Protein AF-0000000066991067 (afdb_homodimer)

Secondary structure (DSSP, 8-state):
-EEEETTT--EEE--TT---EEEEE---TTPPPGGGEETTTEE-GGGGGSTHHHHHHHHHHHHHHTT-SEEE-TTTSS-TT-HHHHHHHHHHHHHHHHHSSEEEEE-TT--TT--TTT-HHHHT-GGGGBSHHHHHHHSSS-EEEEEEEE----TTS-GGGGEEEEEEEEEETTTSHHHHHHHH---HHHHHT-S-GGGS-HHHHHHHHTT-B-SSTTHHHHTTTGGGT------TT-TTHHHHHHHHHHHTT---GGGG----TTS-TT--B-SS-SSGGGGTT-TT--PPPS-S-----EEETTEEEEEEEEEEEETTTEEEEEPSSPPTT-SSSEEEEEEEE----SS-TT---TT-EEEEE-TT--EEE---SSS-TT-EEEEEEE-S-TTTT------S-EEEEEEE-S-TTTEEEEEEEE-B-S---------SPTT---EEEPPSSTT-EEEEEEEEESSSTT-EEEEEEEE-SSTT-EEEEEEES--TT--HHHHHHH--PBPS-SPEE-SSEEEEEEEEEEEETTEEEEEEEEEEEE---HHHHHHHHHHHHSTT--SSSHHHHHHHHHHH----------------HHHHHH-/-EEEETTT--EEE--TT---EEEEE---TTPPPGGGEETTTEE-TTGGGSTHHHHHHHHHHHHHHTT-SEEE-TTTSS-TT-HHHHHHHHHHHHHHHHHSSEEEEE-TT--TT--TTT-HHHHT-GGGGBSHHHHHHHSSS-EEEEEEEE----TTS-GGGGEEEEEEEEEETTTSHHHHHHHH---HHHHHT-S-GGGS-HHHHHHHHTT-B-SSTTHHHHTTHHHHT------TT-TTHHHHHHHHHHHHH---GGGG----TTS-TT--B-SS-SSGGGGTT-TT--PPPSSS-----EEETTEEEEEEEEEEEETTTEEEEEPSSPPTT-SSSEEEEEEEE----SS-TT---TT-EEEEE-TT--EEE---SSS-TT-EEEEEEE-SSTTTT------S-EEEEEEE-S-TTTEEEEEEEE-B-S---------SPTT---EEEPPSSTT-EEEEEEEEESSSTT-EEEEEEEE-SSTT-EEEEEEES--TT--HHHHHHH--PBPS-SPEE-SSEEEEEEEEEEEETTEEEEEEEEEEEE---HHHHHHHHHHHHSTT--SSSHHHHHHHHHTT----------------SSHHHH-

Nearest PDB structures (foldseek):
  9bht-assembly1_B  TM=3.336E-01  e=1.709E+00  Ciona intestinalis
  9bhw-assembly1_C  TM=2.902E-01  e=2.272E+00  Ciona intestinalis
  4aw4-assembly3_C  TM=2.598E-01  e=1.709E+00  Listeria monocytogenes EGD-e
  2g3o-assembly3_F  TM=2.904E-01  e=5.647E+00  Pontellina plumata
  9bht-assembly1_B  TM=3.229E-01  e=1.712E+00  Ciona intestinalis

Radius of gyration: 43.31 Å; Cα contacts (8 Å, |Δi|>4): 2482; chains: 2; bounding box: 103×144×126 Å

pLDDT: mean 84.15, std 19.35, range [20.5, 98.88]

Sequence (1206 aa):
MRLLNVQTLRLEDKGEGATYAILSHRWEDEEILFEDVSVRDGIYEEAKHKLGYIKLEGACSQAQRDGFEYLWCDTCCIDKSSSAELSEAINSMYRYYQQAAICYAYLAGLPEDTDAQTDVEFANHEWFTRGWTLQELIAPKEVLFFTERRRIGGPELPKKSSRTGDWTLLGRKSDLCTRLSSITGIDTNVLRGSQEIRSISIAKRMSWAAKRVTTRIEDCAYCLLGLFGINMPMLYGENEKAFIRLQEEIMKDSSDESLFAWRDENANTDALTGLLASSPSMFKDSGRFFAYYDWEPRVPYFKTNHGLQITLRLTPVESNDLYVAALNCPRPFETDGFAGVFLRRLSHTGSDQMSTNYYDQYARVRSGTIAAIDDKGSGDARGNITTLYVRQDPDRSAPPRIYPDHILQLRNGPDSQLYKLYGTMGNRSDNPLSLSGTWIPKGIKSAFSVAKQRNRLAAVAVFQRLNKSDAKFTVLLGSASDTGDVGFHVLDGWDEARTFGEWARVFEPQPLEPAVDLGYDSVQVRIESSVVHNRKYFMVDIDATLNRSFVDTLMEAVAKEIPGVTTGRHQRRINGLVKTKRLVAPQEEIRAKGFSVRDLLKSMRLLNVQTLRLEDKGEGATYAILSHRWEDEEILFEDVSVRDGIYEEAKHKLGYIKLEGACSQAQRDGFEYLWCDTCCIDKSSSAELSEAINSMYRYYQQAAICYAYLAGLPEDTDAQTDVEFANHEWFTRGWTLQELIAPKEVLFFTERRRIGGPELPKKSSRTGDWTLLGRKSDLCTRLSSITGIDTNVLRGSQEIRSISIAKRMSWAAKRVTTRIEDCAYCLLGLFGINMPMLYGENEKAFIRLQEEIMKDSSDESLFAWRDENANTDALTGLLASSPSMFKDSGRFFAYYDWEPRVPYFKTNHGLQITLRLTPVESNDLYVAALNCPRPFETDGFAGVFLRRLSHTGSDQMSTNYYDQYARVRSGTIAAIDDKGSGDARGNITTLYVRQDPDRSAPPRIYPDHILQLRNGPDSQLYKLYGTMGNRSDNPLSLSGTWIPKGIKSAFSVAKQRNRLAAVAVFQRLNKSDAKFTVLLGSASDTGDVGFHVLDGWDEARTFGEWARVFEPQPLEPAVDLGYDSVQVRIESSVVHNRKYFMVDIDATLNRSFVDTLMEAVAKEIPGVTTGRHQRRINGLVKTKRLVAPQEEIRAKGFSVRDLLKS

Organism: NCBI:txid100816

Solvent-accessible surface area (backbone atoms only — not comparable to full-atom values): 65609 Å² total; per-residue (Å²): 89,49,27,30,28,47,84,69,42,22,59,43,81,39,67,92,83,63,72,26,32,31,55,43,67,74,88,64,74,52,56,52,36,30,89,38,42,35,72,84,74,5,57,40,76,77,44,63,71,28,68,30,30,39,60,51,48,20,50,31,51,51,34,48,74,73,68,35,60,26,34,36,38,76,54,45,44,37,52,71,89,20,58,38,53,38,44,23,45,54,46,27,43,36,57,55,37,37,63,24,72,35,32,42,35,5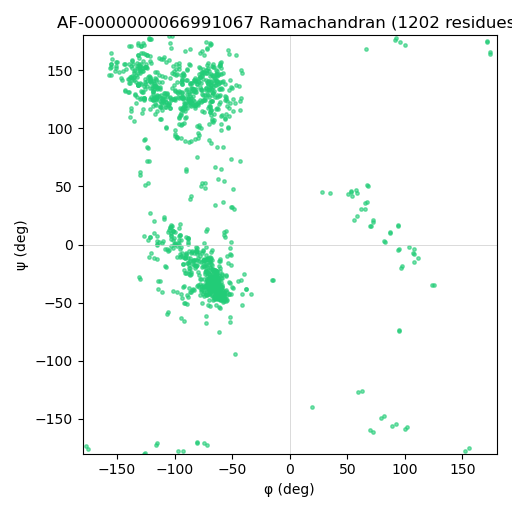0,45,79,85,43,62,77,83,51,44,59,80,73,38,61,67,60,63,66,37,65,68,79,32,32,34,58,43,52,41,60,59,46,40,19,76,39,40,38,36,26,24,39,39,69,60,87,62,72,95,80,62,55,81,79,73,35,64,42,45,46,68,39,82,48,48,39,44,85,79,36,29,67,49,50,19,70,66,53,69,47,56,47,47,42,54,64,61,78,37,64,65,66,47,49,34,58,15,25,58,36,20,56,46,15,77,33,46,53,91,52,68,37,40,64,28,53,43,42,25,55,75,69,73,44,72,76,86,82,60,87,88,50,36,57,52,36,34,41,49,47,52,55,58,49,38,47,69,36,79,56,45,19,60,55,51,49,32,36,79,82,53,54,61,80,43,62,29,23,66,67,58,68,48,50,52,31,16,58,87,11,56,70,38,38,40,51,38,78,55,59,88,63,68,70,43,50,81,51,98,64,18,38,37,38,62,37,23,41,28,77,72,54,98,72,52,29,28,35,33,40,39,57,19,29,15,82,95,41,67,39,48,20,18,23,43,35,32,32,58,65,59,72,74,35,82,59,91,76,62,82,55,78,80,36,36,33,28,31,25,38,43,49,46,72,43,71,41,66,62,87,54,92,65,69,66,42,46,46,83,41,56,36,21,29,27,66,59,51,71,81,61,61,58,71,84,69,52,94,42,36,32,38,32,66,62,45,67,41,56,70,85,48,33,41,66,71,44,59,48,63,47,69,40,96,74,61,79,92,67,91,64,79,69,66,53,90,91,55,74,51,25,19,38,40,56,75,53,62,56,31,66,13,36,37,39,31,37,28,34,65,91,39,86,85,44,35,35,28,39,36,31,23,15,14,82,53,70,71,40,73,21,38,31,79,43,79,37,80,62,88,84,58,46,73,72,55,51,39,73,66,54,55,57,40,76,68,82,75,65,47,74,65,75,56,39,34,38,34,58,45,77,46,78,47,64,54,73,73,24,36,32,38,36,30,31,39,40,57,44,73,47,69,47,69,62,54,54,47,46,52,55,45,53,71,69,49,85,80,78,71,71,70,70,66,53,54,56,57,55,57,61,65,62,68,75,64,84,75,72,81,78,79,77,75,79,74,71,82,75,53,75,65,57,65,70,69,98,92,48,28,30,28,48,84,70,43,23,59,42,82,38,67,93,82,63,71,26,33,31,56,45,66,76,89,61,73,51,56,54,36,30,90,39,44,33,72,83,75,5,56,40,76,75,47,62,71,27,67,31,31,38,61,52,47,20,50,30,51,52,34,48,73,74,69,36,62,27,35,36,40,76,52,43,47,38,53,69,62,35,38,68,53,39,43,51,46,55,63,34,44,38,55,56,38,38,63,25,72,34,33,41,33,49,45,78,86,43,63,77,83,50,45,59,80,73,38,62,68,55,64,66,36,65,67,80,32,33,34,58,44,52,41,60,58,46,40,19,78,39,40,40,35,27,24,36,38,69,59,86,63,72,94,78,62,56,81,83,72,36,65,42,46,45,67,38,82,47,49,41,46,84,80,34,29,66,48,49,19,71,66,51,70,46,54,47,47,44,55,66,64,77,38,65,66,86,77,50,36,56,16,25,60,36,21,57,46,16,76,34,47,53,92,52,65,38,40,62,28,53,41,42,26,54,75,68,74,46,77,74,85,77,60,57,52,48,37,57,52,37,34,40,49,46,53,55,59,48,44,76,80,42,86,56,45,20,60,55,51,47,34,37,81,82,53,54,60,80,43,60,30,23,68,66,58,68,47,48,52,30,16,59,84,12,56,71,39,37,47,65,76,84,83,61,96,71,69,84,53,50,80,38,16,58,18,40,36,39,62,36,24,39,27,78,72,52,96,71,51,29,29,36,32,42,39,58,19,30,15,81,96,42,89,48,53,20,18,22,43,37,34,31,58,66,58,70,65,42,78,54,88,76,58,80,54,79,61,35,38,33,28,30,27,37,44,49,47,70,40,72,40,66,63,84,56,95,65,68,68,43,45,47,82,40,58,38,21,28,27,66,57,52,69,70,56,57,42,55,79,33,42,71,42,35,32,38,31,65,61,46,65,39,55,69,85,50,31,41,68,70,44,57,48,64,48,70,40,96,74,58,79,94,67,92,63,78,70,65,53,87,91,55,73,51,27,20,37,40,55,56,53,59,57,30,65,15,36,37,39,31,36,29,32,65,91,38,84,86,43,35,34,29,39,37,32,22,13,15,82,51,66,67,40,72,21,37,32,79,43,81,36,80,62,88,82,57,46,72,70,56,52,41,72,69,54,54,58,38,77,69,81,76,65,47,76,65,74,56,39,34,38,36,56,46,77,46,80,45,60,53,77,52,24,37,33,37,37,32,32,38,39,57,44,74,49,68,48,71,63,53,55,48,45,51,54,45,50,70,69,43,82,81,75,70,71,71,70,66,55,55,59,56,59,58,59,67,64,67,78,67,74,88,77,75,82,77,81,80,78,78,79,81,77,69,74,68,56,69,73,70,100

Structure (mmCIF, N/CA/C/O backbone):
data_AF-0000000066991067-model_v1
#
loop_
_entity.id
_entity.type
_entity.pdbx_description
1 polymer 'Vegetative incompatibility protein HET-E-1'
#
loop_
_atom_site.group_PDB
_atom_site.id
_atom_site.type_symbol
_atom_site.label_atom_id
_atom_site.label_alt_id
_atom_site.label_comp_id
_atom_site.label_asym_id
_atom_site.label_entity_id
_atom_site.label_seq_id
_atom_site.pdbx_PDB_ins_code
_atom_site.Cartn_x
_atom_site.Cartn_y
_atom_site.Cartn_z
_atom_site.occupancy
_atom_site.B_iso_or_equiv
_atom_site.auth_seq_id
_atom_site.auth_comp_id
_atom_site.auth_asym_id
_atom_site.auth_atom_id
_atom_site.pdbx_PDB_model_num
ATOM 1 N N . MET A 1 1 ? 9.359 21.906 -1.427 1 87.19 1 MET A N 1
ATOM 2 C CA . MET A 1 1 ? 10.578 21.281 -1.927 1 87.19 1 MET A CA 1
ATOM 3 C C . MET A 1 1 ? 11.727 22.281 -1.99 1 87.19 1 MET A C 1
ATOM 5 O O . MET A 1 1 ? 11.516 23.438 -2.355 1 87.19 1 MET A O 1
ATOM 9 N N . ARG A 1 2 ? 12.844 21.781 -1.555 1 93 2 ARG A N 1
ATOM 10 C CA . ARG A 1 2 ? 14.023 22.656 -1.568 1 93 2 ARG A CA 1
ATOM 11 C C . ARG A 1 2 ? 14.828 22.453 -2.85 1 93 2 ARG A C 1
ATOM 13 O O . ARG A 1 2 ? 15.148 21.328 -3.221 1 93 2 ARG A O 1
ATOM 20 N N . LEU A 1 3 ? 15.078 23.578 -3.539 1 96.44 3 LEU A N 1
ATOM 21 C CA . LEU A 1 3 ? 15.789 23.531 -4.809 1 96.44 3 LEU A CA 1
ATOM 22 C C . LEU A 1 3 ? 17.016 24.422 -4.773 1 96.44 3 LEU A C 1
ATOM 24 O O . LEU A 1 3 ? 17.078 25.391 -4 1 96.44 3 LEU A O 1
ATOM 28 N N . LEU A 1 4 ? 17.984 24.094 -5.52 1 96.81 4 LEU A N 1
ATOM 29 C CA . LEU A 1 4 ? 19.188 24.891 -5.684 1 96.81 4 LEU A CA 1
ATOM 30 C C . LEU A 1 4 ? 19.031 25.875 -6.832 1 96.81 4 LEU A C 1
ATOM 32 O O . LEU A 1 4 ? 18.734 25.484 -7.965 1 96.81 4 LEU A O 1
ATOM 36 N N . ASN A 1 5 ? 19.141 27.156 -6.52 1 96.75 5 ASN A N 1
ATOM 37 C CA . ASN A 1 5 ? 19.219 28.141 -7.59 1 96.75 5 ASN A CA 1
ATOM 38 C C . ASN A 1 5 ? 20.531 28.016 -8.367 1 96.75 5 ASN A C 1
ATOM 40 O O . ASN A 1 5 ? 21.609 28.172 -7.789 1 96.75 5 ASN A O 1
ATOM 44 N N . VAL A 1 6 ? 20.484 27.828 -9.617 1 96.69 6 VAL A N 1
ATOM 45 C CA . VAL A 1 6 ? 21.672 27.422 -10.383 1 96.69 6 VAL A CA 1
ATOM 46 C C . VAL A 1 6 ? 22.594 28.625 -10.57 1 96.69 6 VAL A C 1
ATOM 48 O O . VAL A 1 6 ? 23.766 28.469 -10.898 1 96.69 6 VAL A O 1
ATOM 51 N N . GLN A 1 7 ? 22.141 29.812 -10.422 1 94.38 7 GLN A N 1
ATOM 52 C CA . GLN A 1 7 ? 22.953 31.016 -10.578 1 94.38 7 GLN A CA 1
ATOM 53 C C . GLN A 1 7 ? 23.578 31.438 -9.25 1 94.38 7 GLN A C 1
ATOM 55 O O . GLN A 1 7 ? 24.797 31.641 -9.164 1 94.38 7 GLN A O 1
ATOM 60 N N . THR A 1 8 ? 22.734 31.516 -8.227 1 94.25 8 THR A N 1
ATOM 61 C CA . THR A 1 8 ? 23.203 32 -6.941 1 94.25 8 THR A CA 1
ATOM 62 C C . THR A 1 8 ? 23.781 30.875 -6.098 1 94.25 8 THR A C 1
ATOM 64 O O . THR A 1 8 ? 24.5 31.125 -5.125 1 94.25 8 THR A O 1
ATOM 67 N N . LEU A 1 9 ? 23.422 29.641 -6.414 1 95.38 9 LEU A N 1
ATOM 68 C CA . LEU A 1 9 ? 23.812 28.422 -5.703 1 95.38 9 LEU A CA 1
ATOM 69 C C . LEU A 1 9 ? 23.297 28.438 -4.27 1 95.38 9 LEU A C 1
ATOM 71 O O . LEU A 1 9 ? 23.938 27.906 -3.363 1 95.38 9 LEU A O 1
ATOM 75 N N . ARG A 1 10 ? 22.156 29.109 -4.105 1 95.12 10 ARG A N 1
ATOM 76 C CA . ARG A 1 10 ? 21.453 29.109 -2.828 1 95.12 10 ARG A CA 1
ATOM 77 C C . ARG A 1 10 ? 20.281 28.141 -2.844 1 95.12 10 ARG A C 1
ATOM 79 O O . ARG A 1 10 ? 19.656 27.938 -3.889 1 95.12 10 ARG A O 1
ATOM 86 N N . LEU A 1 11 ? 20.047 27.625 -1.661 1 94.69 11 LEU A N 1
ATOM 87 C CA . LEU A 1 11 ? 18.875 26.766 -1.515 1 94.69 11 LEU A CA 1
ATOM 88 C C . LEU A 1 11 ? 17.625 27.609 -1.263 1 94.69 11 LEU A C 1
ATOM 90 O O . LEU A 1 11 ? 17.641 28.547 -0.454 1 94.69 11 LEU A O 1
ATOM 94 N N . GLU A 1 12 ? 16.547 27.312 -2.016 1 92.81 12 GLU A N 1
ATOM 95 C CA . GLU A 1 12 ? 15.281 28.016 -1.892 1 92.81 12 GLU A CA 1
ATOM 96 C C . GLU A 1 12 ? 14.109 27.031 -1.792 1 92.81 12 GLU A C 1
ATOM 98 O O . GLU A 1 12 ? 14.094 26.016 -2.475 1 92.81 12 GLU A O 1
ATOM 103 N N . ASP A 1 13 ? 13.203 27.359 -0.915 1 89.44 13 ASP A N 1
ATOM 104 C CA . ASP A 1 13 ? 12 26.547 -0.807 1 89.44 13 ASP A CA 1
ATOM 105 C C . ASP A 1 13 ? 10.961 26.969 -1.851 1 89.44 13 ASP A C 1
ATOM 107 O O . ASP A 1 13 ? 10.594 28.141 -1.938 1 89.44 13 ASP A O 1
ATOM 111 N N . LYS A 1 14 ? 10.594 25.953 -2.607 1 88.75 14 LYS A N 1
ATOM 112 C CA . LYS A 1 14 ? 9.625 26.219 -3.664 1 88.75 14 LYS A CA 1
ATOM 113 C C . LYS A 1 14 ? 8.383 25.359 -3.502 1 88.75 14 LYS A C 1
ATOM 115 O O . LYS A 1 14 ? 8.461 24.25 -2.959 1 88.75 14 LYS A O 1
ATOM 120 N N . GLY A 1 15 ? 7.266 25.906 -3.756 1 77 15 GLY A N 1
ATOM 121 C CA . GLY A 1 15 ? 6.012 25.188 -3.645 1 77 15 GLY A CA 1
ATOM 122 C C . GLY A 1 15 ? 5.805 24.156 -4.75 1 77 15 GLY A C 1
ATOM 123 O O . GLY A 1 15 ? 6.711 23.922 -5.547 1 77 15 GLY A O 1
ATOM 124 N N . GLU A 1 16 ? 4.566 23.594 -4.734 1 72.94 16 GLU A N 1
ATOM 125 C CA . GLU A 1 16 ? 4.164 22.625 -5.754 1 72.94 16 GLU A CA 1
ATOM 126 C C . GLU A 1 16 ? 4.074 23.281 -7.129 1 72.94 16 GLU A C 1
ATOM 128 O O . GLU A 1 16 ? 3.65 24.438 -7.25 1 72.94 16 GLU A O 1
ATOM 133 N N . GLY A 1 17 ? 4.645 22.75 -8.172 1 81.81 17 GLY A N 1
ATOM 134 C CA . GLY A 1 17 ? 4.52 23.25 -9.531 1 81.81 17 GLY A CA 1
ATOM 135 C C . GLY A 1 17 ? 5.785 23.922 -10.031 1 81.81 17 GLY A C 1
ATOM 136 O O . GLY A 1 17 ? 5.852 24.328 -11.195 1 81.81 17 GLY A O 1
ATOM 137 N N . ALA A 1 18 ? 6.727 24.094 -9.164 1 91.25 18 ALA A N 1
ATOM 138 C CA . ALA A 1 18 ? 7.984 24.703 -9.602 1 91.25 18 ALA A CA 1
ATOM 139 C C . ALA A 1 18 ? 8.617 23.891 -10.727 1 91.25 18 ALA A C 1
ATOM 141 O O . ALA A 1 18 ? 8.555 22.656 -10.719 1 91.25 18 ALA A O 1
ATOM 142 N N . THR A 1 19 ? 9.18 24.641 -11.695 1 96.62 19 THR A N 1
ATOM 143 C CA . THR A 1 19 ? 9.914 23.984 -12.781 1 96.62 19 THR A CA 1
ATOM 144 C C . THR A 1 19 ? 11.391 23.828 -12.422 1 96.62 19 THR A C 1
ATOM 146 O O . THR A 1 19 ? 12.031 24.797 -12 1 96.62 19 THR A O 1
ATOM 149 N N . TYR A 1 20 ? 11.906 22.672 -12.5 1 98.19 20 TYR A N 1
ATOM 150 C CA . TYR A 1 20 ? 13.289 22.422 -12.141 1 98.19 20 TYR A CA 1
ATOM 151 C C . TYR A 1 20 ? 13.859 21.266 -12.938 1 98.19 20 TYR A C 1
ATOM 153 O O . TYR A 1 20 ? 13.109 20.422 -13.453 1 98.19 20 TYR A O 1
ATOM 161 N N . ALA A 1 21 ? 15.227 21.297 -13.109 1 98.56 21 ALA A N 1
ATOM 162 C CA . ALA A 1 21 ? 15.969 20.109 -13.539 1 98.56 21 ALA A CA 1
ATOM 163 C C . ALA A 1 21 ? 16.375 19.266 -12.336 1 98.56 21 ALA A C 1
ATOM 165 O O . ALA A 1 21 ? 16.375 19.734 -11.203 1 98.56 21 ALA A O 1
ATOM 166 N N . ILE A 1 22 ? 16.578 18.016 -12.555 1 98.69 22 ILE A N 1
ATOM 167 C CA . ILE A 1 22 ? 16.938 17.141 -11.445 1 98.69 22 ILE A CA 1
ATOM 168 C C . ILE A 1 22 ? 18.172 16.312 -11.82 1 98.69 22 ILE A C 1
ATOM 170 O O . ILE A 1 22 ? 18.312 15.891 -12.961 1 98.69 22 ILE A O 1
ATOM 174 N N . LEU A 1 23 ? 19.109 16.141 -10.867 1 98.5 23 LEU A N 1
ATOM 175 C CA . LEU A 1 23 ? 20.344 15.422 -11.102 1 98.5 23 LEU A CA 1
ATOM 176 C C . LEU A 1 23 ? 20.281 14 -10.562 1 98.5 23 LEU A C 1
ATOM 178 O O . LEU A 1 23 ? 19.859 13.789 -9.422 1 98.5 23 LEU A O 1
ATOM 182 N N . SER A 1 24 ? 20.547 13.055 -11.391 1 98.5 24 SER A N 1
ATOM 183 C CA . SER A 1 24 ? 20.766 11.664 -10.992 1 98.5 24 SER A CA 1
ATOM 184 C C . SER A 1 24 ? 22.25 11.281 -11.117 1 98.5 24 SER A C 1
ATOM 186 O O . SER A 1 24 ? 22.844 11.461 -12.18 1 98.5 24 SER A O 1
ATOM 188 N N . HIS A 1 25 ? 22.812 10.852 -10.031 1 96.56 25 HIS A N 1
ATOM 189 C CA . HIS A 1 25 ? 24.234 10.555 -10.008 1 96.56 25 HIS A CA 1
ATOM 190 C C . HIS A 1 25 ? 24.578 9.539 -8.922 1 96.56 25 HIS A C 1
ATOM 192 O O . HIS A 1 25 ? 23.781 9.328 -7.996 1 96.56 25 HIS A O 1
ATOM 198 N N . ARG A 1 26 ? 25.641 8.859 -9.102 1 94.81 26 ARG A N 1
ATOM 199 C CA . ARG A 1 26 ? 26.156 8.016 -8.031 1 94.81 26 ARG A CA 1
ATOM 200 C C . ARG A 1 26 ? 26.938 8.844 -7.02 1 94.81 26 ARG A C 1
ATOM 202 O O . ARG A 1 26 ? 27.734 9.719 -7.395 1 94.81 26 ARG A O 1
ATOM 209 N N . TRP A 1 27 ? 26.688 8.5 -5.766 1 92.06 27 TRP A N 1
ATOM 210 C CA . TRP A 1 27 ? 27.438 9.188 -4.711 1 92.06 27 TRP A CA 1
ATOM 211 C C . TRP A 1 27 ? 28.891 8.758 -4.691 1 92.06 27 TRP A C 1
ATOM 213 O O . TRP A 1 27 ? 29.188 7.562 -4.797 1 92.06 27 TRP A O 1
ATOM 223 N N . GLU A 1 28 ? 29.75 9.68 -4.703 1 87.12 28 GLU A N 1
ATOM 224 C CA . GLU A 1 28 ? 31.188 9.453 -4.566 1 87.12 28 GLU A CA 1
ATOM 225 C C . GLU A 1 28 ? 31.719 10.086 -3.287 1 87.12 28 GLU A C 1
ATOM 227 O O . GLU A 1 28 ? 30.953 10.477 -2.408 1 87.12 28 GLU A O 1
ATOM 232 N N . ASP A 1 29 ? 33.031 10.07 -3.221 1 85.31 29 ASP A N 1
ATOM 233 C CA . ASP A 1 29 ? 33.625 10.672 -2.037 1 85.31 29 ASP A CA 1
ATOM 234 C C . ASP A 1 29 ? 33.5 12.188 -2.059 1 85.31 29 ASP A C 1
ATOM 236 O O . ASP A 1 29 ? 33.594 12.812 -3.121 1 85.31 29 ASP A O 1
ATOM 240 N N . GLU A 1 30 ? 33.219 12.828 -1.015 1 88.12 30 GLU A N 1
ATOM 241 C CA . GLU A 1 30 ? 33.219 14.273 -0.807 1 88.12 30 GLU A CA 1
ATOM 242 C C . GLU A 1 30 ? 32.125 14.953 -1.593 1 88.12 30 GLU A C 1
ATOM 244 O O . GLU A 1 30 ? 32.375 15.922 -2.322 1 88.12 30 GLU A O 1
ATOM 249 N N . GLU A 1 31 ? 30.906 14.453 -1.473 1 92.44 31 GLU A N 1
ATOM 250 C CA . GLU A 1 31 ? 29.75 15.062 -2.117 1 92.44 31 GLU A CA 1
ATOM 251 C C . GLU A 1 31 ? 29.391 16.391 -1.459 1 92.44 31 GLU A C 1
ATOM 253 O O . GLU A 1 31 ? 29.703 16.625 -0.287 1 92.44 31 GLU A O 1
ATOM 258 N N . ILE A 1 32 ? 28.859 17.297 -2.217 1 94.88 32 ILE A N 1
ATOM 259 C CA . ILE A 1 32 ? 28.281 18.5 -1.633 1 94.88 32 ILE A CA 1
ATOM 260 C C . ILE A 1 32 ? 27 18.141 -0.868 1 94.88 32 ILE A C 1
ATOM 262 O O . ILE A 1 32 ? 26.047 17.625 -1.448 1 94.88 32 ILE A O 1
ATOM 266 N N . LEU A 1 33 ? 27.031 18.406 0.42 1 95 33 LEU A N 1
ATOM 267 C CA . LEU A 1 33 ? 25.906 18.047 1.285 1 95 33 LEU A CA 1
ATOM 268 C C . LEU A 1 33 ? 25.078 19.281 1.627 1 95 33 LEU A C 1
ATOM 270 O O . LEU A 1 33 ? 25.5 20.422 1.358 1 95 33 LEU A O 1
ATOM 274 N N . PHE A 1 34 ? 23.984 19.031 2.273 1 94.44 34 PHE A N 1
ATOM 275 C CA . PHE A 1 34 ? 23.078 20.109 2.693 1 94.44 34 PHE A CA 1
ATOM 276 C C . PHE A 1 34 ? 23.812 21.125 3.564 1 94.44 34 PHE A C 1
ATOM 278 O O . PHE A 1 34 ? 23.641 22.328 3.393 1 94.44 34 PHE A O 1
ATOM 285 N N . GLU A 1 35 ? 24.609 20.703 4.43 1 91.75 35 GLU A N 1
ATOM 286 C CA . GLU A 1 35 ? 25.312 21.547 5.395 1 91.75 35 GLU A CA 1
ATOM 287 C C . GLU A 1 35 ? 26.375 22.406 4.707 1 91.75 35 GLU A C 1
ATOM 289 O O . GLU A 1 35 ? 26.891 23.359 5.293 1 91.75 35 GLU A O 1
ATOM 294 N N . ASP A 1 36 ? 26.672 21.984 3.441 1 94.38 36 ASP A N 1
ATOM 295 C CA . ASP A 1 36 ? 27.703 22.703 2.697 1 94.38 36 ASP A CA 1
ATOM 296 C C . ASP A 1 36 ? 27.125 23.953 2.029 1 94.38 36 ASP A C 1
ATOM 298 O O . ASP A 1 36 ? 27.859 24.75 1.438 1 94.38 36 ASP A O 1
ATOM 302 N N . VAL A 1 37 ? 25.828 24.125 2.082 1 92.94 37 VAL A N 1
ATOM 303 C CA . VAL A 1 37 ? 25.172 25.203 1.36 1 92.94 37 VAL A CA 1
ATOM 304 C C . VAL A 1 37 ? 24.484 26.141 2.35 1 92.94 37 VAL A C 1
ATOM 306 O O . VAL A 1 37 ? 23.719 25.688 3.213 1 92.94 37 VAL A O 1
ATOM 309 N N . SER A 1 38 ? 24.781 27.359 2.281 1 82.69 38 SER A N 1
ATOM 310 C CA . SER A 1 38 ? 24.156 28.375 3.139 1 82.69 38 SER A CA 1
ATOM 311 C C . SER A 1 38 ? 22.938 28.984 2.473 1 82.69 38 SER A C 1
ATOM 313 O O . SER A 1 38 ? 22.891 29.125 1.249 1 82.69 38 SER A O 1
ATOM 315 N N . VAL A 1 39 ? 21.969 29.312 3.236 1 76.88 39 VAL A N 1
ATOM 316 C CA . VAL A 1 39 ? 20.766 29.938 2.723 1 76.88 39 VAL A CA 1
ATOM 317 C C . VAL A 1 39 ? 21.078 31.344 2.227 1 76.88 39 VAL A C 1
ATOM 319 O O . VAL A 1 39 ? 20.484 31.828 1.261 1 76.88 39 VAL A O 1
ATOM 322 N N . ARG A 1 40 ? 22.094 31.906 2.73 1 78 40 ARG A N 1
ATOM 323 C CA . ARG A 1 40 ? 22.375 33.312 2.439 1 78 40 ARG A CA 1
ATOM 324 C C . ARG A 1 40 ? 23.469 33.438 1.38 1 78 40 ARG A C 1
ATOM 326 O O . ARG A 1 40 ? 23.344 34.219 0.445 1 78 40 ARG A O 1
ATOM 333 N N . ASP A 1 41 ? 24.484 32.562 1.492 1 84.44 41 ASP A N 1
ATOM 334 C CA . ASP A 1 41 ? 25.688 32.812 0.705 1 84.44 41 ASP A CA 1
ATOM 335 C C . ASP A 1 41 ? 25.906 31.719 -0.338 1 84.44 41 ASP A C 1
ATOM 337 O O . ASP A 1 41 ? 26.875 31.75 -1.085 1 84.44 41 ASP A O 1
ATOM 341 N N . GLY A 1 42 ? 25.062 30.812 -0.35 1 90.88 42 GLY A N 1
ATOM 342 C CA . GLY A 1 42 ? 25.234 29.719 -1.293 1 90.88 42 GLY A CA 1
ATOM 343 C C . GLY A 1 42 ? 26.203 28.672 -0.805 1 90.88 42 GLY A C 1
ATOM 344 O O . GLY A 1 42 ? 26.25 28.344 0.386 1 90.88 42 GLY A O 1
ATOM 345 N N . ILE A 1 43 ? 26.922 28.062 -1.735 1 93.06 43 ILE A N 1
ATOM 346 C CA . ILE A 1 43 ? 27.844 26.984 -1.373 1 93.06 43 ILE A CA 1
ATOM 347 C C . ILE A 1 43 ? 29.094 27.594 -0.737 1 93.06 43 ILE A C 1
ATOM 349 O O . ILE A 1 43 ? 29.703 28.516 -1.289 1 93.06 43 ILE A O 1
ATOM 353 N N . TYR A 1 44 ? 29.469 27.078 0.434 1 92.81 44 TYR A N 1
ATOM 354 C CA . TYR A 1 44 ? 30.641 27.562 1.147 1 92.81 44 TYR A CA 1
ATOM 355 C C . TYR A 1 44 ? 31.906 27.391 0.309 1 92.81 44 TYR A C 1
ATOM 357 O O . TYR A 1 44 ? 32.031 26.406 -0.421 1 92.81 44 TYR A O 1
ATOM 365 N N . GLU A 1 45 ? 32.812 28.297 0.479 1 91 45 GLU A N 1
ATOM 366 C CA . GLU A 1 45 ? 34.062 28.266 -0.29 1 91 45 GLU A CA 1
ATOM 367 C C . GLU A 1 45 ? 34.844 26.984 -0.041 1 91 45 GLU A C 1
ATOM 369 O O . GLU A 1 45 ? 35.406 26.406 -0.969 1 91 45 GLU A O 1
ATOM 374 N N . GLU A 1 46 ? 34.812 26.531 1.147 1 91.31 46 GLU A N 1
ATOM 375 C CA . GLU A 1 46 ? 35.531 25.297 1.497 1 91.31 46 GLU A CA 1
ATOM 376 C C . GLU A 1 46 ? 34.938 24.094 0.805 1 91.31 46 GLU A C 1
ATOM 378 O O . GLU A 1 46 ? 35.625 23.156 0.437 1 91.31 46 GLU A O 1
ATOM 383 N N . ALA A 1 47 ? 33.625 24.125 0.605 1 93.06 47 ALA A N 1
ATOM 384 C CA . ALA A 1 47 ? 32.906 23.016 0.004 1 93.06 47 ALA A CA 1
ATOM 385 C C . ALA A 1 47 ? 33.188 22.938 -1.497 1 93.06 47 ALA A C 1
ATOM 387 O O . ALA A 1 47 ? 33.062 21.859 -2.098 1 93.06 47 ALA A O 1
ATOM 388 N N . LYS A 1 48 ? 33.562 23.984 -2.102 1 90.56 48 LYS A N 1
ATOM 389 C CA . LYS A 1 48 ? 33.844 24.016 -3.537 1 90.56 48 LYS A CA 1
ATOM 390 C C . LYS A 1 48 ? 35.062 23.219 -3.896 1 90.56 48 LYS A C 1
ATOM 392 O O . LYS A 1 48 ? 35.312 22.906 -5.066 1 90.56 48 LYS A O 1
ATOM 397 N N . HIS A 1 49 ? 35.844 22.844 -2.902 1 88.44 49 HIS A N 1
ATOM 398 C CA . HIS A 1 49 ? 37.031 22.062 -3.131 1 88.44 49 HIS A CA 1
ATOM 399 C C . HIS A 1 49 ? 36.719 20.562 -3.072 1 88.44 49 HIS A C 1
ATOM 401 O O . HIS A 1 49 ? 37.562 19.75 -3.432 1 88.44 49 HIS A O 1
ATOM 407 N N . LYS A 1 50 ? 35.531 20.297 -2.676 1 90.25 50 LYS A N 1
ATOM 408 C CA . LYS A 1 50 ? 35.156 18.891 -2.656 1 90.25 50 LYS A CA 1
ATOM 409 C C . LYS A 1 50 ? 35.062 18.312 -4.07 1 90.25 50 LYS A C 1
ATOM 411 O O . LYS A 1 50 ? 34.688 19.016 -5.004 1 90.25 50 LYS A O 1
ATOM 416 N N . LEU A 1 51 ? 35.406 17.094 -4.211 1 82.31 51 LEU A N 1
ATOM 417 C CA . LEU A 1 51 ? 35.406 16.422 -5.508 1 82.31 51 LEU A CA 1
ATOM 418 C C . LEU A 1 51 ? 34.031 16.422 -6.129 1 82.31 51 LEU A C 1
ATOM 420 O O . LEU A 1 51 ? 33.875 16.484 -7.352 1 82.31 51 LEU A O 1
ATOM 424 N N . GLY A 1 52 ? 33.062 16.359 -5.242 1 88.12 52 GLY A N 1
ATOM 425 C CA . GLY A 1 52 ? 31.672 16.297 -5.707 1 88.12 52 GLY A CA 1
ATOM 426 C C . GLY A 1 52 ? 31.172 17.609 -6.266 1 88.12 52 GLY A C 1
ATOM 427 O O . GLY A 1 52 ? 30.156 17.656 -6.945 1 88.12 52 GLY A O 1
ATOM 428 N N . TYR A 1 53 ? 31.906 18.641 -6.035 1 91 53 TYR A N 1
ATOM 429 C CA . TYR A 1 53 ? 31.469 19.953 -6.508 1 91 53 TYR A CA 1
ATOM 430 C C . TYR A 1 53 ? 31.5 20.016 -8.031 1 91 53 TYR A C 1
ATOM 432 O O . TYR A 1 53 ? 30.656 20.688 -8.641 1 91 53 TYR A O 1
ATOM 440 N N . ILE A 1 54 ? 32.406 19.359 -8.633 1 87.69 54 ILE A N 1
ATOM 441 C CA . ILE A 1 54 ? 32.594 19.406 -10.078 1 87.69 54 ILE A CA 1
ATOM 442 C C . ILE A 1 54 ? 31.328 18.891 -10.773 1 87.69 54 ILE A C 1
ATOM 444 O O . ILE A 1 54 ? 30.875 19.484 -11.766 1 87.69 54 ILE A O 1
ATOM 448 N N . LYS A 1 55 ? 30.797 17.812 -10.312 1 91.12 55 LYS A N 1
ATOM 449 C CA . LYS A 1 55 ? 29.594 17.281 -10.938 1 91.12 55 LYS A CA 1
ATOM 450 C C . LYS A 1 55 ? 28.406 18.219 -10.727 1 91.12 55 LYS A C 1
ATOM 452 O O . LYS A 1 55 ? 27.578 18.406 -11.633 1 91.12 55 LYS A O 1
ATOM 457 N N . LEU A 1 56 ? 28.328 18.797 -9.531 1 93.94 56 LEU A N 1
ATOM 458 C CA . LEU A 1 56 ? 27.25 19.75 -9.266 1 93.94 56 LEU A CA 1
ATOM 459 C C . LEU A 1 56 ? 27.375 20.969 -10.156 1 93.94 56 LEU A C 1
ATOM 461 O O . LEU A 1 56 ? 26.375 21.453 -10.688 1 93.94 56 LEU A O 1
ATOM 465 N N . GLU A 1 57 ? 28.562 21.453 -10.305 1 93.06 57 GLU A N 1
ATOM 466 C CA . GLU A 1 57 ? 28.828 22.594 -11.172 1 93.06 57 GLU A CA 1
ATOM 467 C C . GLU A 1 57 ? 28.422 22.297 -12.617 1 93.06 57 GLU A C 1
ATOM 469 O O . GLU A 1 57 ? 27.828 23.125 -13.289 1 93.06 57 GLU A O 1
ATOM 474 N N . GLY A 1 58 ? 28.812 21.156 -13.047 1 94.31 58 GLY A N 1
ATOM 475 C CA . GLY A 1 58 ? 28.422 20.75 -14.383 1 94.31 58 GLY A CA 1
ATOM 476 C C . GLY A 1 58 ? 26.922 20.688 -14.57 1 94.31 58 GLY A C 1
ATOM 477 O O . GLY A 1 58 ? 26.391 21.141 -15.594 1 94.31 58 GLY A O 1
ATOM 478 N N . ALA A 1 59 ? 26.234 20.172 -13.594 1 96.81 59 ALA A N 1
ATOM 479 C CA . ALA A 1 59 ? 24.781 20.062 -13.648 1 96.81 59 ALA A CA 1
ATOM 480 C C . ALA A 1 59 ? 24.141 21.453 -13.664 1 96.81 59 ALA A C 1
ATOM 482 O O . ALA A 1 59 ? 23.203 21.703 -14.43 1 96.81 59 ALA A O 1
ATOM 483 N N . CYS A 1 60 ? 24.625 22.312 -12.844 1 96.75 60 CYS A N 1
ATOM 484 C CA . CYS A 1 60 ? 24.109 23.672 -12.781 1 96.75 60 CYS A CA 1
ATOM 485 C C . CYS A 1 60 ? 24.328 24.406 -14.102 1 96.75 60 CYS A C 1
ATOM 487 O O . CYS A 1 60 ? 23.438 25.094 -14.594 1 96.75 60 CYS A O 1
ATOM 489 N N . SER A 1 61 ? 25.516 24.234 -14.625 1 96.06 61 SER A N 1
ATOM 490 C CA . SER A 1 61 ? 25.828 24.859 -15.906 1 96.06 61 SER A CA 1
ATOM 491 C C . SER A 1 61 ? 24.891 24.359 -17.016 1 96.06 61 SER A C 1
ATOM 493 O O . SER A 1 61 ? 24.406 25.141 -17.828 1 96.06 61 SER A O 1
ATOM 495 N N . GLN A 1 62 ? 24.719 23.094 -17.016 1 96.62 62 GLN A N 1
ATOM 496 C CA . GLN A 1 62 ? 23.828 22.516 -18.016 1 96.62 62 GLN A CA 1
ATOM 497 C C . GLN A 1 62 ? 22.391 23.016 -17.828 1 96.62 62 GLN A C 1
ATOM 499 O O . GLN A 1 62 ? 21.719 23.359 -18.797 1 96.62 62 GLN A O 1
ATOM 504 N N . ALA A 1 63 ? 21.906 23.062 -16.625 1 97.81 63 ALA A N 1
ATOM 505 C CA . ALA A 1 63 ? 20.562 23.562 -16.328 1 97.81 63 ALA A CA 1
ATOM 506 C C . ALA A 1 63 ? 20.406 25 -16.797 1 97.81 63 ALA A C 1
ATOM 508 O O . ALA A 1 63 ? 19.375 25.359 -17.391 1 97.81 63 ALA A O 1
ATOM 509 N N . GLN A 1 64 ? 21.406 25.797 -16.562 1 96.88 64 GLN A N 1
ATOM 510 C CA . GLN A 1 64 ? 21.391 27.188 -17.016 1 96.88 64 GLN A CA 1
ATOM 511 C C . GLN A 1 64 ? 21.281 27.266 -18.547 1 96.88 64 GLN A C 1
ATOM 513 O O . GLN A 1 64 ? 20.5 28.062 -19.078 1 96.88 64 GLN A O 1
ATOM 518 N N . ARG A 1 65 ? 22.062 26.5 -19.141 1 96.44 65 ARG A N 1
ATOM 519 C CA . ARG A 1 65 ? 22.047 26.469 -20.594 1 96.44 65 ARG A CA 1
ATOM 520 C C . ARG A 1 65 ? 20.672 26.078 -21.125 1 96.44 65 ARG A C 1
ATOM 522 O O . ARG A 1 65 ? 20.234 26.562 -22.172 1 96.44 65 ARG A O 1
ATOM 529 N N . ASP A 1 66 ? 20.016 25.203 -20.406 1 97.12 66 ASP A N 1
ATOM 530 C CA . ASP A 1 66 ? 18.703 24.719 -20.828 1 97.12 66 ASP A CA 1
ATOM 531 C C . ASP A 1 66 ? 17.594 25.656 -20.375 1 97.12 66 ASP A C 1
ATOM 533 O O . ASP A 1 66 ? 16.422 25.422 -20.656 1 97.12 66 ASP A O 1
ATOM 537 N N . GLY A 1 67 ? 17.953 26.672 -19.578 1 97.12 67 GLY A N 1
ATOM 538 C CA . GLY A 1 67 ? 17 27.703 -19.203 1 97.12 67 GLY A CA 1
ATOM 539 C C . GLY A 1 67 ? 16.297 27.438 -17.891 1 97.12 67 GLY A C 1
ATOM 540 O O . GLY A 1 67 ? 15.25 28.031 -17.609 1 97.12 67 GLY A O 1
ATOM 541 N N . PHE A 1 68 ? 16.828 26.578 -17.125 1 97.88 68 PHE A N 1
ATOM 542 C CA . PHE A 1 68 ? 16.219 26.297 -15.836 1 97.88 68 PHE A CA 1
ATOM 543 C C . PHE A 1 68 ? 16.844 27.156 -14.742 1 97.88 68 PHE A C 1
ATOM 545 O O . PHE A 1 68 ? 18.062 27.297 -14.688 1 97.88 68 PHE A O 1
ATOM 552 N N . GLU A 1 69 ? 16.031 27.656 -13.891 1 97.38 69 GLU A N 1
ATOM 553 C CA . GLU A 1 69 ? 16.484 28.469 -12.773 1 97.38 69 GLU A CA 1
ATOM 554 C C . GLU A 1 69 ? 16.875 27.594 -11.578 1 97.38 69 GLU A C 1
ATOM 556 O O . GLU A 1 69 ? 17.672 28.016 -10.734 1 97.38 69 GLU A O 1
ATOM 561 N N . TYR A 1 70 ? 16.328 26.375 -11.508 1 97.94 70 TYR A N 1
ATOM 562 C CA . TYR A 1 70 ? 16.484 25.562 -10.312 1 97.94 70 TYR A CA 1
ATOM 563 C C . TYR A 1 70 ? 16.922 24.141 -10.664 1 97.94 70 TYR A C 1
ATOM 565 O O . TYR A 1 70 ? 16.562 23.625 -11.727 1 97.94 70 TYR A O 1
ATOM 573 N N . LEU A 1 71 ? 17.719 23.562 -9.742 1 98.06 71 LEU A N 1
ATOM 574 C CA . LEU A 1 71 ? 18.172 22.172 -9.812 1 98.06 71 LEU A CA 1
ATOM 575 C C . LEU A 1 71 ? 17.906 21.453 -8.492 1 98.06 71 LEU A C 1
ATOM 577 O O . LEU A 1 71 ? 18.109 22.031 -7.418 1 98.06 71 LEU A O 1
ATOM 581 N N . TRP A 1 72 ? 17.328 20.297 -8.617 1 98.06 72 TRP A N 1
ATOM 582 C CA . TRP A 1 72 ? 17.234 19.438 -7.438 1 98.06 72 TRP A CA 1
ATOM 583 C C . TRP A 1 72 ? 18.359 18.391 -7.434 1 98.06 72 TRP A C 1
ATOM 585 O O . TRP A 1 72 ? 18.625 17.766 -8.461 1 98.06 72 TRP A O 1
ATOM 595 N N . CYS A 1 73 ? 19.016 18.266 -6.367 1 97.06 73 CYS A N 1
ATOM 596 C CA . CYS A 1 73 ? 20.062 17.281 -6.129 1 97.06 73 CYS A CA 1
ATOM 597 C C . CYS A 1 73 ? 19.891 16.625 -4.762 1 97.06 73 CYS A C 1
ATOM 599 O O . CYS A 1 73 ? 19.812 17.312 -3.746 1 97.06 73 CYS A O 1
ATOM 601 N N . ASP A 1 74 ? 19.891 15.289 -4.691 1 95.88 74 ASP A N 1
ATOM 602 C CA . ASP A 1 74 ? 19.547 14.57 -3.465 1 95.88 74 ASP A CA 1
ATOM 603 C C . ASP A 1 74 ? 20.578 14.844 -2.371 1 95.88 74 ASP A C 1
ATOM 605 O O . ASP A 1 74 ? 20.266 14.773 -1.182 1 95.88 74 ASP A O 1
ATOM 609 N N . THR A 1 75 ? 21.812 15.148 -2.68 1 94.75 75 THR A N 1
ATOM 610 C CA . THR A 1 75 ? 22.875 15.281 -1.688 1 94.75 75 THR A CA 1
ATOM 611 C C . THR A 1 75 ? 22.781 16.609 -0.959 1 94.75 75 THR A C 1
ATOM 613 O O . THR A 1 75 ? 23.078 16.703 0.234 1 94.75 75 THR A O 1
ATOM 616 N N . CYS A 1 76 ? 22.328 17.672 -1.668 1 95.06 76 CYS A N 1
ATOM 617 C CA . CYS A 1 76 ? 22.406 18.969 -1 1 95.06 76 CYS A CA 1
ATOM 618 C C . CYS A 1 76 ? 21.016 19.562 -0.819 1 95.06 76 CYS A C 1
ATOM 620 O O . CYS A 1 76 ? 20.844 20.531 -0.079 1 95.06 76 CYS A O 1
ATOM 622 N N . CYS A 1 77 ? 19.984 18.984 -1.463 1 95.81 77 CYS A N 1
ATOM 623 C CA . CYS A 1 77 ? 18.641 19.547 -1.346 1 95.81 77 CYS A CA 1
ATOM 624 C C . CYS A 1 77 ? 17.844 18.844 -0.249 1 95.81 77 CYS A C 1
ATOM 626 O O . CYS A 1 77 ? 16.703 19.188 0.019 1 95.81 77 CYS A O 1
ATOM 628 N N . ILE A 1 78 ? 18.375 17.875 0.342 1 94.06 78 ILE A N 1
ATOM 629 C CA . ILE A 1 78 ? 17.75 17.156 1.452 1 94.06 78 ILE A CA 1
ATOM 630 C C . ILE A 1 78 ? 18.609 17.297 2.703 1 94.06 78 ILE A C 1
ATOM 632 O O . ILE A 1 78 ? 19.797 16.984 2.682 1 94.06 78 ILE A O 1
ATOM 636 N N . ASP A 1 79 ? 18.047 17.734 3.775 1 92.69 79 ASP A N 1
ATOM 637 C CA . ASP A 1 79 ? 18.719 17.641 5.062 1 92.69 79 ASP A CA 1
ATOM 638 C C . ASP A 1 79 ? 18.625 16.234 5.645 1 92.69 79 ASP A C 1
ATOM 640 O O . ASP A 1 79 ? 17.688 15.93 6.379 1 92.69 79 ASP A O 1
ATOM 644 N N . LYS A 1 80 ? 19.562 15.461 5.43 1 88.81 80 LYS A N 1
ATOM 645 C CA . LYS A 1 80 ? 19.531 14.047 5.797 1 88.81 80 LYS A CA 1
ATOM 646 C C . LYS A 1 80 ? 19.703 13.867 7.301 1 88.81 80 LYS A C 1
ATOM 648 O O . LYS A 1 80 ? 19.453 12.773 7.832 1 88.81 80 LYS A O 1
ATOM 653 N N . SER A 1 81 ? 20.125 14.922 8.016 1 87.38 81 SER A N 1
ATOM 654 C CA . SER A 1 81 ? 20.203 14.852 9.469 1 87.38 81 SER A CA 1
ATOM 655 C C . SER A 1 81 ? 18.812 14.938 10.102 1 87.38 81 SER A C 1
ATOM 657 O O . SER A 1 81 ? 18.641 14.609 11.281 1 87.38 81 SER A O 1
ATOM 659 N N . SER A 1 82 ? 17.938 15.43 9.281 1 87.31 82 SER A N 1
ATOM 660 C CA . SER A 1 82 ? 16.531 15.461 9.703 1 87.31 82 SER A CA 1
ATOM 661 C C . SER A 1 82 ? 15.805 14.195 9.273 1 87.31 82 SER A C 1
ATOM 663 O O . SER A 1 82 ? 15.57 13.977 8.086 1 87.31 82 SER A O 1
ATOM 665 N N . SER A 1 83 ? 15.367 13.414 10.273 1 84.12 83 SER A N 1
ATOM 666 C CA . SER A 1 83 ? 14.656 12.18 9.953 1 84.12 83 SER A CA 1
ATOM 667 C C . SER A 1 83 ? 13.336 12.469 9.242 1 84.12 83 SER A C 1
ATOM 669 O O . SER A 1 83 ? 12.922 11.719 8.359 1 84.12 83 SER A O 1
ATOM 671 N N . ALA A 1 84 ? 12.727 13.555 9.594 1 85.44 84 ALA A N 1
ATOM 672 C CA . ALA A 1 84 ? 11.469 13.945 8.969 1 85.44 84 ALA A CA 1
ATOM 673 C C . ALA A 1 84 ? 11.664 14.273 7.492 1 85.44 84 ALA A C 1
ATOM 675 O O . ALA A 1 84 ? 10.906 13.805 6.641 1 85.44 84 ALA A O 1
ATOM 676 N N . GLU A 1 85 ? 12.664 15.031 7.234 1 89.19 85 GLU A N 1
ATOM 677 C CA . GLU A 1 85 ? 12.922 15.422 5.852 1 89.19 85 GLU A CA 1
ATOM 678 C C . GLU A 1 85 ? 13.359 14.227 5.016 1 89.19 85 GLU A C 1
ATOM 680 O O . GLU A 1 85 ? 12.977 14.102 3.852 1 89.19 85 GLU A O 1
ATOM 685 N N . LEU A 1 86 ? 14.164 13.414 5.633 1 91.19 86 LEU A N 1
ATOM 686 C CA . LEU A 1 86 ? 14.617 12.219 4.934 1 91.19 86 LEU A CA 1
ATOM 687 C C . LEU A 1 86 ? 13.445 11.312 4.586 1 91.19 86 LEU A C 1
ATOM 689 O O . LEU A 1 86 ? 13.336 10.836 3.455 1 91.19 86 LEU A O 1
ATOM 693 N N . SER A 1 87 ? 12.594 11.086 5.527 1 90.38 87 SER A N 1
ATOM 694 C CA . SER A 1 87 ? 11.414 10.258 5.316 1 90.38 87 SER A CA 1
ATOM 695 C C . SER A 1 87 ? 10.523 10.82 4.215 1 90.38 87 SER A C 1
ATOM 697 O O . SER A 1 87 ? 10.07 10.086 3.334 1 90.38 87 SER A O 1
ATOM 699 N N . GLU A 1 88 ? 10.312 12.078 4.23 1 91.31 88 GLU A N 1
ATOM 700 C CA . GLU A 1 88 ? 9.5 12.719 3.201 1 91.31 88 GLU A CA 1
ATOM 701 C C . GLU A 1 88 ? 10.141 12.578 1.823 1 91.31 88 GLU A C 1
ATOM 703 O O . GLU A 1 88 ? 9.453 12.297 0.839 1 91.31 88 GLU A O 1
ATOM 708 N N . ALA A 1 89 ? 11.406 12.828 1.801 1 93.81 89 ALA A N 1
ATOM 709 C CA . ALA A 1 89 ? 12.117 12.75 0.524 1 93.81 89 ALA A CA 1
ATOM 710 C C . ALA A 1 89 ? 12.023 11.352 -0.069 1 93.81 89 ALA A C 1
ATOM 712 O O . ALA A 1 89 ? 11.727 11.188 -1.255 1 93.81 89 ALA A O 1
ATOM 713 N N . ILE A 1 90 ? 12.242 10.352 0.733 1 94.62 90 ILE A N 1
ATOM 714 C CA . ILE A 1 90 ? 12.234 8.969 0.271 1 94.62 90 ILE A CA 1
ATOM 715 C C . ILE A 1 90 ? 10.836 8.602 -0.239 1 94.62 90 ILE A C 1
ATOM 717 O O . ILE A 1 90 ? 10.695 8.008 -1.31 1 94.62 90 ILE A O 1
ATOM 721 N N . ASN A 1 91 ? 9.836 8.992 0.471 1 95.12 91 ASN A N 1
ATOM 722 C CA . ASN A 1 91 ? 8.461 8.688 0.092 1 95.12 91 ASN A CA 1
ATOM 723 C C . ASN A 1 91 ? 8.008 9.523 -1.102 1 95.12 91 ASN A C 1
ATOM 725 O O . ASN A 1 91 ? 6.961 9.266 -1.689 1 95.12 91 ASN A O 1
ATOM 729 N N . SER A 1 92 ? 8.828 10.531 -1.515 1 95.81 92 SER A N 1
ATOM 730 C CA . SER A 1 92 ? 8.469 11.438 -2.602 1 95.81 92 SER A CA 1
ATOM 731 C C . SER A 1 92 ? 9.414 11.289 -3.787 1 95.81 92 SER A C 1
ATOM 733 O O . SER A 1 92 ? 9.273 11.984 -4.793 1 95.81 92 SER A O 1
ATOM 735 N N . MET A 1 93 ? 10.344 10.398 -3.627 1 96.88 93 MET A N 1
ATOM 736 C CA . MET A 1 93 ? 11.469 10.359 -4.559 1 96.88 93 MET A CA 1
ATOM 737 C C . MET A 1 93 ? 10.984 10.156 -5.988 1 96.88 93 MET A C 1
ATOM 739 O O . MET A 1 93 ? 11.367 10.898 -6.895 1 96.88 93 MET A O 1
ATOM 743 N N . TYR A 1 94 ? 10.125 9.18 -6.195 1 97.12 94 TYR A N 1
ATOM 744 C CA . TYR A 1 94 ? 9.594 8.922 -7.527 1 97.12 94 TYR A CA 1
ATOM 745 C C . TYR A 1 94 ? 8.914 10.156 -8.102 1 97.12 94 TYR A C 1
ATOM 747 O O . TYR A 1 94 ? 9.133 10.516 -9.258 1 97.12 94 TYR A O 1
ATOM 755 N N . ARG A 1 95 ? 8.141 10.805 -7.324 1 95.81 95 ARG A N 1
ATOM 756 C CA . ARG A 1 95 ? 7.402 11.992 -7.746 1 95.81 95 ARG A CA 1
ATOM 757 C C . ARG A 1 95 ? 8.352 13.133 -8.078 1 95.81 95 ARG A C 1
ATOM 759 O O . ARG A 1 95 ? 8.094 13.906 -9.008 1 95.81 95 ARG A O 1
ATOM 766 N N . TYR A 1 96 ? 9.438 13.312 -7.258 1 96.94 96 TYR A N 1
ATOM 767 C CA . TYR A 1 96 ? 10.422 14.352 -7.543 1 96.94 96 TYR A CA 1
ATOM 768 C C . TYR A 1 96 ? 10.977 14.203 -8.953 1 96.94 96 TYR A C 1
ATOM 770 O O . TYR A 1 96 ? 11.047 15.18 -9.703 1 96.94 96 TYR A O 1
ATOM 778 N N . TYR A 1 97 ? 11.297 12.969 -9.328 1 98 97 TYR A N 1
ATOM 779 C CA . TYR A 1 97 ? 11.859 12.727 -10.656 1 98 97 TYR A CA 1
ATOM 780 C C . TYR A 1 97 ? 10.781 12.812 -11.727 1 98 97 TYR A C 1
ATOM 782 O O . TYR A 1 97 ? 11.031 13.297 -12.828 1 98 97 TYR A O 1
ATOM 790 N N . GLN A 1 98 ? 9.609 12.398 -11.422 1 96.94 98 GLN A N 1
ATOM 791 C CA . GLN A 1 98 ? 8.492 12.406 -12.367 1 96.94 98 GLN A CA 1
ATOM 792 C C . GLN A 1 98 ? 8.086 13.836 -12.719 1 96.94 98 GLN A C 1
ATOM 794 O O . GLN A 1 98 ? 7.75 14.125 -13.867 1 96.94 98 GLN A O 1
ATOM 799 N N . GLN A 1 99 ? 8.148 14.719 -11.766 1 96.38 99 GLN A N 1
ATOM 800 C CA . GLN A 1 99 ? 7.645 16.078 -11.945 1 96.38 99 GLN A CA 1
ATOM 801 C C . GLN A 1 99 ? 8.734 17.016 -12.461 1 96.38 99 GLN A C 1
ATOM 803 O O . GLN A 1 99 ? 8.461 18.141 -12.875 1 96.38 99 GLN A O 1
ATOM 808 N N . ALA A 1 100 ? 9.969 16.531 -12.438 1 97.94 100 ALA A N 1
ATOM 809 C CA . ALA A 1 100 ? 11.055 17.344 -12.977 1 97.94 100 ALA A CA 1
ATOM 810 C C . ALA A 1 100 ? 10.859 17.609 -14.469 1 97.94 100 ALA A C 1
ATOM 812 O O . ALA A 1 100 ? 10.344 16.75 -15.188 1 97.94 100 ALA A O 1
ATOM 813 N N . ALA A 1 101 ? 11.289 18.797 -14.883 1 97.88 101 ALA A N 1
ATOM 814 C CA . ALA A 1 101 ? 11.203 19.109 -16.312 1 97.88 101 ALA A CA 1
ATOM 815 C C . ALA A 1 101 ? 12.141 18.234 -17.125 1 97.88 101 ALA A C 1
ATOM 817 O O . ALA A 1 101 ? 11.805 17.828 -18.234 1 97.88 101 ALA A O 1
ATOM 818 N N . ILE A 1 102 ? 13.289 17.984 -16.5 1 98.25 102 ILE A N 1
ATOM 819 C CA . ILE A 1 102 ? 14.305 17.172 -17.172 1 98.25 102 ILE A CA 1
ATOM 820 C C . ILE A 1 102 ? 15.219 16.547 -16.125 1 98.25 102 ILE A C 1
ATOM 822 O O . ILE A 1 102 ? 15.445 17.125 -15.055 1 98.25 102 ILE A O 1
ATOM 826 N N . CYS A 1 103 ? 15.711 15.305 -16.406 1 98.81 103 CYS A N 1
ATOM 827 C CA . CYS A 1 103 ? 16.672 14.625 -15.531 1 98.81 103 CYS A CA 1
ATOM 828 C C . CYS A 1 103 ? 18.031 14.523 -16.203 1 98.81 103 CYS A C 1
ATOM 830 O O . CYS A 1 103 ? 18.141 14.102 -17.344 1 98.81 103 CYS A O 1
ATOM 832 N N . TYR A 1 104 ? 19.062 15.023 -15.523 1 98.69 104 TYR A N 1
ATOM 833 C CA . TYR A 1 104 ? 20.438 14.836 -15.945 1 98.69 104 TYR A CA 1
ATOM 834 C C . TYR A 1 104 ? 21.078 13.648 -15.234 1 98.69 104 TYR A C 1
ATOM 836 O O . TYR A 1 104 ? 21.281 13.68 -14.023 1 98.69 104 TYR A O 1
ATOM 844 N N . ALA A 1 105 ? 21.359 12.594 -15.977 1 98.56 105 ALA A N 1
ATOM 845 C CA . ALA A 1 105 ? 22.109 11.477 -15.414 1 98.56 105 ALA A CA 1
ATOM 846 C C . ALA A 1 105 ? 23.609 11.633 -15.68 1 98.56 105 ALA A C 1
ATOM 848 O O . ALA A 1 105 ? 24.047 11.68 -16.828 1 98.56 105 ALA A O 1
ATOM 849 N N . TYR A 1 106 ? 24.328 11.727 -14.617 1 96.94 106 TYR A N 1
ATOM 850 C CA . TYR A 1 106 ? 25.781 11.906 -14.719 1 96.94 106 TYR A CA 1
ATOM 851 C C . TYR A 1 106 ? 26.5 10.57 -14.594 1 96.94 106 TYR A C 1
ATOM 853 O O . TYR A 1 106 ? 26.547 9.984 -13.508 1 96.94 106 TYR A O 1
ATOM 861 N N . LEU A 1 107 ? 27.062 10.117 -15.672 1 96.38 107 LEU A N 1
ATOM 862 C CA . LEU A 1 107 ? 27.828 8.875 -15.703 1 96.38 107 LEU A CA 1
ATOM 863 C C . LEU A 1 107 ? 29.328 9.156 -15.648 1 96.38 107 LEU A C 1
ATOM 865 O O . LEU A 1 107 ? 30 9.172 -16.688 1 96.38 107 LEU A O 1
ATOM 869 N N . ALA A 1 108 ? 29.797 9.141 -14.492 1 92.06 108 ALA A N 1
ATOM 870 C CA . ALA A 1 108 ? 31.156 9.555 -14.219 1 92.06 108 ALA A CA 1
ATOM 871 C C . ALA A 1 108 ? 32.156 8.57 -14.82 1 92.06 108 ALA A C 1
ATOM 873 O O . ALA A 1 108 ? 31.984 7.355 -14.727 1 92.06 108 ALA A O 1
ATOM 874 N N . GLY A 1 109 ? 33.188 9.094 -15.484 1 89 109 GLY A N 1
ATOM 875 C CA . GLY A 1 109 ? 34.375 8.289 -15.836 1 89 109 GLY A CA 1
ATOM 876 C C . GLY A 1 109 ? 34.281 7.723 -17.25 1 89 109 GLY A C 1
ATOM 877 O O . GLY A 1 109 ? 35.25 7.129 -17.734 1 89 109 GLY A O 1
ATOM 878 N N . LEU A 1 110 ? 33.188 7.934 -17.906 1 93.38 110 LEU A N 1
ATOM 879 C CA . LEU A 1 110 ? 33.094 7.453 -19.281 1 93.38 110 LEU A CA 1
ATOM 880 C C . LEU A 1 110 ? 33.875 8.359 -20.219 1 93.38 110 LEU A C 1
ATOM 882 O O . LEU A 1 110 ? 33.875 9.586 -20.047 1 93.38 110 LEU A O 1
ATOM 886 N N . PRO A 1 111 ? 34.469 7.762 -21.234 1 90.69 111 PRO A N 1
ATOM 887 C CA . PRO A 1 111 ? 35.094 8.602 -22.25 1 90.69 111 PRO A CA 1
ATOM 888 C C . PRO A 1 111 ? 34.125 9.492 -23 1 90.69 111 PRO A C 1
ATOM 890 O O . PRO A 1 111 ? 32.969 9.086 -23.234 1 90.69 111 PRO A O 1
ATOM 893 N N . GLU A 1 112 ? 34.562 10.656 -23.438 1 90.25 112 GLU A N 1
ATOM 894 C CA . GLU A 1 112 ? 33.719 11.633 -24.109 1 90.25 112 GLU A CA 1
ATOM 895 C C . GLU A 1 112 ? 33.219 11.102 -25.438 1 90.25 112 GLU A C 1
ATOM 897 O O . GLU A 1 112 ? 32.156 11.508 -25.906 1 90.25 112 GLU A O 1
ATOM 902 N N . ASP A 1 113 ? 33.938 10.203 -26 1 91.25 113 ASP A N 1
ATOM 903 C CA . ASP A 1 113 ? 33.594 9.703 -27.328 1 91.25 113 ASP A CA 1
ATOM 904 C C . ASP A 1 113 ? 32.781 8.406 -27.219 1 91.25 113 ASP A C 1
ATOM 906 O O . ASP A 1 113 ? 32.625 7.684 -28.203 1 91.25 113 ASP A O 1
ATOM 910 N N . THR A 1 114 ? 32.312 8.18 -26.016 1 94.44 114 THR A N 1
ATOM 911 C CA . THR A 1 114 ? 31.484 6.988 -25.797 1 94.44 114 THR A CA 1
ATOM 912 C C . THR A 1 114 ? 30.203 7.062 -26.609 1 94.44 114 THR A C 1
ATOM 914 O O . THR A 1 114 ? 29.5 8.07 -26.578 1 94.44 114 THR A O 1
ATOM 917 N N . ASP A 1 115 ? 29.953 6.02 -27.375 1 95.94 115 ASP A N 1
ATOM 918 C CA . ASP A 1 115 ? 28.672 5.887 -28.062 1 95.94 115 ASP A CA 1
ATOM 919 C C . ASP A 1 115 ? 27.656 5.121 -27.219 1 95.94 115 ASP A C 1
ATOM 921 O O . ASP A 1 115 ? 27.75 3.896 -27.094 1 95.94 115 ASP A O 1
ATOM 925 N N . ALA A 1 116 ? 26.703 5.766 -26.734 1 96.56 116 ALA A N 1
ATOM 926 C CA . ALA A 1 116 ? 25.719 5.195 -25.828 1 96.56 116 ALA A CA 1
ATOM 927 C C . ALA A 1 116 ? 24.906 4.094 -26.5 1 96.56 116 ALA A C 1
ATOM 929 O O . ALA A 1 116 ? 24.359 3.217 -25.828 1 96.56 116 ALA A O 1
ATOM 930 N N . GLN A 1 117 ? 24.812 4.074 -27.781 1 95.94 117 GLN A N 1
ATOM 931 C CA . GLN A 1 117 ? 24.016 3.104 -28.516 1 95.94 117 GLN A CA 1
ATOM 932 C C . GLN A 1 117 ? 24.719 1.754 -28.594 1 95.94 117 GLN A C 1
ATOM 934 O O . GLN A 1 117 ? 24.078 0.706 -28.609 1 95.94 117 GLN A O 1
ATOM 939 N N . THR A 1 118 ? 26.078 1.804 -28.578 1 95.5 118 THR A N 1
ATOM 940 C CA . THR A 1 118 ? 26.734 0.557 -28.953 1 95.5 118 THR A CA 1
ATOM 941 C C . THR A 1 118 ? 27.797 0.175 -27.938 1 95.5 118 THR A C 1
ATOM 943 O O . THR A 1 118 ? 28.094 -1.007 -27.75 1 95.5 118 THR A O 1
ATOM 946 N N . ASP A 1 119 ? 28.406 1.143 -27.281 1 96.12 119 ASP A N 1
ATOM 947 C CA . ASP A 1 119 ? 29.594 0.872 -26.484 1 96.12 119 ASP A CA 1
ATOM 948 C C . ASP A 1 119 ? 29.234 0.074 -25.219 1 96.12 119 ASP A C 1
ATOM 950 O O . ASP A 1 119 ? 28.25 0.378 -24.547 1 96.12 119 ASP A O 1
ATOM 954 N N . VAL A 1 120 ? 30.062 -0.858 -24.953 1 96.12 120 VAL A N 1
ATOM 955 C CA . VAL A 1 120 ? 29.859 -1.733 -23.797 1 96.12 120 VAL A CA 1
ATOM 956 C C . VAL A 1 120 ? 30.141 -0.963 -22.5 1 96.12 120 VAL A C 1
ATOM 958 O O . VAL A 1 120 ? 29.516 -1.233 -21.469 1 96.12 120 VAL A O 1
ATOM 961 N N . GLU A 1 121 ? 31.047 0.022 -22.578 1 95.31 121 GLU A N 1
ATOM 962 C CA . GLU A 1 121 ? 31.359 0.823 -21.406 1 95.31 121 GLU A CA 1
ATOM 963 C C . GLU A 1 121 ? 30.125 1.554 -20.891 1 95.31 121 GLU A C 1
ATOM 965 O O . GLU A 1 121 ? 29.953 1.707 -19.672 1 95.31 121 GLU A O 1
ATOM 970 N N . PHE A 1 122 ? 29.328 1.999 -21.828 1 97.12 122 PHE A N 1
ATOM 971 C CA . PHE A 1 122 ? 28.078 2.645 -21.438 1 97.12 122 PHE A CA 1
ATOM 972 C C . PHE A 1 122 ? 27.172 1.66 -20.719 1 97.12 122 PHE A C 1
ATOM 974 O O . PHE A 1 122 ? 26.656 1.953 -19.641 1 97.12 122 PHE A O 1
ATOM 981 N N . ALA A 1 123 ? 27.016 0.481 -21.234 1 97.56 123 ALA A N 1
ATOM 982 C CA . ALA A 1 123 ? 26.109 -0.533 -20.719 1 97.56 123 ALA A CA 1
ATOM 983 C C . ALA A 1 123 ? 26.578 -1.045 -19.359 1 97.56 123 ALA A C 1
ATOM 985 O O . ALA A 1 123 ? 25.766 -1.414 -18.5 1 97.56 123 ALA A O 1
ATOM 986 N N . ASN A 1 124 ? 27.859 -1.031 -19.172 1 96.88 124 ASN A N 1
ATOM 987 C CA . ASN A 1 124 ? 28.438 -1.62 -17.953 1 96.88 124 ASN A CA 1
ATOM 988 C C . ASN A 1 124 ? 28.656 -0.569 -16.875 1 96.88 124 ASN A C 1
ATOM 990 O O . ASN A 1 124 ? 29.219 -0.869 -15.82 1 96.88 124 ASN A O 1
ATOM 994 N N . HIS A 1 125 ? 28.266 0.619 -17.109 1 97.44 125 HIS A N 1
ATOM 995 C CA . HIS A 1 125 ? 28.484 1.662 -16.109 1 97.44 125 HIS A CA 1
ATOM 996 C C . HIS A 1 125 ? 27.719 1.351 -14.82 1 97.44 125 HIS A C 1
ATOM 998 O O . HIS A 1 125 ? 26.594 0.846 -14.867 1 97.44 125 HIS A O 1
ATOM 1004 N N . GLU A 1 126 ? 28.25 1.709 -13.727 1 96.69 126 GLU A N 1
ATOM 1005 C CA . GLU A 1 126 ? 27.719 1.362 -12.414 1 96.69 126 GLU A CA 1
ATOM 1006 C C . GLU A 1 126 ? 26.359 2.018 -12.18 1 96.69 126 GLU A C 1
ATOM 1008 O O . GLU A 1 126 ? 25.531 1.51 -11.414 1 96.69 126 GLU A O 1
ATOM 1013 N N . TRP A 1 127 ? 26.109 3.141 -12.805 1 97.81 127 TRP A N 1
ATOM 1014 C CA . TRP A 1 127 ? 24.828 3.842 -12.68 1 97.81 127 TRP A CA 1
ATOM 1015 C C . TRP A 1 127 ? 23.656 2.902 -12.953 1 97.81 127 TRP A C 1
ATOM 1017 O O . TRP A 1 127 ? 22.625 2.98 -12.289 1 97.81 127 TRP A O 1
ATOM 1027 N N . PHE A 1 128 ? 23.812 1.914 -13.844 1 98.12 128 PHE A N 1
ATOM 1028 C CA . PHE A 1 128 ? 22.719 1.025 -14.25 1 98.12 128 PHE A CA 1
ATOM 1029 C C . PHE A 1 128 ? 22.516 -0.084 -13.227 1 98.12 128 PHE A C 1
ATOM 1031 O O . PHE A 1 128 ? 21.562 -0.858 -13.328 1 98.12 128 PHE A O 1
ATOM 1038 N N . THR A 1 129 ? 23.359 -0.125 -12.164 1 96.94 129 THR A N 1
ATOM 1039 C CA . THR A 1 129 ? 23.266 -1.235 -11.227 1 96.94 129 THR A CA 1
ATOM 1040 C C . THR A 1 129 ? 22.984 -0.727 -9.812 1 96.94 129 THR A C 1
ATOM 1042 O O . THR A 1 129 ? 23 -1.499 -8.852 1 96.94 129 THR A O 1
ATOM 1045 N N . ARG A 1 130 ? 22.734 0.566 -9.641 1 97.88 130 ARG A N 1
ATOM 1046 C CA . ARG A 1 130 ? 22.375 1.122 -8.344 1 97.88 130 ARG A CA 1
ATOM 1047 C C . ARG A 1 130 ? 20.859 1.097 -8.133 1 97.88 130 ARG A C 1
ATOM 1049 O O . ARG A 1 130 ? 20.109 1.357 -9.062 1 97.88 130 ARG A O 1
ATOM 1056 N N . GLY A 1 131 ? 20.453 0.791 -6.898 1 98.19 131 GLY A N 1
ATOM 1057 C CA . GLY A 1 131 ? 19.031 0.637 -6.59 1 98.19 131 GLY A CA 1
ATOM 1058 C C . GLY A 1 131 ? 18.234 1.888 -6.863 1 98.19 131 GLY A C 1
ATOM 1059 O O . GLY A 1 131 ? 17.203 1.834 -7.559 1 98.19 131 GLY A O 1
ATOM 1060 N N . TRP A 1 132 ? 18.719 3.062 -6.48 1 98.06 132 TRP A N 1
ATOM 1061 C CA . TRP A 1 132 ? 17.969 4.312 -6.559 1 98.06 132 TRP A CA 1
ATOM 1062 C C . TRP A 1 132 ? 17.828 4.77 -8.008 1 98.06 132 TRP A C 1
ATOM 1064 O O . TRP A 1 132 ? 16.828 5.406 -8.367 1 98.06 132 TRP A O 1
ATOM 1074 N N . THR A 1 133 ? 18.719 4.434 -8.883 1 98.56 133 THR A N 1
ATOM 1075 C CA . THR A 1 133 ? 18.703 4.945 -10.25 1 98.56 133 THR A CA 1
ATOM 1076 C C . THR A 1 133 ? 17.609 4.277 -11.07 1 98.56 133 THR A C 1
ATOM 1078 O O . THR A 1 133 ? 17.266 4.746 -12.156 1 98.56 133 THR A O 1
ATOM 1081 N N . LEU A 1 134 ? 17.031 3.15 -10.539 1 98.62 134 LEU A N 1
ATOM 1082 C CA . LEU A 1 134 ? 15.938 2.504 -11.258 1 98.62 134 LEU A CA 1
ATOM 1083 C C . LEU A 1 134 ? 14.75 3.451 -11.414 1 98.62 134 LEU A C 1
ATOM 1085 O O . LEU A 1 134 ? 14.297 3.701 -12.531 1 98.62 134 LEU A O 1
ATOM 1089 N N . GLN A 1 135 ? 14.289 3.973 -10.305 1 98.19 135 GLN A N 1
ATOM 1090 C CA . GLN A 1 135 ? 13.164 4.895 -10.391 1 98.19 135 GLN A CA 1
ATOM 1091 C C . GLN A 1 135 ? 13.57 6.203 -11.055 1 98.19 135 GLN A C 1
ATOM 1093 O O . GLN A 1 135 ? 12.75 6.863 -11.695 1 98.19 135 GLN A O 1
ATOM 1098 N N . GLU A 1 136 ? 14.875 6.551 -10.969 1 98.5 136 GLU A N 1
ATOM 1099 C CA . GLU A 1 136 ? 15.375 7.773 -11.586 1 98.5 136 GLU A CA 1
ATOM 1100 C C . GLU A 1 136 ? 15.438 7.641 -13.109 1 98.5 136 GLU A C 1
ATOM 1102 O O . GLU A 1 136 ? 15.492 8.641 -13.82 1 98.5 136 GLU A O 1
ATOM 1107 N N . LEU A 1 137 ? 15.469 6.473 -13.555 1 98.62 137 LEU A N 1
ATOM 1108 C CA . LEU A 1 137 ? 15.422 6.207 -14.992 1 98.62 137 LEU A CA 1
ATOM 1109 C C . LEU A 1 137 ? 13.977 6.184 -15.492 1 98.62 137 LEU A C 1
ATOM 1111 O O . LEU A 1 137 ? 13.68 6.723 -16.562 1 98.62 137 LEU A O 1
ATOM 1115 N N . ILE A 1 138 ? 13.086 5.641 -14.727 1 98.25 138 ILE A N 1
ATOM 1116 C CA . ILE A 1 138 ? 11.727 5.348 -15.172 1 98.25 138 ILE A CA 1
ATOM 1117 C C . ILE A 1 138 ? 10.844 6.578 -14.977 1 98.25 138 ILE A C 1
ATOM 1119 O O . ILE A 1 138 ? 10.047 6.922 -15.852 1 98.25 138 ILE A O 1
ATOM 1123 N N . ALA A 1 139 ? 10.953 7.289 -13.938 1 98 139 ALA A N 1
ATOM 1124 C CA . ALA A 1 139 ? 9.992 8.289 -13.484 1 98 139 ALA A CA 1
ATOM 1125 C C . ALA A 1 139 ? 10.016 9.523 -14.375 1 98 139 ALA A C 1
ATOM 1127 O O . ALA A 1 139 ? 8.969 10.031 -14.773 1 98 139 ALA A O 1
ATOM 1128 N N . PRO A 1 140 ? 11.25 10 -14.758 1 98.19 140 PRO A N 1
ATOM 1129 C CA . PRO A 1 140 ? 11.242 11.234 -15.547 1 98.19 140 PRO A CA 1
ATOM 1130 C C . PRO A 1 140 ? 10.711 11.031 -16.969 1 98.19 140 PRO A C 1
ATOM 1132 O O . PRO A 1 140 ? 10.867 9.953 -17.531 1 98.19 140 PRO A O 1
ATOM 1135 N N . LYS A 1 141 ? 10.18 12.047 -17.469 1 96.62 141 LYS A N 1
ATOM 1136 C CA . LYS A 1 141 ? 9.734 12.016 -18.859 1 96.62 141 LYS A CA 1
ATOM 1137 C C . LYS A 1 141 ? 10.922 11.883 -19.812 1 96.62 141 LYS A C 1
ATOM 1139 O O . LYS A 1 141 ? 10.828 11.18 -20.828 1 96.62 141 LYS A O 1
ATOM 1144 N N . GLU A 1 142 ? 11.953 12.578 -19.438 1 97.94 142 GLU A N 1
ATOM 1145 C CA . GLU A 1 142 ? 13.172 12.531 -20.234 1 97.94 142 GLU A CA 1
ATOM 1146 C C . GLU A 1 142 ? 14.414 12.508 -19.344 1 97.94 142 GLU A C 1
ATOM 1148 O O . GLU A 1 142 ? 14.438 13.133 -18.281 1 97.94 142 GLU A O 1
ATOM 1153 N N . VAL A 1 143 ? 15.422 11.711 -19.812 1 98.75 143 VAL A N 1
ATOM 1154 C CA . VAL A 1 143 ? 16.719 11.641 -19.156 1 98.75 143 VAL A CA 1
ATOM 1155 C C . VAL A 1 143 ? 17.828 11.93 -20.172 1 98.75 143 VAL A C 1
ATOM 1157 O O . VAL A 1 143 ? 17.844 11.352 -21.266 1 98.75 143 VAL A O 1
ATOM 1160 N N . LEU A 1 144 ? 18.672 12.891 -19.859 1 98.62 144 LEU A N 1
ATOM 1161 C CA . LEU A 1 144 ? 19.891 13.148 -20.625 1 98.62 144 LEU A CA 1
ATOM 1162 C C . LEU A 1 144 ? 21.109 12.555 -19.922 1 98.62 144 LEU A C 1
ATOM 1164 O O . LEU A 1 144 ? 21.375 12.875 -18.75 1 98.62 144 LEU A O 1
ATOM 1168 N N . PHE A 1 145 ? 21.812 11.742 -20.656 1 98.5 145 PHE A N 1
ATOM 1169 C CA . PHE A 1 145 ? 23 11.109 -20.094 1 98.5 145 PHE A CA 1
ATOM 1170 C C . PHE A 1 145 ? 24.25 11.914 -20.406 1 98.5 145 PHE A C 1
ATOM 1172 O O . PHE A 1 145 ? 24.5 12.242 -21.578 1 98.5 145 PHE A O 1
ATOM 1179 N N . PHE A 1 146 ? 25 12.219 -19.359 1 97.31 146 PHE A N 1
ATOM 1180 C CA . PHE A 1 146 ? 26.203 13.047 -19.516 1 97.31 146 PHE A CA 1
ATOM 1181 C C . PHE A 1 146 ? 27.422 12.344 -18.938 1 97.31 146 PHE A C 1
ATOM 1183 O O . PHE A 1 146 ? 27.297 11.5 -18.047 1 97.31 146 PHE A O 1
ATOM 1190 N N . THR A 1 147 ? 28.531 12.688 -19.5 1 94.5 147 THR A N 1
ATOM 1191 C CA . THR A 1 147 ? 29.828 12.453 -18.859 1 94.5 147 THR A CA 1
ATOM 1192 C C . THR A 1 147 ? 30.672 13.727 -18.844 1 94.5 147 THR A C 1
ATOM 1194 O O . THR A 1 147 ? 30.219 14.781 -19.297 1 94.5 147 THR A O 1
ATOM 1197 N N . GLU A 1 148 ? 31.766 13.633 -18.109 1 88.12 148 GLU A N 1
ATOM 1198 C CA . GLU A 1 148 ? 32.625 14.812 -18.016 1 88.12 148 GLU A CA 1
ATOM 1199 C C . GLU A 1 148 ? 33.719 14.781 -19.078 1 88.12 148 GLU A C 1
ATOM 1201 O O . GLU A 1 148 ? 34.188 13.711 -19.484 1 88.12 148 GLU A O 1
ATOM 1206 N N . ARG A 1 149 ? 34.031 15.984 -19.547 1 82.69 149 ARG A N 1
ATOM 1207 C CA . ARG A 1 149 ? 35.188 16.141 -20.422 1 82.69 149 ARG A CA 1
ATOM 1208 C C . ARG A 1 149 ? 36.5 16.078 -19.641 1 82.69 149 ARG A C 1
ATOM 1210 O O . ARG A 1 149 ? 36.594 16.625 -18.531 1 82.69 149 ARG A O 1
ATOM 1217 N N . ARG A 1 150 ? 37.375 15.25 -20.094 1 73.81 150 ARG A N 1
ATOM 1218 C CA . ARG A 1 150 ? 38.656 15.148 -19.422 1 73.81 150 ARG A CA 1
ATOM 1219 C C . ARG A 1 150 ? 39.656 16.172 -19.953 1 73.81 150 ARG A C 1
ATOM 1221 O O . ARG A 1 150 ? 39.625 16.469 -21.156 1 73.81 150 ARG A O 1
ATOM 1228 N N . ARG A 1 151 ? 40.25 16.938 -19.078 1 63.56 151 ARG A N 1
ATOM 1229 C CA . ARG A 1 151 ? 41.312 17.828 -19.5 1 63.56 151 ARG A CA 1
ATOM 1230 C C . ARG A 1 151 ? 42.531 17.047 -19.922 1 63.56 151 ARG A C 1
ATOM 1232 O O . ARG A 1 151 ? 42.906 16.062 -19.281 1 63.56 151 ARG A O 1
ATOM 1239 N N . ILE A 1 152 ? 42.938 17 -21.219 1 54.84 152 ILE A N 1
ATOM 1240 C CA . ILE A 1 152 ? 44.156 16.359 -21.734 1 54.84 152 ILE A CA 1
ATOM 1241 C C . ILE A 1 152 ? 45.344 16.844 -20.938 1 54.84 152 ILE A C 1
ATOM 1243 O O . ILE A 1 152 ? 45.844 17.953 -21.141 1 54.84 152 ILE A O 1
ATOM 1247 N N . GLY A 1 153 ? 45.219 17.125 -19.75 1 47.31 153 GLY A N 1
ATOM 1248 C CA . GLY A 1 153 ? 46.469 17.641 -19.25 1 47.31 153 GLY A CA 1
ATOM 1249 C C . GLY A 1 153 ? 47.562 16.578 -19.156 1 47.31 153 GLY A C 1
ATOM 1250 O O . GLY A 1 153 ? 47.281 15.391 -19.297 1 47.31 153 GLY A O 1
ATOM 1251 N N . GLY A 1 154 ? 48.906 17.016 -18.812 1 47.19 154 GLY A N 1
ATOM 1252 C CA . GLY A 1 154 ? 50.156 16.266 -18.672 1 47.19 154 GLY A CA 1
ATOM 1253 C C . GLY A 1 154 ? 50.031 15.086 -17.719 1 47.19 154 GLY A C 1
ATOM 1254 O O . GLY A 1 154 ? 49.031 14.953 -17.016 1 47.19 154 GLY A O 1
ATOM 1255 N N . PRO A 1 155 ? 51.031 14.164 -17.703 1 47.84 155 PRO A N 1
ATOM 1256 C CA . PRO A 1 155 ? 51.156 12.883 -17.016 1 47.84 155 PRO A CA 1
ATOM 1257 C C . PRO A 1 155 ? 50.719 12.945 -15.555 1 47.84 155 PRO A C 1
ATOM 1259 O O . PRO A 1 155 ? 50.438 11.914 -14.945 1 47.84 155 PRO A O 1
ATOM 1262 N N . GLU A 1 156 ? 50.844 14 -14.828 1 44.03 156 GLU A N 1
ATOM 1263 C CA . GLU A 1 156 ? 50.938 13.984 -13.367 1 44.03 156 GLU A CA 1
ATOM 1264 C C . GLU A 1 156 ? 49.562 14.164 -12.742 1 44.03 156 GLU A C 1
ATOM 1266 O O . GLU A 1 156 ? 49.438 14.258 -11.523 1 44.03 156 GLU A O 1
ATOM 1271 N N . LEU A 1 157 ? 48.531 14.438 -13.406 1 46.31 157 LEU A N 1
ATOM 1272 C CA . LEU A 1 157 ? 47.344 14.781 -12.617 1 46.31 157 LEU A CA 1
ATOM 1273 C C . LEU A 1 157 ? 46.562 13.531 -12.227 1 46.31 157 LEU A C 1
ATOM 1275 O O . LEU A 1 157 ? 46.281 12.688 -13.078 1 46.31 157 LEU A O 1
ATOM 1279 N N . PRO A 1 158 ? 46.375 13.234 -10.984 1 49.47 158 PRO A N 1
ATOM 1280 C CA . PRO A 1 158 ? 45.562 12.086 -10.57 1 49.47 158 PRO A CA 1
ATOM 1281 C C . PRO A 1 158 ? 44.156 12.07 -11.219 1 49.47 158 PRO A C 1
ATOM 1283 O O . PRO A 1 158 ? 43.625 13.133 -11.547 1 49.47 158 PRO A O 1
ATOM 1286 N N . LYS A 1 159 ? 43.719 10.938 -11.555 1 47.5 159 LYS A N 1
ATOM 1287 C CA . LYS A 1 159 ? 42.5 10.641 -12.289 1 47.5 159 LYS A CA 1
ATOM 1288 C C . LYS A 1 159 ? 41.344 11.523 -11.812 1 47.5 159 LYS A C 1
ATOM 1290 O O . LYS A 1 159 ? 40.531 12.008 -12.625 1 47.5 159 LYS A O 1
ATOM 1295 N N . LYS A 1 160 ? 41.188 11.727 -10.547 1 52.12 160 LYS A N 1
ATOM 1296 C CA . LYS A 1 160 ? 40.062 12.461 -9.961 1 52.12 160 LYS A CA 1
ATOM 1297 C C . LYS A 1 160 ? 40.219 13.961 -10.195 1 52.12 160 LYS A C 1
ATOM 1299 O O . LYS A 1 160 ? 39.219 14.672 -10.359 1 52.12 160 LYS A O 1
ATOM 1304 N N . SER A 1 161 ? 41.406 14.5 -10.297 1 52.16 161 SER A N 1
ATOM 1305 C CA . SER A 1 161 ? 41.688 15.922 -10.406 1 52.16 161 SER A CA 1
ATOM 1306 C C . SER A 1 161 ? 41.5 16.422 -11.836 1 52.16 161 SER A C 1
ATOM 1308 O O . SER A 1 161 ? 41.5 17.625 -12.086 1 52.16 161 SER A O 1
ATOM 1310 N N . SER A 1 162 ? 41.281 15.477 -12.758 1 59 162 SER A N 1
ATOM 1311 C CA . SER A 1 162 ? 41.219 15.93 -14.141 1 59 162 SER A CA 1
ATOM 1312 C C . SER A 1 162 ? 39.781 16.156 -14.609 1 59 162 SER A C 1
ATOM 1314 O O . SER A 1 162 ? 39.562 16.516 -15.766 1 59 162 SER A O 1
ATOM 1316 N N . ARG A 1 163 ? 38.875 16.062 -13.703 1 66.81 163 ARG A N 1
ATOM 1317 C CA . ARG A 1 163 ? 37.469 16.234 -14.078 1 66.81 163 ARG A CA 1
ATOM 1318 C C . ARG A 1 163 ? 37.094 17.719 -14.117 1 66.81 163 ARG A C 1
ATOM 1320 O O . ARG A 1 163 ? 37.625 18.516 -13.336 1 66.81 163 ARG A O 1
ATOM 1327 N N . THR A 1 164 ? 36.375 18.109 -15.258 1 71.75 164 THR A N 1
ATOM 1328 C CA . THR A 1 164 ? 35.906 19.484 -15.375 1 71.75 164 THR A CA 1
ATOM 1329 C C . THR A 1 164 ? 34.375 19.547 -15.281 1 71.75 164 THR A C 1
ATOM 1331 O O . THR A 1 164 ? 33.719 18.516 -15.414 1 71.75 164 THR A O 1
ATOM 1334 N N . GLY A 1 165 ? 33.906 20.625 -14.977 1 74.56 165 GLY A N 1
ATOM 1335 C CA . GLY A 1 165 ? 32.469 20.859 -14.969 1 74.56 165 GLY A CA 1
ATOM 1336 C C . GLY A 1 165 ? 31.859 20.938 -16.359 1 74.56 165 GLY A C 1
ATOM 1337 O O . GLY A 1 165 ? 30.672 21.219 -16.5 1 74.56 165 GLY A O 1
ATOM 1338 N N . ASP A 1 166 ? 32.688 20.5 -17.344 1 84.62 166 ASP A N 1
ATOM 1339 C CA . ASP A 1 166 ? 32.219 20.5 -18.719 1 84.62 166 ASP A CA 1
ATOM 1340 C C . ASP A 1 166 ? 31.641 19.125 -19.094 1 84.62 166 ASP A C 1
ATOM 1342 O O . ASP A 1 166 ? 32.375 18.141 -19.109 1 84.62 166 ASP A O 1
ATOM 1346 N N . TRP A 1 167 ? 30.344 19.125 -19.328 1 92.19 167 TRP A N 1
ATOM 1347 C CA . TRP A 1 167 ? 29.625 17.875 -19.562 1 92.19 167 TRP A CA 1
ATOM 1348 C C . TRP A 1 167 ? 29.438 17.625 -21.062 1 92.19 167 TRP A C 1
ATOM 1350 O O . TRP A 1 167 ? 29.297 18.578 -21.844 1 92.19 167 TRP A O 1
ATOM 1360 N N . THR A 1 168 ? 29.594 16.453 -21.422 1 93.75 168 THR A N 1
ATOM 1361 C CA . THR A 1 168 ? 29.312 15.992 -22.781 1 93.75 168 THR A CA 1
ATOM 1362 C C . THR A 1 168 ? 28.062 15.109 -22.797 1 93.75 168 THR A C 1
ATOM 1364 O O . THR A 1 168 ? 27.953 14.18 -22 1 93.75 168 THR A O 1
ATOM 1367 N N . LEU A 1 169 ? 27.156 15.453 -23.734 1 96.44 169 LEU A N 1
ATOM 1368 C CA . LEU A 1 169 ? 25.938 14.68 -23.875 1 96.44 169 LEU A CA 1
ATOM 1369 C C . LEU A 1 169 ? 26.203 13.359 -24.594 1 96.44 169 LEU A C 1
ATOM 1371 O O . LEU A 1 169 ? 26.766 13.352 -25.688 1 96.44 169 LEU A O 1
ATOM 1375 N N . LEU A 1 170 ? 25.859 12.328 -23.953 1 97 170 LEU A N 1
ATOM 1376 C CA . LEU A 1 170 ? 26.047 11 -24.547 1 97 170 LEU A CA 1
ATOM 1377 C C . LEU A 1 170 ? 24.812 10.555 -25.297 1 97 170 LEU A C 1
ATOM 1379 O O . LEU A 1 170 ? 24.906 9.828 -26.297 1 97 170 LEU A O 1
ATOM 1383 N N . GLY A 1 171 ? 23.641 10.922 -24.781 1 96.94 171 GLY A N 1
ATOM 1384 C CA . GLY A 1 171 ? 22.375 10.531 -25.406 1 96.94 171 GLY A CA 1
ATOM 1385 C C . GLY A 1 171 ? 21.172 10.867 -24.547 1 96.94 171 GLY A C 1
ATOM 1386 O O . GLY A 1 171 ? 21.312 11.359 -23.438 1 96.94 171 GLY A O 1
ATOM 1387 N N . ARG A 1 172 ? 20 10.594 -25.203 1 97.75 172 ARG A N 1
ATOM 1388 C CA . ARG A 1 172 ? 18.703 10.828 -24.562 1 97.75 172 ARG A CA 1
ATOM 1389 C C . ARG A 1 172 ? 17.922 9.523 -24.391 1 97.75 172 ARG A C 1
ATOM 1391 O O . ARG A 1 172 ? 17.984 8.648 -25.266 1 97.75 172 ARG A O 1
ATOM 1398 N N . LYS A 1 173 ? 17.234 9.492 -23.266 1 98.19 173 LYS A N 1
ATOM 1399 C CA . LYS A 1 173 ? 16.422 8.312 -22.984 1 98.19 173 LYS A CA 1
ATOM 1400 C C . LYS A 1 173 ? 15.484 7.996 -24.141 1 98.19 173 LYS A C 1
ATOM 1402 O O . LYS A 1 173 ? 15.375 6.84 -24.562 1 98.19 173 LYS A O 1
ATOM 1407 N N . SER A 1 174 ? 14.828 8.953 -24.766 1 96.44 174 SER A N 1
ATOM 1408 C CA . SER A 1 174 ? 13.867 8.773 -25.844 1 96.44 174 SER A CA 1
ATOM 1409 C C . SER A 1 174 ? 14.508 8.133 -27.062 1 96.44 174 SER A C 1
ATOM 1411 O O . SER A 1 174 ? 13.883 7.324 -27.75 1 96.44 174 SER A O 1
ATOM 1413 N N . ASP A 1 175 ? 15.789 8.43 -27.25 1 95.94 175 ASP A N 1
ATOM 1414 C CA . ASP A 1 175 ? 16.516 7.902 -28.406 1 95.94 175 ASP A CA 1
ATOM 1415 C C . ASP A 1 175 ? 17.125 6.531 -28.094 1 95.94 175 ASP A C 1
ATOM 1417 O O . ASP A 1 175 ? 17.359 5.734 -29 1 95.94 175 ASP A O 1
ATOM 1421 N N . LEU A 1 176 ? 17.344 6.34 -26.859 1 97.56 176 LEU A N 1
ATOM 1422 C CA . LEU A 1 176 ? 18.094 5.156 -26.438 1 97.56 176 LEU A CA 1
ATOM 1423 C C . LEU A 1 176 ? 17.156 4.094 -25.875 1 97.56 176 LEU A C 1
ATOM 1425 O O . LEU A 1 176 ? 17.609 3.168 -25.188 1 97.56 176 LEU A O 1
ATOM 1429 N N . CYS A 1 177 ? 15.938 4.129 -26.078 1 95.75 177 CYS A N 1
ATOM 1430 C CA . CYS A 1 177 ? 14.953 3.279 -25.422 1 95.75 177 CYS A CA 1
ATOM 1431 C C . CYS A 1 177 ? 15.273 1.805 -25.641 1 95.75 177 CYS A C 1
ATOM 1433 O O . CYS A 1 177 ? 15.273 1.02 -24.688 1 95.75 177 CYS A O 1
ATOM 1435 N N . THR A 1 178 ? 15.578 1.425 -26.812 1 95.19 178 THR A N 1
ATOM 1436 C CA . THR A 1 178 ? 15.867 0.028 -27.109 1 95.19 178 THR A CA 1
ATOM 1437 C C . THR A 1 178 ? 17.156 -0.415 -26.438 1 95.19 178 THR A C 1
ATOM 1439 O O . THR A 1 178 ? 17.219 -1.498 -25.844 1 95.19 178 THR A O 1
ATOM 1442 N N . ARG A 1 179 ? 18.141 0.446 -26.547 1 96.75 179 ARG A N 1
ATOM 1443 C CA . ARG A 1 179 ? 19.438 0.176 -25.906 1 96.75 179 ARG A CA 1
ATOM 1444 C C . ARG A 1 179 ? 19.281 0.042 -24.391 1 96.75 179 ARG A C 1
ATOM 1446 O O . ARG A 1 179 ? 19.797 -0.905 -23.797 1 96.75 179 ARG A O 1
ATOM 1453 N N . LEU A 1 180 ? 18.578 0.954 -23.812 1 98.25 180 LEU A N 1
ATOM 1454 C CA . LEU A 1 180 ? 18.359 0.945 -22.375 1 98.25 180 LEU A CA 1
ATOM 1455 C C . LEU A 1 180 ? 17.562 -0.282 -21.953 1 98.25 180 LEU A C 1
ATOM 1457 O O . LEU A 1 180 ? 17.797 -0.856 -20.891 1 98.25 180 LEU A O 1
ATOM 1461 N N . SER A 1 181 ? 16.578 -0.633 -22.75 1 97.25 181 SER A N 1
ATOM 1462 C CA . SER A 1 181 ? 15.805 -1.846 -22.5 1 97.25 181 SER A CA 1
ATOM 1463 C C . SER A 1 181 ? 16.703 -3.076 -22.453 1 97.25 181 SER A C 1
ATOM 1465 O O . SER A 1 181 ? 16.562 -3.934 -21.594 1 97.25 181 SER A O 1
ATOM 1467 N N . SER A 1 182 ? 17.594 -3.145 -23.344 1 95.94 182 SER A N 1
ATOM 1468 C CA . SER A 1 182 ? 18.531 -4.273 -23.406 1 95.94 182 SER A CA 1
ATOM 1469 C C . SER A 1 182 ? 19.438 -4.301 -22.188 1 95.94 182 SER A C 1
ATOM 1471 O O . SER A 1 182 ? 19.797 -5.371 -21.688 1 95.94 182 SER A O 1
ATOM 1473 N N . ILE A 1 183 ? 19.828 -3.174 -21.688 1 97.25 183 ILE A N 1
ATOM 1474 C CA . ILE A 1 183 ? 20.734 -3.059 -20.562 1 97.25 183 ILE A CA 1
ATOM 1475 C C . ILE A 1 183 ? 20 -3.404 -19.266 1 97.25 183 ILE A C 1
ATOM 1477 O O . ILE A 1 183 ? 20.547 -4.105 -18.406 1 97.25 183 ILE A O 1
ATOM 1481 N N . THR A 1 184 ? 18.75 -2.939 -19.125 1 97.5 184 THR A N 1
ATOM 1482 C CA . THR A 1 184 ? 18.094 -2.926 -17.828 1 97.5 184 THR A CA 1
ATOM 1483 C C . THR A 1 184 ? 17.016 -3.992 -17.75 1 97.5 184 THR A C 1
ATOM 1485 O O . THR A 1 184 ? 16.531 -4.332 -16.672 1 97.5 184 THR A O 1
ATOM 1488 N N . GLY A 1 185 ? 16.531 -4.488 -18.891 1 94.94 185 GLY A N 1
ATOM 1489 C CA . GLY A 1 185 ? 15.422 -5.422 -18.938 1 94.94 185 GLY A CA 1
ATOM 1490 C C . GLY A 1 185 ? 14.07 -4.738 -18.859 1 94.94 185 GLY A C 1
ATOM 1491 O O . GLY A 1 185 ? 13.031 -5.398 -18.906 1 94.94 185 GLY A O 1
ATOM 1492 N N . ILE A 1 186 ? 14.031 -3.402 -18.797 1 96.81 186 ILE A N 1
ATOM 1493 C CA . ILE A 1 186 ? 12.781 -2.654 -18.703 1 96.81 186 ILE A CA 1
ATOM 1494 C C . ILE A 1 186 ? 12.156 -2.518 -20.094 1 96.81 186 ILE A C 1
ATOM 1496 O O . ILE A 1 186 ? 12.844 -2.209 -21.062 1 96.81 186 ILE A O 1
ATOM 1500 N N . ASP A 1 187 ? 10.891 -2.619 -20.172 1 91.38 187 ASP A N 1
ATOM 1501 C CA . ASP A 1 187 ? 10.172 -2.545 -21.453 1 91.38 187 ASP A CA 1
ATOM 1502 C C . ASP A 1 187 ? 10.305 -1.156 -22.062 1 91.38 187 ASP A C 1
ATOM 1504 O O . ASP A 1 187 ? 10.25 -0.146 -21.359 1 91.38 187 ASP A O 1
ATOM 1508 N N . THR A 1 188 ? 10.406 -1.121 -23.359 1 93.19 188 THR A N 1
ATOM 1509 C CA . THR A 1 188 ? 10.57 0.134 -24.078 1 93.19 188 THR A CA 1
ATOM 1510 C C . THR A 1 188 ? 9.383 1.055 -23.844 1 93.19 188 THR A C 1
ATOM 1512 O O . THR A 1 188 ? 9.539 2.27 -23.703 1 93.19 188 THR A O 1
ATOM 1515 N N . ASN A 1 189 ? 8.242 0.444 -23.734 1 89.06 189 ASN A N 1
ATOM 1516 C CA . ASN A 1 189 ? 7.043 1.26 -23.562 1 89.06 189 ASN A CA 1
ATOM 1517 C C . ASN A 1 189 ? 7.016 1.92 -22.188 1 89.06 189 ASN A C 1
ATOM 1519 O O . ASN A 1 189 ? 6.484 3.021 -22.031 1 89.06 189 ASN A O 1
ATOM 1523 N N . VAL A 1 190 ? 7.566 1.237 -21.25 1 93.5 190 VAL A N 1
ATOM 1524 C CA . VAL A 1 190 ? 7.668 1.814 -19.922 1 93.5 190 VAL A CA 1
ATOM 1525 C C . VAL A 1 190 ? 8.68 2.959 -19.922 1 93.5 190 VAL A C 1
ATOM 1527 O O . VAL A 1 190 ? 8.414 4.031 -19.375 1 93.5 190 VAL A O 1
ATOM 1530 N N . LEU A 1 191 ? 9.781 2.771 -20.578 1 96.38 191 LEU A N 1
ATOM 1531 C CA . LEU A 1 191 ? 10.82 3.787 -20.656 1 96.38 191 LEU A CA 1
ATOM 1532 C C . LEU A 1 191 ? 10.328 5.016 -21.422 1 96.38 191 LEU A C 1
ATOM 1534 O O . LEU A 1 191 ? 10.695 6.145 -21.094 1 96.38 191 LEU A O 1
ATOM 1538 N N . ARG A 1 192 ? 9.406 4.777 -22.344 1 93.44 192 ARG A N 1
ATOM 1539 C CA . ARG A 1 192 ? 8.859 5.867 -23.141 1 93.44 192 ARG A CA 1
ATOM 1540 C C . ARG A 1 192 ? 7.73 6.574 -22.406 1 93.44 192 ARG A C 1
ATOM 1542 O O . ARG A 1 192 ? 7.359 7.695 -22.75 1 93.44 192 ARG A O 1
ATOM 1549 N N . GLY A 1 193 ? 7.254 5.961 -21.469 1 90.69 193 GLY A N 1
ATOM 1550 C CA . GLY A 1 193 ? 6.141 6.531 -20.719 1 90.69 193 GLY A CA 1
ATOM 1551 C C . GLY A 1 193 ? 4.789 6.199 -21.328 1 90.69 193 GLY A C 1
ATOM 1552 O O . GLY A 1 193 ? 3.764 6.73 -20.906 1 90.69 193 GLY A O 1
ATOM 1553 N N . SER A 1 194 ? 4.73 5.355 -22.25 1 87.25 194 SER A N 1
ATOM 1554 C CA . SER A 1 194 ? 3.486 5.031 -22.938 1 87.25 194 SER A CA 1
ATOM 1555 C C . SER A 1 194 ? 2.725 3.924 -22.219 1 87.25 194 SER A C 1
ATOM 1557 O O . SER A 1 194 ? 1.543 3.697 -22.484 1 87.25 194 SER A O 1
ATOM 1559 N N . GLN A 1 195 ? 3.377 3.268 -21.422 1 86.88 195 GLN A N 1
ATOM 1560 C CA . GLN A 1 195 ? 2.727 2.248 -20.594 1 86.88 195 GLN A CA 1
ATOM 1561 C C . GLN A 1 195 ? 2.84 2.58 -19.109 1 86.88 195 GLN A C 1
ATOM 1563 O O . GLN A 1 195 ? 3.926 2.9 -18.625 1 86.88 195 GLN A O 1
ATOM 1568 N N . GLU A 1 196 ? 1.715 2.434 -18.469 1 87.06 196 GLU A N 1
ATOM 1569 C CA . GLU A 1 196 ? 1.69 2.717 -17.031 1 87.06 196 GLU A CA 1
ATOM 1570 C C . GLU A 1 196 ? 2.402 1.625 -16.234 1 87.06 196 GLU A C 1
ATOM 1572 O O . GLU A 1 196 ? 2.176 0.435 -16.469 1 87.06 196 GLU A O 1
ATOM 1577 N N . ILE A 1 197 ? 3.189 2.027 -15.352 1 90.31 197 ILE A N 1
ATOM 1578 C CA . ILE A 1 197 ? 4.008 1.106 -14.57 1 90.31 197 ILE A CA 1
ATOM 1579 C C . ILE A 1 197 ? 3.105 0.181 -13.758 1 90.31 197 ILE A C 1
ATOM 1581 O O . ILE A 1 197 ? 3.443 -0.983 -13.531 1 90.31 197 ILE A O 1
ATOM 1585 N N . ARG A 1 198 ? 1.98 0.619 -13.328 1 86.69 198 ARG A N 1
ATOM 1586 C CA . ARG A 1 198 ? 1.069 -0.149 -12.484 1 86.69 198 ARG A CA 1
ATOM 1587 C C . ARG A 1 198 ? 0.449 -1.306 -13.258 1 86.69 198 ARG A C 1
ATOM 1589 O O . ARG A 1 198 ? -0.106 -2.232 -12.664 1 86.69 198 ARG A O 1
ATOM 1596 N N . SER A 1 199 ? 0.488 -1.219 -14.539 1 85.19 199 SER A N 1
ATOM 1597 C CA . SER A 1 199 ? -0.053 -2.285 -15.375 1 85.19 199 SER A CA 1
ATOM 1598 C C . SER A 1 199 ? 0.928 -3.445 -15.492 1 85.19 199 SER A C 1
ATOM 1600 O O . SER A 1 199 ? 0.575 -4.516 -16 1 85.19 199 SER A O 1
ATOM 1602 N N . ILE A 1 200 ? 2.084 -3.207 -15.07 1 90.94 200 ILE A N 1
ATOM 1603 C CA . ILE A 1 200 ? 3.127 -4.223 -15.125 1 90.94 200 ILE A CA 1
ATOM 1604 C C . ILE A 1 200 ? 3.053 -5.109 -13.883 1 90.94 200 ILE A C 1
ATOM 1606 O O . ILE A 1 200 ? 2.818 -4.621 -12.781 1 90.94 200 ILE A O 1
ATOM 1610 N N . SER A 1 201 ? 3.236 -6.422 -14.055 1 93.31 201 SER A N 1
ATOM 1611 C CA . SER A 1 201 ? 3.146 -7.355 -12.938 1 93.31 201 SER A CA 1
ATOM 1612 C C . SER A 1 201 ? 4.168 -7.027 -11.852 1 93.31 201 SER A C 1
ATOM 1614 O O . SER A 1 201 ? 5.184 -6.379 -12.125 1 93.31 201 SER A O 1
ATOM 1616 N N . ILE A 1 202 ? 3.902 -7.457 -10.664 1 96.12 202 ILE A N 1
ATOM 1617 C CA . ILE A 1 202 ? 4.789 -7.215 -9.531 1 96.12 202 ILE A CA 1
ATOM 1618 C C . ILE A 1 202 ? 6.129 -7.906 -9.766 1 96.12 202 ILE A C 1
ATOM 1620 O O . ILE A 1 202 ? 7.188 -7.312 -9.547 1 96.12 202 ILE A O 1
ATOM 1624 N N . ALA A 1 203 ? 6.125 -9.148 -10.227 1 97.25 203 ALA A N 1
ATOM 1625 C CA . ALA A 1 203 ? 7.348 -9.914 -10.453 1 97.25 203 ALA A CA 1
ATOM 1626 C C . ALA A 1 203 ? 8.242 -9.227 -11.477 1 97.25 203 ALA A C 1
ATOM 1628 O O . ALA A 1 203 ? 9.461 -9.172 -11.305 1 97.25 203 ALA A O 1
ATOM 1629 N N . LYS A 1 204 ? 7.66 -8.773 -12.516 1 95.81 204 LYS A N 1
ATOM 1630 C CA . LYS A 1 204 ? 8.445 -8.109 -13.555 1 95.81 204 LYS A CA 1
ATOM 1631 C C . LYS A 1 204 ? 9.094 -6.836 -13.016 1 95.81 204 LYS A C 1
ATOM 1633 O O . LYS A 1 204 ? 10.281 -6.598 -13.242 1 95.81 204 LYS A O 1
ATOM 1638 N N . ARG A 1 205 ? 8.391 -6.035 -12.328 1 97.69 205 ARG A N 1
ATOM 1639 C CA . ARG A 1 205 ? 8.969 -4.832 -11.734 1 97.69 205 ARG A CA 1
ATOM 1640 C C . ARG A 1 205 ? 10.094 -5.18 -10.766 1 97.69 205 ARG A C 1
ATOM 1642 O O . ARG A 1 205 ? 11.141 -4.527 -10.766 1 97.69 205 ARG A O 1
ATOM 1649 N N . MET A 1 206 ? 9.859 -6.242 -9.977 1 98.56 206 MET A N 1
ATOM 1650 C CA . MET A 1 206 ? 10.898 -6.695 -9.055 1 98.56 206 MET A CA 1
ATOM 1651 C C . MET A 1 206 ? 12.141 -7.148 -9.82 1 98.56 206 MET A C 1
ATOM 1653 O O . MET A 1 206 ? 13.266 -6.934 -9.367 1 98.56 206 MET A O 1
ATOM 1657 N N . SER A 1 207 ? 11.914 -7.734 -10.953 1 98.19 207 SER A N 1
ATOM 1658 C CA . SER A 1 207 ? 13.031 -8.234 -11.75 1 98.19 207 SER A CA 1
ATOM 1659 C C . SER A 1 207 ? 13.93 -7.098 -12.219 1 98.19 207 SER A C 1
ATOM 1661 O O . SER A 1 207 ? 15.133 -7.277 -12.383 1 98.19 207 SER A O 1
ATOM 1663 N N . TRP A 1 208 ? 13.367 -5.91 -12.445 1 98.38 208 TRP A N 1
ATOM 1664 C CA . TRP A 1 208 ? 14.156 -4.75 -12.844 1 98.38 208 TRP A CA 1
ATOM 1665 C C . TRP A 1 208 ? 15.133 -4.352 -11.742 1 98.38 208 TRP A C 1
ATOM 1667 O O . TRP A 1 208 ? 16.172 -3.75 -12.016 1 98.38 208 TRP A O 1
ATOM 1677 N N . ALA A 1 209 ? 14.828 -4.691 -10.492 1 98.56 209 ALA A N 1
ATOM 1678 C CA . ALA A 1 209 ? 15.633 -4.316 -9.336 1 98.56 209 ALA A CA 1
ATOM 1679 C C . ALA A 1 209 ? 16.609 -5.426 -8.969 1 98.56 209 ALA A C 1
ATOM 1681 O O . ALA A 1 209 ? 17.531 -5.211 -8.172 1 98.56 209 ALA A O 1
ATOM 1682 N N . ALA A 1 210 ? 16.484 -6.574 -9.516 1 98.19 210 ALA A N 1
ATOM 1683 C CA . ALA A 1 210 ? 17.109 -7.805 -9.031 1 98.19 210 ALA A CA 1
ATOM 1684 C C . ALA A 1 210 ? 18.625 -7.711 -9.07 1 98.19 210 ALA A C 1
ATOM 1686 O O . ALA A 1 210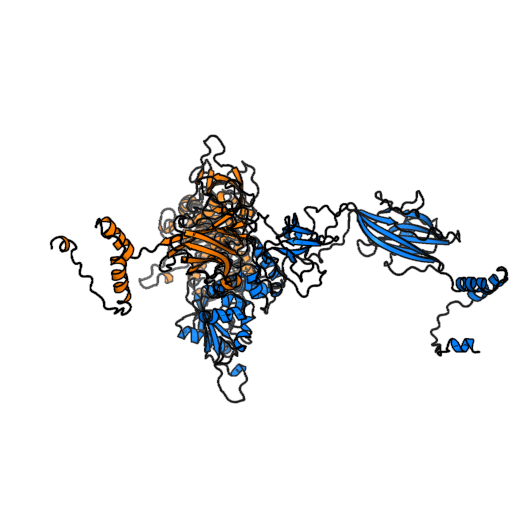 ? 19.312 -8.242 -8.195 1 98.19 210 ALA A O 1
ATOM 1687 N N . LYS A 1 211 ? 19.188 -7.004 -10.008 1 97.06 211 LYS A N 1
ATOM 1688 C CA . LYS A 1 211 ? 20.641 -6.953 -10.164 1 97.06 211 LYS A CA 1
ATOM 1689 C C . LYS A 1 211 ? 21.203 -5.641 -9.625 1 97.06 211 LYS A C 1
ATOM 1691 O O . LYS A 1 211 ? 22.375 -5.32 -9.859 1 97.06 211 LYS A O 1
ATOM 1696 N N . ARG A 1 212 ? 20.422 -4.926 -9.023 1 98 212 ARG A N 1
ATOM 1697 C CA . ARG A 1 212 ? 20.859 -3.633 -8.492 1 98 212 ARG A CA 1
ATOM 1698 C C . ARG A 1 212 ? 21.25 -3.74 -7.027 1 98 212 ARG A C 1
ATOM 1700 O O . ARG A 1 212 ? 20.797 -4.645 -6.32 1 98 212 ARG A O 1
ATOM 1707 N N . VAL A 1 213 ? 22.094 -2.789 -6.648 1 97.12 213 VAL A N 1
ATOM 1708 C CA . VAL A 1 213 ? 22.625 -2.854 -5.293 1 97.12 213 VAL A CA 1
ATOM 1709 C C . VAL A 1 213 ? 22.469 -1.494 -4.613 1 97.12 213 VAL A C 1
ATOM 1711 O O . VAL A 1 213 ? 22.359 -0.467 -5.285 1 97.12 213 VAL A O 1
ATOM 1714 N N . THR A 1 214 ? 22.344 -1.485 -3.344 1 97.12 214 THR A N 1
ATOM 1715 C CA . THR A 1 214 ? 22.281 -0.286 -2.516 1 97.12 214 THR A CA 1
ATOM 1716 C C . THR A 1 214 ? 23.344 -0.326 -1.418 1 97.12 214 THR A C 1
ATOM 1718 O O . THR A 1 214 ? 23.812 -1.4 -1.052 1 97.12 214 THR A O 1
ATOM 1721 N N . THR A 1 215 ? 23.734 0.767 -0.958 1 94.44 215 THR A N 1
ATOM 1722 C CA . THR A 1 215 ? 24.703 0.844 0.126 1 94.44 215 THR A CA 1
ATOM 1723 C C . THR A 1 215 ? 24.078 0.393 1.443 1 94.44 215 THR A C 1
ATOM 1725 O O . THR A 1 215 ? 24.625 -0.473 2.131 1 94.44 215 THR A O 1
ATOM 1728 N N . ARG A 1 216 ? 22.938 0.999 1.767 1 94.44 216 ARG A N 1
ATOM 1729 C CA . ARG A 1 216 ? 22.188 0.525 2.922 1 94.44 216 ARG A CA 1
ATOM 1730 C C . ARG A 1 216 ? 21.25 -0.609 2.533 1 94.44 216 ARG A C 1
ATOM 1732 O O . ARG A 1 216 ? 20.562 -0.53 1.512 1 94.44 216 ARG A O 1
ATOM 1739 N N . ILE A 1 217 ? 21.188 -1.61 3.355 1 95.25 217 ILE A N 1
ATOM 1740 C CA . ILE A 1 217 ? 20.422 -2.811 3.037 1 95.25 217 ILE A CA 1
ATOM 1741 C C . ILE A 1 217 ? 18.938 -2.461 2.93 1 95.25 217 ILE A C 1
ATOM 1743 O O . ILE A 1 217 ? 18.25 -2.938 2.027 1 95.25 217 ILE A O 1
ATOM 1747 N N . GLU A 1 218 ? 18.438 -1.543 3.799 1 96.56 218 GLU A N 1
ATOM 1748 C CA . GLU A 1 218 ? 17.016 -1.198 3.812 1 96.56 218 GLU A CA 1
ATOM 1749 C C . GLU A 1 218 ? 16.609 -0.488 2.525 1 96.56 218 GLU A C 1
ATOM 1751 O O . GLU A 1 218 ? 15.445 -0.564 2.105 1 96.56 218 GLU A O 1
ATOM 1756 N N . ASP A 1 219 ? 17.625 0.089 1.85 1 97.06 219 ASP A N 1
ATOM 1757 C CA . ASP A 1 219 ? 17.344 0.902 0.67 1 97.06 219 ASP A CA 1
ATOM 1758 C C . ASP A 1 219 ? 16.953 0.028 -0.52 1 97.06 219 ASP A C 1
ATOM 1760 O O . ASP A 1 219 ? 16.406 0.525 -1.513 1 97.06 219 ASP A O 1
ATOM 1764 N N . CYS A 1 220 ? 17.203 -1.245 -0.39 1 97.88 220 CYS A N 1
ATOM 1765 C CA . CYS A 1 220 ? 16.75 -2.107 -1.472 1 97.88 220 CYS A CA 1
ATOM 1766 C C . CYS A 1 220 ? 15.227 -2.121 -1.549 1 97.88 220 CYS A C 1
ATOM 1768 O O . CYS A 1 220 ? 14.656 -2.387 -2.609 1 97.88 220 CYS A O 1
ATOM 1770 N N . ALA A 1 221 ? 14.609 -1.867 -0.38 1 98.31 221 ALA A N 1
ATOM 1771 C CA . ALA A 1 221 ? 13.156 -1.751 -0.318 1 98.31 221 ALA A CA 1
ATOM 1772 C C . ALA A 1 221 ? 12.703 -0.311 -0.556 1 98.31 221 ALA A C 1
ATOM 1774 O O . ALA A 1 221 ? 11.789 -0.06 -1.343 1 98.31 221 ALA A O 1
ATOM 1775 N N . TYR A 1 222 ? 13.391 0.624 0.056 1 97.81 222 TYR A N 1
ATOM 1776 C CA . TYR A 1 222 ? 12.93 2.008 0.083 1 97.81 222 TYR A CA 1
ATOM 1777 C C . TYR A 1 222 ? 13.047 2.646 -1.296 1 97.81 222 TYR A C 1
ATOM 1779 O O . TYR A 1 222 ? 12.227 3.494 -1.663 1 97.81 222 TYR A O 1
ATOM 1787 N N . CYS A 1 223 ? 13.992 2.217 -2.072 1 98.12 223 CYS A N 1
ATOM 1788 C CA . CYS A 1 223 ? 14.164 2.803 -3.396 1 98.12 223 CYS A CA 1
ATOM 1789 C C . CYS A 1 223 ? 13.094 2.309 -4.355 1 98.12 223 CYS A C 1
ATOM 1791 O O . CYS A 1 223 ? 12.992 2.791 -5.484 1 98.12 223 CYS A O 1
ATOM 1793 N N . LEU A 1 224 ? 12.234 1.354 -3.914 1 98.38 224 LEU A N 1
ATOM 1794 C CA . LEU A 1 224 ? 11.219 0.768 -4.781 1 98.38 224 LEU A CA 1
ATOM 1795 C C . LEU A 1 224 ? 9.836 1.31 -4.441 1 98.38 224 LEU A C 1
ATOM 1797 O O . LEU A 1 224 ? 8.859 1.001 -5.125 1 98.38 224 LEU A O 1
ATOM 1801 N N . LEU A 1 225 ? 9.703 2.135 -3.398 1 97.56 225 LEU A N 1
ATOM 1802 C CA . LEU A 1 225 ? 8.398 2.58 -2.926 1 97.56 225 LEU A CA 1
ATOM 1803 C C . LEU A 1 225 ? 7.609 3.24 -4.055 1 97.56 225 LEU A C 1
ATOM 1805 O O . LEU A 1 225 ? 6.453 2.887 -4.297 1 97.56 225 LEU A O 1
ATOM 1809 N N . GLY A 1 226 ? 8.234 4.109 -4.766 1 96.44 226 GLY A N 1
ATOM 1810 C CA . GLY A 1 226 ? 7.559 4.832 -5.832 1 96.44 226 GLY A CA 1
ATOM 1811 C C . GL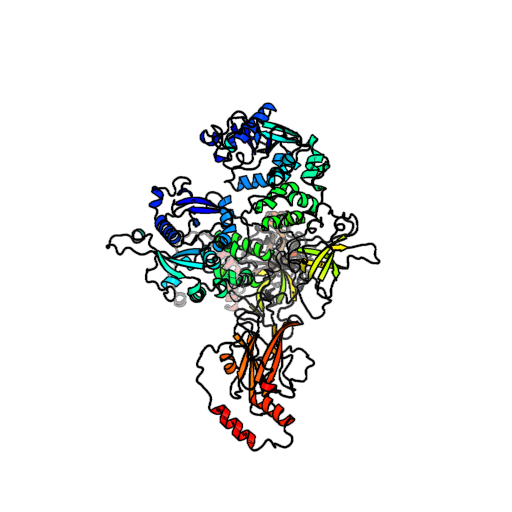Y A 1 226 ? 7.176 3.947 -7.004 1 96.44 226 GLY A C 1
ATOM 1812 O O . GLY A 1 226 ? 6.152 4.176 -7.648 1 96.44 226 GLY A O 1
ATOM 1813 N N . LEU A 1 227 ? 7.969 2.951 -7.281 1 96.56 227 LEU A N 1
ATOM 1814 C CA . LEU A 1 227 ? 7.703 2.027 -8.375 1 96.56 227 LEU A CA 1
ATOM 1815 C C . LEU A 1 227 ? 6.43 1.232 -8.125 1 96.56 227 LEU A C 1
ATOM 1817 O O . LEU A 1 227 ? 5.738 0.838 -9.07 1 96.56 227 LEU A O 1
ATOM 1821 N N . PHE A 1 228 ? 6.117 1.021 -6.867 1 96.31 228 PHE A N 1
ATOM 1822 C CA . PHE A 1 228 ? 4.949 0.216 -6.523 1 96.31 228 PHE A CA 1
ATOM 1823 C C . PHE A 1 228 ? 3.846 1.086 -5.934 1 96.31 228 PHE A C 1
ATOM 1825 O O . PHE A 1 228 ? 2.82 0.575 -5.48 1 96.31 228 PHE A O 1
ATOM 1832 N N . GLY A 1 229 ? 4.094 2.414 -5.887 1 93.38 229 GLY A N 1
ATOM 1833 C CA . GLY A 1 229 ? 3.082 3.324 -5.371 1 93.38 229 GLY A CA 1
ATOM 1834 C C . GLY A 1 229 ? 2.785 3.113 -3.898 1 93.38 229 GLY A C 1
ATOM 1835 O O . GLY A 1 229 ? 1.631 3.195 -3.475 1 93.38 229 GLY A O 1
ATOM 1836 N N . ILE A 1 230 ? 3.809 2.779 -3.168 1 93.88 230 ILE A N 1
ATOM 1837 C CA . ILE A 1 230 ? 3.691 2.463 -1.748 1 93.88 230 ILE A CA 1
ATOM 1838 C C . ILE A 1 230 ? 4.367 3.553 -0.919 1 93.88 230 ILE A C 1
ATOM 1840 O O . ILE A 1 230 ? 5.359 4.141 -1.349 1 93.88 230 ILE A O 1
ATOM 1844 N N . ASN A 1 231 ? 3.807 3.947 0.187 1 94 231 ASN A N 1
ATOM 1845 C CA . ASN A 1 231 ? 4.453 4.762 1.211 1 94 231 ASN A CA 1
ATOM 1846 C C . ASN A 1 231 ? 4.598 4 2.525 1 94 231 ASN A C 1
ATOM 1848 O O . ASN A 1 231 ? 3.684 3.277 2.932 1 94 231 ASN A O 1
ATOM 1852 N N . MET A 1 232 ? 5.715 4.066 3.115 1 92.44 232 MET A N 1
ATOM 1853 C CA . MET A 1 232 ? 5.871 3.41 4.41 1 92.44 232 MET A CA 1
ATOM 1854 C C . MET A 1 232 ? 6.906 4.133 5.266 1 92.44 232 MET A C 1
ATOM 1856 O O . MET A 1 232 ? 7.742 4.871 4.738 1 92.44 232 MET A O 1
ATOM 1860 N N . PRO A 1 233 ? 6.887 4.016 6.566 1 90.31 233 PRO A N 1
ATOM 1861 C CA . PRO A 1 233 ? 7.891 4.625 7.445 1 90.31 233 PRO A CA 1
ATOM 1862 C C . PRO A 1 233 ? 9.289 4.059 7.227 1 90.31 233 PRO A C 1
ATOM 1864 O O . PRO A 1 233 ? 9.445 2.869 6.938 1 90.31 233 PRO A O 1
ATOM 1867 N N . MET A 1 234 ? 10.266 4.906 7.406 1 90.19 234 MET A N 1
ATOM 1868 C CA . MET A 1 234 ? 11.656 4.469 7.309 1 90.19 234 MET A CA 1
ATOM 1869 C C . MET A 1 234 ? 12.148 3.912 8.641 1 90.19 234 MET A C 1
ATOM 1871 O O . MET A 1 234 ? 12.086 4.594 9.664 1 90.19 234 MET A O 1
ATOM 1875 N N . LEU A 1 235 ? 12.547 2.678 8.68 1 91.69 235 LEU A N 1
ATOM 1876 C CA . LEU A 1 235 ? 13.094 2.014 9.859 1 91.69 235 LEU A CA 1
ATOM 1877 C C . LEU A 1 235 ? 14.492 1.477 9.578 1 91.69 235 LEU A C 1
ATOM 1879 O O . LEU A 1 235 ? 14.688 0.263 9.477 1 91.69 235 LEU A O 1
ATOM 1883 N N . TYR A 1 236 ? 15.43 2.334 9.477 1 88.88 236 TYR A N 1
ATOM 1884 C CA . TYR A 1 236 ? 16.797 1.868 9.297 1 88.88 236 TYR A CA 1
ATOM 1885 C C . TYR A 1 236 ? 17.25 1.029 10.492 1 88.88 236 TYR A C 1
ATOM 1887 O O . TYR A 1 236 ? 16.969 1.379 11.641 1 88.88 236 TYR A O 1
ATOM 1895 N N . GLY A 1 237 ? 17.859 -0.112 10.289 1 92.38 237 GLY A N 1
ATOM 1896 C CA . GLY A 1 237 ? 18.234 -1.086 11.305 1 92.38 237 GLY A CA 1
ATOM 1897 C C . GLY A 1 237 ? 17.438 -2.373 11.211 1 92.38 237 GLY A C 1
ATOM 1898 O O . GLY A 1 237 ? 17.797 -3.385 11.812 1 92.38 237 GLY A O 1
ATOM 1899 N N . GLU A 1 238 ? 16.359 -2.277 10.359 1 93.75 238 GLU A N 1
ATOM 1900 C CA . GLU A 1 238 ? 15.531 -3.477 10.234 1 93.75 238 GLU A CA 1
ATOM 1901 C C . GLU A 1 238 ? 16.125 -4.453 9.227 1 93.75 238 GLU A C 1
ATOM 1903 O O . GLU A 1 238 ? 15.68 -5.602 9.125 1 93.75 238 GLU A O 1
ATOM 1908 N N . ASN A 1 239 ? 17.031 -3.992 8.492 1 94.75 239 ASN A N 1
ATOM 1909 C CA . ASN A 1 239 ? 17.766 -4.824 7.543 1 94.75 239 ASN A CA 1
ATOM 1910 C C . ASN A 1 239 ? 16.828 -5.477 6.527 1 94.75 239 ASN A C 1
ATOM 1912 O O . ASN A 1 239 ? 16.047 -4.789 5.867 1 94.75 239 ASN A O 1
ATOM 1916 N N . GLU A 1 240 ? 16.891 -6.809 6.379 1 92.62 240 GLU A N 1
ATOM 1917 C CA . GLU A 1 240 ? 16.156 -7.508 5.336 1 92.62 240 GLU A CA 1
ATOM 1918 C C . GLU A 1 240 ? 14.648 -7.453 5.594 1 92.62 240 GLU A C 1
ATOM 1920 O O . GLU A 1 240 ? 13.844 -7.719 4.691 1 92.62 240 GLU A O 1
ATOM 1925 N N . LYS A 1 241 ? 14.281 -7.152 6.727 1 95.5 241 LYS A N 1
ATOM 1926 C CA . LYS A 1 241 ? 12.867 -7.059 7.051 1 95.5 241 LYS A CA 1
ATOM 1927 C C . LYS A 1 241 ? 12.195 -5.926 6.277 1 95.5 241 LYS A C 1
ATOM 1929 O O . LYS A 1 241 ? 10.977 -5.914 6.117 1 95.5 241 LYS A O 1
ATOM 1934 N N . ALA A 1 242 ? 13.047 -4.93 5.824 1 97.25 242 ALA A N 1
ATOM 1935 C CA . ALA A 1 242 ? 12.508 -3.812 5.059 1 97.25 242 ALA A CA 1
ATOM 1936 C C . ALA A 1 242 ? 11.859 -4.301 3.764 1 97.25 242 ALA A C 1
ATOM 1938 O O . ALA A 1 242 ? 10.766 -3.854 3.404 1 97.25 242 ALA A O 1
ATOM 1939 N N . PHE A 1 243 ? 12.508 -5.316 3.178 1 98.06 243 PHE A N 1
ATOM 1940 C CA . PHE A 1 243 ? 11.984 -5.809 1.909 1 98.06 243 PHE A CA 1
ATOM 1941 C C . PHE A 1 243 ? 10.758 -6.68 2.133 1 98.06 243 PHE A C 1
ATOM 1943 O O . PHE A 1 243 ? 9.828 -6.672 1.324 1 98.06 243 PHE A O 1
ATOM 1950 N N . ILE A 1 244 ? 10.727 -7.438 3.191 1 97.56 244 ILE A N 1
ATOM 1951 C CA . ILE A 1 244 ? 9.539 -8.211 3.555 1 97.56 244 ILE A CA 1
ATOM 1952 C C . ILE A 1 244 ? 8.367 -7.262 3.797 1 97.56 244 ILE A C 1
ATOM 1954 O O . ILE A 1 244 ? 7.262 -7.492 3.299 1 97.56 244 ILE A O 1
ATOM 1958 N N . ARG A 1 245 ? 8.633 -6.168 4.512 1 97.19 245 ARG A N 1
ATOM 1959 C CA . ARG A 1 245 ? 7.59 -5.188 4.805 1 97.19 245 ARG A CA 1
ATOM 1960 C C . ARG A 1 245 ? 7.066 -4.547 3.525 1 97.19 245 ARG A C 1
ATOM 1962 O O . ARG A 1 245 ? 5.863 -4.309 3.393 1 97.19 245 ARG A O 1
ATOM 1969 N N . LEU A 1 246 ? 7.953 -4.262 2.586 1 98.12 246 LEU A N 1
ATOM 1970 C CA . LEU A 1 246 ? 7.52 -3.729 1.299 1 98.12 246 LEU A CA 1
ATOM 1971 C C . LEU A 1 246 ? 6.531 -4.672 0.623 1 98.12 246 LEU A C 1
ATOM 1973 O O . LEU A 1 246 ? 5.477 -4.242 0.151 1 98.12 246 LEU A O 1
ATOM 1977 N N . GLN A 1 247 ? 6.84 -5.918 0.589 1 98.12 247 GLN A N 1
ATOM 1978 C CA . GLN A 1 247 ? 5.973 -6.906 -0.046 1 98.12 247 GLN A CA 1
ATOM 1979 C C . GLN A 1 247 ? 4.637 -7.016 0.681 1 98.12 247 GLN A C 1
ATOM 1981 O O . GLN A 1 247 ? 3.588 -7.156 0.046 1 98.12 247 GLN A O 1
ATOM 1986 N N . GLU A 1 248 ? 4.691 -6.977 1.996 1 96.62 248 GLU A N 1
ATOM 1987 C CA . GLU A 1 248 ? 3.457 -6.984 2.775 1 96.62 248 GLU A CA 1
ATOM 1988 C C . GLU A 1 248 ? 2.586 -5.773 2.443 1 96.62 248 GLU A C 1
ATOM 1990 O O . GLU A 1 248 ? 1.364 -5.895 2.334 1 96.62 248 GLU A O 1
ATOM 1995 N N . GLU A 1 249 ? 3.219 -4.602 2.281 1 96.06 249 GLU A N 1
ATOM 1996 C CA . GLU A 1 249 ? 2.473 -3.402 1.914 1 96.06 249 GLU A CA 1
ATOM 1997 C C . GLU A 1 249 ? 1.871 -3.531 0.517 1 96.06 249 GLU A C 1
ATOM 1999 O O . GLU A 1 249 ? 0.738 -3.107 0.281 1 96.06 249 GLU A O 1
ATOM 2004 N N . ILE A 1 250 ? 2.58 -4.137 -0.408 1 95.56 250 ILE A N 1
ATOM 2005 C CA . ILE A 1 250 ? 2.109 -4.34 -1.774 1 95.56 250 ILE A CA 1
ATOM 2006 C C . ILE A 1 250 ? 0.893 -5.262 -1.769 1 95.56 250 ILE A C 1
ATOM 2008 O O . ILE A 1 250 ? -0.101 -4.996 -2.449 1 95.56 250 ILE A O 1
ATOM 2012 N N . MET A 1 251 ? 0.912 -6.258 -0.974 1 93.75 251 MET A N 1
ATOM 2013 C CA . MET A 1 251 ? -0.126 -7.285 -0.989 1 93.75 251 MET A CA 1
ATOM 2014 C C . MET A 1 251 ? -1.426 -6.754 -0.394 1 93.75 251 MET A C 1
ATOM 2016 O O . MET A 1 251 ? -2.494 -7.328 -0.612 1 93.75 251 MET A O 1
ATOM 2020 N N . LYS A 1 252 ? -1.344 -5.695 0.348 1 91.44 252 LYS A N 1
ATOM 2021 C CA . LYS A 1 252 ? -2.551 -5.113 0.926 1 91.44 252 LYS A CA 1
ATOM 2022 C C . LYS A 1 252 ? -3.461 -4.543 -0.158 1 91.44 252 LYS A C 1
ATOM 2024 O O . LYS A 1 252 ? -4.676 -4.453 0.029 1 91.44 252 LYS A O 1
ATOM 2029 N N . ASP A 1 253 ? -2.811 -4.25 -1.305 1 88.56 253 ASP A N 1
ATOM 2030 C CA . ASP A 1 253 ? -3.613 -3.561 -2.311 1 88.56 253 ASP A CA 1
ATOM 2031 C C . ASP A 1 253 ? -3.57 -4.301 -3.646 1 88.56 253 ASP A C 1
ATOM 2033 O O . ASP A 1 253 ? -4.055 -3.791 -4.66 1 88.56 253 ASP A O 1
ATOM 2037 N N . SER A 1 254 ? -2.957 -5.477 -3.629 1 90.19 254 SER A N 1
ATOM 2038 C CA . SER A 1 254 ? -2.807 -6.18 -4.898 1 90.19 254 SER A CA 1
ATOM 2039 C C . SER A 1 254 ? -3.055 -7.676 -4.738 1 90.19 254 SER A C 1
ATOM 2041 O O . SER A 1 254 ? -2.625 -8.273 -3.75 1 90.19 254 SER A O 1
ATOM 2043 N N . SER A 1 255 ? -3.742 -8.211 -5.719 1 88.88 255 SER A N 1
ATOM 2044 C CA . SER A 1 255 ? -3.957 -9.656 -5.75 1 88.88 255 SER A CA 1
ATOM 2045 C C . SER A 1 255 ? -3.018 -10.328 -6.742 1 88.88 255 SER A C 1
ATOM 2047 O O . SER A 1 255 ? -3.236 -11.484 -7.129 1 88.88 255 SER A O 1
ATOM 2049 N N . ASP A 1 256 ? -2.037 -9.609 -7.227 1 91.94 256 ASP A N 1
ATOM 2050 C CA . ASP A 1 256 ? -1.06 -10.117 -8.18 1 91.94 256 ASP A CA 1
ATOM 2051 C C . ASP A 1 256 ? -0.18 -11.195 -7.547 1 91.94 256 ASP A C 1
ATOM 2053 O O . ASP A 1 256 ? 0.765 -10.883 -6.82 1 91.94 256 ASP A O 1
ATOM 2057 N N . GLU A 1 257 ? -0.41 -12.438 -7.898 1 94.94 257 GLU A N 1
ATOM 2058 C CA . GLU A 1 257 ? 0.279 -13.555 -7.262 1 94.94 257 GLU A CA 1
ATOM 2059 C C . GLU A 1 257 ? 1.677 -13.742 -7.844 1 94.94 257 GLU A C 1
ATOM 2061 O O . GLU A 1 257 ? 2.457 -14.555 -7.344 1 94.94 257 GLU A O 1
ATOM 2066 N N . SER A 1 258 ? 1.989 -12.969 -8.891 1 96.19 258 SER A N 1
ATOM 2067 C CA . SER A 1 258 ? 3.367 -13.023 -9.367 1 96.19 258 SER A CA 1
ATOM 2068 C C . SER A 1 258 ? 4.348 -12.586 -8.281 1 96.19 258 SER A C 1
ATOM 2070 O O . SER A 1 258 ? 5.547 -12.844 -8.383 1 96.19 258 SER A O 1
ATOM 2072 N N . LEU A 1 259 ? 3.83 -11.977 -7.258 1 97.56 259 LEU A N 1
ATOM 2073 C CA . LEU A 1 259 ? 4.617 -11.602 -6.086 1 97.56 259 LEU A CA 1
ATOM 2074 C C . LEU A 1 259 ? 5.328 -12.82 -5.508 1 97.56 259 LEU A C 1
ATOM 2076 O O . LEU A 1 259 ? 6.418 -12.695 -4.941 1 97.56 259 LEU A O 1
ATOM 2080 N N . PHE A 1 260 ? 4.777 -14.016 -5.699 1 97.94 260 PHE A N 1
ATOM 2081 C CA . PHE A 1 260 ? 5.305 -15.234 -5.086 1 97.94 260 PHE A CA 1
ATOM 2082 C C . PHE A 1 260 ? 6.18 -16 -6.066 1 97.94 260 PHE A C 1
ATOM 2084 O O . PHE A 1 260 ? 6.746 -17.047 -5.723 1 97.94 260 PHE A O 1
ATOM 2091 N N . ALA A 1 261 ? 6.305 -15.469 -7.285 1 97.88 261 ALA A N 1
ATOM 2092 C CA . ALA A 1 261 ? 7.035 -16.156 -8.344 1 97.88 261 ALA A CA 1
ATOM 2093 C C . ALA A 1 261 ? 8.508 -15.773 -8.336 1 97.88 261 ALA A C 1
ATOM 2095 O O . ALA A 1 261 ? 9.008 -15.203 -9.312 1 97.88 261 ALA A O 1
ATOM 2096 N N . TRP A 1 262 ? 9.18 -16.125 -7.305 1 98.06 262 TRP A N 1
ATOM 2097 C CA . TRP A 1 262 ? 10.609 -15.867 -7.152 1 98.06 262 TRP A CA 1
ATOM 2098 C C . TRP A 1 262 ? 11.367 -17.156 -6.848 1 98.06 262 TRP A C 1
ATOM 2100 O O . TRP A 1 262 ? 10.758 -18.188 -6.535 1 98.06 262 TRP A O 1
ATOM 2110 N N . ARG A 1 263 ? 12.672 -17.141 -7.012 1 96.94 263 ARG A N 1
ATOM 2111 C CA . ARG A 1 263 ? 13.508 -18.297 -6.707 1 96.94 263 ARG A CA 1
ATOM 2112 C C . ARG A 1 263 ? 14.797 -17.875 -6.012 1 96.94 263 ARG A C 1
ATOM 2114 O O . ARG A 1 263 ? 15.32 -16.781 -6.273 1 96.94 263 ARG A O 1
ATOM 2121 N N . ASP A 1 264 ? 15.211 -18.672 -5.145 1 95.94 264 ASP A N 1
ATOM 2122 C CA . ASP A 1 264 ? 16.516 -18.547 -4.496 1 95.94 264 ASP A CA 1
ATOM 2123 C C . ASP A 1 264 ? 17.484 -19.625 -4.984 1 95.94 264 ASP A C 1
ATOM 2125 O O . ASP A 1 264 ? 17.516 -20.719 -4.426 1 95.94 264 ASP A O 1
ATOM 2129 N N . GLU A 1 265 ? 18.328 -19.266 -5.852 1 90.75 265 GLU A N 1
ATOM 2130 C CA . GLU A 1 265 ? 19.203 -20.234 -6.504 1 90.75 265 GLU A CA 1
ATOM 2131 C C . GLU A 1 265 ? 20.203 -20.828 -5.516 1 90.75 265 GLU A C 1
ATOM 2133 O O . GLU A 1 265 ? 20.703 -21.938 -5.711 1 90.75 265 GLU A O 1
ATOM 2138 N N . ASN A 1 266 ? 20.422 -20.172 -4.473 1 90.62 266 ASN A N 1
ATOM 2139 C CA . ASN A 1 266 ? 21.453 -20.594 -3.529 1 90.62 266 ASN A CA 1
ATOM 2140 C C . ASN A 1 266 ? 20.844 -21.328 -2.342 1 90.62 266 ASN A C 1
ATOM 2142 O O . ASN A 1 266 ? 21.562 -21.797 -1.458 1 90.62 266 ASN A O 1
ATOM 2146 N N . ALA A 1 267 ? 19.609 -21.484 -2.33 1 91.25 267 ALA A N 1
ATOM 2147 C CA . ALA A 1 267 ? 18.953 -22.109 -1.183 1 91.25 267 ALA A CA 1
ATOM 2148 C C . ALA A 1 267 ? 19.109 -23.625 -1.209 1 91.25 267 ALA A C 1
ATOM 2150 O O . ALA A 1 267 ? 19.109 -24.234 -2.279 1 91.25 267 ALA A O 1
ATOM 2151 N N . ASN A 1 268 ? 19.25 -24.156 -0.003 1 91.5 268 ASN A N 1
ATOM 2152 C CA . ASN A 1 268 ? 19.172 -25.594 0.137 1 91.5 268 ASN A CA 1
ATOM 2153 C C . ASN A 1 268 ? 17.797 -26.125 -0.231 1 91.5 268 ASN A C 1
ATOM 2155 O O . ASN A 1 268 ? 16.781 -25.5 0.092 1 91.5 268 ASN A O 1
ATOM 2159 N N . THR A 1 269 ? 17.781 -27.25 -0.883 1 89.69 269 THR A N 1
ATOM 2160 C CA . THR A 1 269 ? 16.531 -27.828 -1.385 1 89.69 269 THR A CA 1
ATOM 2161 C C . THR A 1 269 ? 15.555 -28.078 -0.242 1 89.69 269 THR A C 1
ATOM 2163 O O . THR A 1 269 ? 14.344 -28 -0.432 1 89.69 269 THR A O 1
ATOM 2166 N N . ASP A 1 270 ? 16.078 -28.328 0.93 1 88.31 270 ASP A N 1
ATOM 2167 C CA . ASP A 1 270 ? 15.195 -28.688 2.039 1 88.31 270 ASP A CA 1
ATOM 2168 C C . ASP A 1 270 ? 14.969 -27.484 2.967 1 88.31 270 ASP A C 1
ATOM 2170 O O . ASP A 1 270 ? 14.273 -27.609 3.975 1 88.31 270 ASP A O 1
ATOM 2174 N N . ALA A 1 271 ? 15.523 -26.391 2.555 1 91.31 271 ALA A N 1
ATOM 2175 C CA . ALA A 1 271 ? 15.344 -25.219 3.398 1 91.31 271 ALA A CA 1
ATOM 2176 C C . ALA A 1 271 ? 13.883 -24.766 3.414 1 91.31 271 ALA A C 1
ATOM 2178 O O . ALA A 1 271 ? 13.219 -24.766 2.377 1 91.31 271 ALA A O 1
ATOM 2179 N N . LEU A 1 272 ? 13.398 -24.484 4.605 1 92.81 272 LEU A N 1
ATOM 2180 C CA . LEU A 1 272 ? 12.031 -23.984 4.77 1 92.81 272 LEU A CA 1
ATOM 2181 C C . LEU A 1 272 ? 12.008 -22.469 4.789 1 92.81 272 LEU A C 1
ATOM 2183 O O . LEU A 1 272 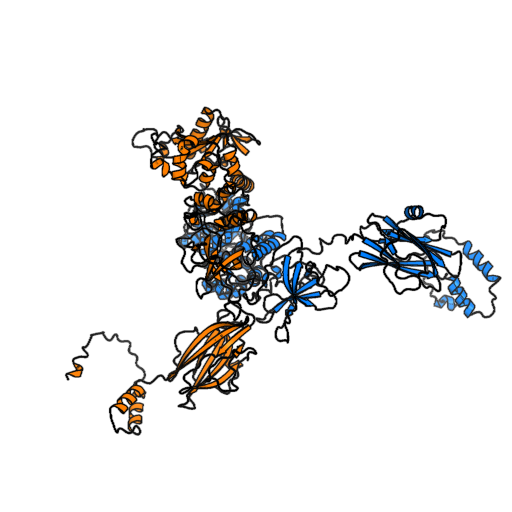? 12.805 -21.828 5.484 1 92.81 272 LEU A O 1
ATOM 2187 N N . THR A 1 273 ? 11.133 -21.922 3.998 1 94.62 273 THR A N 1
ATOM 2188 C CA . THR A 1 273 ? 11.016 -20.469 3.941 1 94.62 273 THR A CA 1
ATOM 2189 C C . THR A 1 273 ? 9.547 -20.047 3.869 1 94.62 273 THR A C 1
ATOM 2191 O O . THR A 1 273 ? 8.664 -20.891 3.729 1 94.62 273 THR A O 1
ATOM 2194 N N . GLY A 1 274 ? 9.312 -18.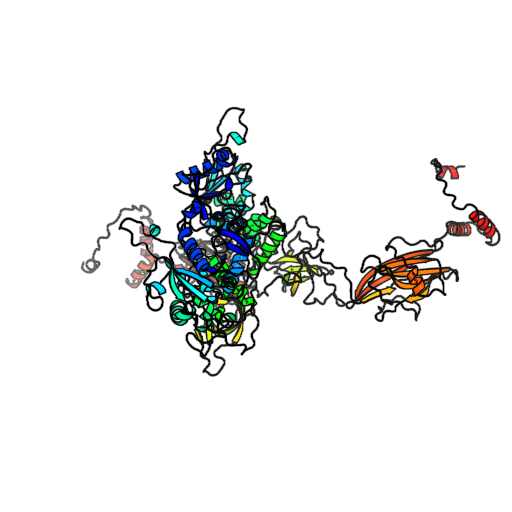797 3.998 1 95.69 274 GLY A N 1
ATOM 2195 C CA . GLY A 1 274 ? 8 -18.234 3.738 1 95.69 274 GLY A CA 1
ATOM 2196 C C . GLY A 1 274 ? 7.723 -18.016 2.264 1 95.69 274 GLY A C 1
ATOM 2197 O O . GLY A 1 274 ? 8.484 -18.469 1.409 1 95.69 274 GLY A O 1
ATOM 2198 N N . LEU A 1 275 ? 6.621 -17.328 1.984 1 97.56 275 LEU A N 1
ATOM 2199 C CA . LEU A 1 275 ? 6.219 -17.125 0.597 1 97.56 275 LEU A CA 1
ATOM 2200 C C . LEU A 1 275 ? 6.781 -15.82 0.056 1 97.56 275 LEU A C 1
ATOM 2202 O O . LEU A 1 275 ? 6.766 -15.586 -1.154 1 97.56 275 LEU A O 1
ATOM 2206 N N . LEU A 1 276 ? 7.23 -14.914 0.911 1 98.06 276 LEU A N 1
ATOM 2207 C CA . LEU A 1 276 ? 7.789 -13.641 0.47 1 98.06 276 LEU A CA 1
ATOM 2208 C C . LEU A 1 276 ? 9.305 -13.727 0.338 1 98.06 276 LEU A C 1
ATOM 2210 O O . LEU A 1 276 ? 9.969 -14.375 1.155 1 98.06 276 LEU A O 1
ATOM 2214 N N . ALA A 1 277 ? 9.852 -13.109 -0.678 1 97.88 277 ALA A N 1
ATOM 2215 C CA . ALA A 1 277 ? 11.289 -13.117 -0.932 1 97.88 277 ALA A CA 1
ATOM 2216 C C . ALA A 1 277 ? 12.031 -12.234 0.067 1 97.88 277 ALA A C 1
ATOM 2218 O O . ALA A 1 277 ? 11.508 -11.211 0.502 1 97.88 277 ALA A O 1
ATOM 2219 N N . SER A 1 278 ? 13.242 -12.562 0.36 1 95.56 278 SER A N 1
ATOM 2220 C CA . SER A 1 278 ? 14.031 -11.789 1.316 1 95.56 278 SER A CA 1
ATOM 2221 C C . SER A 1 278 ? 14.836 -10.695 0.618 1 95.56 278 SER A C 1
ATOM 2223 O O . SER A 1 278 ? 15.375 -9.805 1.272 1 95.56 278 SER A O 1
ATOM 2225 N N . SER A 1 279 ? 14.867 -10.789 -0.711 1 96.75 279 SER A N 1
ATOM 2226 C CA . SER A 1 279 ? 15.617 -9.812 -1.491 1 96.75 279 SER A CA 1
ATOM 2227 C C . SER A 1 279 ? 15.078 -9.703 -2.912 1 96.75 279 SER A C 1
ATOM 2229 O O . SER A 1 279 ? 14.57 -10.68 -3.469 1 96.75 279 SER A O 1
ATOM 2231 N N . PRO A 1 280 ? 15.273 -8.477 -3.525 1 97.62 280 PRO A N 1
ATOM 2232 C CA . PRO A 1 280 ? 14.875 -8.359 -4.93 1 97.62 280 PRO A CA 1
ATOM 2233 C C . PRO A 1 280 ? 15.695 -9.266 -5.852 1 97.62 280 PRO A C 1
ATOM 2235 O O . PRO A 1 280 ? 15.227 -9.648 -6.926 1 97.62 280 PRO A O 1
ATOM 2238 N N . SER A 1 281 ? 16.859 -9.641 -5.441 1 97.5 281 SER A N 1
ATOM 2239 C CA . SER A 1 281 ? 17.734 -10.469 -6.266 1 97.5 281 SER A CA 1
ATOM 2240 C C . SER A 1 281 ? 17.078 -11.805 -6.598 1 97.5 281 SER A C 1
ATOM 2242 O O . SER A 1 281 ? 17.422 -12.445 -7.59 1 97.5 281 SER A O 1
ATOM 2244 N N . MET A 1 282 ? 16.125 -12.25 -5.824 1 97.88 282 MET A N 1
ATOM 2245 C CA . MET A 1 282 ? 15.461 -13.531 -6.016 1 97.88 282 MET A CA 1
ATOM 2246 C C . MET A 1 282 ? 14.469 -13.469 -7.172 1 97.88 282 MET A C 1
ATOM 2248 O O . MET A 1 282 ? 13.969 -14.492 -7.629 1 97.88 282 MET A O 1
ATOM 2252 N N . PHE A 1 283 ? 14.219 -12.289 -7.75 1 98.25 283 PHE A N 1
ATOM 2253 C CA . PHE A 1 283 ? 13.305 -12.102 -8.875 1 98.25 283 PHE A CA 1
ATOM 2254 C C . PHE A 1 283 ? 14.07 -12.008 -10.188 1 98.25 283 PHE A C 1
ATOM 2256 O O . PHE A 1 283 ? 13.523 -11.594 -11.203 1 98.25 283 PHE A O 1
ATOM 2263 N N . LYS A 1 284 ? 15.297 -12.297 -10.211 1 96.56 284 LYS A N 1
ATOM 2264 C CA . LYS A 1 284 ? 16.156 -12.133 -11.375 1 96.56 284 LYS A CA 1
ATOM 2265 C C . LYS A 1 284 ? 15.539 -12.758 -12.617 1 96.56 284 LYS A C 1
ATOM 2267 O O . LYS A 1 284 ? 15.602 -12.18 -13.711 1 96.56 284 LYS A O 1
ATOM 2272 N N . ASP A 1 285 ? 14.852 -13.906 -12.461 1 94.69 285 ASP A N 1
ATOM 2273 C CA . ASP A 1 285 ? 14.289 -14.625 -13.602 1 94.69 285 ASP A CA 1
ATOM 2274 C C . ASP A 1 285 ? 12.766 -14.516 -13.625 1 94.69 285 ASP A C 1
ATOM 2276 O O . ASP A 1 285 ? 12.086 -15.367 -14.195 1 94.69 285 ASP A O 1
ATOM 2280 N N . SER A 1 286 ? 12.234 -13.5 -12.969 1 96.56 286 SER A N 1
ATOM 2281 C CA . SER A 1 286 ? 10.781 -13.422 -12.805 1 96.56 286 SER A CA 1
ATOM 2282 C C . SER A 1 286 ? 10.172 -12.406 -13.766 1 96.56 286 SER A C 1
ATOM 2284 O O . SER A 1 286 ? 8.992 -12.078 -13.664 1 96.56 286 SER A O 1
ATOM 2286 N N . GLY A 1 287 ? 10.906 -11.906 -14.688 1 94.06 287 GLY A N 1
ATOM 2287 C CA . GLY A 1 287 ? 10.477 -10.82 -15.555 1 94.06 287 GLY A CA 1
ATOM 2288 C C . GLY A 1 287 ? 9.383 -11.219 -16.516 1 94.06 287 GLY A C 1
ATOM 2289 O O . GLY A 1 287 ? 8.742 -10.367 -17.125 1 94.06 287 GLY A O 1
ATOM 2290 N N . ARG A 1 288 ? 9.086 -12.469 -16.656 1 90.31 288 ARG A N 1
ATOM 2291 C CA . ARG A 1 288 ? 8.117 -12.922 -17.641 1 90.31 288 ARG A CA 1
ATOM 2292 C C . ARG A 1 288 ? 6.812 -13.352 -16.969 1 90.31 288 ARG A C 1
ATOM 2294 O O . ARG A 1 288 ? 5.844 -13.703 -17.656 1 90.31 288 ARG A O 1
ATOM 2301 N N . PHE A 1 289 ? 6.789 -13.336 -15.672 1 92.94 289 PHE A N 1
ATOM 2302 C CA . PHE A 1 289 ? 5.574 -13.711 -14.969 1 92.94 289 PHE A CA 1
ATOM 2303 C C . PHE A 1 289 ? 4.578 -12.555 -14.945 1 92.94 289 PHE A C 1
ATOM 2305 O O . PHE A 1 289 ? 4.973 -11.398 -14.797 1 92.94 289 PHE A O 1
ATOM 2312 N N . PHE A 1 290 ? 3.336 -12.844 -15.109 1 89.94 290 PHE A N 1
ATOM 2313 C CA . PHE A 1 290 ? 2.242 -11.898 -14.914 1 89.94 290 PHE A CA 1
ATOM 2314 C C . PHE A 1 290 ? 1.024 -12.594 -14.32 1 89.94 290 PHE A C 1
ATOM 2316 O O . PHE A 1 290 ? 0.891 -13.82 -14.422 1 89.94 290 PHE A O 1
ATOM 2323 N N . ALA A 1 291 ? 0.223 -11.836 -13.672 1 89.25 291 ALA A N 1
ATOM 2324 C CA . ALA A 1 291 ? -0.974 -12.398 -13.047 1 89.25 291 ALA A CA 1
ATOM 2325 C C . ALA A 1 291 ? -2.131 -12.461 -14.047 1 89.25 291 ALA A C 1
ATOM 2327 O O . ALA A 1 291 ? -2.35 -11.516 -14.805 1 89.25 291 ALA A O 1
ATOM 2328 N N . TYR A 1 292 ? -2.848 -13.656 -14.062 1 85.69 292 TYR A N 1
ATOM 2329 C CA . TYR A 1 292 ? -4.098 -13.734 -14.812 1 85.69 292 TYR A CA 1
ATOM 2330 C C . TYR A 1 292 ? -5.16 -12.836 -14.195 1 85.69 292 TYR A C 1
ATOM 2332 O O . TYR A 1 292 ? -5.242 -12.711 -12.969 1 85.69 292 TYR A O 1
ATOM 2340 N N . TYR A 1 293 ? -5.914 -12.32 -15.008 1 77.81 293 TYR A N 1
ATOM 2341 C CA . TYR A 1 293 ? -6.879 -11.336 -14.531 1 77.81 293 TYR A CA 1
ATOM 2342 C C . TYR A 1 293 ? -8.195 -12 -14.148 1 77.81 293 TYR A C 1
ATOM 2344 O O . TYR A 1 293 ? -8.883 -12.57 -15.008 1 77.81 293 TYR A O 1
ATOM 2352 N N . ASP A 1 294 ? -8.594 -11.938 -12.977 1 73.5 294 ASP A N 1
ATOM 2353 C CA . ASP A 1 294 ? -9.883 -12.18 -12.352 1 73.5 294 ASP A CA 1
ATOM 2354 C C . ASP A 1 294 ? -10.633 -13.312 -13.055 1 73.5 294 ASP A C 1
ATOM 2356 O O . ASP A 1 294 ? -11.828 -13.195 -13.328 1 73.5 294 ASP A O 1
ATOM 2360 N N . TRP A 1 295 ? -10.023 -14.391 -13.391 1 74.75 295 TRP A N 1
ATOM 2361 C CA . TRP A 1 295 ? -10.68 -15.469 -14.133 1 74.75 295 TRP A CA 1
ATOM 2362 C C . TRP A 1 295 ? -11.281 -16.5 -13.18 1 74.75 295 TRP A C 1
ATOM 2364 O O . TRP A 1 295 ? -12.18 -17.25 -13.562 1 74.75 295 TRP A O 1
ATOM 2374 N N . GLU A 1 296 ? -10.742 -16.484 -12.047 1 77.44 296 GLU A N 1
ATOM 2375 C CA . GLU A 1 296 ? -11.273 -17.328 -10.984 1 77.44 296 GLU A CA 1
ATOM 2376 C C . GLU A 1 296 ? -11.438 -16.562 -9.688 1 77.44 296 GLU A C 1
ATOM 2378 O O . GLU A 1 296 ? -10.531 -15.844 -9.258 1 77.44 296 GLU A O 1
ATOM 2383 N N . PRO A 1 297 ? -12.719 -16.672 -9.148 1 72.56 297 PRO A N 1
ATOM 2384 C CA . PRO A 1 297 ? -12.898 -16 -7.852 1 72.56 297 PRO A CA 1
ATOM 2385 C C . PRO A 1 297 ? -11.891 -16.469 -6.805 1 72.56 297 PRO A C 1
ATOM 2387 O O . PRO A 1 297 ? -11.664 -17.672 -6.648 1 72.56 297 PRO A O 1
ATOM 2390 N N . ARG A 1 298 ? -11.227 -15.523 -6.223 1 78 298 ARG A N 1
ATOM 2391 C CA . ARG A 1 298 ? -10.25 -15.867 -5.199 1 78 298 ARG A CA 1
ATOM 2392 C C . ARG A 1 298 ? -10.578 -15.18 -3.875 1 78 298 ARG A C 1
ATOM 2394 O O . ARG A 1 298 ? -11.078 -14.055 -3.861 1 78 298 ARG A O 1
ATOM 2401 N N . VAL A 1 299 ? -10.266 -15.969 -2.816 1 86 299 VAL A N 1
ATOM 2402 C CA . VAL A 1 299 ? -10.336 -15.414 -1.468 1 86 299 VAL A CA 1
ATOM 2403 C C . VAL A 1 299 ? -9.172 -14.453 -1.241 1 86 299 VAL A C 1
ATOM 2405 O O . VAL A 1 299 ? -8.047 -14.719 -1.677 1 86 299 VAL A O 1
ATOM 2408 N N . PRO A 1 300 ? -9.5 -13.32 -0.663 1 88.44 300 PRO A N 1
ATOM 2409 C CA . PRO A 1 300 ? -8.375 -12.438 -0.333 1 88.44 300 PRO A CA 1
ATOM 2410 C C . PRO A 1 300 ? -7.359 -13.102 0.593 1 88.44 300 PRO A C 1
ATOM 2412 O O . PRO A 1 300 ? -7.719 -13.961 1.399 1 88.44 300 PRO A O 1
ATOM 2415 N N . TYR A 1 301 ? -6.141 -12.766 0.464 1 91.38 301 TYR A N 1
ATOM 2416 C CA . TYR A 1 301 ? -5.109 -13.258 1.373 1 91.38 301 TYR A CA 1
ATOM 2417 C C . TYR A 1 301 ? -4.539 -12.117 2.215 1 91.38 301 TYR A C 1
ATOM 2419 O O . TYR A 1 301 ? -4.535 -10.961 1.785 1 91.38 301 TYR A O 1
ATOM 2427 N N . PHE A 1 302 ? -4.164 -12.43 3.496 1 89.75 302 PHE A N 1
ATOM 2428 C CA . PHE A 1 302 ? -3.678 -11.43 4.438 1 89.75 302 PHE A CA 1
ATOM 2429 C C . PHE A 1 302 ? -2.793 -12.07 5.5 1 89.75 302 PHE A C 1
ATOM 2431 O O . PHE A 1 302 ? -2.807 -13.289 5.672 1 89.75 302 PHE A O 1
ATOM 2438 N N . LYS A 1 303 ? -2.084 -11.188 6.156 1 91.12 303 LYS A N 1
ATOM 2439 C CA . LYS A 1 303 ? -1.19 -11.641 7.215 1 91.12 303 LYS A CA 1
ATOM 2440 C C . LYS A 1 303 ? -1.956 -11.883 8.516 1 91.12 303 LYS A C 1
ATOM 2442 O O . LYS A 1 303 ? -2.82 -11.086 8.891 1 91.12 303 LYS A O 1
ATOM 2447 N N . THR A 1 304 ? -1.67 -13.023 9.141 1 90.56 304 THR A N 1
ATOM 2448 C CA . THR A 1 304 ? -2.193 -13.359 10.461 1 90.56 304 THR A CA 1
ATOM 2449 C C . THR A 1 304 ? -1.061 -13.734 11.414 1 90.56 304 THR A C 1
ATOM 2451 O O . THR A 1 304 ? 0.111 -13.711 11.031 1 90.56 304 THR A O 1
ATOM 2454 N N . ASN A 1 305 ? -1.402 -14.062 12.648 1 86.19 305 ASN A N 1
ATOM 2455 C CA . ASN A 1 305 ? -0.4 -14.539 13.594 1 86.19 305 ASN A CA 1
ATOM 2456 C C . ASN A 1 305 ? 0.098 -15.938 13.234 1 86.19 305 ASN A C 1
ATOM 2458 O O . ASN A 1 305 ? 1.123 -16.391 13.75 1 86.19 305 ASN A O 1
ATOM 2462 N N . HIS A 1 306 ? -0.6 -16.641 12.281 1 88.38 306 HIS A N 1
ATOM 2463 C CA . HIS A 1 306 ? -0.147 -17.938 11.773 1 88.38 306 HIS A CA 1
ATOM 2464 C C . HIS A 1 306 ? 0.645 -17.766 10.477 1 88.38 306 HIS A C 1
ATOM 2466 O O . HIS A 1 306 ? 0.98 -18.75 9.82 1 88.38 306 HIS A O 1
ATOM 2472 N N . GLY A 1 307 ? 0.89 -16.578 10.195 1 92.38 307 GLY A N 1
ATOM 2473 C CA . GLY A 1 307 ? 1.545 -16.281 8.93 1 92.38 307 GLY A CA 1
ATOM 2474 C C . GLY A 1 307 ? 0.587 -15.781 7.867 1 92.38 307 GLY A C 1
ATOM 2475 O O . GLY A 1 307 ? -0.448 -15.188 8.188 1 92.38 307 GLY A O 1
ATOM 2476 N N . LEU A 1 308 ? 0.992 -15.953 6.676 1 95.12 308 LEU A N 1
ATOM 2477 C CA . LEU A 1 308 ? 0.145 -15.547 5.559 1 95.12 308 LEU A CA 1
ATOM 2478 C C . LEU A 1 308 ? -0.981 -16.547 5.34 1 95.12 308 LEU A C 1
ATOM 2480 O O . LEU A 1 308 ? -0.726 -17.734 5.098 1 95.12 308 LEU A O 1
ATOM 2484 N N . GLN A 1 309 ? -2.217 -16.109 5.547 1 94.5 309 GLN A N 1
ATOM 2485 C CA . GLN A 1 309 ? -3.373 -16.906 5.145 1 94.5 309 GLN A CA 1
ATOM 2486 C C . GLN A 1 309 ? -3.68 -16.719 3.66 1 94.5 309 GLN A C 1
ATOM 2488 O O . GLN A 1 309 ? -3.955 -15.602 3.213 1 94.5 309 GLN A O 1
ATOM 2493 N N . ILE A 1 310 ? -3.627 -17.781 2.9 1 94.12 310 ILE A N 1
ATOM 2494 C CA . ILE A 1 310 ? -3.852 -17.688 1.461 1 94.12 310 ILE A CA 1
ATOM 2495 C C . ILE A 1 310 ? -4.539 -18.969 0.969 1 94.12 310 ILE A C 1
ATOM 2497 O O . ILE A 1 310 ? -4.309 -20.047 1.51 1 94.12 310 ILE A O 1
ATOM 2501 N N . THR A 1 311 ? -5.414 -18.797 0.038 1 93.06 311 THR A N 1
ATOM 2502 C CA . THR A 1 311 ? -6.086 -19.922 -0.587 1 93.06 311 THR A CA 1
ATOM 2503 C C . THR A 1 311 ? -5.516 -20.203 -1.976 1 93.06 311 THR A C 1
ATOM 2505 O O . THR A 1 311 ? -5.559 -19.328 -2.852 1 93.06 311 THR A O 1
ATOM 2508 N N . LEU A 1 312 ? -4.938 -21.391 -2.154 1 93.56 312 LEU A N 1
ATOM 2509 C CA . LEU A 1 312 ? -4.344 -21.828 -3.412 1 93.56 312 LEU A CA 1
ATOM 2510 C C . LEU A 1 312 ? -4.824 -23.234 -3.777 1 93.56 312 LEU A C 1
ATOM 2512 O O . LEU A 1 312 ? -5.449 -23.922 -2.959 1 93.56 312 LEU A O 1
ATOM 2516 N N . ARG A 1 313 ? -4.625 -23.562 -5.008 1 92.88 313 ARG A N 1
ATOM 2517 C CA . ARG A 1 313 ? -4.859 -24.938 -5.434 1 92.88 313 ARG A CA 1
ATOM 2518 C C . ARG A 1 313 ? -3.613 -25.797 -5.23 1 92.88 313 ARG A C 1
ATOM 2520 O O . ARG A 1 313 ? -2.551 -25.484 -5.777 1 92.88 313 ARG A O 1
ATOM 2527 N N . LEU A 1 314 ? -3.814 -26.891 -4.441 1 92.75 314 LEU A N 1
ATOM 2528 C CA . LEU A 1 314 ? -2.682 -27.734 -4.082 1 92.75 314 LEU A CA 1
ATOM 2529 C C . LEU A 1 314 ? -2.805 -29.109 -4.723 1 92.75 314 LEU A C 1
ATOM 2531 O O . LEU A 1 314 ? -3.895 -29.688 -4.766 1 92.75 314 LEU A O 1
ATOM 2535 N N . THR A 1 315 ? -1.703 -29.562 -5.266 1 92 315 THR A N 1
ATOM 2536 C CA . THR A 1 315 ? -1.581 -30.922 -5.77 1 92 315 THR A CA 1
ATOM 2537 C C . THR A 1 315 ? -0.481 -31.688 -5.027 1 92 315 THR A C 1
ATOM 2539 O O . THR A 1 315 ? 0.659 -31.219 -4.961 1 92 315 THR A O 1
ATOM 2542 N N . PRO A 1 316 ? -0.819 -32.812 -4.461 1 90.06 316 PRO A N 1
ATOM 2543 C CA . PRO A 1 316 ? 0.225 -33.594 -3.801 1 90.06 316 PRO A CA 1
ATOM 2544 C C . PRO A 1 316 ? 1.26 -34.156 -4.785 1 90.06 316 PRO A C 1
ATOM 2546 O O . PRO A 1 316 ? 0.909 -34.562 -5.895 1 90.06 316 PRO A O 1
ATOM 2549 N N . VAL A 1 317 ? 2.412 -34 -4.57 1 85 317 VAL A N 1
ATOM 2550 C CA . VAL A 1 317 ? 3.49 -34.5 -5.414 1 85 317 VAL A CA 1
ATOM 2551 C C . VAL A 1 317 ? 3.924 -35.875 -4.934 1 85 317 VAL A C 1
ATOM 2553 O O . VAL A 1 317 ? 4.039 -36.812 -5.73 1 85 317 VAL A O 1
ATOM 2556 N N . GLU A 1 318 ? 4.484 -36.031 -3.77 1 74.25 318 GLU A N 1
ATOM 2557 C CA . GLU A 1 318 ? 4.992 -37.25 -3.189 1 74.25 318 GLU A CA 1
ATOM 2558 C C . GLU A 1 318 ? 4.297 -37.562 -1.87 1 74.25 318 GLU A C 1
ATOM 2560 O O . GLU A 1 318 ? 3.516 -36.781 -1.363 1 74.25 318 GLU A O 1
ATOM 2565 N N . SER A 1 319 ? 4.367 -38.781 -1.386 1 66.38 319 SER A N 1
ATOM 2566 C CA . SER A 1 319 ? 3.811 -39.312 -0.156 1 66.38 319 SER A CA 1
ATOM 2567 C C . SER A 1 319 ? 4.273 -38.531 1.065 1 66.38 319 SER A C 1
ATOM 2569 O O . SER A 1 319 ? 3.684 -38.656 2.143 1 66.38 319 SER A O 1
ATOM 2571 N N . ASN A 1 320 ? 4.965 -37.469 0.882 1 68.81 320 ASN A N 1
ATOM 2572 C CA . ASN A 1 320 ? 5.586 -36.875 2.066 1 68.81 320 ASN A CA 1
ATOM 2573 C C . ASN A 1 320 ? 5.156 -35.438 2.264 1 68.81 320 ASN A C 1
ATOM 2575 O O . ASN A 1 320 ? 5.988 -34.562 2.52 1 68.81 320 ASN A O 1
ATOM 2579 N N . ASP A 1 321 ? 3.846 -35.156 2.287 1 84.69 321 ASP A N 1
ATOM 2580 C CA . ASP A 1 321 ? 3.287 -33.875 2.646 1 84.69 321 ASP A CA 1
ATOM 2581 C C . ASP A 1 321 ? 3.869 -32.75 1.771 1 84.69 321 ASP A C 1
ATOM 2583 O O . ASP A 1 321 ? 4.055 -31.625 2.232 1 84.69 321 ASP A O 1
ATOM 2587 N N . LEU A 1 322 ? 4.371 -33.156 0.667 1 91.56 322 LEU A N 1
ATOM 2588 C CA . LEU A 1 322 ? 4.867 -32.188 -0.315 1 91.56 322 LEU A CA 1
ATOM 2589 C C . LEU A 1 322 ? 3.795 -31.891 -1.356 1 91.56 322 LEU A C 1
ATOM 2591 O O . LEU A 1 322 ? 3.148 -32.812 -1.878 1 91.56 322 LEU A O 1
ATOM 2595 N N . TYR A 1 323 ? 3.643 -30.656 -1.533 1 93.81 323 TYR A N 1
ATOM 2596 C CA . TYR A 1 323 ? 2.611 -30.203 -2.459 1 93.81 323 TYR A CA 1
ATOM 2597 C C . TYR A 1 323 ? 3.172 -29.188 -3.451 1 93.81 323 TYR A C 1
ATOM 2599 O O . TYR A 1 323 ? 4.211 -28.562 -3.197 1 93.81 323 TYR A O 1
ATOM 2607 N N . VAL A 1 324 ? 2.541 -29.125 -4.59 1 95.81 324 VAL A N 1
ATOM 2608 C CA . VAL A 1 324 ? 2.715 -28 -5.492 1 95.81 324 VAL A CA 1
ATOM 2609 C C . VAL A 1 324 ? 1.486 -27.094 -5.43 1 95.81 324 VAL A C 1
ATOM 2611 O O . VAL A 1 324 ? 0.357 -27.562 -5.594 1 95.81 324 VAL A O 1
ATOM 2614 N N . ALA A 1 325 ? 1.737 -25.891 -5.066 1 96.62 325 ALA A N 1
ATOM 2615 C CA . ALA A 1 325 ? 0.669 -24.906 -5.043 1 96.62 325 ALA A CA 1
ATOM 2616 C C . ALA A 1 325 ? 0.659 -24.078 -6.324 1 96.62 325 ALA A C 1
ATOM 2618 O O . ALA A 1 325 ? 1.658 -23.438 -6.664 1 96.62 325 ALA A O 1
ATOM 2619 N N . ALA A 1 326 ? -0.449 -24.016 -6.984 1 95.94 326 ALA A N 1
ATOM 2620 C CA . ALA A 1 326 ? -0.563 -23.281 -8.25 1 95.94 326 ALA A CA 1
ATOM 2621 C C . ALA A 1 326 ? -0.774 -21.797 -8.016 1 95.94 326 ALA A C 1
ATOM 2623 O O . ALA A 1 326 ? -1.618 -21.406 -7.203 1 95.94 326 ALA A O 1
ATOM 2624 N N . LEU A 1 327 ? 0.004 -21 -8.711 1 95.75 327 LEU A N 1
ATOM 2625 C CA . LEU A 1 327 ? -0.176 -19.562 -8.711 1 95.75 327 LEU A CA 1
ATOM 2626 C C . LEU A 1 327 ? -0.997 -19.109 -9.914 1 95.75 327 LEU A C 1
ATOM 2628 O O . LEU A 1 327 ? -1 -19.781 -10.953 1 95.75 327 LEU A O 1
ATOM 2632 N N . ASN A 1 328 ? -1.69 -18.031 -9.719 1 92 328 ASN A N 1
ATOM 2633 C CA . ASN A 1 328 ? -2.449 -17.438 -10.812 1 92 328 ASN A CA 1
ATOM 2634 C C . ASN A 1 328 ? -1.541 -16.688 -11.789 1 92 328 ASN A C 1
ATOM 2636 O O . ASN A 1 328 ? -1.773 -15.523 -12.086 1 92 328 ASN A O 1
ATOM 2640 N N . CYS A 1 329 ? -0.519 -17.359 -12.273 1 92.62 329 CYS A N 1
ATOM 2641 C CA . CYS A 1 329 ? 0.5 -16.938 -13.227 1 92.62 329 CYS A CA 1
ATOM 2642 C C . CYS A 1 329 ? 0.827 -18.062 -14.203 1 92.62 329 CYS A C 1
ATOM 2644 O O . CYS A 1 329 ? 0.655 -19.234 -13.891 1 92.62 329 CYS A O 1
ATOM 2646 N N . PRO A 1 330 ? 1.332 -17.656 -15.398 1 90.56 330 PRO A N 1
ATOM 2647 C CA . PRO A 1 330 ? 1.707 -18.703 -16.359 1 90.56 330 PRO A CA 1
ATOM 2648 C C . PRO A 1 330 ? 2.967 -19.453 -15.938 1 90.56 330 PRO A C 1
ATOM 2650 O O . PRO A 1 330 ? 3.678 -19.031 -15.031 1 90.56 330 PRO A O 1
ATOM 2653 N N . ARG A 1 331 ? 3.18 -20.5 -16.625 1 90.12 331 ARG A N 1
ATOM 2654 C CA . ARG A 1 331 ? 4.383 -21.312 -16.422 1 90.12 331 ARG A CA 1
ATOM 2655 C C . ARG A 1 331 ? 5.637 -20.484 -16.688 1 90.12 331 ARG A C 1
ATOM 2657 O O . ARG A 1 331 ? 5.598 -19.5 -17.422 1 90.12 331 ARG A O 1
ATOM 2664 N N . PRO A 1 332 ? 6.703 -20.969 -16.016 1 86.25 332 PRO A N 1
ATOM 2665 C CA . PRO A 1 332 ? 7.957 -20.266 -16.266 1 86.25 332 PRO A CA 1
ATOM 2666 C C . PRO A 1 332 ? 8.32 -20.219 -17.75 1 86.25 332 PRO A C 1
ATOM 2668 O O . PRO A 1 332 ? 8.328 -21.25 -18.422 1 86.25 332 PRO A O 1
ATOM 2671 N N . PHE A 1 333 ? 8.516 -19.094 -18.25 1 79.12 333 PHE A N 1
ATOM 2672 C CA . PHE A 1 333 ? 8.992 -18.812 -19.594 1 79.12 333 PHE A CA 1
ATOM 2673 C C . PHE A 1 333 ? 7.922 -19.141 -20.625 1 79.12 333 PHE A C 1
ATOM 2675 O O . PHE A 1 333 ? 8.219 -19.312 -21.812 1 79.12 333 PHE A O 1
ATOM 2682 N N . GLU A 1 334 ? 6.695 -19.281 -20.094 1 81.06 334 GLU A N 1
ATOM 2683 C CA . GLU A 1 334 ? 5.566 -19.562 -20.984 1 81.06 334 GLU A CA 1
ATOM 2684 C C . GLU A 1 334 ? 4.434 -18.562 -20.75 1 81.06 334 GLU A C 1
ATOM 2686 O O . GLU A 1 334 ? 4.539 -17.688 -19.891 1 81.06 334 GLU A O 1
ATOM 2691 N N . THR A 1 335 ? 3.42 -18.656 -21.609 1 78.81 335 THR A N 1
ATOM 2692 C CA . THR A 1 335 ? 2.285 -17.75 -21.469 1 78.81 335 THR A CA 1
ATOM 2693 C C . THR A 1 335 ? 1.002 -18.516 -21.188 1 78.81 335 THR A C 1
ATOM 2695 O O . THR A 1 335 ? -0.099 -17.984 -21.312 1 78.81 335 THR A O 1
ATOM 2698 N N . ASP A 1 336 ? 1.218 -19.766 -20.938 1 81.25 336 ASP A N 1
ATOM 2699 C CA . ASP A 1 336 ? 0.081 -20.625 -20.625 1 81.25 336 ASP A CA 1
ATOM 2700 C C . ASP A 1 336 ? 0.359 -21.469 -19.375 1 81.25 336 ASP A C 1
ATOM 2702 O O . ASP A 1 336 ? 1.431 -21.359 -18.781 1 81.25 336 ASP A O 1
ATOM 2706 N N . GLY A 1 337 ? -0.698 -22.141 -19 1 88.81 337 GLY A N 1
ATOM 2707 C CA . GLY A 1 337 ? -0.537 -22.953 -17.812 1 88.81 337 GLY A CA 1
ATOM 2708 C C . GLY A 1 337 ? -0.397 -22.141 -16.547 1 88.81 337 GLY A C 1
ATOM 2709 O O . GLY A 1 337 ? -0.842 -20.984 -16.484 1 88.81 337 GLY A O 1
ATOM 2710 N N . PHE A 1 338 ? 0.2 -22.891 -15.562 1 93.56 338 PHE A N 1
ATOM 2711 C CA . PHE A 1 338 ? 0.309 -22.203 -14.281 1 93.56 338 PHE A CA 1
ATOM 2712 C C . PHE A 1 338 ? 1.683 -22.438 -13.656 1 93.56 338 PHE A C 1
ATOM 2714 O O . PHE A 1 338 ? 2.273 -23.5 -13.82 1 93.56 338 PHE A O 1
ATOM 2721 N N . ALA A 1 339 ? 2.168 -21.406 -13.07 1 95.75 339 ALA A N 1
ATOM 2722 C CA . ALA A 1 339 ? 3.346 -21.562 -12.219 1 95.75 339 ALA A CA 1
ATOM 2723 C C . ALA A 1 339 ? 2.971 -22.141 -10.859 1 95.75 339 ALA A C 1
ATOM 2725 O O . ALA A 1 339 ? 1.815 -22.047 -10.438 1 95.75 339 ALA A O 1
ATOM 2726 N N . GLY A 1 340 ? 3.928 -22.844 -10.273 1 96.88 340 GLY A N 1
ATOM 2727 C CA . GLY A 1 340 ? 3.676 -23.406 -8.961 1 96.88 340 GLY A CA 1
ATOM 2728 C C . GLY A 1 340 ? 4.848 -23.266 -8.008 1 96.88 340 GLY A C 1
ATOM 2729 O O . GLY A 1 340 ? 5.992 -23.125 -8.445 1 96.88 340 GLY A O 1
ATOM 2730 N N . VAL A 1 341 ? 4.582 -23.234 -6.719 1 97.5 341 VAL A N 1
ATOM 2731 C CA . VAL A 1 341 ? 5.609 -23.266 -5.688 1 97.5 341 VAL A CA 1
ATOM 2732 C C . VAL A 1 341 ? 5.449 -24.531 -4.848 1 97.5 341 VAL A C 1
ATOM 2734 O O . VAL A 1 341 ? 4.336 -25.047 -4.68 1 97.5 341 VAL A O 1
ATOM 2737 N N . PHE A 1 342 ? 6.535 -25.031 -4.355 1 96.44 342 PHE A N 1
ATOM 2738 C CA . PHE A 1 342 ? 6.504 -26.234 -3.549 1 96.44 342 PHE A CA 1
ATOM 2739 C C . PHE A 1 342 ? 6.273 -25.906 -2.08 1 96.44 342 PHE A C 1
ATOM 2741 O O . PHE A 1 342 ? 6.938 -25.031 -1.523 1 96.44 342 PHE A O 1
ATOM 2748 N N . LEU A 1 343 ? 5.34 -26.594 -1.49 1 95.25 343 LEU A N 1
ATOM 2749 C CA . LEU A 1 343 ? 5 -26.406 -0.083 1 95.25 343 LEU A CA 1
ATOM 2750 C C . LEU A 1 343 ? 5.078 -27.734 0.67 1 95.25 343 LEU A C 1
ATOM 2752 O O . LEU A 1 343 ? 4.695 -28.781 0.138 1 95.25 343 LEU A O 1
ATOM 2756 N N . ARG A 1 344 ? 5.535 -27.641 1.836 1 92 344 ARG A N 1
ATOM 2757 C CA . ARG A 1 344 ? 5.52 -28.781 2.754 1 92 344 ARG A CA 1
ATOM 2758 C C . ARG A 1 344 ? 4.582 -28.516 3.93 1 92 344 ARG A C 1
ATOM 2760 O O . ARG A 1 344 ? 4.621 -27.438 4.535 1 92 344 ARG A O 1
ATOM 2767 N N . ARG A 1 345 ? 3.727 -29.375 4.184 1 89.62 345 ARG A N 1
ATOM 2768 C CA . ARG A 1 345 ? 2.875 -29.297 5.363 1 89.62 345 ARG A CA 1
ATOM 2769 C C . ARG A 1 345 ? 3.664 -29.625 6.629 1 89.62 345 ARG A C 1
ATOM 2771 O O . ARG A 1 345 ? 4.34 -30.656 6.703 1 89.62 345 ARG A O 1
ATOM 2778 N N . LEU A 1 346 ? 3.629 -28.75 7.59 1 82.38 346 LEU A N 1
ATOM 2779 C CA . LEU A 1 346 ? 4.406 -28.891 8.812 1 82.38 346 LEU A CA 1
ATOM 2780 C C . LEU A 1 346 ? 3.576 -29.562 9.906 1 82.38 346 LEU A C 1
ATOM 2782 O O . LEU A 1 346 ? 4.125 -30.203 10.805 1 82.38 346 LEU A O 1
ATOM 2786 N N . SER A 1 347 ? 2.248 -29.125 10.039 1 68.75 347 SER A N 1
ATOM 2787 C CA . SER A 1 347 ? 1.412 -29.594 11.141 1 68.75 347 SER A CA 1
ATOM 2788 C C . SER A 1 347 ? 1.047 -31.062 10.961 1 68.75 347 SER A C 1
ATOM 2790 O O . SER A 1 347 ? 0.727 -31.5 9.852 1 68.75 347 SER A O 1
ATOM 2792 N N . HIS A 1 348 ? 1.725 -31.875 11.742 1 58.66 348 HIS A N 1
ATOM 2793 C CA . HIS A 1 348 ? 1.403 -33.312 11.711 1 58.66 348 HIS A CA 1
ATOM 2794 C C . HIS A 1 348 ? 0.252 -33.625 12.656 1 58.66 348 HIS A C 1
ATOM 2796 O O . HIS A 1 348 ? 0.477 -33.969 13.82 1 58.66 348 HIS A O 1
ATOM 2802 N N . THR A 1 349 ? -0.791 -32.656 12.609 1 47.16 349 THR A N 1
ATOM 2803 C CA . THR A 1 349 ? -1.827 -33.125 13.531 1 47.16 349 THR A CA 1
ATOM 2804 C C . THR A 1 349 ? -2.396 -34.469 13.07 1 47.16 349 THR A C 1
ATOM 2806 O O . THR A 1 349 ? -2.551 -34.719 11.875 1 47.16 349 THR A O 1
ATOM 2809 N N . GLY A 1 350 ? -2.621 -35.438 14.086 1 43.84 350 GLY A N 1
ATOM 2810 C CA . GLY A 1 350 ? -3.078 -36.781 14.406 1 43.84 350 GLY A CA 1
ATOM 2811 C C . GLY A 1 350 ? -3.076 -37.688 13.211 1 43.84 350 GLY A C 1
ATOM 2812 O O . GLY A 1 350 ? -2.531 -37.375 12.156 1 43.84 350 GLY A O 1
ATOM 2813 N N . SER A 1 351 ? -4.191 -38.5 13.188 1 42.94 351 SER A N 1
ATOM 2814 C CA . SER A 1 351 ? -4.379 -39.844 12.68 1 42.94 351 SER A CA 1
ATOM 2815 C C . SER A 1 351 ? -4.121 -39.906 11.18 1 42.94 351 SER A C 1
ATOM 2817 O O . SER A 1 351 ? -3.432 -40.812 10.695 1 42.94 351 SER A O 1
ATOM 2819 N N . ASP A 1 352 ? -5.168 -39.344 10.289 1 42.66 352 ASP A N 1
ATOM 2820 C CA . ASP A 1 352 ? -5.312 -39.719 8.875 1 42.66 352 ASP A CA 1
ATOM 2821 C C . ASP A 1 352 ? -4.551 -38.719 7.984 1 42.66 352 ASP A C 1
ATOM 2823 O O . ASP A 1 352 ? -4.785 -37.531 8.039 1 42.66 352 ASP A O 1
ATOM 2827 N N . GLN A 1 353 ? -3.254 -39.062 7.691 1 46.53 353 GLN A N 1
ATOM 2828 C CA . GLN A 1 353 ? -2.396 -38.438 6.688 1 46.53 353 GLN A CA 1
ATOM 2829 C C . GLN A 1 353 ? -3.215 -37.594 5.707 1 46.53 353 GLN A C 1
ATOM 2831 O O . GLN A 1 353 ? -2.684 -36.688 5.07 1 46.53 353 GLN A O 1
ATOM 2836 N N . MET A 1 354 ? -4.371 -37.969 5.484 1 48.03 354 MET A N 1
ATOM 2837 C CA . MET A 1 354 ? -5.117 -37.469 4.336 1 48.03 354 MET A CA 1
ATOM 2838 C C . MET A 1 354 ? -5.984 -36.281 4.734 1 48.03 354 MET A C 1
ATOM 2840 O O . MET A 1 354 ? -6.539 -35.594 3.873 1 48.03 354 MET A O 1
ATOM 2844 N N . SER A 1 355 ? -6.078 -36.031 6.055 1 50.47 355 SER A N 1
ATOM 2845 C CA . SER A 1 355 ? -7.094 -35.031 6.301 1 50.47 355 SER A CA 1
ATOM 2846 C C . SER A 1 355 ? -6.469 -33.656 6.453 1 50.47 355 SER A C 1
ATOM 2848 O O . SER A 1 355 ? -5.633 -33.438 7.336 1 50.47 355 SER A O 1
ATOM 2850 N N . THR A 1 356 ? -6.344 -32.906 5.488 1 57.66 356 THR A N 1
ATOM 2851 C CA . THR A 1 356 ? -5.961 -31.484 5.516 1 57.66 356 THR A CA 1
ATOM 2852 C C . THR A 1 356 ? -6.91 -30.688 6.402 1 57.66 356 THR A C 1
ATOM 2854 O O . THR A 1 356 ? -8.133 -30.828 6.297 1 57.66 356 THR A O 1
ATOM 2857 N N . ASN A 1 357 ? -6.293 -30.297 7.621 1 65.5 357 ASN A N 1
ATOM 2858 C CA . ASN A 1 357 ? -7.066 -29.391 8.453 1 65.5 357 ASN A CA 1
ATOM 2859 C C . ASN A 1 357 ? -6.98 -27.953 7.949 1 65.5 357 ASN A C 1
ATOM 2861 O O . ASN A 1 357 ? -5.996 -27.562 7.316 1 65.5 357 ASN A O 1
ATOM 2865 N N . TYR A 1 358 ? -7.98 -27.219 8.234 1 72.12 358 TYR A N 1
ATOM 2866 C CA . TYR A 1 358 ? -8.133 -25.844 7.789 1 72.12 358 TYR A CA 1
ATOM 2867 C C . TYR A 1 358 ? -7.004 -24.969 8.32 1 72.12 358 TYR A C 1
ATOM 2869 O O . TYR A 1 358 ? -6.609 -23.984 7.68 1 72.12 358 TYR A O 1
ATOM 2877 N N . TYR A 1 359 ? -6.273 -25.438 9.406 1 77.19 359 TYR A N 1
ATOM 2878 C CA . TYR A 1 359 ? -5.309 -24.531 10.023 1 77.19 359 TYR A CA 1
ATOM 2879 C C . TYR A 1 359 ? -3.893 -25.078 9.914 1 77.19 359 TYR A C 1
ATOM 2881 O O . TYR A 1 359 ? -3.004 -24.672 10.664 1 77.19 359 TYR A O 1
ATOM 2889 N N . ASP A 1 360 ? -3.719 -25.969 8.984 1 83.06 360 ASP A N 1
ATOM 2890 C CA . ASP A 1 360 ? -2.4 -26.562 8.805 1 83.06 360 ASP A CA 1
ATOM 2891 C C . ASP A 1 360 ? -1.368 -25.516 8.398 1 83.06 360 ASP A C 1
ATOM 2893 O O . ASP A 1 360 ? -1.664 -24.625 7.605 1 83.06 360 ASP A O 1
ATOM 2897 N N . GLN A 1 361 ? -0.169 -25.703 9 1 88.5 361 GLN A N 1
ATOM 2898 C CA . GLN A 1 361 ? 0.956 -24.844 8.672 1 88.5 361 GLN A CA 1
ATOM 2899 C C . GLN A 1 361 ? 1.76 -25.391 7.5 1 88.5 361 GLN A C 1
ATOM 2901 O O . GLN A 1 361 ? 1.979 -26.609 7.41 1 88.5 361 GLN A O 1
ATOM 2906 N N . TYR A 1 362 ? 2.053 -24.562 6.629 1 92.5 362 TYR A N 1
ATOM 2907 C CA . TYR A 1 362 ? 2.889 -24.922 5.488 1 92.5 362 TYR A CA 1
ATOM 2908 C C . TYR A 1 362 ? 4.137 -24.062 5.426 1 92.5 362 TYR A C 1
ATOM 2910 O O . TYR A 1 362 ? 4.191 -23 6.047 1 92.5 362 TYR A O 1
ATOM 2918 N N . ALA A 1 363 ? 5.188 -24.547 4.754 1 94.19 363 ALA A N 1
ATOM 2919 C CA . ALA A 1 363 ? 6.387 -23.781 4.422 1 94.19 363 ALA A CA 1
ATOM 2920 C C . ALA A 1 363 ? 6.801 -24.016 2.973 1 94.19 363 ALA A C 1
ATOM 2922 O O . ALA A 1 363 ? 6.566 -25.094 2.42 1 94.19 363 ALA A O 1
ATOM 2923 N N . ARG A 1 364 ? 7.289 -22.984 2.393 1 96.69 364 ARG A N 1
ATOM 2924 C CA . ARG A 1 364 ? 7.844 -23.156 1.054 1 96.69 364 ARG A CA 1
ATOM 2925 C C . ARG A 1 364 ? 9.141 -23.953 1.096 1 96.69 364 ARG A C 1
ATOM 2927 O O . ARG A 1 364 ? 9.977 -23.75 1.981 1 96.69 364 ARG A O 1
ATOM 2934 N N . VAL A 1 365 ? 9.266 -24.891 0.244 1 94.56 365 VAL A N 1
ATOM 2935 C CA . VAL A 1 365 ? 10.461 -25.719 0.09 1 94.56 365 VAL A CA 1
ATOM 2936 C C . VAL A 1 365 ? 10.891 -25.734 -1.376 1 94.56 365 VAL A C 1
ATOM 2938 O O . VAL A 1 365 ? 10.18 -25.234 -2.244 1 94.56 365 VAL A O 1
ATOM 2941 N N . ARG A 1 366 ? 12.117 -26.172 -1.653 1 95.31 366 ARG A N 1
ATOM 2942 C CA . ARG A 1 366 ? 12.648 -26.172 -3.014 1 95.31 366 ARG A CA 1
ATOM 2943 C C . ARG A 1 366 ? 12.523 -24.797 -3.656 1 95.31 366 ARG A C 1
ATOM 2945 O O . ARG A 1 366 ? 12.031 -24.672 -4.781 1 95.31 366 ARG A O 1
ATOM 2952 N N . SER A 1 367 ? 12.898 -23.766 -2.846 1 95.94 367 SER A N 1
ATOM 2953 C CA . SER A 1 367 ? 12.703 -22.375 -3.258 1 95.94 367 SER A CA 1
ATOM 2954 C C . SER A 1 367 ? 13.594 -22.016 -4.441 1 95.94 367 SER A C 1
ATOM 2956 O O . SER A 1 367 ? 13.453 -20.953 -5.031 1 95.94 367 SER A O 1
ATOM 2958 N N . GLY A 1 368 ? 14.453 -22.891 -4.867 1 96.19 368 GLY A N 1
ATOM 2959 C CA . GLY A 1 368 ? 15.312 -22.656 -6.023 1 96.19 368 GLY A CA 1
ATOM 2960 C C . GLY A 1 368 ? 14.609 -22.922 -7.344 1 96.19 368 GLY A C 1
ATOM 2961 O O . GLY A 1 368 ? 15.164 -22.672 -8.414 1 96.19 368 GLY A O 1
ATOM 2962 N N . THR A 1 369 ? 13.383 -23.438 -7.258 1 94.62 369 THR A N 1
ATOM 2963 C CA . THR A 1 369 ? 12.688 -23.812 -8.484 1 94.62 369 THR A CA 1
ATOM 2964 C C . THR A 1 369 ? 11.242 -23.328 -8.453 1 94.62 369 THR A C 1
ATOM 2966 O O . THR A 1 369 ? 10.656 -23.188 -7.379 1 94.62 369 THR A O 1
ATOM 2969 N N . ILE A 1 370 ? 10.727 -23.031 -9.625 1 96.25 370 ILE A N 1
ATOM 2970 C CA . ILE A 1 370 ? 9.305 -22.797 -9.844 1 96.25 370 ILE A CA 1
ATOM 2971 C C . ILE A 1 370 ? 8.711 -23.922 -10.688 1 96.25 370 ILE A C 1
ATOM 2973 O O . ILE A 1 370 ? 9.25 -24.25 -11.75 1 96.25 370 ILE A O 1
ATOM 2977 N N . ALA A 1 371 ? 7.691 -24.5 -10.188 1 95.31 371 ALA A N 1
ATOM 2978 C CA . ALA A 1 371 ? 7.07 -25.625 -10.875 1 95.31 371 ALA A CA 1
ATOM 2979 C C . ALA A 1 371 ? 6.234 -25.156 -12.062 1 95.31 371 ALA A C 1
ATOM 2981 O O . ALA A 1 371 ? 5.746 -24.031 -12.078 1 95.31 371 ALA A O 1
ATOM 2982 N N . ALA A 1 372 ? 6.176 -26 -13.078 1 94.25 372 ALA A N 1
ATOM 2983 C CA . ALA A 1 372 ? 5.305 -25.797 -14.234 1 94.25 372 ALA A CA 1
ATOM 2984 C C . ALA A 1 372 ? 4.113 -26.734 -14.203 1 94.25 372 ALA A C 1
ATOM 2986 O O . ALA A 1 372 ? 4.281 -27.953 -14.094 1 94.25 372 ALA A O 1
ATOM 2987 N N . ILE A 1 373 ? 2.938 -26.188 -14.18 1 92.31 373 ILE A N 1
ATOM 2988 C CA . ILE A 1 373 ? 1.707 -26.969 -14.18 1 92.31 373 ILE A CA 1
ATOM 2989 C C . ILE A 1 373 ? 1.017 -26.844 -15.531 1 92.31 373 ILE A C 1
ATOM 2991 O O . ILE A 1 373 ? 0.594 -25.75 -15.93 1 92.31 373 ILE A O 1
ATOM 2995 N N . ASP A 1 374 ? 0.87 -27.953 -16.203 1 84.75 374 ASP A N 1
ATOM 2996 C CA . ASP A 1 374 ? 0.217 -27.969 -17.516 1 84.75 374 ASP A CA 1
ATOM 2997 C C . ASP A 1 374 ? -1.294 -28.141 -17.359 1 84.75 374 ASP A C 1
ATOM 2999 O O . ASP A 1 374 ? -1.759 -28.969 -16.578 1 84.75 374 ASP A O 1
ATOM 3003 N N . ASP A 1 375 ? -2.047 -27.281 -17.891 1 72.88 375 ASP A N 1
ATOM 3004 C CA . ASP A 1 375 ? -3.502 -27.344 -17.766 1 72.88 375 ASP A CA 1
ATOM 3005 C C . ASP A 1 375 ? -4.109 -28.156 -18.906 1 72.88 375 ASP A C 1
ATOM 3007 O O . ASP A 1 375 ? -5.32 -28.094 -19.141 1 72.88 375 ASP A O 1
ATOM 3011 N N . LYS A 1 376 ? -3.496 -28.875 -19.875 1 63.91 376 LYS A N 1
ATOM 3012 C CA . LYS A 1 376 ? -4.008 -29.578 -21.047 1 63.91 376 LYS A CA 1
ATOM 3013 C C . LYS A 1 376 ? -4.633 -30.922 -20.656 1 63.91 376 LYS A C 1
ATOM 3015 O O . LYS A 1 376 ? -5.391 -31.5 -21.422 1 63.91 376 LYS A O 1
ATOM 3020 N N . GLY A 1 377 ? -4.461 -31.375 -19.406 1 54.03 377 GLY A N 1
ATOM 3021 C CA . GLY A 1 377 ? -4.988 -32.688 -19.078 1 54.03 377 GLY A CA 1
ATOM 3022 C C . GLY A 1 377 ? -6.41 -32.656 -18.547 1 54.03 377 GLY A C 1
ATOM 3023 O O . GLY A 1 377 ? -7.012 -31.578 -18.453 1 54.03 377 GLY A O 1
ATOM 3024 N N . SER A 1 378 ? -6.996 -33.906 -18.516 1 55.5 378 SER A N 1
ATOM 3025 C CA . SER A 1 378 ? -8.32 -34.094 -17.938 1 55.5 378 SER A CA 1
ATOM 3026 C C . SER A 1 378 ? -8.352 -33.688 -16.453 1 55.5 378 SER A C 1
ATOM 3028 O O . SER A 1 378 ? -7.469 -34.062 -15.688 1 55.5 378 SER A O 1
ATOM 3030 N N . GLY A 1 379 ? -9.195 -32.781 -16.078 1 61.06 379 GLY A N 1
ATOM 3031 C CA . GLY A 1 379 ? -9.367 -32.312 -14.711 1 61.06 379 GLY A CA 1
ATOM 3032 C C . GLY A 1 379 ? -8.57 -31.047 -14.422 1 61.06 379 GLY A C 1
ATOM 3033 O O . GLY A 1 379 ? -7.828 -30.562 -15.273 1 61.06 379 GLY A O 1
ATOM 3034 N N . ASP A 1 380 ? -8.758 -30.547 -13.312 1 78 380 ASP A N 1
ATOM 3035 C CA . ASP A 1 380 ? -8.023 -29.359 -12.906 1 78 380 ASP A CA 1
ATOM 3036 C C . ASP A 1 380 ? -6.633 -29.719 -12.375 1 78 380 ASP A C 1
ATOM 3038 O O . ASP A 1 380 ? -6.496 -30.172 -11.234 1 78 380 ASP A O 1
ATOM 3042 N N . ALA A 1 381 ? -5.574 -29.766 -13.258 1 82.31 381 ALA A N 1
ATOM 3043 C CA . ALA A 1 381 ? -4.191 -30.125 -12.961 1 82.31 381 ALA A CA 1
ATOM 3044 C C . ALA A 1 381 ? -3.662 -29.312 -11.773 1 82.31 381 ALA A C 1
ATOM 3046 O O . ALA A 1 381 ? -2.623 -29.656 -11.203 1 82.31 381 ALA A O 1
ATOM 3047 N N . ARG A 1 382 ? -4.387 -28.375 -11.336 1 89.44 382 ARG A N 1
ATOM 3048 C CA . ARG A 1 382 ? -3.936 -27.516 -10.258 1 89.44 382 ARG A CA 1
ATOM 3049 C C . ARG A 1 382 ? -4.285 -28.109 -8.898 1 89.44 382 ARG A C 1
ATOM 3051 O O . ARG A 1 382 ? -3.756 -27.672 -7.871 1 89.44 382 ARG A O 1
ATOM 3058 N N . GLY A 1 383 ? -5.113 -29.016 -8.883 1 88.81 383 GLY A N 1
ATOM 3059 C CA . GLY A 1 383 ? -5.438 -29.656 -7.613 1 88.81 383 GLY A CA 1
ATOM 3060 C C . GLY A 1 383 ? -6.621 -29.016 -6.914 1 88.81 383 GLY A C 1
ATOM 3061 O O . GLY A 1 383 ? -7.527 -28.484 -7.562 1 88.81 383 GLY A O 1
ATOM 3062 N N . ASN A 1 384 ? -6.645 -29.156 -5.598 1 87.69 384 ASN A N 1
ATOM 3063 C CA . ASN A 1 384 ? -7.809 -28.734 -4.82 1 87.69 384 ASN A CA 1
ATOM 3064 C C . ASN A 1 384 ? -7.59 -27.375 -4.164 1 87.69 384 ASN A C 1
ATOM 3066 O O . ASN A 1 384 ? -6.484 -27.078 -3.711 1 87.69 384 ASN A O 1
ATOM 3070 N N . ILE A 1 385 ? -8.688 -26.719 -4.102 1 86.62 385 ILE A N 1
ATOM 3071 C CA . ILE A 1 385 ? -8.672 -25.422 -3.42 1 86.62 385 ILE A CA 1
ATOM 3072 C C . ILE A 1 385 ? -8.43 -25.641 -1.928 1 86.62 385 ILE A C 1
ATOM 3074 O O . ILE A 1 385 ? -9.164 -26.375 -1.27 1 86.62 385 ILE A O 1
ATOM 3078 N N . THR A 1 386 ? -7.398 -25.016 -1.393 1 88.94 386 THR A N 1
ATOM 3079 C CA . THR A 1 386 ? -6.992 -25.188 -0.002 1 88.94 386 THR A CA 1
ATOM 3080 C C . THR A 1 386 ? -6.57 -23.859 0.611 1 88.94 386 THR A C 1
ATOM 3082 O O . THR A 1 386 ? -5.809 -23.109 0.003 1 88.94 386 THR A O 1
ATOM 3085 N N . THR A 1 387 ? -7.102 -23.562 1.79 1 90.69 387 THR A N 1
ATOM 3086 C CA . THR A 1 387 ? -6.605 -22.438 2.568 1 90.69 387 THR A CA 1
ATOM 3087 C C . THR A 1 387 ? -5.41 -22.844 3.42 1 90.69 387 THR A C 1
ATOM 3089 O O . THR A 1 387 ? -5.461 -23.859 4.121 1 90.69 387 THR A O 1
ATOM 3092 N N . LEU A 1 388 ? -4.395 -22.172 3.283 1 91.88 388 LEU A N 1
ATOM 3093 C CA . LEU A 1 388 ? -3.184 -22.562 3.996 1 91.88 388 LEU A CA 1
ATOM 3094 C C . LEU A 1 388 ? -2.574 -21.375 4.727 1 91.88 388 LEU A C 1
ATOM 3096 O O . LEU A 1 388 ? -2.92 -20.219 4.445 1 91.88 388 LEU A O 1
ATOM 3100 N N . TYR A 1 389 ? -1.709 -21.656 5.746 1 92.62 389 TYR A N 1
ATOM 3101 C CA . TYR A 1 389 ? -0.993 -20.672 6.551 1 92.62 389 TYR A CA 1
ATOM 3102 C C . TYR A 1 389 ? 0.515 -20.875 6.438 1 92.62 389 TYR A C 1
ATOM 3104 O O . TYR A 1 389 ? 1.021 -21.969 6.652 1 92.62 389 TYR A O 1
ATOM 3112 N N . VAL A 1 390 ? 1.192 -19.844 6.062 1 94.56 390 VAL A N 1
ATOM 3113 C CA . VAL A 1 390 ? 2.631 -19.938 5.836 1 94.56 390 VAL A CA 1
ATOM 3114 C C . VAL A 1 390 ? 3.352 -18.859 6.637 1 94.56 390 VAL A C 1
ATOM 3116 O O . VAL A 1 390 ? 3.219 -17.656 6.344 1 94.56 390 VAL A O 1
ATOM 3119 N N . ARG A 1 391 ? 4.191 -19.25 7.59 1 91.44 391 ARG A N 1
ATOM 3120 C CA . ARG A 1 391 ? 5.008 -18.297 8.328 1 91.44 391 ARG A CA 1
ATOM 3121 C C . ARG A 1 391 ? 6.215 -17.859 7.508 1 91.44 391 ARG A C 1
ATOM 3123 O O . ARG A 1 391 ? 6.793 -18.656 6.766 1 91.44 391 ARG A O 1
ATOM 3130 N N . GLN A 1 392 ? 6.613 -16.641 7.691 1 92.06 392 GLN A N 1
ATOM 3131 C CA . GLN A 1 392 ? 7.746 -16.125 6.934 1 92.06 392 GLN A CA 1
ATOM 3132 C C . GLN A 1 392 ? 9.055 -16.75 7.398 1 92.06 392 GLN A C 1
ATOM 3134 O O . GLN A 1 392 ? 9.977 -16.938 6.602 1 92.06 392 GLN A O 1
ATOM 3139 N N . ASP A 1 393 ? 9.102 -17.078 8.703 1 87.5 393 ASP A N 1
ATOM 3140 C CA . ASP A 1 393 ? 10.25 -17.781 9.266 1 87.5 393 ASP A CA 1
ATOM 3141 C C . ASP A 1 393 ? 9.82 -19.078 9.961 1 87.5 393 ASP A C 1
ATOM 3143 O O . ASP A 1 393 ? 9.711 -19.125 11.188 1 87.5 393 ASP A O 1
ATOM 3147 N N . PRO A 1 394 ? 9.68 -20.078 9.18 1 80 394 PRO A N 1
ATO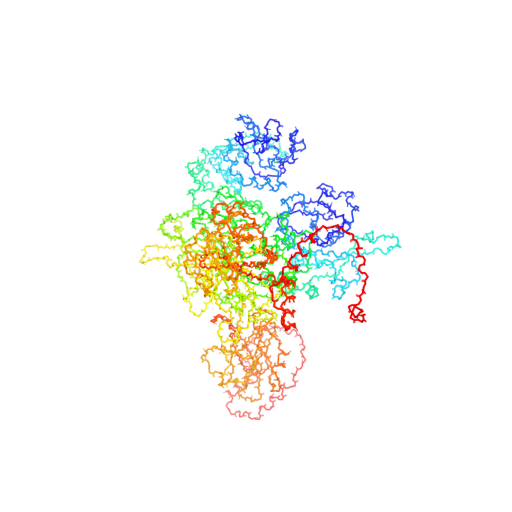M 3148 C CA . PRO A 1 394 ? 9.148 -21.297 9.766 1 80 394 PRO A CA 1
ATOM 3149 C C . PRO A 1 394 ? 10.148 -22 10.68 1 80 394 PRO A C 1
ATOM 3151 O O . PRO A 1 394 ? 9.75 -22.766 11.57 1 80 394 PRO A O 1
ATOM 3154 N N . ASP A 1 395 ? 11.445 -21.984 10.461 1 67.12 395 ASP A N 1
ATOM 3155 C CA . ASP A 1 395 ? 12.445 -22.672 11.273 1 67.12 395 ASP A CA 1
ATOM 3156 C C . ASP A 1 395 ? 12.516 -22.062 12.68 1 67.12 395 ASP A C 1
ATOM 3158 O O . ASP A 1 395 ? 12.672 -22.797 13.664 1 67.12 395 ASP A O 1
ATOM 3162 N N . ARG A 1 396 ? 12.586 -20.766 12.805 1 56.78 396 ARG A N 1
ATOM 3163 C CA . ARG A 1 396 ? 12.797 -20.094 14.086 1 56.78 396 ARG A CA 1
ATOM 3164 C C . ARG A 1 396 ? 11.656 -20.391 15.055 1 56.78 396 ARG A C 1
ATOM 3166 O O . ARG A 1 396 ? 11.844 -20.344 16.266 1 56.78 396 ARG A O 1
ATOM 3173 N N . SER A 1 397 ? 10.547 -20.609 14.523 1 53.06 397 SER A N 1
ATOM 3174 C CA . SER A 1 397 ? 9.383 -20.656 15.398 1 53.06 397 SER A CA 1
ATOM 3175 C C . SER A 1 397 ? 9.156 -22.062 15.945 1 53.06 397 SER A C 1
ATOM 3177 O O . SER A 1 397 ? 8.156 -22.312 16.625 1 53.06 397 SER A O 1
ATOM 3179 N N . ALA A 1 398 ? 10.109 -23 15.648 1 55.66 398 ALA A N 1
ATOM 3180 C CA . ALA A 1 398 ? 9.609 -24.312 16.047 1 55.66 398 ALA A CA 1
ATOM 3181 C C . ALA A 1 398 ? 9.789 -24.547 17.547 1 55.66 398 ALA A C 1
ATOM 3183 O O . ALA A 1 398 ? 10.914 -24.703 18.016 1 55.66 398 ALA A O 1
ATOM 3184 N N . PRO A 1 399 ? 8.984 -23.938 18.281 1 57.34 399 PRO A N 1
ATOM 3185 C CA . PRO A 1 399 ? 9.031 -24.281 19.703 1 57.34 399 PRO A CA 1
ATOM 3186 C C . PRO A 1 399 ? 9.188 -25.781 19.953 1 57.34 399 PRO A C 1
ATOM 3188 O O . PRO A 1 399 ? 8.883 -26.594 19.062 1 57.34 399 PRO A O 1
ATOM 3191 N N . PRO A 1 400 ? 9.898 -26.031 21.062 1 61.12 400 PRO A N 1
ATOM 3192 C CA . PRO A 1 400 ? 9.867 -27.453 21.422 1 61.12 400 PRO A CA 1
ATOM 3193 C C . PRO A 1 400 ? 8.477 -28.062 21.281 1 61.12 400 PRO A C 1
ATOM 3195 O O . PRO A 1 400 ? 7.477 -27.422 21.594 1 61.12 400 PRO A O 1
ATOM 3198 N N . ARG A 1 401 ? 8.344 -28.938 20.453 1 70.75 401 ARG A N 1
ATOM 3199 C CA . ARG A 1 401 ? 7.086 -29.641 20.234 1 70.75 401 ARG A CA 1
ATOM 3200 C C . ARG A 1 401 ? 6.617 -30.359 21.5 1 70.75 401 ARG A C 1
ATOM 3202 O O . ARG A 1 401 ? 6.734 -31.578 21.609 1 70.75 401 ARG A O 1
ATOM 3209 N N . ILE A 1 402 ? 6.312 -29.562 22.516 1 79.06 402 ILE A N 1
ATOM 3210 C CA . ILE A 1 402 ? 5.773 -30.094 23.766 1 79.06 402 ILE A CA 1
ATOM 3211 C C . ILE A 1 402 ? 4.258 -30.219 23.656 1 79.06 402 ILE A C 1
ATOM 3213 O O . ILE A 1 402 ? 3.564 -29.25 23.344 1 79.06 402 ILE A O 1
ATOM 3217 N N . TYR A 1 403 ? 3.834 -31.438 23.891 1 82 403 TYR A N 1
ATOM 3218 C CA . TYR A 1 403 ? 2.406 -31.734 23.844 1 82 403 TYR A CA 1
ATOM 3219 C C . TYR A 1 403 ? 1.846 -31.891 25.25 1 82 403 TYR A C 1
ATOM 3221 O O . TYR A 1 403 ? 2.6 -32.062 26.219 1 82 403 TYR A O 1
ATOM 3229 N N . PRO A 1 404 ? 0.493 -31.719 25.312 1 83.56 404 PRO A N 1
ATOM 3230 C CA . PRO A 1 404 ? -0.098 -31.891 26.656 1 83.56 404 PRO A CA 1
ATOM 3231 C C . PRO A 1 404 ? 0.23 -33.25 27.266 1 83.56 404 PRO A C 1
ATOM 3233 O O . PRO A 1 404 ? 0.521 -33.344 28.469 1 83.56 404 PRO A O 1
ATOM 3236 N N . ASP A 1 405 ? 0.174 -34.281 26.359 1 88 405 ASP A N 1
ATOM 3237 C CA . ASP A 1 405 ? 0.459 -35.625 26.844 1 88 405 ASP A CA 1
ATOM 3238 C C . ASP A 1 405 ? 1.726 -36.188 26.203 1 88 405 ASP A C 1
ATOM 3240 O O . ASP A 1 405 ? 1.81 -36.312 24.969 1 88 405 ASP A O 1
ATOM 3244 N N . HIS A 1 406 ? 2.66 -36.375 27.047 1 91.25 406 HIS A N 1
ATOM 3245 C CA . HIS A 1 406 ? 3.857 -37.125 26.656 1 91.25 406 HIS A CA 1
ATOM 3246 C C . HIS A 1 406 ? 3.867 -38.531 27.219 1 91.25 406 HIS A C 1
ATOM 3248 O O . HIS A 1 406 ? 3.711 -38.719 28.438 1 91.25 406 HIS A O 1
ATOM 3254 N N . ILE A 1 407 ? 4.043 -39.5 26.266 1 94.5 407 ILE A N 1
ATOM 3255 C CA . ILE A 1 407 ? 3.932 -40.875 26.703 1 94.5 407 ILE A CA 1
ATOM 3256 C C . ILE A 1 407 ? 5.152 -41.688 26.234 1 94.5 407 ILE A C 1
ATOM 3258 O O . ILE A 1 407 ? 5.531 -41.625 25.062 1 94.5 407 ILE A O 1
ATOM 3262 N N . LEU A 1 408 ? 5.773 -42.312 27.141 1 95 408 LEU A N 1
ATOM 3263 C CA . LEU A 1 408 ? 6.816 -43.281 26.812 1 95 408 LEU A CA 1
ATOM 3264 C C . LEU A 1 408 ? 6.215 -44.656 26.5 1 95 408 LEU A C 1
ATOM 3266 O O . LEU A 1 408 ? 5.484 -45.219 27.328 1 95 408 LEU A O 1
ATOM 3270 N N . GLN A 1 409 ? 6.477 -45.094 25.312 1 95.06 409 GLN A N 1
ATOM 3271 C CA . GLN A 1 409 ? 5.922 -46.375 24.891 1 95.06 409 GLN A CA 1
ATOM 3272 C C . GLN A 1 409 ? 7.031 -47.375 24.562 1 95.06 409 GLN A C 1
ATOM 3274 O O . GLN A 1 409 ? 7.844 -47.156 23.672 1 95.06 409 GLN A O 1
ATOM 3279 N N . LEU A 1 410 ? 7.074 -48.562 25.328 1 94.69 410 LEU A N 1
ATOM 3280 C CA . LEU A 1 410 ? 7.977 -49.656 24.969 1 94.69 410 LEU A CA 1
ATOM 3281 C C . LEU A 1 410 ? 7.512 -50.344 23.688 1 94.69 410 LEU A C 1
ATOM 3283 O O . LEU A 1 410 ? 6.383 -50.844 23.609 1 94.69 410 LEU A O 1
ATOM 3287 N N . ARG A 1 411 ? 8.336 -50.312 22.688 1 94.5 411 ARG A N 1
ATOM 3288 C CA . ARG A 1 411 ? 7.93 -50.844 21.391 1 94.5 411 ARG A CA 1
ATOM 3289 C C . ARG A 1 411 ? 8.609 -52.188 21.094 1 94.5 411 ARG A C 1
ATOM 3291 O O . ARG A 1 411 ? 7.938 -53.188 20.875 1 94.5 411 ARG A O 1
ATOM 3298 N N . ASN A 1 412 ? 10.008 -52.125 21.078 1 94.12 412 ASN A N 1
ATOM 3299 C CA . ASN A 1 412 ? 10.758 -53.344 20.828 1 94.12 412 ASN A CA 1
ATOM 3300 C C . ASN A 1 412 ? 11.703 -53.688 21.969 1 94.12 412 ASN A C 1
ATOM 3302 O O . ASN A 1 412 ? 12.242 -52.781 22.625 1 94.12 412 ASN A O 1
ATOM 3306 N N . GLY A 1 413 ? 11.844 -55.062 22.219 1 93.5 413 GLY A N 1
ATOM 3307 C CA . GLY A 1 413 ? 12.75 -55.531 23.25 1 93.5 413 GLY A CA 1
ATOM 3308 C C . GLY A 1 413 ? 13.82 -56.469 22.703 1 93.5 413 GLY A C 1
ATOM 3309 O O . GLY A 1 413 ? 13.859 -56.75 21.516 1 93.5 413 GLY A O 1
ATOM 3310 N N . PRO A 1 414 ? 14.68 -56.844 23.609 1 93.38 414 PRO A N 1
ATOM 3311 C CA . PRO A 1 414 ? 15.758 -57.75 23.172 1 93.38 414 PRO A CA 1
ATOM 3312 C C . PRO A 1 414 ? 15.258 -59.156 22.812 1 93.38 414 PRO A C 1
ATOM 3314 O O . PRO A 1 414 ? 14.07 -59.438 22.953 1 93.38 414 PRO A O 1
ATOM 3317 N N . ASP A 1 415 ? 16.234 -59.969 22.219 1 90.88 415 ASP A N 1
ATOM 3318 C CA . ASP A 1 415 ? 15.914 -61.344 21.828 1 90.88 415 ASP A CA 1
ATOM 3319 C C . ASP A 1 415 ? 15.289 -62.094 22.984 1 90.88 415 ASP A C 1
ATOM 3321 O O . ASP A 1 415 ? 15.938 -62.312 24.016 1 90.88 415 ASP A O 1
ATOM 3325 N N . SER A 1 416 ? 14.117 -62.594 22.812 1 90 416 SER A N 1
ATOM 3326 C CA . SER A 1 416 ? 13.344 -63.25 23.859 1 90 416 SER A CA 1
ATOM 3327 C C . SER A 1 416 ? 13.961 -64.562 24.25 1 90 416 SER A C 1
ATOM 3329 O O . SER A 1 416 ? 13.609 -65.188 25.281 1 90 416 SER A O 1
ATOM 3331 N N . GLN A 1 417 ? 14.867 -65.062 23.453 1 88.69 417 GLN A N 1
ATOM 3332 C CA . GLN A 1 417 ? 15.547 -66.312 23.781 1 88.69 417 GLN A CA 1
ATOM 3333 C C . GLN A 1 417 ? 16.672 -66.062 24.781 1 88.69 417 GLN A C 1
ATOM 3335 O O . GLN A 1 417 ? 17.109 -67 25.453 1 88.69 417 GLN A O 1
ATOM 3340 N N . LEU A 1 418 ? 17.031 -64.812 24.859 1 91.5 418 LEU A N 1
ATOM 3341 C CA . LEU A 1 418 ? 18.172 -64.562 25.719 1 91.5 418 LEU A CA 1
ATOM 3342 C C . LEU A 1 418 ? 17.75 -63.719 26.922 1 91.5 418 LEU A C 1
ATOM 3344 O O . LEU A 1 418 ? 18.312 -63.875 28.016 1 91.5 418 LEU A O 1
ATOM 3348 N N . TYR A 1 419 ? 16.766 -62.906 26.625 1 94.31 419 TYR A N 1
ATOM 3349 C CA . TYR A 1 419 ? 16.375 -62 27.703 1 94.31 419 TYR A CA 1
ATOM 3350 C C . TYR A 1 419 ? 14.859 -62 27.875 1 94.31 419 TYR A C 1
ATOM 3352 O O . TYR A 1 419 ? 14.117 -62.188 26.906 1 94.31 419 TYR A O 1
ATOM 3360 N N . LYS A 1 420 ? 14.438 -61.719 29.094 1 93.38 420 LYS A N 1
ATOM 3361 C CA . LYS A 1 420 ? 13.023 -61.562 29.406 1 93.38 420 LYS A CA 1
ATOM 3362 C C . LYS A 1 420 ? 12.797 -60.281 30.219 1 93.38 420 LYS A C 1
ATOM 3364 O O . LYS A 1 420 ? 13.586 -59.969 31.109 1 93.38 420 LYS A O 1
ATOM 3369 N N . LEU A 1 421 ? 11.781 -59.594 29.859 1 94.75 421 LEU A N 1
ATOM 3370 C CA . LEU A 1 421 ? 11.375 -58.469 30.703 1 94.75 421 LEU A CA 1
ATOM 3371 C C . LEU A 1 421 ? 10.82 -58.938 32.031 1 94.75 421 LEU A C 1
ATOM 3373 O O . LEU A 1 421 ? 9.758 -59.594 32.062 1 94.75 421 LEU A O 1
ATOM 3377 N N . TYR A 1 422 ? 11.508 -58.594 33.031 1 93.25 422 TYR A N 1
ATOM 3378 C CA . TYR A 1 422 ? 11.164 -59.031 34.375 1 93.25 422 TYR A CA 1
ATOM 3379 C C . TYR A 1 422 ? 10.047 -58.188 34.969 1 93.25 422 TYR A C 1
ATOM 3381 O O . TYR A 1 422 ? 9.18 -58.719 35.656 1 93.25 422 TYR A O 1
ATOM 3389 N N . GLY A 1 423 ? 10.062 -56.969 34.656 1 93.44 423 GLY A N 1
ATOM 3390 C CA . GLY A 1 423 ? 9.039 -56.062 35.156 1 93.44 423 GLY A CA 1
ATOM 3391 C C . GLY A 1 423 ? 9.297 -54.625 34.812 1 93.44 423 GLY A C 1
ATOM 3392 O O . GLY A 1 423 ? 10.383 -54.25 34.344 1 93.44 423 GLY A O 1
ATOM 3393 N N . THR A 1 424 ? 8.234 -53.906 34.969 1 95.44 424 THR A N 1
ATOM 3394 C CA . THR A 1 424 ? 8.367 -52.469 34.812 1 95.44 424 THR A CA 1
ATOM 3395 C C . THR A 1 424 ? 7.77 -51.719 36 1 95.44 424 THR A C 1
ATOM 3397 O O . THR A 1 424 ? 6.953 -52.25 36.719 1 95.44 424 THR A O 1
ATOM 3400 N N . MET A 1 425 ? 8.297 -50.438 36.219 1 94.44 425 MET A N 1
ATOM 3401 C CA . MET A 1 425 ? 7.781 -49.5 37.219 1 94.44 425 MET A CA 1
ATOM 3402 C C . MET A 1 425 ? 7.656 -48.094 36.656 1 94.44 425 MET A C 1
ATOM 3404 O O . MET A 1 425 ? 8.422 -47.719 35.75 1 94.44 425 MET A O 1
ATOM 3408 N N . GLY A 1 426 ? 6.574 -47.406 37.062 1 93.94 426 GLY A N 1
ATOM 3409 C CA . GLY A 1 426 ? 6.465 -46 36.688 1 93.94 426 GLY A CA 1
ATOM 3410 C C . GLY A 1 426 ? 5.035 -45.5 36.656 1 93.94 426 GLY A C 1
ATOM 3411 O O . GLY A 1 426 ? 4.117 -46.188 37.062 1 93.94 426 GLY A O 1
ATOM 3412 N N . ASN A 1 427 ? 4.902 -44.25 36.219 1 88.94 427 ASN A N 1
ATOM 3413 C CA . ASN A 1 427 ? 3.578 -43.656 36.094 1 88.94 427 ASN A CA 1
ATOM 3414 C C . ASN A 1 427 ? 2.867 -44.125 34.844 1 88.94 427 ASN A C 1
ATOM 3416 O O . ASN A 1 427 ? 3.105 -43.594 33.75 1 88.94 427 ASN A O 1
ATOM 3420 N N . ARG A 1 428 ? 2.002 -45.031 35.062 1 90.62 428 ARG A N 1
ATOM 3421 C CA . ARG A 1 428 ? 1.327 -45.656 33.906 1 90.62 428 ARG A CA 1
ATOM 3422 C C . ARG A 1 428 ? 0.47 -44.656 33.156 1 90.62 428 ARG A C 1
ATOM 3424 O O . ARG A 1 428 ? -0.175 -43.812 33.781 1 90.62 428 ARG A O 1
ATOM 3431 N N . SER A 1 429 ? 0.59 -44.781 31.875 1 93.44 429 SER A N 1
ATOM 3432 C CA . SER A 1 429 ? -0.285 -43.969 31.031 1 93.44 429 SER A CA 1
ATOM 3433 C C . SER A 1 429 ? -1.596 -44.719 30.75 1 93.44 429 SER A C 1
ATOM 3435 O O . SER A 1 429 ? -1.621 -45.938 30.641 1 93.44 429 SER A O 1
ATOM 3437 N N . ASP A 1 430 ? -2.672 -43.875 30.562 1 90.19 430 ASP A N 1
ATOM 3438 C CA . ASP A 1 430 ? -3.984 -44.438 30.266 1 90.19 430 ASP A CA 1
ATOM 3439 C C . ASP A 1 430 ? -4.16 -44.625 28.75 1 90.19 430 ASP A C 1
ATOM 3441 O O . ASP A 1 430 ? -5.191 -45.125 28.297 1 90.19 430 ASP A O 1
ATOM 3445 N N . ASN A 1 431 ? -3.08 -44.281 28.031 1 92.12 431 ASN A N 1
ATOM 3446 C CA . ASN A 1 431 ? -3.227 -44.312 26.578 1 92.12 431 ASN A CA 1
ATOM 3447 C C . ASN A 1 431 ? -2.1 -45.094 25.906 1 92.12 431 ASN A C 1
ATOM 3449 O O . ASN A 1 431 ? -1.382 -44.562 25.062 1 92.12 431 ASN A O 1
ATOM 3453 N N . PRO A 1 432 ? -1.974 -46.375 26.25 1 92.06 432 PRO A N 1
ATOM 3454 C CA . PRO A 1 432 ? -0.955 -47.156 25.547 1 92.06 432 PRO A CA 1
ATOM 3455 C C . PRO A 1 432 ? -1.323 -47.469 24.094 1 92.06 432 PRO A C 1
ATOM 3457 O O . PRO A 1 432 ? -2.508 -47.562 23.766 1 92.06 432 PRO A O 1
ATOM 3460 N N . LEU A 1 433 ? -0.279 -47.531 23.266 1 91.69 433 LEU A N 1
ATOM 3461 C CA . LEU A 1 433 ? -0.49 -47.938 21.891 1 91.69 433 LEU A CA 1
ATOM 3462 C C . LEU A 1 433 ? -0.557 -49.469 21.766 1 91.69 433 LEU A C 1
ATOM 3464 O O . LEU A 1 433 ? 0.129 -50.156 22.5 1 91.69 433 LEU A O 1
ATOM 3468 N N . SER A 1 434 ? -1.442 -49.906 20.844 1 85.12 434 SER A N 1
ATOM 3469 C CA . SER A 1 434 ? -1.496 -51.344 20.562 1 85.12 434 SER A CA 1
ATOM 3470 C C . SER A 1 434 ? -0.391 -51.75 19.609 1 85.12 434 SER A C 1
ATOM 3472 O O . SER A 1 434 ? -0.45 -51.469 18.406 1 85.12 434 SER A O 1
ATOM 3474 N N . LEU A 1 435 ? 0.659 -52.344 20.141 1 85.31 435 LEU A N 1
ATOM 3475 C CA . LEU A 1 435 ? 1.775 -52.75 19.297 1 85.31 435 LEU A CA 1
ATOM 3476 C C . LEU A 1 435 ? 1.813 -54.281 19.156 1 85.31 435 LEU A C 1
ATOM 3478 O O . LEU A 1 435 ? 1.301 -55 20.016 1 85.31 435 LEU A O 1
ATOM 3482 N N . SER A 1 436 ? 2.191 -54.875 18 1 73.06 436 SER A N 1
ATOM 3483 C CA . SER A 1 436 ? 2.15 -56.281 17.656 1 73.06 436 SER A CA 1
ATOM 3484 C C . SER A 1 436 ? 3.23 -57.062 18.391 1 73.06 436 SER A C 1
ATOM 3486 O O . SER A 1 436 ? 3.186 -58.281 18.453 1 73.06 436 SER A O 1
ATOM 3488 N N . GLY A 1 437 ? 4.082 -56.625 19.156 1 74.38 437 GLY A N 1
ATOM 3489 C CA . GLY A 1 437 ? 5.18 -57.375 19.719 1 74.38 437 GLY A CA 1
ATOM 3490 C C . GLY A 1 437 ? 4.777 -58.188 20.938 1 74.38 437 GLY A C 1
ATOM 3491 O O . GLY A 1 437 ? 3.846 -57.844 21.656 1 74.38 437 GLY A O 1
ATOM 3492 N N . THR A 1 438 ? 5.344 -59.531 21.094 1 79.5 438 THR A N 1
ATOM 3493 C CA . THR A 1 438 ? 4.969 -60.438 22.172 1 79.5 438 THR A CA 1
ATOM 3494 C C . THR A 1 438 ? 6.055 -60.5 23.234 1 79.5 438 THR A C 1
ATOM 3496 O O . THR A 1 438 ? 6.027 -61.344 24.109 1 79.5 438 THR A O 1
ATOM 3499 N N . TRP A 1 439 ? 6.969 -59.594 23.203 1 90.69 439 TRP A N 1
ATOM 3500 C CA . TRP A 1 439 ? 8.086 -59.719 24.125 1 90.69 439 TRP A CA 1
ATOM 3501 C C . TRP A 1 439 ? 7.715 -59.188 25.5 1 90.69 439 TRP A C 1
ATOM 3503 O O . TRP A 1 439 ? 8.406 -59.469 26.484 1 90.69 439 TRP A O 1
ATOM 3513 N N . ILE A 1 440 ? 6.602 -58.469 25.562 1 92.81 440 ILE A N 1
ATOM 3514 C CA . ILE A 1 440 ? 6.148 -57.938 26.844 1 92.81 440 ILE A CA 1
ATOM 3515 C C . ILE A 1 440 ? 5.141 -58.906 27.453 1 92.81 440 ILE A C 1
ATOM 3517 O O . ILE A 1 440 ? 4.055 -59.125 26.906 1 92.81 440 ILE A O 1
ATOM 3521 N N . PRO A 1 441 ? 5.48 -59.469 28.578 1 90.19 441 PRO A N 1
ATOM 3522 C CA . PRO A 1 441 ? 4.555 -60.406 29.234 1 90.19 441 PRO A CA 1
ATOM 3523 C C . PRO A 1 441 ? 3.225 -59.781 29.594 1 90.19 441 PRO A C 1
ATOM 3525 O O . PRO A 1 441 ? 3.172 -58.562 29.859 1 90.19 441 PRO A O 1
ATOM 3528 N N . LYS A 1 442 ? 2.209 -60.656 29.625 1 88.69 442 LYS A N 1
ATOM 3529 C CA . LYS A 1 442 ? 0.877 -60.188 29.984 1 88.69 442 LYS A CA 1
ATOM 3530 C C . LYS A 1 442 ? 0.873 -59.562 31.391 1 88.69 442 LYS A C 1
ATOM 3532 O O . LYS A 1 442 ? 1.486 -60.125 32.312 1 88.69 442 LYS A O 1
ATOM 3537 N N . GLY A 1 443 ? 0.249 -58.406 31.531 1 87.88 443 GLY A N 1
ATOM 3538 C CA . GLY A 1 443 ? 0.109 -57.781 32.844 1 87.88 443 GLY A CA 1
ATOM 3539 C C . GLY A 1 443 ? 1.153 -56.719 33.094 1 87.88 443 GLY A C 1
ATOM 3540 O O . GLY A 1 443 ? 1 -55.875 34 1 87.88 443 GLY A O 1
ATOM 3541 N N . ILE A 1 444 ? 2.262 -56.75 32.312 1 92.38 444 ILE A N 1
ATOM 3542 C CA . ILE A 1 444 ? 3.301 -55.719 32.5 1 92.38 444 ILE A CA 1
ATOM 3543 C C . ILE A 1 444 ? 2.951 -54.5 31.688 1 92.38 444 ILE A C 1
ATOM 3545 O O . ILE A 1 444 ? 2.578 -54.594 30.516 1 92.38 444 ILE A O 1
ATOM 3549 N N . LYS A 1 445 ? 3.029 -53.344 32.312 1 92.69 445 LYS A N 1
ATOM 3550 C CA . LYS A 1 445 ? 2.709 -52.062 31.672 1 92.69 445 LYS A CA 1
ATOM 3551 C C . LYS A 1 445 ? 3.791 -51.656 30.672 1 92.69 445 LYS A C 1
ATOM 3553 O O . LYS A 1 445 ? 4.98 -51.844 30.922 1 92.69 445 LYS A O 1
ATOM 3558 N N . SER A 1 446 ? 3.311 -51.094 29.578 1 94.5 446 SER A N 1
ATOM 3559 C CA . SER A 1 446 ? 4.266 -50.781 28.531 1 94.5 446 SER A CA 1
ATOM 3560 C C . SER A 1 446 ? 4.277 -49.312 28.203 1 94.5 446 SER A C 1
ATOM 3562 O O . SER A 1 446 ? 5.102 -48.844 27.422 1 94.5 446 SER A O 1
ATOM 3564 N N . ALA A 1 447 ? 3.334 -48.531 28.781 1 96.44 447 ALA A N 1
ATOM 3565 C CA . ALA A 1 447 ? 3.244 -47.125 28.5 1 96.44 447 ALA A CA 1
ATOM 3566 C C . ALA A 1 447 ? 3.256 -46.281 29.781 1 96.44 447 ALA A C 1
ATOM 3568 O O . ALA A 1 447 ? 2.613 -46.656 30.766 1 96.44 447 ALA A O 1
ATOM 3569 N N . PHE A 1 448 ? 4.023 -45.219 29.734 1 96.56 448 PHE A N 1
ATOM 3570 C CA . PHE A 1 448 ? 4.215 -44.406 30.938 1 96.56 448 PHE A CA 1
ATOM 3571 C C . PHE A 1 448 ? 4.148 -42.938 30.625 1 96.56 448 PHE A C 1
ATOM 3573 O O . PHE A 1 448 ? 4.621 -42.5 29.562 1 96.56 448 PHE A O 1
ATOM 3580 N N . SER A 1 449 ? 3.617 -42.125 31.516 1 94.81 449 SER A N 1
ATOM 3581 C CA . SER A 1 449 ? 3.564 -40.688 31.359 1 94.81 449 SER A CA 1
ATOM 3582 C C . SER A 1 449 ? 4.922 -40.062 31.641 1 94.81 449 SER A C 1
ATOM 3584 O O . SER A 1 449 ? 5.605 -40.438 32.594 1 94.81 449 SER A O 1
ATOM 3586 N N . VAL A 1 450 ? 5.258 -39.188 30.703 1 92.56 450 VAL A N 1
ATOM 3587 C CA . VAL A 1 450 ? 6.539 -38.5 30.859 1 92.56 450 VAL A CA 1
ATOM 3588 C C . VAL A 1 450 ? 6.305 -37.094 31.375 1 92.56 450 VAL A C 1
ATOM 3590 O O . VAL A 1 450 ? 5.527 -36.312 30.781 1 92.56 450 VAL A O 1
ATOM 3593 N N . ALA A 1 451 ? 6.965 -36.781 32.5 1 87.5 451 ALA A N 1
ATOM 3594 C CA . ALA A 1 451 ? 6.914 -35.406 33 1 87.5 451 ALA A CA 1
ATOM 3595 C C . ALA A 1 451 ? 7.617 -34.438 32.062 1 87.5 451 ALA A C 1
ATOM 3597 O O . ALA A 1 451 ? 8.516 -34.812 31.312 1 87.5 451 ALA A O 1
ATOM 3598 N N . LYS A 1 452 ? 7.258 -33.188 32.094 1 83.75 452 LYS A N 1
ATOM 3599 C CA . LYS A 1 452 ? 7.84 -32.188 31.203 1 83.75 452 LYS A CA 1
ATOM 3600 C C . LYS A 1 452 ? 9.078 -31.562 31.828 1 83.75 452 LYS A C 1
ATOM 3602 O O . LYS A 1 452 ? 9.883 -30.938 31.125 1 83.75 452 LYS A O 1
ATOM 3607 N N . GLN A 1 453 ? 9.266 -31.734 33.125 1 83 453 GLN A N 1
ATOM 3608 C CA . GLN A 1 453 ? 10.43 -31.219 33.812 1 83 453 GLN A CA 1
ATOM 3609 C C . GLN A 1 453 ? 11.688 -32 33.438 1 83 453 GLN A C 1
ATOM 3611 O O . GLN A 1 453 ? 11.609 -33.156 33.031 1 83 453 GLN A O 1
ATOM 3616 N N . ARG A 1 454 ? 12.789 -31.344 33.594 1 84.62 454 ARG A N 1
ATOM 3617 C CA . ARG A 1 454 ? 14.07 -31.938 33.219 1 84.62 454 ARG A CA 1
ATOM 3618 C C . ARG A 1 454 ? 14.445 -33.062 34.188 1 84.62 454 ARG A C 1
ATOM 3620 O O . ARG A 1 454 ? 14.211 -32.938 35.406 1 84.62 454 ARG A O 1
ATOM 3627 N N . ASN A 1 455 ? 15 -34.125 33.625 1 88.69 455 ASN A N 1
ATOM 3628 C CA . ASN A 1 455 ? 15.633 -35.219 34.344 1 88.69 455 ASN A CA 1
ATOM 3629 C C . ASN A 1 455 ? 14.656 -35.875 35.344 1 88.69 455 ASN A C 1
ATOM 3631 O O . ASN A 1 455 ? 15 -36.094 36.5 1 88.69 455 ASN A O 1
ATOM 3635 N N . ARG A 1 456 ? 13.484 -36.125 34.844 1 92 456 ARG A N 1
ATOM 3636 C CA . ARG A 1 456 ? 12.492 -36.812 35.656 1 92 456 ARG A CA 1
ATOM 3637 C C . ARG A 1 456 ? 12.266 -38.25 35.156 1 92 456 ARG A C 1
ATOM 3639 O O . ARG A 1 456 ? 12.062 -38.469 33.969 1 92 456 ARG A O 1
ATOM 3646 N N . LEU A 1 457 ? 12.32 -39.156 36.062 1 94.5 457 LEU A N 1
ATOM 3647 C CA . LEU A 1 457 ? 12.117 -40.562 35.75 1 94.5 457 LEU A CA 1
ATOM 3648 C C . LEU A 1 457 ? 10.656 -40.844 35.406 1 94.5 457 LEU A C 1
ATOM 3650 O O . LEU A 1 457 ? 9.75 -40.344 36.062 1 94.5 457 LEU A O 1
ATOM 3654 N N . ALA A 1 458 ? 10.492 -41.562 34.344 1 95.75 458 ALA A N 1
ATOM 3655 C CA . ALA A 1 458 ? 9.141 -41.906 33.938 1 95.75 458 ALA A CA 1
ATOM 3656 C C . ALA A 1 458 ? 8.883 -43.406 34.125 1 95.75 458 ALA A C 1
ATOM 3658 O O . ALA A 1 458 ? 7.785 -43.812 34.5 1 95.75 458 ALA A O 1
ATOM 3659 N N . ALA A 1 459 ? 9.891 -44.188 33.781 1 96.56 459 ALA A N 1
ATOM 3660 C CA . ALA A 1 459 ? 9.695 -45.625 33.812 1 96.56 459 ALA A CA 1
ATOM 3661 C C . ALA A 1 459 ? 11 -46.375 34.156 1 96.56 459 ALA A C 1
ATOM 3663 O O . ALA A 1 459 ? 12.086 -45.844 33.875 1 96.56 459 ALA A O 1
ATOM 3664 N N . VAL A 1 460 ? 10.852 -47.5 34.812 1 96.81 460 VAL A N 1
ATOM 3665 C CA . VAL A 1 460 ? 11.922 -48.469 35.062 1 96.81 460 VAL A CA 1
ATOM 3666 C C . VAL A 1 460 ? 11.602 -49.781 34.375 1 96.81 460 VAL A C 1
ATOM 3668 O O . VAL A 1 460 ? 10.516 -50.344 34.562 1 96.81 460 VAL A O 1
ATOM 3671 N N . ALA A 1 461 ? 12.477 -50.219 33.594 1 96.5 461 ALA A N 1
ATOM 3672 C CA . ALA A 1 461 ? 12.344 -51.531 32.969 1 96.5 461 ALA A CA 1
ATOM 3673 C C . ALA A 1 461 ? 13.484 -52.438 33.375 1 96.5 461 ALA A C 1
ATOM 3675 O O . ALA A 1 461 ? 14.656 -52.094 33.25 1 96.5 461 ALA A O 1
ATOM 3676 N N . VAL A 1 462 ? 13.109 -53.594 33.812 1 96.25 462 VAL A N 1
ATOM 3677 C CA . VAL A 1 462 ? 14.109 -54.562 34.312 1 96.25 462 VAL A CA 1
ATOM 3678 C C . VAL A 1 462 ? 14.125 -55.781 33.406 1 96.25 462 VAL A C 1
ATOM 3680 O O . VAL A 1 462 ? 13.078 -56.375 33.094 1 96.25 462 VAL A O 1
ATOM 3683 N N . PHE A 1 463 ? 15.336 -56.188 33.062 1 95.62 463 PHE A N 1
ATOM 3684 C CA . PHE A 1 463 ? 15.516 -57.344 32.188 1 95.62 463 PHE A CA 1
ATOM 3685 C C . PHE A 1 463 ? 16.344 -58.406 32.875 1 95.62 463 PHE A C 1
ATOM 3687 O O . PHE A 1 463 ? 17.281 -58.094 33.625 1 95.62 463 PHE A O 1
ATOM 3694 N N . GLN A 1 464 ? 15.922 -59.625 32.562 1 94.12 464 GLN A N 1
ATOM 3695 C CA . GLN A 1 464 ? 16.609 -60.781 33.125 1 94.12 464 GLN A CA 1
ATOM 3696 C C . GLN A 1 464 ? 17.188 -61.656 32.031 1 94.12 464 GLN A C 1
ATOM 3698 O O . GLN A 1 464 ? 16.516 -61.938 31.031 1 94.12 464 GLN A O 1
ATOM 3703 N N . ARG A 1 465 ? 18.422 -62.062 32.25 1 90.94 465 ARG A N 1
ATOM 3704 C CA . ARG A 1 465 ? 19.016 -63.031 31.328 1 90.94 465 ARG A CA 1
ATOM 3705 C C . ARG A 1 465 ? 18.484 -64.438 31.594 1 90.94 465 ARG A C 1
ATOM 3707 O O . ARG A 1 465 ? 18.391 -64.875 32.75 1 90.94 465 ARG A O 1
ATOM 3714 N N . LEU A 1 466 ? 18.125 -65.125 30.625 1 88 466 LEU A N 1
ATOM 3715 C CA . LEU A 1 466 ? 17.469 -66.375 30.812 1 88 466 LEU A CA 1
ATOM 3716 C C . LEU A 1 466 ? 18.5 -67.5 31.141 1 88 466 LEU A C 1
ATOM 3718 O O . LEU A 1 466 ? 18.172 -68.5 31.766 1 88 466 LEU A O 1
ATOM 3722 N N . ASN A 1 467 ? 19.766 -67.375 30.766 1 80.31 467 ASN A N 1
ATOM 3723 C CA . ASN A 1 467 ? 20.766 -68.375 31.031 1 80.31 467 ASN A CA 1
ATOM 3724 C C . ASN A 1 467 ? 21.328 -68.25 32.438 1 80.31 467 ASN A C 1
ATOM 3726 O O . ASN A 1 467 ? 22 -69.188 32.938 1 80.31 467 ASN A O 1
ATOM 3730 N N . LYS A 1 468 ? 21.188 -67.125 33.031 1 79.38 468 LYS A N 1
ATOM 3731 C CA . LYS A 1 468 ? 21.609 -66.938 34.406 1 79.38 468 LYS A CA 1
ATOM 3732 C C . LYS A 1 468 ? 20.547 -66.188 35.219 1 79.38 468 LYS A C 1
ATOM 3734 O O . LYS A 1 468 ? 20.375 -65 35.062 1 79.38 468 LYS A O 1
ATOM 3739 N N . SER A 1 469 ? 19.859 -66.875 36.062 1 73.25 469 SER A N 1
ATOM 3740 C CA . SER A 1 469 ? 18.672 -66.312 36.75 1 73.25 469 SER A CA 1
ATOM 3741 C C . SER A 1 469 ? 19 -65.062 37.562 1 73.25 469 SER A C 1
ATOM 3743 O O . SER A 1 469 ? 18.156 -64.188 37.719 1 73.25 469 SER A O 1
ATOM 3745 N N . ASP A 1 470 ? 20.234 -64.938 37.969 1 78.88 470 ASP A N 1
ATOM 3746 C CA . ASP A 1 470 ? 20.531 -63.781 38.844 1 78.88 470 ASP A CA 1
ATOM 3747 C C . ASP A 1 470 ? 21.094 -62.625 38.062 1 78.88 470 ASP A C 1
ATOM 3749 O O . ASP A 1 470 ? 21.406 -61.562 38.625 1 78.88 470 ASP A O 1
ATOM 3753 N N . ALA A 1 471 ? 21.203 -62.781 36.781 1 89.19 471 ALA A N 1
ATOM 3754 C CA . ALA A 1 471 ? 21.766 -61.719 35.938 1 89.19 471 ALA A CA 1
ATOM 3755 C C . ALA A 1 471 ? 20.656 -60.812 35.406 1 89.19 471 ALA A C 1
ATOM 3757 O O . ALA A 1 471 ? 19.859 -61.219 34.562 1 89.19 471 ALA A O 1
ATOM 3758 N N . LYS A 1 472 ? 20.547 -59.656 35.969 1 93.88 472 LYS A N 1
ATOM 3759 C CA . LYS A 1 472 ? 19.547 -58.688 35.562 1 93.88 472 LYS A CA 1
ATOM 3760 C C . LYS A 1 472 ? 20.203 -57.312 35.281 1 93.88 472 LYS A C 1
ATOM 3762 O O . LYS A 1 472 ? 21.297 -57.031 35.75 1 93.88 472 LYS A O 1
ATOM 3767 N N . PHE A 1 473 ? 19.609 -56.594 34.375 1 94.5 473 PHE A N 1
ATOM 3768 C CA . PHE A 1 473 ? 19.969 -55.188 34.219 1 94.5 473 PHE A CA 1
ATOM 3769 C C . PHE A 1 473 ? 18.734 -54.312 34.188 1 94.5 473 PHE A C 1
ATOM 3771 O O . PHE A 1 473 ? 17.625 -54.781 33.906 1 94.5 473 PHE A O 1
ATOM 3778 N N . THR A 1 474 ? 18.953 -53.031 34.562 1 95.62 474 THR A N 1
ATOM 3779 C CA . THR A 1 474 ? 17.859 -52.094 34.688 1 95.62 474 THR A CA 1
ATOM 3780 C C . THR A 1 474 ? 18.031 -50.906 33.719 1 95.62 474 THR A C 1
ATOM 3782 O O . THR A 1 474 ? 19.141 -50.375 33.562 1 95.62 474 THR A O 1
ATOM 3785 N N . VAL A 1 475 ? 16.938 -50.625 33.031 1 95.62 475 VAL A N 1
ATOM 3786 C CA . VAL A 1 475 ? 16.922 -49.469 32.156 1 95.62 475 VAL A CA 1
ATOM 3787 C C . VAL A 1 475 ? 15.969 -48.406 32.688 1 95.62 475 VAL A C 1
ATOM 3789 O O . VAL A 1 475 ? 14.766 -48.656 32.844 1 95.62 475 VAL A O 1
ATOM 3792 N N . LEU A 1 476 ? 16.531 -47.25 33 1 95.62 476 LEU A N 1
ATOM 3793 C CA . LEU A 1 476 ? 15.742 -46.125 33.438 1 95.62 476 LEU A CA 1
ATOM 3794 C C . LEU A 1 476 ? 15.43 -45.188 32.281 1 95.62 476 LEU A C 1
ATOM 3796 O O . LEU A 1 476 ? 16.312 -44.906 31.453 1 95.62 476 LEU A O 1
ATOM 3800 N N . LEU A 1 477 ? 14.164 -44.812 32.188 1 94.38 477 LEU A N 1
ATOM 3801 C CA . LEU A 1 477 ? 13.703 -43.938 31.094 1 94.38 477 LEU A CA 1
ATOM 3802 C C . LEU A 1 477 ? 12.984 -42.719 31.672 1 94.38 477 LEU A C 1
ATOM 3804 O O . LEU A 1 477 ? 12.203 -42.844 32.625 1 94.38 477 LEU A O 1
ATOM 3808 N N . GLY A 1 478 ? 13.227 -41.625 31.094 1 92.81 478 GLY A N 1
ATOM 3809 C CA . GLY A 1 478 ? 12.586 -40.406 31.547 1 92.81 478 GLY A CA 1
ATOM 3810 C C . GLY A 1 478 ? 12.922 -39.188 30.703 1 92.81 478 GLY A C 1
ATOM 3811 O O . GLY A 1 478 ? 13.5 -39.344 29.609 1 92.81 478 GLY A O 1
ATOM 3812 N N . SER A 1 479 ? 12.422 -38 31.219 1 89.56 479 SER A N 1
ATOM 3813 C CA . SER A 1 479 ? 12.68 -36.75 30.5 1 89.56 479 SER A CA 1
ATOM 3814 C C . SER A 1 479 ? 14.148 -36.375 30.578 1 89.56 479 SER A C 1
ATOM 3816 O O . SER A 1 479 ? 14.797 -36.594 31.609 1 89.56 479 SER A O 1
ATOM 3818 N N . ALA A 1 480 ? 14.648 -35.906 29.375 1 84 480 ALA A N 1
ATOM 3819 C CA . ALA A 1 480 ? 16.047 -35.531 29.297 1 84 480 ALA A CA 1
ATOM 3820 C C . ALA A 1 480 ? 16.219 -34.031 29.578 1 84 480 ALA A C 1
ATOM 3822 O O . ALA A 1 480 ? 15.273 -33.344 29.969 1 84 480 ALA A O 1
ATOM 3823 N N . SER A 1 481 ? 17.562 -33.625 29.453 1 70.62 481 SER A N 1
ATOM 3824 C CA . SER A 1 481 ? 17.938 -32.281 29.781 1 70.62 481 SER A CA 1
ATOM 3825 C C . SER A 1 481 ? 17.281 -31.266 28.828 1 70.62 481 SER A C 1
ATOM 3827 O O . SER A 1 481 ? 16.969 -30.156 29.219 1 70.62 481 SER A O 1
ATOM 3829 N N . ASP A 1 482 ? 17.172 -31.734 27.672 1 65.44 482 ASP A N 1
ATOM 3830 C CA . ASP A 1 482 ? 16.516 -30.844 26.734 1 65.44 482 ASP A CA 1
ATOM 3831 C C . ASP A 1 482 ? 15 -31 26.781 1 65.44 482 ASP A C 1
ATOM 3833 O O . ASP A 1 482 ? 14.5 -32.125 26.781 1 65.44 482 ASP A O 1
ATOM 3837 N N . THR A 1 483 ? 14.414 -29.906 27 1 59.16 483 THR A N 1
ATOM 3838 C CA . THR A 1 483 ? 12.969 -29.906 27.203 1 59.16 483 THR A CA 1
ATOM 3839 C C . THR A 1 483 ? 12.258 -30.578 26.031 1 59.16 483 THR A C 1
ATOM 3841 O O . THR A 1 483 ? 12.492 -30.219 24.875 1 59.16 483 THR A O 1
ATOM 3844 N N . GLY A 1 484 ? 11.578 -31.578 26.266 1 65.56 484 GLY A N 1
ATOM 3845 C CA . GLY A 1 484 ? 10.75 -32.25 25.281 1 65.56 484 GLY A CA 1
ATOM 3846 C C . GLY A 1 484 ? 11.375 -33.531 24.766 1 65.56 484 GLY A C 1
ATOM 3847 O O . GLY A 1 484 ? 10.758 -34.281 24 1 65.56 484 GLY A O 1
ATOM 3848 N N . ASP A 1 485 ? 12.57 -33.812 25.25 1 79.69 485 ASP A N 1
ATOM 3849 C CA . ASP A 1 485 ? 13.219 -35.062 24.844 1 79.69 485 ASP A CA 1
ATOM 3850 C C . ASP A 1 485 ? 13.266 -36.062 25.984 1 79.69 485 ASP A C 1
ATOM 3852 O O . ASP A 1 485 ? 13.039 -35.688 27.141 1 79.69 485 ASP A O 1
ATOM 3856 N N . VAL A 1 486 ? 13.469 -37.312 25.594 1 87.44 486 VAL A N 1
ATOM 3857 C CA . VAL A 1 486 ? 13.547 -38.375 26.578 1 87.44 486 VAL A CA 1
ATOM 3858 C C . VAL A 1 486 ? 14.93 -39.031 26.531 1 87.44 486 VAL A C 1
ATOM 3860 O O . VAL A 1 486 ? 15.586 -39.031 25.484 1 87.44 486 VAL A O 1
ATOM 3863 N N . GLY A 1 487 ? 15.422 -39.312 27.656 1 89.69 487 GLY A N 1
ATOM 3864 C CA . GLY A 1 487 ? 16.688 -40.031 27.781 1 89.69 487 GLY A CA 1
ATOM 3865 C C . GLY A 1 487 ? 16.562 -41.312 28.562 1 89.69 487 GLY A C 1
ATOM 3866 O O . GLY A 1 487 ? 15.461 -41.719 28.938 1 89.69 487 GLY A O 1
ATOM 3867 N N . PHE A 1 488 ? 17.734 -42.031 28.641 1 92.94 488 PHE A N 1
ATOM 3868 C CA . PHE A 1 488 ? 17.75 -43.312 29.359 1 92.94 488 PHE A CA 1
ATOM 3869 C C . PHE A 1 488 ? 19 -43.438 30.219 1 92.94 488 PHE A C 1
ATOM 3871 O O . PHE A 1 488 ? 19.938 -42.656 30.078 1 92.94 488 PHE A O 1
ATOM 3878 N N . HIS A 1 489 ? 18.984 -44.25 31.172 1 93.31 489 HIS A N 1
ATOM 3879 C CA . HIS A 1 489 ? 20.062 -44.656 32.062 1 93.31 489 HIS A CA 1
ATOM 3880 C C . HIS A 1 489 ? 20.047 -46.156 32.312 1 93.31 489 HIS A C 1
ATOM 3882 O O . HIS A 1 489 ? 19.078 -46.688 32.844 1 93.31 489 HIS A O 1
ATOM 3888 N N . VAL A 1 490 ? 21.172 -46.781 31.859 1 94.12 490 VAL A N 1
ATOM 3889 C CA . VAL A 1 490 ? 21.234 -48.25 32.031 1 94.12 490 VAL A CA 1
ATOM 3890 C C . VAL A 1 490 ? 22.141 -48.594 33.219 1 94.12 490 VAL A C 1
ATOM 3892 O O . VAL A 1 490 ? 23.234 -48.031 33.344 1 94.12 490 VAL A O 1
ATOM 3895 N N . LEU A 1 491 ? 21.656 -49.469 34 1 92.88 491 LEU A N 1
ATOM 3896 C CA . LEU A 1 491 ? 22.391 -49.906 35.188 1 92.88 491 LEU A CA 1
ATOM 3897 C C . LEU A 1 491 ? 22.453 -51.438 35.25 1 92.88 491 LEU A C 1
ATOM 3899 O O . LEU A 1 491 ? 21.516 -52.125 34.844 1 92.88 491 LEU A O 1
ATOM 3903 N N . ASP A 1 492 ? 23.562 -51.812 35.844 1 91.94 492 ASP A N 1
ATOM 3904 C CA . ASP A 1 492 ? 23.719 -53.25 36.062 1 91.94 492 ASP A CA 1
ATOM 3905 C C . ASP A 1 492 ? 22.984 -53.688 37.344 1 91.94 492 ASP A C 1
ATOM 3907 O O . ASP A 1 492 ? 23.031 -53 38.375 1 91.94 492 ASP A O 1
ATOM 3911 N N . GLY A 1 493 ? 22.281 -54.719 37.156 1 89.31 493 GLY A N 1
ATOM 3912 C CA . GLY A 1 493 ? 21.641 -55.312 38.312 1 89.31 493 GLY A CA 1
ATOM 3913 C C . GLY A 1 493 ? 20.25 -54.781 38.562 1 89.31 493 GLY A C 1
ATOM 3914 O O . GLY A 1 493 ? 19.703 -54.031 37.75 1 89.31 493 GLY A O 1
ATOM 3915 N N . TRP A 1 494 ? 19.594 -55.344 39.562 1 90.94 494 TRP A N 1
ATOM 3916 C CA . TRP A 1 494 ? 18.266 -54.969 40 1 90.94 494 TRP A CA 1
ATOM 3917 C C . TRP A 1 494 ? 18.172 -55.062 41.531 1 90.94 494 TRP A C 1
ATOM 3919 O O . TRP A 1 494 ? 18.703 -56 42.125 1 90.94 494 TRP A O 1
ATOM 3929 N N . ASP A 1 495 ? 17.625 -54.031 42.094 1 87.31 495 ASP A N 1
ATOM 3930 C CA . ASP A 1 495 ? 17.344 -54.031 43.531 1 87.31 495 ASP A CA 1
ATOM 3931 C C . ASP A 1 495 ? 15.836 -54.031 43.781 1 87.31 495 ASP A C 1
ATOM 3933 O O . ASP A 1 495 ? 15.164 -53 43.594 1 87.31 495 ASP A O 1
ATOM 3937 N N . GLU A 1 496 ? 15.32 -55.094 44.219 1 85.12 496 GLU A N 1
ATOM 3938 C CA . GLU A 1 496 ? 13.891 -55.281 44.438 1 85.12 496 GLU A CA 1
ATOM 3939 C C . GLU A 1 496 ? 13.359 -54.344 45.531 1 85.12 496 GLU A C 1
ATOM 3941 O O . GLU A 1 496 ? 12.18 -54 45.5 1 85.12 496 GLU A O 1
ATOM 3946 N N . ALA A 1 497 ? 14.258 -53.969 46.375 1 87.88 497 ALA A N 1
ATOM 3947 C CA . ALA A 1 497 ? 13.836 -53.156 47.5 1 87.88 497 ALA A CA 1
ATOM 3948 C C . ALA A 1 497 ? 13.758 -51.688 47.125 1 87.88 497 ALA A C 1
ATOM 3950 O O . ALA A 1 497 ? 13.148 -50.875 47.844 1 87.88 497 ALA A O 1
ATOM 3951 N N . ARG A 1 498 ? 14.305 -51.312 46.031 1 91.88 498 ARG A N 1
ATOM 3952 C CA . ARG A 1 498 ? 14.336 -49.938 45.625 1 91.88 498 ARG A CA 1
ATOM 3953 C C . ARG A 1 498 ? 12.969 -49.469 45.125 1 91.88 498 ARG A C 1
ATOM 3955 O O . ARG A 1 498 ? 12.375 -50.125 44.25 1 91.88 498 ARG A O 1
ATOM 3962 N N . THR A 1 499 ? 12.508 -48.406 45.75 1 93.25 499 THR A N 1
ATOM 3963 C CA . THR A 1 499 ? 11.258 -47.812 45.281 1 93.25 499 THR A CA 1
ATOM 3964 C C . THR A 1 499 ? 11.477 -46.969 44.031 1 93.25 499 THR A C 1
ATOM 3966 O O . THR A 1 499 ? 12.617 -46.688 43.656 1 93.25 499 THR A O 1
ATOM 3969 N N . PHE A 1 500 ? 10.383 -46.688 43.406 1 94.69 500 PHE A N 1
ATOM 3970 C CA . PHE A 1 500 ? 10.461 -45.812 42.219 1 94.69 500 PHE A CA 1
ATOM 3971 C C . PHE A 1 500 ? 11.156 -44.5 42.531 1 94.69 500 PHE A C 1
ATOM 3973 O O . PHE A 1 500 ? 11.953 -44 41.75 1 94.69 500 PHE A O 1
ATOM 3980 N N . GLY A 1 501 ? 10.836 -43.938 43.719 1 93.62 501 GLY A N 1
ATOM 3981 C CA . GLY A 1 501 ? 11.477 -42.719 44.156 1 93.62 501 GLY A CA 1
ATOM 3982 C C . GLY A 1 501 ? 12.984 -42.812 44.281 1 93.62 501 GLY A C 1
ATOM 3983 O O . GLY A 1 501 ? 13.719 -41.875 43.938 1 93.62 501 GLY A O 1
ATOM 3984 N N . GLU A 1 502 ? 13.367 -43.969 44.719 1 94.25 502 GLU A N 1
ATOM 3985 C CA . GLU A 1 502 ? 14.797 -44.219 44.844 1 94.25 502 GLU A CA 1
ATOM 3986 C C . GLU A 1 502 ? 15.477 -44.344 43.5 1 94.25 502 GLU A C 1
ATOM 3988 O O . GLU A 1 502 ? 16.609 -43.875 43.312 1 94.25 502 GLU A O 1
ATOM 3993 N N . TRP A 1 503 ? 14.812 -45.031 42.625 1 95.31 503 TRP A N 1
ATOM 3994 C CA . TRP A 1 503 ? 15.328 -45.125 41.281 1 95.31 503 TRP A CA 1
ATOM 3995 C C . TRP A 1 503 ? 15.43 -43.719 40.656 1 95.31 503 TRP A C 1
ATOM 3997 O O . TRP A 1 503 ? 16.375 -43.438 39.938 1 95.31 503 TRP A O 1
ATOM 4007 N N . ALA A 1 504 ? 14.445 -42.875 40.938 1 94.44 504 ALA A N 1
ATOM 4008 C CA . ALA A 1 504 ? 14.406 -41.531 40.375 1 94.44 504 ALA A CA 1
ATOM 4009 C C . ALA A 1 504 ? 15.617 -40.719 40.844 1 94.44 504 ALA A C 1
ATOM 4011 O O . ALA A 1 504 ? 16.109 -39.875 40.094 1 94.44 504 ALA A O 1
ATOM 4012 N N . ARG A 1 505 ? 16.156 -41 42 1 93.5 505 ARG A N 1
ATOM 4013 C CA . ARG A 1 505 ? 17.297 -40.281 42.562 1 93.5 505 ARG A CA 1
ATOM 4014 C C . ARG A 1 505 ? 18.578 -40.625 41.812 1 93.5 505 ARG A C 1
ATOM 4016 O O . ARG A 1 505 ? 19.516 -39.812 41.781 1 93.5 505 ARG A O 1
ATOM 4023 N N . VAL A 1 506 ? 18.547 -41.781 41.219 1 92.5 506 VAL A N 1
ATOM 4024 C CA . VAL A 1 506 ? 19.781 -42.188 40.562 1 92.5 506 VAL A CA 1
ATOM 4025 C C . VAL A 1 506 ? 19.672 -42 39.062 1 92.5 506 VAL A C 1
ATOM 4027 O O . VAL A 1 506 ? 20.641 -42.188 38.312 1 92.5 506 VAL A O 1
ATOM 4030 N N . PHE A 1 507 ? 18.578 -41.562 38.594 1 93.06 507 PHE A N 1
ATOM 4031 C CA . PHE A 1 507 ? 18.359 -41.375 37.188 1 93.06 507 PHE A CA 1
ATOM 4032 C C . PHE A 1 507 ? 19.203 -40.25 36.625 1 93.06 507 PHE A C 1
ATOM 4034 O O . PHE A 1 507 ? 19.031 -39.094 37.031 1 93.06 507 PHE A O 1
ATOM 4041 N N . GLU A 1 508 ? 20.109 -40.531 35.75 1 89.75 508 GLU A N 1
ATOM 4042 C CA . GLU A 1 508 ? 20.953 -39.594 35 1 89.75 508 GLU A CA 1
ATOM 4043 C C . GLU A 1 508 ? 20.875 -39.844 33.5 1 89.75 508 GLU A C 1
ATOM 4045 O O . GLU A 1 508 ? 21.641 -40.656 32.969 1 89.75 508 GLU A O 1
ATOM 4050 N N . PRO A 1 509 ? 19.906 -39.125 32.969 1 87.25 509 PRO A N 1
ATOM 4051 C CA . PRO A 1 509 ? 19.672 -39.438 31.547 1 87.25 509 PRO A CA 1
ATOM 4052 C C . PRO A 1 509 ? 20.906 -39.156 30.688 1 87.25 509 PRO A C 1
ATOM 4054 O O . PRO A 1 509 ? 21.594 -38.156 30.891 1 87.25 509 PRO A O 1
ATOM 4057 N N . GLN A 1 510 ? 21.328 -40.188 29.875 1 75.62 510 GLN A N 1
ATOM 4058 C CA . GLN A 1 510 ? 22.422 -40.094 28.938 1 75.62 510 GLN A CA 1
ATOM 4059 C C . GLN A 1 510 ? 21.922 -39.844 27.516 1 75.62 510 GLN A C 1
ATOM 4061 O O . GLN A 1 510 ? 20.766 -40.125 27.203 1 75.62 510 GLN A O 1
ATOM 4066 N N . PRO A 1 511 ? 22.797 -39.25 26.734 1 65.19 511 PRO A N 1
ATOM 4067 C CA . PRO A 1 511 ? 22.391 -39.062 25.344 1 65.19 511 PRO A CA 1
ATOM 4068 C C . PRO A 1 511 ? 22.266 -40.406 24.609 1 65.19 511 PRO A C 1
ATOM 4070 O O . PRO A 1 511 ? 22.844 -41.406 25.031 1 65.19 511 PRO A O 1
ATOM 4073 N N . LEU A 1 512 ? 21.453 -40.5 23.578 1 62.94 512 LEU A N 1
ATOM 4074 C CA . LEU A 1 512 ? 20.969 -41.719 22.906 1 62.94 512 LEU A CA 1
ATOM 4075 C C . LEU A 1 512 ? 22.141 -42.625 22.531 1 62.94 512 LEU A C 1
ATOM 4077 O O . LEU A 1 512 ? 22.016 -43.844 22.578 1 62.94 512 LEU A O 1
ATOM 4081 N N . GLU A 1 513 ? 23.141 -42.406 21.625 1 61.84 513 GLU A N 1
ATOM 4082 C CA . GLU A 1 513 ? 24.188 -43.344 21.203 1 61.84 513 GLU A CA 1
ATOM 4083 C C . GLU A 1 513 ? 25.469 -43.156 22 1 61.84 513 GLU A C 1
ATOM 4085 O O . GLU A 1 513 ? 25.719 -42.062 22.531 1 61.84 513 GLU A O 1
ATOM 4090 N N . PRO A 1 514 ? 26.359 -44.344 22.344 1 69.69 514 PRO A N 1
ATOM 4091 C CA . PRO A 1 514 ? 26.453 -45.719 21.844 1 69.69 514 PRO A CA 1
ATOM 4092 C C . PRO A 1 514 ? 25.859 -46.719 22.812 1 69.69 514 PRO A C 1
ATOM 4094 O O . PRO A 1 514 ? 25.438 -46.375 23.922 1 69.69 514 PRO A O 1
ATOM 4097 N N . ALA A 1 515 ? 25.828 -48.125 22.516 1 82.94 515 ALA A N 1
ATOM 4098 C CA . ALA A 1 515 ? 25.422 -49.219 23.391 1 82.94 515 ALA A CA 1
ATOM 4099 C C . ALA A 1 515 ? 26.141 -49.156 24.734 1 82.94 515 ALA A C 1
ATOM 4101 O O . ALA A 1 515 ? 27.312 -48.812 24.797 1 82.94 515 ALA A O 1
ATOM 4102 N N . VAL A 1 516 ? 25.469 -49.344 25.766 1 89.44 516 VAL A N 1
ATOM 4103 C CA . VAL A 1 516 ? 26.016 -49.344 27.109 1 89.44 516 VAL A CA 1
ATOM 4104 C C . VAL A 1 516 ? 26.531 -50.75 27.453 1 89.44 516 VAL A C 1
ATOM 4106 O O . VAL A 1 516 ? 25.797 -51.719 27.375 1 89.44 516 VAL A O 1
ATOM 4109 N N . ASP A 1 517 ? 27.828 -50.781 27.781 1 89.12 517 ASP A N 1
ATOM 4110 C CA . ASP A 1 517 ? 28.453 -52.031 28.156 1 89.12 517 ASP A CA 1
ATOM 4111 C C . ASP A 1 517 ? 28.344 -52.281 29.656 1 89.12 517 ASP A C 1
ATOM 4113 O O . ASP A 1 517 ? 28.875 -51.5 30.453 1 89.12 517 ASP A O 1
ATOM 4117 N N . LEU A 1 518 ? 27.672 -53.344 30 1 89.12 518 LEU A N 1
ATOM 4118 C CA . LEU A 1 518 ? 27.5 -53.688 31.406 1 89.12 518 LEU A CA 1
ATOM 4119 C C . LEU A 1 518 ? 28.422 -54.812 31.812 1 89.12 518 LEU A C 1
ATOM 4121 O O . LEU A 1 518 ? 28.219 -55.469 32.844 1 89.12 518 LEU A O 1
ATOM 4125 N N . GLY A 1 519 ? 29.516 -55.156 30.953 1 85.69 519 GLY A N 1
ATOM 4126 C CA . GLY A 1 519 ? 30.406 -56.281 31.172 1 85.69 519 GLY A CA 1
ATOM 4127 C C . GLY A 1 519 ? 30 -57.531 30.422 1 85.69 519 GLY A C 1
ATOM 4128 O O . GLY A 1 519 ? 30.531 -57.812 29.344 1 85.69 519 GLY A O 1
ATOM 4129 N N . TYR A 1 520 ? 28.891 -58.156 30.969 1 83 520 TYR A N 1
ATOM 4130 C CA . TYR A 1 520 ? 28.406 -59.375 30.312 1 83 520 TYR A CA 1
ATOM 4131 C C . TYR A 1 520 ? 27.359 -59.031 29.266 1 83 520 TYR A C 1
ATOM 4133 O O . TYR A 1 520 ? 27.172 -59.812 28.297 1 83 520 TYR A O 1
ATOM 4141 N N . ASP A 1 521 ? 26.75 -57.938 29.469 1 89.88 521 ASP A N 1
ATOM 4142 C CA . ASP A 1 521 ? 25.688 -57.531 28.562 1 89.88 521 ASP A CA 1
ATOM 4143 C C . ASP A 1 521 ? 25.984 -56.188 27.906 1 89.88 521 ASP A C 1
ATOM 4145 O O . ASP A 1 521 ? 26.625 -55.312 28.516 1 89.88 521 ASP A O 1
ATOM 4149 N N . SER A 1 522 ? 25.688 -56.094 26.641 1 92.38 522 SER A N 1
ATOM 4150 C CA . SER A 1 522 ? 25.672 -54.812 25.938 1 92.38 522 SER A CA 1
ATOM 4151 C C . SER A 1 522 ? 24.25 -54.406 25.609 1 92.38 522 SER A C 1
ATOM 4153 O O . SER A 1 522 ? 23.5 -55.125 24.953 1 92.38 522 SER A O 1
ATOM 4155 N N . VAL A 1 523 ? 23.875 -53.219 26.109 1 93.19 523 VAL A N 1
ATOM 4156 C CA . VAL A 1 523 ? 22.484 -52.781 25.953 1 93.19 523 VAL A CA 1
ATOM 4157 C C . VAL A 1 523 ? 22.438 -51.531 25.078 1 93.19 523 VAL A C 1
ATOM 4159 O O . VAL A 1 523 ? 23.188 -50.562 25.281 1 93.19 523 VAL A O 1
ATOM 4162 N N . GLN A 1 524 ? 21.594 -51.562 24.062 1 93.44 524 GLN A N 1
ATOM 4163 C CA . GLN A 1 524 ? 21.344 -50.438 23.172 1 93.44 524 GLN A CA 1
ATOM 4164 C C . GLN A 1 524 ? 19.906 -49.938 23.281 1 93.44 524 GLN A C 1
ATOM 4166 O O . GLN A 1 524 ? 18.969 -50.75 23.156 1 93.44 524 GLN A O 1
ATOM 4171 N N . VAL A 1 525 ? 19.766 -48.656 23.531 1 92.62 525 VAL A N 1
ATOM 4172 C CA . VAL A 1 525 ? 18.438 -48.062 23.641 1 92.62 525 VAL A CA 1
ATOM 4173 C C . VAL A 1 525 ? 18.25 -47 22.531 1 92.62 525 VAL A C 1
ATOM 4175 O O . VAL A 1 525 ? 19.078 -46.125 22.359 1 92.62 525 VAL A O 1
ATOM 4178 N N . ARG A 1 526 ? 17.203 -47.156 21.766 1 90.56 526 ARG A N 1
ATOM 4179 C CA . ARG A 1 526 ? 16.812 -46.219 20.719 1 90.56 526 ARG A CA 1
ATOM 4180 C C . ARG A 1 526 ? 15.43 -45.625 21 1 90.56 526 ARG A C 1
ATOM 4182 O O . ARG A 1 526 ? 14.523 -46.344 21.438 1 90.56 526 ARG A O 1
ATOM 4189 N N . ILE A 1 527 ? 15.375 -44.312 20.781 1 90.06 527 ILE A N 1
ATOM 4190 C CA . ILE A 1 527 ? 14.102 -43.656 21.031 1 90.06 527 ILE A CA 1
ATOM 4191 C C . ILE A 1 527 ? 13.695 -42.844 19.797 1 90.06 527 ILE A C 1
ATOM 4193 O O . ILE A 1 527 ? 14.5 -42.062 19.266 1 90.06 527 ILE A O 1
ATOM 4197 N N . GLU A 1 528 ? 12.461 -43 19.344 1 87 528 GLU A N 1
ATOM 4198 C CA . GLU A 1 528 ? 11.883 -42.281 18.219 1 87 528 GLU A CA 1
ATOM 4199 C C . GLU A 1 528 ? 10.57 -41.594 18.625 1 87 528 GLU A C 1
ATOM 4201 O O . GLU A 1 528 ? 9.734 -42.219 19.297 1 87 528 GLU A O 1
ATOM 4206 N N . SER A 1 529 ? 10.461 -40.344 18.234 1 86.06 529 SER A N 1
ATOM 4207 C CA . SER A 1 529 ? 9.234 -39.625 18.609 1 86.06 529 SER A CA 1
ATOM 4208 C C . SER A 1 529 ? 8.203 -39.719 17.484 1 86.06 529 SER A C 1
ATOM 4210 O O . SER A 1 529 ? 8.555 -39.719 16.312 1 86.06 529 SER A O 1
ATOM 4212 N N . SER A 1 530 ? 6.914 -39.875 17.938 1 82.62 530 SER A N 1
ATOM 4213 C CA . SER A 1 530 ? 5.781 -39.875 17.031 1 82.62 530 SER A CA 1
ATOM 4214 C C . SER A 1 530 ? 4.559 -39.219 17.656 1 82.62 530 SER A C 1
ATOM 4216 O O . SER A 1 530 ? 4.383 -39.281 18.875 1 82.62 530 SER A O 1
ATOM 4218 N N . VAL A 1 531 ? 3.746 -38.625 16.844 1 80.31 531 VAL A N 1
ATOM 4219 C CA . VAL A 1 531 ? 2.527 -38 17.359 1 80.31 531 VAL A CA 1
ATOM 4220 C C . VAL A 1 531 ? 1.307 -38.781 16.859 1 80.31 531 VAL A C 1
ATOM 4222 O O . VAL A 1 531 ? 1.123 -38.938 15.656 1 80.31 531 VAL A O 1
ATOM 4225 N N . VAL A 1 532 ? 0.531 -39.344 17.812 1 80.25 532 VAL A N 1
ATOM 4226 C CA . VAL A 1 532 ? -0.699 -40.062 17.531 1 80.25 532 VAL A CA 1
ATOM 4227 C C . VAL A 1 532 ? -1.85 -39.5 18.344 1 80.25 532 VAL A C 1
ATOM 4229 O O . VAL A 1 532 ? -1.757 -39.375 19.578 1 80.25 532 VAL A O 1
ATOM 4232 N N . HIS A 1 533 ? -2.92 -39.094 17.625 1 78.75 533 HIS A N 1
ATOM 4233 C CA . HIS A 1 533 ? -4.113 -38.562 18.281 1 78.75 533 HIS A CA 1
ATOM 4234 C C . HIS A 1 533 ? -3.766 -37.406 19.219 1 78.75 533 HIS A C 1
ATOM 4236 O O . HIS A 1 533 ? -4.18 -37.406 20.391 1 78.75 533 HIS A O 1
ATOM 4242 N N . ASN A 1 534 ? -2.918 -36.5 18.875 1 76.69 534 ASN A N 1
ATOM 4243 C CA . ASN A 1 534 ? -2.57 -35.25 19.547 1 76.69 534 ASN A CA 1
ATOM 4244 C C . ASN A 1 534 ? -1.751 -35.531 20.812 1 76.69 534 ASN A C 1
ATOM 4246 O O . ASN A 1 534 ? -1.764 -34.719 21.75 1 76.69 534 ASN A O 1
ATOM 4250 N N . ARG A 1 535 ? -1.121 -36.75 20.859 1 85.69 535 ARG A N 1
ATOM 4251 C CA . ARG A 1 535 ? -0.202 -37.094 21.938 1 85.69 535 ARG A CA 1
ATOM 4252 C C . ARG A 1 535 ? 1.182 -37.406 21.391 1 85.69 535 ARG A C 1
ATOM 4254 O O . ARG A 1 535 ? 1.303 -38.031 20.328 1 85.69 535 ARG A O 1
ATOM 4261 N N . LYS A 1 536 ? 2.133 -36.938 22.156 1 87.5 536 LYS A N 1
ATOM 4262 C CA . LYS A 1 536 ? 3.496 -37.281 21.75 1 87.5 536 LYS A CA 1
ATOM 4263 C C . LYS A 1 536 ? 3.979 -38.562 22.406 1 87.5 536 LYS A C 1
ATOM 4265 O O . LYS A 1 536 ? 4.012 -38.656 23.625 1 87.5 536 LYS A O 1
ATOM 4270 N N . TYR A 1 537 ? 4.34 -39.531 21.531 1 91 537 TYR A N 1
ATOM 4271 C CA . TYR A 1 537 ? 4.848 -40.812 22.016 1 91 537 TYR A CA 1
ATOM 4272 C C . TYR A 1 537 ? 6.352 -40.938 21.797 1 91 537 TYR A C 1
ATOM 4274 O O . TYR A 1 537 ? 6.852 -40.594 20.719 1 91 537 TYR A O 1
ATOM 4282 N N . PHE A 1 538 ? 7.012 -41.281 22.781 1 91.75 538 PHE A N 1
ATOM 4283 C CA . PHE A 1 538 ? 8.406 -41.688 22.656 1 91.75 538 PHE A CA 1
ATOM 4284 C C . PHE A 1 538 ? 8.523 -43.219 22.578 1 91.75 538 PHE A C 1
ATOM 4286 O O . PHE A 1 538 ? 8.43 -43.906 23.594 1 91.75 538 PHE A O 1
ATOM 4293 N N . MET A 1 539 ? 8.75 -43.656 21.359 1 93.19 539 MET A N 1
ATOM 4294 C CA . MET A 1 539 ? 8.852 -45.094 21.125 1 93.19 539 MET A CA 1
ATOM 4295 C C . MET A 1 539 ? 10.234 -45.594 21.516 1 93.19 539 MET A C 1
ATOM 4297 O O . MET A 1 539 ? 11.234 -45.219 20.906 1 93.19 539 MET A O 1
ATOM 4301 N N . VAL A 1 540 ? 10.258 -46.531 22.406 1 93.31 540 VAL A N 1
ATOM 4302 C CA . VAL A 1 540 ? 11.531 -47 22.953 1 93.31 540 VAL A CA 1
ATOM 4303 C C . VAL A 1 540 ? 11.828 -48.406 22.453 1 93.31 540 VAL A C 1
ATOM 4305 O O . VAL A 1 540 ? 11.008 -49.312 22.625 1 93.31 540 VAL A O 1
ATOM 4308 N N . ASP A 1 541 ? 12.93 -48.562 21.891 1 94 541 ASP A N 1
ATOM 4309 C CA . ASP A 1 541 ? 13.477 -49.844 21.5 1 94 541 ASP A CA 1
ATOM 4310 C C . ASP A 1 541 ? 14.711 -50.188 22.328 1 94 541 ASP A C 1
ATOM 4312 O O . ASP A 1 541 ? 15.68 -49.438 22.359 1 94 541 ASP A O 1
ATOM 4316 N N . ILE A 1 542 ? 14.641 -51.344 22.984 1 94.12 542 ILE A N 1
ATOM 4317 C CA . ILE A 1 542 ? 15.766 -51.781 23.812 1 94.12 542 ILE A CA 1
ATOM 4318 C C . ILE A 1 542 ? 16.344 -53.094 23.234 1 94.12 542 ILE A C 1
ATOM 4320 O O . ILE A 1 542 ? 15.617 -54.062 23.094 1 94.12 542 ILE A O 1
ATOM 4324 N N . ASP A 1 543 ? 17.594 -53.031 22.891 1 93.69 543 ASP A N 1
ATOM 4325 C CA . ASP A 1 543 ? 18.312 -54.219 22.422 1 93.69 543 ASP A CA 1
ATOM 4326 C C . ASP A 1 543 ? 19.453 -54.562 23.359 1 93.69 543 ASP A C 1
ATOM 4328 O O . ASP A 1 543 ? 20.078 -53.688 23.953 1 93.69 543 ASP A O 1
ATOM 4332 N N . ALA A 1 544 ? 19.578 -55.844 23.641 1 93.56 544 ALA A N 1
ATOM 4333 C CA . ALA A 1 544 ? 20.656 -56.344 24.484 1 93.56 544 ALA A CA 1
ATOM 4334 C C . ALA A 1 544 ? 21.359 -57.562 23.859 1 93.56 544 ALA A C 1
ATOM 4336 O O . ALA A 1 544 ? 20.703 -58.406 23.266 1 93.56 544 ALA A O 1
ATOM 4337 N N . THR A 1 545 ? 22.688 -57.562 23.953 1 90.62 545 THR A N 1
ATOM 4338 C CA . THR A 1 545 ? 23.484 -58.656 23.438 1 90.62 545 THR A CA 1
ATOM 4339 C C . THR A 1 545 ? 24.484 -59.156 24.484 1 90.62 545 THR A C 1
ATOM 4341 O O . THR A 1 545 ? 24.844 -58.406 25.391 1 90.62 545 THR A O 1
ATOM 4344 N N . LEU A 1 546 ? 24.797 -60.406 24.406 1 87.69 546 LEU A N 1
ATOM 4345 C CA . LEU A 1 546 ? 25.797 -61 25.297 1 87.69 546 LEU A CA 1
ATOM 4346 C C . LEU A 1 546 ? 27.203 -60.688 24.797 1 87.69 546 LEU A C 1
ATOM 4348 O O . LEU A 1 546 ? 27.484 -60.844 23.609 1 87.69 546 LEU A O 1
ATOM 4352 N N . ASN A 1 547 ? 27.953 -60.031 25.641 1 79.75 547 ASN A N 1
ATOM 4353 C CA . ASN A 1 547 ? 29.359 -59.812 25.266 1 79.75 547 ASN A CA 1
ATOM 4354 C C . ASN A 1 547 ? 30.141 -61.125 25.312 1 79.75 547 ASN A C 1
ATOM 4356 O O . ASN A 1 547 ? 30.141 -61.812 26.344 1 79.75 547 ASN A O 1
ATOM 4360 N N . ARG A 1 548 ? 30.25 -61.844 24.406 1 60.5 548 ARG A N 1
ATOM 4361 C CA . ARG A 1 548 ? 31.047 -63.062 24.406 1 60.5 548 ARG A CA 1
ATOM 4362 C C . ARG A 1 548 ? 32.469 -62.812 24.844 1 60.5 548 ARG A C 1
ATOM 4364 O O . ARG A 1 548 ? 33.125 -61.844 24.375 1 60.5 548 ARG A O 1
ATOM 4371 N N . SER A 1 549 ? 32.812 -63.094 26 1 54.03 549 SER A N 1
ATOM 4372 C CA . SER A 1 549 ? 34.219 -63 26.359 1 54.03 549 SER A CA 1
ATOM 4373 C C . SER A 1 549 ? 35.094 -63.656 25.297 1 54.03 549 SER A C 1
ATOM 4375 O O . SER A 1 549 ? 34.656 -64.562 24.609 1 54.03 549 SER A O 1
ATOM 4377 N N . PHE A 1 550 ? 36.125 -63.031 24.984 1 49.66 550 PHE A N 1
ATOM 4378 C CA . PHE A 1 550 ? 37.156 -63.625 24.156 1 49.66 550 PHE A CA 1
ATOM 4379 C C . PHE A 1 550 ? 37.344 -65.125 24.516 1 49.66 550 PHE A C 1
ATOM 4381 O O . PHE A 1 550 ? 37.469 -65.938 23.625 1 49.66 550 PHE A O 1
ATOM 4388 N N . VAL A 1 551 ? 37.25 -65.375 25.844 1 50.22 551 VAL A N 1
ATOM 4389 C CA . VAL A 1 551 ? 37.5 -66.75 26.344 1 50.22 551 VAL A CA 1
ATOM 4390 C C . VAL A 1 551 ? 36.344 -67.688 25.922 1 50.22 551 VAL A C 1
ATOM 4392 O O . VAL A 1 551 ? 36.594 -68.812 25.516 1 50.22 551 VAL A O 1
ATOM 4395 N N . ASP A 1 552 ? 35.219 -67.188 25.891 1 52.41 552 ASP A N 1
ATOM 4396 C CA . ASP A 1 552 ? 34.094 -68.062 25.531 1 52.41 552 ASP A CA 1
ATOM 4397 C C . ASP A 1 552 ? 34.031 -68.25 24.031 1 52.41 552 ASP A C 1
ATOM 4399 O O . ASP A 1 552 ? 33.781 -69.375 23.594 1 52.41 552 ASP A O 1
ATOM 4403 N N . THR A 1 553 ? 34.344 -67.312 23.266 1 53.72 553 THR A N 1
ATOM 4404 C CA . THR A 1 553 ? 34.531 -67.5 21.828 1 53.72 553 THR A CA 1
ATOM 4405 C C . THR A 1 553 ? 35.719 -68.438 21.562 1 53.72 553 THR A C 1
ATOM 4407 O O . THR A 1 553 ? 35.656 -69.25 20.672 1 53.72 553 THR A O 1
ATOM 4410 N N . LEU A 1 554 ? 36.781 -68.188 22.375 1 52.78 554 LEU A N 1
ATOM 4411 C CA . LEU A 1 554 ? 37.938 -69.062 22.281 1 52.78 554 LEU A CA 1
ATOM 4412 C C . LEU A 1 554 ? 37.594 -70.5 22.734 1 52.78 554 LEU A C 1
ATOM 4414 O O . LEU A 1 554 ? 38 -71.438 22.094 1 52.78 554 LEU A O 1
ATOM 4418 N N . MET A 1 555 ? 36.812 -70.562 23.75 1 51.59 555 MET A N 1
ATOM 4419 C CA . MET A 1 555 ? 36.469 -71.938 24.266 1 51.59 555 MET A CA 1
ATOM 4420 C C . MET A 1 555 ? 35.5 -72.625 23.328 1 51.59 555 MET A C 1
ATOM 4422 O O . MET A 1 555 ? 35.656 -73.875 23.109 1 51.59 555 MET A O 1
ATOM 4426 N N . GLU A 1 556 ? 34.656 -72 22.781 1 54.88 556 GLU A N 1
ATOM 4427 C CA . GLU A 1 556 ? 33.781 -72.625 21.797 1 54.88 556 GLU A CA 1
ATOM 4428 C C . GLU A 1 556 ? 34.562 -73 20.531 1 54.88 556 GLU A C 1
ATOM 4430 O O . GLU A 1 556 ? 34.344 -74.062 19.953 1 54.88 556 GLU A O 1
ATOM 4435 N N . ALA A 1 557 ? 35.469 -72.188 20.109 1 53.56 557 ALA A N 1
ATOM 4436 C CA . ALA A 1 557 ? 36.344 -72.5 18.984 1 53.56 557 ALA A CA 1
ATOM 4437 C C . ALA A 1 557 ? 37.25 -73.688 19.312 1 53.56 557 ALA A C 1
ATOM 4439 O O . ALA A 1 557 ? 37.469 -74.562 18.5 1 53.56 557 ALA A O 1
ATOM 4440 N N . VAL A 1 558 ? 37.781 -73.688 20.594 1 54.31 558 VAL A N 1
ATOM 4441 C CA . VAL A 1 558 ? 38.625 -74.812 21.047 1 54.31 558 VAL A CA 1
ATOM 4442 C C . VAL A 1 558 ? 37.781 -76.062 21.203 1 54.31 558 VAL A C 1
ATOM 4444 O O . VAL A 1 558 ? 38.219 -77.188 20.812 1 54.31 558 VAL A O 1
ATOM 4447 N N . ALA A 1 559 ? 36.625 -75.938 21.719 1 51.53 559 ALA A N 1
ATOM 4448 C CA . ALA A 1 559 ? 35.781 -77.125 21.922 1 51.53 559 ALA A CA 1
ATOM 4449 C C . ALA A 1 559 ? 35.375 -77.75 20.578 1 51.53 559 ALA A C 1
ATOM 4451 O O . ALA A 1 559 ? 35.219 -78.938 20.484 1 51.53 559 ALA A O 1
ATOM 4452 N N . LYS A 1 560 ? 35.125 -77 19.625 1 53.12 560 LYS A N 1
ATOM 4453 C CA . LYS A 1 560 ? 34.812 -77.5 18.297 1 53.12 560 LYS A CA 1
ATOM 4454 C C . LYS A 1 560 ? 36.031 -78.25 17.703 1 53.12 560 LYS A C 1
ATOM 4456 O O . LYS A 1 560 ? 35.844 -79.25 16.969 1 53.12 560 LYS A O 1
ATOM 4461 N N . GLU A 1 561 ? 37.25 -77.688 17.969 1 49.19 561 GLU A N 1
ATOM 4462 C CA . GLU A 1 561 ? 38.406 -78.312 17.312 1 49.19 561 GLU A CA 1
ATOM 4463 C C . GLU A 1 561 ? 38.969 -79.438 18.125 1 49.19 561 GLU A C 1
ATOM 4465 O O . GLU A 1 561 ? 39.688 -80.312 17.578 1 49.19 561 GLU A O 1
ATOM 4470 N N . ILE A 1 562 ? 39.031 -79.375 19.594 1 44.16 562 ILE A N 1
ATOM 4471 C CA . ILE A 1 562 ? 39.625 -80.5 20.281 1 44.16 562 ILE A CA 1
ATOM 4472 C C . ILE A 1 562 ? 38.531 -81.438 20.828 1 44.16 562 ILE A C 1
ATOM 4474 O O . ILE A 1 562 ? 37.844 -81.062 21.797 1 44.16 562 ILE A O 1
ATOM 4478 N N . PRO A 1 563 ? 38.219 -82.5 20.141 1 41.97 563 PRO A N 1
ATOM 4479 C CA . PRO A 1 563 ? 37.406 -83.625 20.547 1 41.97 563 PRO A CA 1
ATOM 4480 C C . PRO A 1 563 ? 37.938 -84.375 21.781 1 41.97 563 PRO A C 1
ATOM 4482 O O . PRO A 1 563 ? 39.125 -84.562 21.906 1 41.97 563 PRO A O 1
ATOM 4485 N N . GLY A 1 564 ? 37.25 -84.375 23.172 1 46.03 564 GLY A N 1
ATOM 4486 C CA . GLY A 1 564 ? 37.469 -85.125 24.391 1 46.03 564 GLY A CA 1
ATOM 4487 C C . GLY A 1 564 ? 37.688 -84.25 25.609 1 46.03 564 GLY A C 1
ATOM 4488 O O . GLY A 1 564 ? 38.031 -84.75 26.672 1 46.03 564 GLY A O 1
ATOM 4489 N N . VAL A 1 565 ? 38.344 -83.062 25.516 1 38.12 565 VAL A N 1
ATOM 4490 C CA . VAL A 1 565 ? 38.656 -82.312 26.719 1 38.12 565 VAL A CA 1
ATOM 4491 C C . VAL A 1 565 ? 37.375 -82 27.484 1 38.12 565 VAL A C 1
ATOM 4493 O O . VAL A 1 565 ? 36.531 -81.25 26.984 1 38.12 565 VAL A O 1
ATOM 4496 N N . THR A 1 566 ? 36.906 -82.938 28.312 1 38.19 566 THR A N 1
ATOM 4497 C CA . THR A 1 566 ? 35.844 -82.812 29.297 1 38.19 566 THR A CA 1
ATOM 4498 C C . THR A 1 566 ? 36.031 -81.562 30.141 1 38.19 566 THR A C 1
ATOM 4500 O O . THR A 1 566 ? 37.156 -81.25 30.531 1 38.19 566 THR A O 1
ATOM 4503 N N . THR A 1 567 ? 35.156 -80.625 30.234 1 39.25 567 THR A N 1
ATOM 4504 C CA . THR A 1 567 ? 34.969 -79.25 30.672 1 39.25 567 THR A CA 1
ATOM 4505 C C . THR A 1 567 ? 35.25 -79.062 32.156 1 39.25 567 THR A C 1
ATOM 4507 O O . THR A 1 567 ? 35.25 -78 32.688 1 39.25 567 THR A O 1
ATOM 4510 N N . GLY A 1 568 ? 35.375 -80.188 32.938 1 38.56 568 GLY A N 1
ATOM 4511 C CA . GLY A 1 568 ? 35.281 -79.938 34.375 1 38.56 568 GLY A CA 1
ATOM 4512 C C . GLY A 1 568 ? 36.5 -79.25 34.906 1 38.56 568 GLY A C 1
ATOM 4513 O O . GLY A 1 568 ? 36.375 -78.25 35.656 1 38.56 568 GLY A O 1
ATOM 4514 N N . ARG A 1 569 ? 37.75 -79.938 34.938 1 38.09 569 ARG A N 1
ATOM 4515 C CA . ARG A 1 569 ? 38.906 -79.5 35.75 1 38.09 569 ARG A CA 1
ATOM 4516 C C . ARG A 1 569 ? 39.594 -78.312 35.188 1 38.09 569 ARG A C 1
ATOM 4518 O O . ARG A 1 569 ? 40.125 -77.438 35.938 1 38.09 569 ARG A O 1
ATOM 4525 N N . HIS A 1 570 ? 39.844 -78.25 33.906 1 36.78 570 HIS A N 1
ATOM 4526 C CA . HIS A 1 570 ? 40.688 -77.188 33.312 1 36.78 570 HIS A CA 1
ATOM 4527 C C . HIS A 1 570 ? 39.938 -75.875 33.25 1 36.78 570 HIS A C 1
ATOM 4529 O O . HIS A 1 570 ? 40.531 -74.812 32.906 1 36.78 570 HIS A O 1
ATOM 4535 N N . GLN A 1 571 ? 38.688 -75.875 33.438 1 36.75 571 GLN A N 1
ATOM 4536 C CA . GLN A 1 571 ? 37.906 -74.625 33.562 1 36.75 571 GLN A CA 1
ATOM 4537 C C . GLN A 1 571 ? 38.281 -73.875 34.812 1 36.75 571 GLN A C 1
ATOM 4539 O O . GLN A 1 571 ? 38.281 -72.625 34.844 1 36.75 571 GLN A O 1
ATOM 4544 N N . ARG A 1 572 ? 38.75 -74.5 35.875 1 39.72 572 ARG A N 1
ATOM 4545 C CA . ARG A 1 572 ? 39.094 -73.875 37.094 1 39.72 572 ARG A CA 1
ATOM 4546 C C . ARG A 1 572 ? 40.438 -73.125 36.969 1 39.72 572 ARG A C 1
ATOM 4548 O O . ARG A 1 572 ? 40.625 -72.062 37.5 1 39.72 572 ARG A O 1
ATOM 4555 N N . ARG A 1 573 ? 41.438 -73.75 36.312 1 38.47 573 ARG A N 1
ATOM 4556 C CA . ARG A 1 573 ? 42.781 -73.125 36.219 1 38.47 573 ARG A CA 1
ATOM 4557 C C . ARG A 1 573 ? 42.781 -71.875 35.375 1 38.47 573 ARG A C 1
ATOM 4559 O O . ARG A 1 573 ? 43.469 -70.938 35.688 1 38.47 573 ARG A O 1
ATOM 4566 N N . ILE A 1 574 ? 42.031 -71.938 34.281 1 37.12 574 ILE A N 1
ATOM 4567 C CA . ILE A 1 574 ? 42 -70.688 33.469 1 37.12 574 ILE A CA 1
ATOM 4568 C C . ILE A 1 574 ? 41.25 -69.625 34.188 1 37.12 574 ILE A C 1
ATOM 4570 O O . ILE A 1 574 ? 41.625 -68.438 34.094 1 37.12 574 ILE A O 1
ATOM 4574 N N . ASN A 1 575 ? 40.312 -69.938 35 1 37.25 575 ASN A N 1
ATOM 4575 C CA . ASN A 1 575 ? 39.625 -68.938 35.812 1 37.25 575 ASN A CA 1
ATOM 4576 C C . ASN A 1 575 ? 40.562 -68.312 36.844 1 37.25 575 ASN A C 1
ATOM 4578 O O . ASN A 1 575 ? 40.406 -67.125 37.188 1 37.25 575 ASN A O 1
ATOM 4582 N N . GLY A 1 576 ? 41.531 -68.938 37.438 1 37.91 576 GLY A N 1
ATOM 4583 C CA . GLY A 1 576 ? 42.5 -68.438 38.375 1 37.91 576 GLY A CA 1
ATOM 4584 C C . GLY A 1 576 ? 43.469 -67.438 37.75 1 37.91 576 GLY A C 1
ATOM 4585 O O . GLY A 1 576 ? 43.938 -66.562 38.375 1 37.91 576 GLY A O 1
ATOM 4586 N N . LEU A 1 577 ? 44 -67.688 36.531 1 33.97 577 LEU A N 1
ATOM 4587 C CA . LEU A 1 577 ? 44.969 -66.812 35.875 1 33.97 577 LEU A CA 1
ATOM 4588 C C . LEU A 1 577 ? 44.312 -65.5 35.469 1 33.97 577 LEU A C 1
ATOM 4590 O O . LEU A 1 577 ? 45 -64.5 35.375 1 33.97 577 LEU A O 1
ATOM 4594 N N . VAL A 1 578 ? 43.125 -65.562 35.062 1 32.09 578 VAL A N 1
ATOM 4595 C CA . VAL A 1 578 ? 42.531 -64.312 34.625 1 32.09 578 VAL A CA 1
ATOM 4596 C C . VAL A 1 578 ? 42.25 -63.438 35.812 1 32.09 578 VAL A C 1
ATOM 4598 O O . VAL A 1 578 ? 41.938 -62.25 35.625 1 32.09 578 VAL A O 1
ATOM 4601 N N . LYS A 1 579 ? 42.188 -63.875 37.031 1 32.34 579 LYS A N 1
ATOM 4602 C CA . LYS A 1 579 ? 41.938 -62.969 38.125 1 32.34 579 LYS A CA 1
ATOM 4603 C C . LYS A 1 579 ? 43.156 -62.094 38.406 1 32.34 579 LYS A C 1
ATOM 4605 O O . LYS A 1 579 ? 43.031 -61.031 39.062 1 32.34 579 LYS A O 1
ATOM 4610 N N . THR A 1 580 ? 44.344 -62.562 38.406 1 29.81 580 THR A N 1
ATOM 4611 C CA . THR A 1 580 ? 45.438 -61.719 38.938 1 29.81 580 THR A CA 1
ATOM 4612 C C . THR A 1 580 ? 45.719 -60.562 38 1 29.81 580 THR A C 1
ATOM 4614 O O . THR A 1 580 ? 46.312 -59.562 38.406 1 29.81 580 THR A O 1
ATOM 4617 N N . LYS A 1 581 ? 45.875 -60.656 36.688 1 28.88 581 LYS A N 1
ATOM 4618 C CA . LYS A 1 581 ? 46.469 -59.531 35.938 1 28.88 581 LYS A CA 1
ATOM 4619 C C . LYS A 1 581 ? 45.469 -58.375 35.812 1 28.88 581 LYS A C 1
ATOM 4621 O O . LYS A 1 581 ? 44.594 -58.375 34.938 1 28.88 581 LYS A O 1
ATOM 4626 N N . ARG A 1 582 ? 44.906 -57.906 36.906 1 26.33 582 ARG A N 1
ATOM 4627 C CA . ARG A 1 582 ? 44.219 -56.625 36.906 1 26.33 582 ARG A CA 1
ATOM 4628 C C . ARG A 1 582 ? 45.031 -55.562 36.219 1 26.33 582 ARG A C 1
ATOM 4630 O O . ARG A 1 582 ? 46.281 -55.625 36.219 1 26.33 582 ARG A O 1
ATOM 4637 N N . LEU A 1 583 ? 44.438 -54.406 35.812 1 23.91 583 LEU A N 1
ATOM 4638 C CA . LEU A 1 583 ? 44.562 -53.188 35.031 1 23.91 583 LEU A CA 1
ATOM 4639 C C . LEU A 1 583 ? 45.656 -52.281 35.625 1 23.91 583 LEU A C 1
ATOM 4641 O O . LEU A 1 583 ? 45.375 -51.438 36.469 1 23.91 583 LEU A O 1
ATOM 4645 N N . VAL A 1 584 ? 46.781 -52.688 36.219 1 24.59 584 VAL A N 1
ATOM 4646 C CA . VAL A 1 584 ? 47.562 -51.469 36.469 1 24.59 584 VAL A CA 1
ATOM 4647 C C . VAL A 1 584 ? 47.969 -50.844 35.156 1 24.59 584 VAL A C 1
ATOM 4649 O O . VAL A 1 584 ? 48.5 -51.5 34.25 1 24.59 584 VAL A O 1
ATOM 4652 N N . ALA A 1 585 ? 47.438 -49.594 34.75 1 22.48 585 ALA A N 1
ATOM 4653 C CA . ALA A 1 585 ? 47.562 -48.625 33.688 1 22.48 585 ALA A CA 1
ATOM 4654 C C . ALA A 1 585 ? 49 -48.156 33.531 1 22.48 585 ALA A C 1
ATOM 4656 O O . ALA A 1 585 ? 49.312 -47.25 32.75 1 22.48 585 ALA A O 1
ATOM 4657 N N . PRO A 1 586 ? 50.125 -48.656 34.062 1 24.2 586 PRO A N 1
ATOM 4658 C CA . PRO A 1 586 ? 51.188 -47.688 33.688 1 24.2 586 PRO A CA 1
ATOM 4659 C C . PRO A 1 586 ? 51.344 -47.562 32.188 1 24.2 586 PRO A C 1
ATOM 4661 O O . PRO A 1 586 ? 51 -48.5 31.438 1 24.2 586 PRO A O 1
ATOM 4664 N N . GLN A 1 587 ? 51.562 -46.344 31.516 1 24.77 587 GLN A N 1
ATOM 4665 C CA . GLN A 1 587 ? 51.75 -45.688 30.219 1 24.77 587 GLN A CA 1
ATOM 4666 C C . GLN A 1 587 ? 52.906 -46.344 29.453 1 24.77 587 GLN A C 1
ATOM 4668 O O . GLN A 1 587 ? 53.281 -45.844 28.375 1 24.77 587 GLN A O 1
ATOM 4673 N N . GLU A 1 588 ? 53.719 -47.219 29.984 1 23.62 588 GLU A N 1
ATOM 4674 C CA . GLU A 1 588 ? 55 -47.375 29.266 1 23.62 588 GLU A CA 1
ATOM 4675 C C . GLU A 1 588 ? 54.75 -47.844 27.828 1 23.62 588 GLU A C 1
ATOM 4677 O O . GLU A 1 588 ? 53.844 -48.625 27.578 1 23.62 588 GLU A O 1
ATOM 4682 N N . GLU A 1 589 ? 55.438 -47.188 26.797 1 25.44 589 GLU A N 1
ATOM 4683 C CA . GLU A 1 589 ? 55.594 -47.031 25.359 1 25.44 589 GLU A CA 1
ATOM 4684 C C . GLU A 1 589 ? 55.938 -48.375 24.703 1 25.44 589 GLU A C 1
ATOM 4686 O O . GLU A 1 589 ? 57.094 -48.781 24.656 1 25.44 589 GLU A O 1
ATOM 4691 N N . ILE A 1 590 ? 55.438 -49.5 25.109 1 21.8 590 ILE A N 1
ATOM 4692 C CA . ILE A 1 590 ? 56.062 -50.656 24.484 1 21.8 590 ILE A CA 1
ATOM 4693 C C . ILE A 1 590 ? 55.875 -50.594 22.969 1 21.8 590 ILE A C 1
ATOM 4695 O O . ILE A 1 590 ? 54.75 -50.562 22.469 1 21.8 590 ILE A O 1
ATOM 4699 N N . ARG A 1 591 ? 57 -50.094 22.266 1 22.25 591 ARG A N 1
ATOM 4700 C CA . ARG A 1 591 ? 57.344 -50.062 20.844 1 22.25 591 ARG A CA 1
ATOM 4701 C C . ARG A 1 591 ? 57 -51.438 20.203 1 22.25 591 ARG A C 1
ATOM 4703 O O . ARG A 1 591 ? 57.656 -52.438 20.516 1 22.25 591 ARG A O 1
ATOM 4710 N N . ALA A 1 592 ? 55.75 -51.688 20.047 1 21.22 592 ALA A N 1
ATOM 4711 C CA . ALA A 1 592 ? 55.312 -52.906 19.328 1 21.22 592 ALA A CA 1
ATOM 4712 C C . ALA A 1 592 ? 56 -53.031 17.984 1 21.22 592 ALA A C 1
ATOM 4714 O O . ALA A 1 592 ? 55.812 -52.188 17.094 1 21.22 592 ALA A O 1
ATOM 4715 N N . LYS A 1 593 ? 57.25 -53.375 18.047 1 26.14 593 LYS A N 1
ATOM 4716 C CA . LYS A 1 593 ? 57.906 -53.875 16.844 1 26.14 593 LYS A CA 1
ATOM 4717 C C . LYS A 1 593 ? 56.969 -54.844 16.094 1 26.14 593 LYS A C 1
ATOM 4719 O O . LYS A 1 593 ? 56.156 -55.562 16.703 1 26.14 593 LYS A O 1
ATOM 4724 N N . GLY A 1 594 ? 56.719 -54.594 14.805 1 23.89 594 GLY A N 1
ATOM 4725 C CA . GLY A 1 594 ? 55.938 -55.062 13.664 1 23.89 594 GLY A CA 1
ATOM 4726 C C . GLY A 1 594 ? 56.031 -56.562 13.453 1 23.89 594 GLY A C 1
ATOM 4727 O O . GLY A 1 594 ? 56.594 -57.031 12.469 1 23.89 594 GLY A O 1
ATOM 4728 N N . PHE A 1 595 ? 56.219 -57.438 14.5 1 23.33 595 PHE A N 1
ATOM 4729 C CA . PHE A 1 595 ? 56.469 -58.812 14.133 1 23.33 595 PHE A CA 1
ATOM 4730 C C . PHE A 1 595 ? 55.25 -59.375 13.398 1 23.33 595 PHE A C 1
ATOM 4732 O O . PHE A 1 595 ? 54.125 -59.062 13.703 1 23.33 595 PHE A O 1
ATOM 4739 N N . SER A 1 596 ? 55.469 -59.75 12.117 1 25.94 596 SER A N 1
ATOM 4740 C CA . SER A 1 596 ? 54.562 -60.312 11.109 1 25.94 596 SER A CA 1
ATOM 4741 C C . SER A 1 596 ? 53.875 -61.562 11.617 1 25.94 596 SER A C 1
ATOM 4743 O O . SER A 1 596 ? 54.438 -62.312 12.422 1 25.94 596 SER A O 1
ATOM 4745 N N . VAL A 1 597 ? 52.656 -61.594 11.836 1 22.94 597 VAL A N 1
ATOM 4746 C CA . VAL A 1 597 ? 51.906 -62.812 12.172 1 22.94 597 VAL A CA 1
ATOM 4747 C C . VAL A 1 597 ? 52.406 -64 11.336 1 22.94 597 VAL A C 1
ATOM 4749 O O . VAL A 1 597 ? 52.188 -65.125 11.688 1 22.94 597 VAL A O 1
ATOM 4752 N N . ARG A 1 598 ? 53.031 -63.875 10.078 1 24.88 598 ARG A N 1
ATOM 4753 C CA . ARG A 1 598 ? 53.688 -65 9.375 1 24.88 598 ARG A CA 1
ATOM 4754 C C . ARG A 1 598 ? 54.781 -65.562 10.227 1 24.88 598 ARG A C 1
ATOM 4756 O O . ARG A 1 598 ? 54.969 -66.812 10.227 1 24.88 598 ARG A O 1
ATOM 4763 N N . ASP A 1 599 ? 55.656 -64.75 10.891 1 24.66 599 ASP A N 1
ATOM 4764 C CA . ASP A 1 599 ? 56.844 -65.25 11.609 1 24.66 599 ASP A CA 1
ATOM 4765 C C . ASP A 1 599 ? 56.438 -66 12.883 1 24.66 599 ASP A C 1
ATOM 4767 O O . ASP A 1 599 ? 57.281 -66.688 13.484 1 24.66 599 ASP A O 1
ATOM 4771 N N . LEU A 1 600 ? 55.438 -65.688 13.547 1 21.23 600 LEU A N 1
ATOM 4772 C CA . LEU A 1 600 ? 55.125 -66.562 14.672 1 21.23 600 LEU A CA 1
ATOM 4773 C C . LEU A 1 600 ? 54.688 -67.938 14.188 1 21.23 600 LEU A C 1
ATOM 4775 O O . LEU A 1 600 ? 54.875 -68.938 14.891 1 21.23 600 LEU A O 1
ATOM 4779 N N . LEU A 1 601 ? 54.031 -68.062 13.008 1 22.3 601 LEU A N 1
ATOM 4780 C CA . LEU A 1 601 ? 53.719 -69.375 12.461 1 22.3 601 LEU A CA 1
ATOM 4781 C C . LEU A 1 601 ? 55 -70 11.945 1 22.3 601 LEU A C 1
ATOM 4783 O O . LEU A 1 601 ? 55.031 -71.25 11.75 1 22.3 601 LEU A O 1
ATOM 4787 N N . LYS A 1 602 ? 55.969 -69.25 11.367 1 23.38 602 LYS A N 1
ATOM 4788 C CA . LYS A 1 602 ? 57.156 -69.875 10.867 1 23.38 602 LYS A CA 1
ATOM 4789 C C . LYS A 1 602 ? 58.062 -70.375 12.023 1 23.38 602 LYS A C 1
ATOM 4791 O O . LYS A 1 602 ? 58.969 -71.188 11.836 1 23.38 602 LYS A O 1
ATOM 4796 N N . SER A 1 603 ? 58.062 -69.688 13.219 1 22.62 603 SER A N 1
ATOM 4797 C CA . SER A 1 603 ? 58.938 -70.5 14.062 1 22.62 603 SER A CA 1
ATOM 4798 C C . SER A 1 603 ? 58.156 -71.688 14.656 1 22.62 603 SER A C 1
ATOM 4800 O O . SER A 1 603 ? 56.969 -71.562 14.961 1 22.62 603 SER A O 1
ATOM 4802 N N . MET B 1 1 ? 6.262 18.156 27.719 1 88.69 1 MET B N 1
ATOM 4803 C CA . MET B 1 1 ? 5.824 19.234 26.844 1 88.69 1 MET B CA 1
ATOM 4804 C C . MET B 1 1 ? 6.68 20.469 27.031 1 88.69 1 MET B C 1
ATOM 4806 O O . MET B 1 1 ? 7.051 20.812 28.156 1 88.69 1 MET B O 1
ATOM 4810 N N . ARG B 1 2 ? 7.051 21.031 25.953 1 93 2 ARG B N 1
ATOM 4811 C CA . ARG B 1 2 ? 7.879 22.234 26 1 93 2 ARG B CA 1
ATOM 4812 C C . ARG B 1 2 ? 7.023 23.5 25.953 1 93 2 ARG B C 1
ATOM 4814 O O . ARG B 1 2 ? 6.168 23.641 25.078 1 93 2 ARG B O 1
ATOM 4821 N N . LEU B 1 3 ? 7.262 24.359 26.953 1 96.44 3 LEU B N 1
ATOM 4822 C CA . LEU B 1 3 ? 6.477 25.578 27.062 1 96.44 3 LEU B CA 1
ATOM 4823 C C . LEU B 1 3 ? 7.383 26.812 27.094 1 96.44 3 LEU B C 1
ATOM 4825 O O . LEU B 1 3 ? 8.555 26.719 27.469 1 96.44 3 LEU B O 1
ATOM 4829 N N . LEU B 1 4 ? 6.879 27.891 26.656 1 96.75 4 LEU B N 1
ATOM 4830 C CA . LEU B 1 4 ? 7.574 29.172 26.703 1 96.75 4 LEU B CA 1
ATOM 4831 C C . LEU B 1 4 ? 7.25 29.922 27.984 1 96.75 4 LEU B C 1
ATOM 4833 O O . LEU B 1 4 ? 6.082 30.172 28.281 1 96.75 4 LEU B O 1
ATOM 4837 N N . ASN B 1 5 ? 8.266 30.203 28.734 1 96.5 5 ASN B N 1
ATOM 4838 C CA . ASN B 1 5 ? 8.07 31.094 29.875 1 96.5 5 ASN B CA 1
ATOM 4839 C C . ASN B 1 5 ? 7.777 32.531 29.422 1 96.5 5 ASN B C 1
ATOM 4841 O O . ASN B 1 5 ? 8.602 33.156 28.75 1 96.5 5 ASN B O 1
ATOM 4845 N N . VAL B 1 6 ? 6.684 33.094 29.812 1 96.75 6 VAL B N 1
ATOM 4846 C CA . VAL B 1 6 ? 6.199 34.344 29.219 1 96.75 6 VAL B CA 1
ATOM 4847 C C . VAL B 1 6 ? 7.031 35.5 29.719 1 96.75 6 VAL B C 1
ATOM 4849 O O . VAL B 1 6 ? 7.016 36.594 29.125 1 96.75 6 VAL B O 1
ATOM 4852 N N . GLN B 1 7 ? 7.73 35.406 30.75 1 94.62 7 GLN B N 1
ATOM 4853 C CA . GLN B 1 7 ? 8.555 36.469 31.297 1 94.62 7 GLN B CA 1
ATOM 4854 C C . GLN B 1 7 ? 9.977 36.406 30.75 1 94.62 7 GLN B C 1
ATOM 4856 O O . GLN B 1 7 ? 10.508 37.406 30.266 1 94.62 7 GLN B O 1
ATOM 4861 N N . THR B 1 8 ? 10.57 35.219 30.828 1 94.25 8 THR B N 1
ATOM 4862 C CA . THR B 1 8 ? 11.969 35.062 30.453 1 94.25 8 THR B CA 1
ATOM 4863 C C . THR B 1 8 ? 12.086 34.781 28.953 1 94.25 8 THR B C 1
ATOM 4865 O O . THR B 1 8 ? 13.164 34.906 28.375 1 94.25 8 THR B O 1
ATOM 4868 N N . LEU B 1 9 ? 11.023 34.281 28.375 1 95.75 9 LEU B N 1
ATOM 4869 C CA . LEU B 1 9 ? 10.953 33.906 26.969 1 95.75 9 LEU B CA 1
ATOM 4870 C C . LEU B 1 9 ? 11.898 32.75 26.672 1 95.75 9 LEU B C 1
ATOM 4872 O O . LEU B 1 9 ? 12.445 32.625 25.578 1 95.75 9 LEU B O 1
ATOM 4876 N N . ARG B 1 10 ? 12.086 31.922 27.688 1 95.31 10 ARG B N 1
ATOM 4877 C CA . ARG B 1 10 ? 12.867 30.688 27.547 1 95.31 10 ARG B CA 1
ATOM 4878 C C . ARG B 1 10 ? 11.953 29.469 27.438 1 95.31 10 ARG B C 1
ATOM 4880 O O . ARG B 1 10 ? 10.859 29.453 28 1 95.31 10 ARG B O 1
ATOM 4887 N N . LEU B 1 11 ? 12.477 28.516 26.672 1 95.06 11 LEU B N 1
ATOM 4888 C CA . LEU B 1 11 ? 11.75 27.25 26.578 1 95.06 11 LEU B CA 1
ATOM 4889 C C . LEU B 1 11 ? 12.086 26.359 27.766 1 95.06 11 LEU B C 1
ATOM 4891 O O . LEU B 1 11 ? 13.25 26.234 28.141 1 95.06 11 LEU B O 1
ATOM 4895 N N . GLU B 1 12 ? 11.039 25.797 28.391 1 93.69 12 GLU B N 1
ATOM 4896 C CA . GLU B 1 12 ? 11.188 24.906 29.547 1 93.69 12 GLU B CA 1
ATOM 4897 C C . GLU B 1 12 ? 10.359 23.641 29.375 1 93.69 12 GLU B C 1
ATOM 4899 O O . GLU B 1 12 ? 9.234 23.688 28.875 1 93.69 12 GLU B O 1
ATOM 4904 N N . ASP B 1 13 ? 10.945 22.562 29.719 1 92.06 13 ASP B N 1
ATOM 4905 C CA . ASP B 1 13 ? 10.203 21.297 29.688 1 92.06 13 ASP B CA 1
ATOM 4906 C C . ASP B 1 13 ? 9.375 21.125 30.953 1 92.06 13 ASP B C 1
ATOM 4908 O O . ASP B 1 13 ? 9.898 21.219 32.062 1 92.06 13 ASP B O 1
ATOM 4912 N N . LYS B 1 14 ? 8.125 21.031 30.688 1 91.25 14 LYS B N 1
ATOM 4913 C CA . LYS B 1 14 ? 7.219 20.875 31.812 1 91.25 14 LYS B CA 1
ATOM 4914 C C . LYS B 1 14 ? 6.492 19.531 31.766 1 91.25 14 LYS B C 1
ATOM 4916 O O . LYS B 1 14 ? 6.258 18.984 30.688 1 91.25 14 LYS B O 1
ATOM 4921 N N . GLY B 1 15 ? 6.309 18.953 32.844 1 79.62 15 GLY B N 1
ATOM 4922 C CA . GLY B 1 15 ? 5.633 17.672 32.938 1 79.62 15 GLY B CA 1
ATOM 4923 C C . GLY B 1 15 ? 4.137 17.766 32.75 1 79.62 15 GLY B C 1
ATOM 4924 O O . GLY B 1 15 ? 3.621 18.828 32.375 1 79.62 15 GLY B O 1
ATOM 4925 N N . GLU B 1 16 ? 3.475 16.625 33.031 1 78.12 16 GLU B N 1
ATOM 4926 C CA . GLU B 1 16 ? 2.021 16.516 32.938 1 78.12 16 GLU B CA 1
ATOM 4927 C C . GLU B 1 16 ? 1.336 17.375 34 1 78.12 16 GLU B C 1
ATOM 4929 O O . GLU B 1 16 ? 1.815 17.453 35.125 1 78.12 16 GLU B O 1
ATOM 4934 N N . GLY B 1 17 ? 0.381 18.234 33.656 1 84.12 17 GLY B N 1
ATOM 4935 C CA . GLY B 1 17 ? -0.382 19 34.625 1 84.12 17 GLY B CA 1
ATOM 4936 C C . GLY B 1 17 ? -0.014 20.484 34.656 1 84.12 17 GLY B C 1
ATOM 4937 O O . GLY B 1 17 ? -0.625 21.266 35.375 1 84.12 17 GLY B O 1
ATOM 4938 N N . ALA B 1 18 ? 1 20.797 33.969 1 90.94 18 ALA B N 1
ATOM 4939 C CA . ALA B 1 18 ? 1.369 22.219 33.906 1 90.94 18 ALA B CA 1
ATOM 4940 C C . ALA B 1 18 ? 0.21 23.062 33.406 1 90.94 18 ALA B C 1
ATOM 4942 O O . ALA B 1 18 ? -0.529 22.656 32.5 1 90.94 18 ALA B O 1
ATOM 4943 N N . THR B 1 19 ? 0.072 24.203 34.094 1 96.75 19 THR B N 1
ATOM 4944 C CA . THR B 1 19 ? -0.928 25.172 33.656 1 96.75 19 THR B CA 1
ATOM 4945 C C . THR B 1 19 ? -0.337 26.125 32.625 1 96.75 19 THR B C 1
ATOM 4947 O O . THR B 1 19 ? 0.724 26.719 32.844 1 96.75 19 THR B O 1
ATOM 4950 N N . TYR B 1 20 ? -0.979 26.219 31.531 1 98.25 20 TYR B N 1
ATOM 4951 C CA . TYR B 1 20 ? -0.464 27.078 30.469 1 98.25 20 TYR B CA 1
ATOM 4952 C C . TYR B 1 20 ? -1.599 27.625 29.609 1 98.25 20 TYR B C 1
ATOM 4954 O O . TYR B 1 20 ? -2.691 27.047 29.578 1 98.25 20 TYR B O 1
ATOM 4962 N N . ALA B 1 21 ? -1.33 28.828 29.031 1 98.56 21 ALA B N 1
ATOM 4963 C CA . ALA B 1 21 ? -2.146 29.328 27.922 1 98.56 21 ALA B CA 1
ATOM 4964 C C . ALA B 1 21 ? -1.627 28.812 26.594 1 98.56 21 ALA B C 1
ATOM 4966 O O . ALA B 1 21 ? -0.477 28.375 26.484 1 98.56 21 ALA B O 1
ATOM 4967 N N . ILE B 1 22 ? -2.467 28.734 25.641 1 98.69 22 ILE B N 1
ATOM 4968 C CA . ILE B 1 22 ? -2.047 28.219 24.344 1 98.69 22 ILE B CA 1
ATOM 4969 C C . ILE B 1 22 ? -2.471 29.172 23.234 1 98.69 22 ILE B C 1
ATOM 4971 O O . ILE B 1 22 ? -3.551 29.766 23.297 1 98.69 22 ILE B O 1
ATOM 4975 N N . LEU B 1 23 ? -1.607 29.391 22.281 1 98.5 23 LEU B N 1
ATOM 4976 C CA . LEU B 1 23 ? -1.855 30.328 21.188 1 98.5 23 LEU B CA 1
ATOM 4977 C C . LEU B 1 23 ? -2.309 29.578 19.938 1 98.5 23 LEU B C 1
ATOM 4979 O O . LEU B 1 23 ? -1.686 28.609 19.531 1 98.5 23 LEU B O 1
ATOM 4983 N N . SER B 1 24 ? -3.42 29.953 19.391 1 98.5 24 SER B N 1
ATOM 4984 C CA . SER B 1 24 ? -3.875 29.547 18.062 1 98.5 24 SER B CA 1
ATOM 4985 C C . SER B 1 24 ? -3.777 30.703 17.062 1 98.5 24 SER B C 1
ATOM 4987 O O . SER B 1 24 ? -4.301 31.797 17.312 1 98.5 24 SER B O 1
ATOM 4989 N N . HIS B 1 25 ? -3.059 30.5 16.016 1 96.75 25 HIS B N 1
ATOM 4990 C CA . HIS B 1 25 ? -2.809 31.562 15.055 1 96.75 25 HIS B CA 1
ATOM 4991 C C . HIS B 1 25 ? -2.496 31 13.672 1 96.75 25 HIS B C 1
ATOM 4993 O O . HIS B 1 25 ? -2.148 29.812 13.555 1 96.75 25 HIS B O 1
ATOM 4999 N N . ARG B 1 26 ? -2.734 31.75 12.664 1 94.94 26 ARG B N 1
ATOM 5000 C CA . ARG B 1 26 ? -2.273 31.391 11.328 1 94.94 26 ARG B CA 1
ATOM 5001 C C . ARG B 1 26 ? -0.801 31.75 11.141 1 94.94 26 ARG B C 1
ATOM 5003 O O . ARG B 1 26 ? -0.361 32.844 11.523 1 94.94 26 ARG B O 1
ATOM 5010 N N . TRP B 1 27 ? -0.106 30.828 10.508 1 91.75 27 TRP B N 1
ATOM 5011 C CA . TRP B 1 27 ? 1.306 31.078 10.234 1 91.75 27 TRP B CA 1
ATOM 5012 C C . TRP B 1 27 ? 1.471 32.125 9.148 1 91.75 27 TRP B C 1
ATOM 5014 O O . TRP B 1 27 ? 0.76 32.125 8.141 1 91.75 27 TRP B O 1
ATOM 5024 N N . GLU B 1 28 ? 2.229 33.031 9.422 1 86.44 28 GLU B N 1
ATOM 5025 C CA . GLU B 1 28 ? 2.596 34.062 8.461 1 86.44 28 GLU B CA 1
ATOM 5026 C C . GLU B 1 28 ? 4.086 34.031 8.141 1 86.44 28 GLU B C 1
ATOM 5028 O O . GLU B 1 28 ? 4.77 33.062 8.477 1 86.44 28 GLU B O 1
ATOM 5033 N N . ASP B 1 29 ? 4.504 35.031 7.395 1 82.88 29 ASP B N 1
ATOM 5034 C CA . ASP B 1 29 ? 5.922 35.062 7.039 1 82.88 29 ASP B CA 1
ATOM 5035 C C . ASP B 1 29 ? 6.781 35.375 8.266 1 82.88 29 ASP B C 1
ATOM 5037 O O . ASP B 1 29 ? 6.379 36.156 9.141 1 82.88 29 ASP B O 1
ATOM 5041 N N . GLU B 1 30 ? 7.852 34.812 8.453 1 86 30 GLU B N 1
ATOM 5042 C CA . GLU B 1 30 ? 8.875 35.094 9.453 1 86 30 GLU B CA 1
ATOM 5043 C C . GLU B 1 30 ? 8.375 34.781 10.859 1 86 30 GLU B C 1
ATOM 5045 O O . GLU B 1 30 ? 8.477 35.625 11.758 1 86 30 GLU B O 1
ATOM 5050 N N . GLU B 1 31 ? 7.844 33.594 11.047 1 91.56 31 GLU B N 1
ATOM 5051 C CA . GLU B 1 31 ? 7.391 33.156 12.367 1 91.56 31 GLU B CA 1
ATOM 5052 C C . GLU B 1 31 ? 8.578 32.875 13.289 1 91.56 31 GLU B C 1
ATOM 5054 O O . GLU B 1 31 ? 9.68 32.594 12.828 1 91.56 31 GLU B O 1
ATOM 5059 N N . ILE B 1 32 ? 8.383 33.062 14.57 1 94.25 32 ILE B N 1
ATOM 5060 C CA . ILE B 1 32 ? 9.375 32.625 15.547 1 94.25 32 ILE B CA 1
ATOM 5061 C C . ILE B 1 32 ? 9.391 31.109 15.625 1 94.25 32 ILE B C 1
ATOM 5063 O O . ILE B 1 32 ? 8.375 30.484 15.961 1 94.25 32 ILE B O 1
ATOM 5067 N N . LEU B 1 33 ? 10.516 30.516 15.281 1 93.75 33 LEU B N 1
ATOM 5068 C CA . LEU B 1 33 ? 10.648 29.062 15.242 1 93.75 33 LEU B CA 1
ATOM 5069 C C . LEU B 1 33 ? 11.414 28.547 16.453 1 93.75 33 LEU B C 1
ATOM 5071 O O . LEU B 1 33 ? 11.969 29.344 17.219 1 93.75 33 LEU B O 1
ATOM 5075 N N . PHE B 1 34 ? 11.398 27.25 16.625 1 93.38 34 PHE B N 1
ATOM 5076 C CA . PHE B 1 34 ? 12.109 26.609 17.719 1 93.38 34 PHE B CA 1
ATOM 5077 C C . PHE B 1 34 ? 13.57 27.031 17.75 1 93.38 34 PHE B C 1
ATOM 5079 O O . PHE B 1 34 ? 14.125 27.312 18.812 1 93.38 34 PHE B O 1
ATOM 5086 N N . GLU B 1 35 ? 14.242 27.109 16.594 1 90.06 35 GLU B N 1
ATOM 5087 C CA . GLU B 1 35 ? 15.656 27.422 16.469 1 90.06 35 GLU B CA 1
ATOM 5088 C C . GLU B 1 35 ? 15.938 28.875 16.844 1 90.06 35 GLU B C 1
ATOM 5090 O O . GLU B 1 35 ? 17.094 29.25 17.047 1 90.06 35 GLU B O 1
ATOM 5095 N N . ASP B 1 36 ? 14.836 29.672 16.953 1 94.19 36 ASP B N 1
ATOM 5096 C CA . ASP B 1 36 ? 14.984 31.094 17.281 1 94.19 36 ASP B CA 1
ATOM 5097 C C . ASP B 1 36 ? 15.047 31.312 18.781 1 94.19 36 ASP B C 1
ATOM 5099 O O . ASP B 1 36 ? 15.273 32.438 19.25 1 94.19 36 ASP B O 1
ATOM 5103 N N . VAL B 1 37 ? 14.82 30.266 19.516 1 93 37 VAL B N 1
ATOM 5104 C CA . VAL B 1 37 ? 14.727 30.391 20.969 1 93 37 VAL B CA 1
ATOM 5105 C C . VAL B 1 37 ? 15.828 29.578 21.625 1 93 37 VAL B C 1
ATOM 5107 O O . VAL B 1 37 ? 15.992 28.391 21.328 1 93 37 VAL B O 1
ATOM 5110 N N . SER B 1 38 ? 16.594 30.172 22.422 1 83.88 38 SER B N 1
ATOM 5111 C CA . SER B 1 38 ? 17.641 29.484 23.156 1 83.88 38 SER B CA 1
ATOM 5112 C C . SER B 1 38 ? 17.156 29.031 24.531 1 83.88 38 SER B C 1
ATOM 5114 O O . SER B 1 38 ? 16.297 29.672 25.125 1 83.88 38 SER B O 1
ATOM 5116 N N . VAL B 1 39 ? 17.672 27.969 24.953 1 78.12 39 VAL B N 1
ATOM 5117 C CA . VAL B 1 39 ? 17.328 27.453 26.281 1 78.12 39 VAL B CA 1
ATOM 5118 C C . VAL B 1 39 ? 17.891 28.391 27.344 1 78.12 39 VAL B C 1
ATOM 5120 O O . VAL B 1 39 ? 17.297 28.547 28.422 1 78.12 39 VAL B O 1
ATOM 5123 N N . ARG B 1 40 ? 18.922 29.047 26.984 1 81.75 40 ARG B N 1
ATOM 5124 C CA . ARG B 1 40 ? 19.625 29.828 28 1 81.75 40 ARG B CA 1
ATOM 5125 C C . ARG B 1 40 ? 19.219 31.297 27.969 1 81.75 40 ARG B C 1
ATOM 5127 O O . ARG B 1 40 ? 18.953 31.891 29 1 81.75 40 ARG B O 1
ATOM 5134 N N . ASP B 1 41 ? 19.062 31.859 26.734 1 86.12 41 ASP B N 1
ATOM 5135 C CA . ASP B 1 41 ? 18.969 33.312 26.625 1 86.12 41 ASP B CA 1
ATOM 5136 C C . ASP B 1 41 ? 17.594 33.719 26.109 1 86.12 41 ASP B C 1
ATOM 5138 O O . ASP B 1 41 ? 17.344 34.938 25.922 1 86.12 41 ASP B O 1
ATOM 5142 N N . GLY B 1 42 ? 16.766 32.781 25.922 1 92 42 GLY B N 1
ATOM 5143 C CA . GLY B 1 42 ? 15.453 33.125 25.391 1 92 42 GLY B CA 1
ATOM 5144 C C . GLY B 1 42 ? 15.461 33.344 23.891 1 92 42 GLY B C 1
ATOM 5145 O O . GLY B 1 42 ? 16.172 32.656 23.156 1 92 42 GLY B O 1
ATOM 5146 N N . ILE B 1 43 ? 14.578 34.219 23.469 1 93.5 43 ILE B N 1
ATOM 5147 C CA . ILE B 1 43 ? 14.477 34.5 22.031 1 93.5 43 ILE B CA 1
ATOM 5148 C C . ILE B 1 43 ? 15.672 35.344 21.578 1 93.5 43 ILE B C 1
ATOM 5150 O O . ILE B 1 43 ? 15.977 36.375 22.172 1 93.5 43 ILE B O 1
ATOM 5154 N N . TYR B 1 44 ? 16.344 34.938 20.547 1 92.75 44 TYR B N 1
ATOM 5155 C CA . TYR B 1 44 ? 17.5 35.625 20.016 1 92.75 44 TYR B CA 1
ATOM 5156 C C . TYR B 1 44 ? 17.125 37.031 19.562 1 92.75 44 TYR B C 1
ATOM 5158 O O . TYR B 1 44 ? 16.016 37.25 19.047 1 92.75 44 TYR B O 1
ATOM 5166 N N . GLU B 1 45 ? 18.047 37.969 19.703 1 90.69 45 GLU B N 1
ATOM 5167 C CA . GLU B 1 45 ? 17.797 39.375 19.344 1 90.69 45 GLU B CA 1
ATOM 5168 C C . GLU B 1 45 ? 17.422 39.5 17.875 1 90.69 45 GLU B C 1
ATOM 5170 O O . GLU B 1 45 ? 16.547 40.281 17.516 1 90.69 45 GLU B O 1
ATOM 5175 N N . GLU B 1 46 ? 18.062 38.75 17.094 1 89.75 46 GLU B N 1
ATOM 5176 C CA . GLU B 1 46 ? 17.797 38.812 15.656 1 89.75 46 GLU B CA 1
ATOM 5177 C C . GLU B 1 46 ? 16.391 38.312 15.336 1 89.75 46 GLU B C 1
ATOM 5179 O O . GLU B 1 46 ? 15.75 38.812 14.406 1 89.75 46 GLU B O 1
ATOM 5184 N N . ALA B 1 47 ? 15.914 37.375 16.109 1 92.25 47 ALA B N 1
ATOM 5185 C CA . ALA B 1 47 ? 14.586 36.812 15.891 1 92.25 47 ALA B CA 1
ATOM 5186 C C . ALA B 1 47 ? 13.484 37.781 16.297 1 92.25 47 ALA B C 1
ATOM 5188 O O . ALA B 1 47 ? 12.367 37.719 15.773 1 92.25 47 ALA B O 1
ATOM 5189 N N . LYS B 1 48 ? 13.758 38.719 17.156 1 90 48 LYS B N 1
ATOM 5190 C CA . LYS B 1 48 ? 12.766 39.688 17.625 1 90 48 LYS B CA 1
ATOM 5191 C C . LYS B 1 48 ? 12.375 40.656 16.516 1 90 48 LYS B C 1
ATOM 5193 O O . LYS B 1 48 ? 11.367 41.344 16.625 1 90 48 LYS B O 1
ATOM 5198 N N . HIS B 1 49 ? 13.148 40.625 15.469 1 88.06 49 HIS B N 1
ATOM 5199 C CA . HIS B 1 49 ? 12.852 41.5 14.336 1 88.06 49 HIS B CA 1
ATOM 5200 C C . HIS B 1 49 ? 11.93 40.812 13.336 1 88.06 49 HIS B C 1
ATOM 5202 O O . HIS B 1 49 ? 11.414 41.469 12.422 1 88.06 49 HIS B O 1
ATOM 5208 N N . LYS B 1 50 ? 11.711 39.594 13.578 1 89.69 50 LYS B N 1
ATOM 5209 C CA . LYS B 1 50 ? 10.781 38.875 12.703 1 89.69 50 LYS B CA 1
ATOM 5210 C C . LYS B 1 50 ? 9.352 39.375 12.883 1 89.69 50 LYS B C 1
ATOM 5212 O O . LYS B 1 50 ? 8.945 39.719 13.992 1 89.69 50 LYS B O 1
ATOM 5217 N N . LEU B 1 51 ? 8.602 39.375 11.867 1 82.38 51 LEU B N 1
ATOM 5218 C CA . LEU B 1 51 ? 7.223 39.875 11.875 1 82.38 51 LEU B CA 1
ATOM 5219 C C . LEU B 1 51 ? 6.363 39.062 12.828 1 82.38 51 LEU B C 1
ATOM 5221 O O . LEU B 1 51 ? 5.434 39.594 13.445 1 82.38 51 LEU B O 1
ATOM 5225 N N . GLY B 1 52 ? 6.719 37.812 12.914 1 88.12 52 GLY B N 1
ATOM 5226 C CA . GLY B 1 52 ? 5.945 36.906 13.758 1 88.12 52 GLY B CA 1
ATOM 5227 C C . GLY B 1 52 ? 6.152 37.156 15.242 1 88.12 52 GLY B C 1
ATOM 5228 O O . GLY B 1 52 ? 5.371 36.688 16.078 1 88.12 52 GLY B O 1
ATOM 5229 N N . TYR B 1 53 ? 7.145 37.938 15.578 1 90.88 53 TYR B N 1
ATOM 5230 C CA . TYR B 1 53 ? 7.438 38.188 16.984 1 90.88 53 TYR B CA 1
ATOM 5231 C C . TYR B 1 53 ? 6.332 39 17.625 1 90.88 53 TYR B C 1
ATOM 5233 O O . TYR B 1 53 ? 6.016 38.844 18.812 1 90.88 53 TYR B O 1
ATOM 5241 N N . ILE B 1 54 ? 5.727 39.875 16.906 1 87.75 54 ILE B N 1
ATOM 5242 C CA . ILE B 1 54 ? 4.707 40.781 17.422 1 87.75 54 ILE B CA 1
ATOM 5243 C C . ILE B 1 54 ? 3.533 39.969 17.969 1 87.75 54 ILE B C 1
ATOM 5245 O O . ILE B 1 54 ? 3.008 40.281 19.047 1 87.75 54 ILE B O 1
ATOM 5249 N N . LYS B 1 55 ? 3.053 39 17.234 1 91.38 55 LYS B N 1
ATOM 5250 C CA . LYS B 1 55 ? 1.927 38.219 17.719 1 91.38 55 LYS B CA 1
ATOM 5251 C C . LYS B 1 55 ? 2.314 37.406 18.953 1 91.38 55 LYS B C 1
ATOM 5253 O O . LYS B 1 55 ? 1.515 37.25 19.875 1 91.38 55 LYS B O 1
ATOM 5258 N N . LEU B 1 56 ? 3.549 36.875 18.953 1 94 56 LEU B N 1
ATOM 5259 C CA . LEU B 1 56 ? 4.016 36.125 20.109 1 94 56 LEU B CA 1
ATOM 5260 C C . LEU B 1 56 ? 4.098 37.031 21.344 1 94 56 LEU B C 1
ATOM 5262 O O . LEU B 1 56 ? 3.715 36.625 22.438 1 94 56 LEU B O 1
ATOM 5266 N N . GLU B 1 57 ? 4.613 38.219 21.141 1 93.19 57 GLU B N 1
ATOM 5267 C CA . GLU B 1 57 ? 4.707 39.188 22.219 1 93.19 57 GLU B CA 1
ATOM 5268 C C . GLU B 1 57 ? 3.328 39.531 22.781 1 93.19 57 GLU B C 1
ATOM 5270 O O . GLU B 1 57 ? 3.15 39.625 24 1 93.19 57 GLU B O 1
ATOM 5275 N N . GLY B 1 58 ? 2.422 39.781 21.891 1 94.44 58 GLY B N 1
ATOM 5276 C CA . GLY B 1 58 ? 1.055 40.031 22.312 1 94.44 58 GLY B CA 1
ATOM 5277 C C . GLY B 1 58 ? 0.461 38.906 23.125 1 94.44 58 GLY B C 1
ATOM 5278 O O . GLY B 1 58 ? -0.193 39.125 24.141 1 94.44 58 GLY B O 1
ATOM 5279 N N . ALA B 1 59 ? 0.703 37.688 22.719 1 96.81 59 ALA B N 1
ATOM 5280 C CA . ALA B 1 59 ? 0.195 36.5 23.406 1 96.81 59 ALA B CA 1
ATOM 5281 C C . ALA B 1 59 ? 0.826 36.375 24.797 1 96.81 59 ALA B C 1
ATOM 5283 O O . ALA B 1 59 ? 0.136 36.062 25.766 1 96.81 59 ALA B O 1
ATOM 5284 N N . CYS B 1 60 ? 2.113 36.562 24.859 1 96.75 60 CYS B N 1
ATOM 5285 C CA . CYS B 1 60 ? 2.818 36.5 26.141 1 96.75 60 CYS B CA 1
ATOM 5286 C C . CYS B 1 60 ? 2.316 37.562 27.094 1 96.75 60 CYS B C 1
ATOM 5288 O O . CYS B 1 60 ? 2.105 37.312 28.281 1 96.75 60 CYS B O 1
ATOM 5290 N N . SER B 1 61 ? 2.162 38.75 26.562 1 96.25 61 SER B N 1
ATOM 5291 C CA . SER B 1 61 ? 1.65 39.844 27.391 1 96.25 61 SER B CA 1
ATOM 5292 C C . SER B 1 61 ? 0.262 39.531 27.938 1 96.25 61 SER B C 1
ATOM 5294 O O . SER B 1 61 ? -0.024 39.781 29.109 1 96.25 61 SER B O 1
ATOM 5296 N N . GLN B 1 62 ? -0.581 39.062 27.078 1 96.81 62 GLN B N 1
ATOM 5297 C CA . GLN B 1 62 ? -1.925 38.688 27.5 1 96.81 62 GLN B CA 1
ATOM 5298 C C . GLN B 1 62 ? -1.881 37.562 28.547 1 96.81 62 GLN B C 1
ATOM 5300 O O . GLN B 1 62 ? -2.617 37.625 29.531 1 96.81 62 GLN B O 1
ATOM 5305 N N . ALA B 1 63 ? -1.081 36.562 28.328 1 97.88 63 ALA B N 1
ATOM 5306 C CA . ALA B 1 63 ? -0.941 35.438 29.281 1 97.88 63 ALA B CA 1
ATOM 5307 C C . ALA B 1 63 ? -0.485 35.969 30.641 1 97.88 63 ALA B C 1
ATOM 5309 O O . ALA B 1 63 ? -1.006 35.531 31.672 1 97.88 63 ALA B O 1
ATOM 5310 N N . GLN B 1 64 ? 0.474 36.875 30.625 1 96.81 64 GLN B N 1
ATOM 5311 C CA . GLN B 1 64 ? 0.95 37.469 31.859 1 96.81 64 GLN B CA 1
ATOM 5312 C C . GLN B 1 64 ? -0.178 38.188 32.594 1 96.81 64 GLN B C 1
ATOM 5314 O O . GLN B 1 64 ? -0.327 38.062 33.812 1 96.81 64 GLN B O 1
ATOM 5319 N N . ARG B 1 65 ? -0.874 38.938 31.844 1 96.62 65 ARG B N 1
ATOM 5320 C CA . ARG B 1 65 ? -1.996 39.688 32.406 1 96.62 65 ARG B CA 1
ATOM 5321 C C . ARG B 1 65 ? -3.016 38.719 33.031 1 96.62 65 ARG B C 1
ATOM 5323 O O . ARG B 1 65 ? -3.639 39.062 34.062 1 96.62 65 ARG B O 1
ATOM 5330 N N . ASP B 1 66 ? -3.199 37.594 32.438 1 97.31 66 ASP B N 1
ATOM 5331 C CA . ASP B 1 66 ? -4.18 36.625 32.906 1 97.31 66 ASP B CA 1
ATOM 5332 C C . ASP B 1 66 ? -3.592 35.75 34 1 97.31 66 ASP B C 1
ATOM 5334 O O . ASP B 1 66 ? -4.273 34.844 34.531 1 97.31 66 ASP B O 1
ATOM 5338 N N . GLY B 1 67 ? -2.299 35.906 34.281 1 97.06 67 GLY B N 1
ATOM 5339 C CA . GLY B 1 67 ? -1.674 35.219 35.406 1 97.06 67 GLY B CA 1
ATOM 5340 C C . GLY B 1 67 ? -1.024 33.906 35.031 1 97.06 67 GLY B C 1
ATOM 5341 O O . GLY B 1 67 ? -0.749 33.062 35.906 1 97.06 67 GLY B O 1
ATOM 5342 N N . PHE B 1 68 ? -0.795 33.656 33.812 1 97.94 68 PHE B N 1
ATOM 5343 C CA . PHE B 1 68 ? -0.157 32.406 33.375 1 97.94 68 PHE B CA 1
ATOM 5344 C C . PHE B 1 68 ? 1.352 32.594 33.25 1 97.94 68 PHE B C 1
ATOM 5346 O O . PHE B 1 68 ? 1.821 33.625 32.75 1 97.94 68 PHE B O 1
ATOM 5353 N N . GLU B 1 69 ? 2.088 31.656 33.688 1 97.31 69 GLU B N 1
ATOM 5354 C CA . GLU B 1 69 ? 3.545 31.672 33.625 1 97.31 69 GLU B CA 1
ATOM 5355 C C . GLU B 1 69 ? 4.039 31.141 32.281 1 97.31 69 GLU B C 1
ATOM 5357 O O . GLU B 1 69 ? 5.137 31.469 31.828 1 97.31 69 GLU B O 1
ATOM 5362 N N . TYR B 1 70 ? 3.217 30.297 31.641 1 97.81 70 TYR B N 1
ATOM 5363 C CA . TYR B 1 70 ? 3.688 29.594 30.453 1 97.81 70 TYR B CA 1
ATOM 5364 C C . TYR B 1 70 ? 2.699 29.734 29.297 1 97.81 70 TYR B C 1
ATOM 5366 O O . TYR B 1 70 ? 1.49 29.844 29.516 1 97.81 70 TYR B O 1
ATOM 5374 N N . LEU B 1 71 ? 3.26 29.75 28.109 1 98 71 LEU B N 1
ATOM 5375 C CA . LEU B 1 71 ? 2.52 29.766 26.859 1 98 71 LEU B CA 1
ATOM 5376 C C . LEU B 1 71 ? 3.012 28.656 25.922 1 98 71 LEU B C 1
ATOM 5378 O O . LEU B 1 71 ? 4.215 28.422 25.828 1 98 71 LEU B O 1
ATOM 5382 N N . TRP B 1 72 ? 2.08 27.906 25.375 1 97.88 72 TRP B N 1
ATOM 5383 C CA . TRP B 1 72 ? 2.439 26.984 24.297 1 97.88 72 TRP B CA 1
ATOM 5384 C C . TRP B 1 72 ? 2.143 27.609 22.938 1 97.88 72 TRP B C 1
ATOM 5386 O O . TRP B 1 72 ? 1.07 28.172 22.734 1 97.88 72 TRP B O 1
ATOM 5396 N N . CYS B 1 73 ? 3.061 27.562 22.094 1 97.06 73 CYS B N 1
ATOM 5397 C CA . CYS B 1 73 ? 2.955 28.016 20.703 1 97.06 73 CYS B CA 1
ATOM 5398 C C . CYS B 1 73 ? 3.557 26.984 19.75 1 97.06 73 CYS B C 1
ATOM 5400 O O . CYS B 1 73 ? 4.707 26.562 19.922 1 97.06 73 CYS B O 1
ATOM 5402 N N . ASP B 1 74 ? 2.824 26.594 18.703 1 95.69 74 ASP B N 1
ATOM 5403 C CA . ASP B 1 74 ? 3.229 25.484 17.844 1 95.69 74 ASP B CA 1
ATOM 5404 C C . ASP B 1 74 ? 4.504 25.828 17.078 1 95.69 74 ASP B C 1
ATOM 5406 O O . ASP B 1 74 ? 5.27 24.938 16.688 1 95.69 74 ASP B O 1
ATOM 5410 N N . THR B 1 75 ? 4.789 27.047 16.766 1 94.62 75 THR B N 1
ATOM 5411 C CA . THR B 1 75 ? 5.918 27.438 15.93 1 94.62 75 THR B CA 1
ATOM 5412 C C . THR B 1 75 ? 7.23 27.328 16.703 1 94.62 75 THR B C 1
ATOM 5414 O O . THR B 1 75 ? 8.258 26.953 16.141 1 94.62 75 THR B O 1
ATOM 5417 N N . CYS B 1 76 ? 7.223 27.641 17.953 1 95 76 CYS B N 1
ATOM 5418 C CA . CYS B 1 76 ? 8.516 27.719 18.625 1 95 76 CYS B CA 1
ATOM 5419 C C . CYS B 1 76 ? 8.633 26.656 19.719 1 95 76 CYS B C 1
ATOM 5421 O O . CYS B 1 76 ? 9.727 26.391 20.219 1 95 76 CYS B O 1
ATOM 5423 N N . CYS B 1 77 ? 7.496 25.984 20.094 1 95.5 77 CYS B N 1
ATOM 5424 C CA . CYS B 1 77 ? 7.555 25 21.172 1 95.5 77 CYS B CA 1
ATOM 5425 C C . CYS B 1 77 ? 7.754 23.594 20.609 1 95.5 77 CYS B C 1
ATOM 5427 O O . CYS B 1 77 ? 7.828 22.625 21.359 1 95.5 77 CYS B O 1
ATOM 5429 N N . ILE B 1 78 ? 7.797 23.438 19.359 1 93.88 78 ILE B N 1
ATOM 5430 C CA . ILE B 1 78 ? 8.023 22.156 18.703 1 93.88 78 ILE B CA 1
ATOM 5431 C C . ILE B 1 78 ? 9.281 22.234 17.844 1 93.88 78 ILE B C 1
ATOM 5433 O O . ILE B 1 78 ? 9.414 23.125 17 1 93.88 78 ILE B O 1
ATOM 5437 N N . ASP B 1 79 ? 10.18 21.312 18.047 1 92.38 79 ASP B N 1
ATOM 5438 C CA . ASP B 1 79 ? 11.281 21.156 17.094 1 92.38 79 ASP B CA 1
ATOM 5439 C C . ASP B 1 79 ? 10.836 20.375 15.859 1 92.38 79 ASP B C 1
ATOM 5441 O O . ASP B 1 79 ? 10.914 19.156 15.828 1 92.38 79 ASP B O 1
ATOM 5445 N N . LYS B 1 80 ? 10.477 21.031 14.852 1 87.94 80 LYS B N 1
ATOM 5446 C CA . LYS B 1 80 ? 9.875 20.422 13.664 1 87.94 80 LYS B CA 1
ATOM 5447 C C . LYS B 1 80 ? 10.93 19.688 12.836 1 87.94 80 LYS B C 1
ATOM 5449 O O . LYS B 1 80 ? 10.594 18.922 11.938 1 87.94 80 LYS B O 1
ATOM 5454 N N . SER B 1 81 ? 12.234 19.891 13.125 1 84.06 81 SER B N 1
ATOM 5455 C CA . SER B 1 81 ? 13.305 19.172 12.445 1 84.06 81 SER B CA 1
ATOM 5456 C C . SER B 1 81 ? 13.438 17.75 12.977 1 84.06 81 SER B C 1
ATOM 5458 O O . SER B 1 81 ? 14.094 16.906 12.359 1 84.06 81 SER B O 1
ATOM 5460 N N . SER B 1 82 ? 12.812 17.547 14.109 1 84.25 82 SER B N 1
ATOM 5461 C CA . SER B 1 82 ? 12.781 16.219 14.695 1 84.25 82 SER B CA 1
ATOM 5462 C C . SER B 1 82 ? 11.508 15.477 14.32 1 84.25 82 SER B C 1
ATOM 5464 O O . SER B 1 82 ? 10.414 15.859 14.742 1 84.25 82 SER B O 1
ATOM 5466 N N . SER B 1 83 ? 11.688 14.383 13.617 1 82.31 83 SER B N 1
ATOM 5467 C CA . SER B 1 83 ? 10.516 13.609 13.211 1 82.31 83 SER B CA 1
ATOM 5468 C C . SER B 1 83 ? 9.773 13.055 14.422 1 82.31 83 SER B C 1
ATOM 5470 O O . SER B 1 83 ? 8.539 13 14.43 1 82.31 83 SER B O 1
ATOM 5472 N N . ALA B 1 84 ? 10.523 12.695 15.391 1 82.88 84 ALA B N 1
ATOM 5473 C CA . ALA B 1 84 ? 9.922 12.148 16.609 1 82.88 84 ALA B CA 1
ATOM 5474 C C . ALA B 1 84 ? 9.078 13.211 17.312 1 82.88 84 ALA B C 1
ATOM 5476 O O . ALA B 1 84 ? 7.938 12.938 17.719 1 82.88 84 ALA B O 1
ATOM 5477 N N . GLU B 1 85 ? 9.609 14.414 17.453 1 88.38 85 GLU B N 1
ATOM 5478 C CA . GLU B 1 85 ? 8.891 15.477 18.141 1 88.38 85 GLU B CA 1
ATOM 5479 C C . GLU B 1 85 ? 7.684 15.945 17.344 1 88.38 85 GLU B C 1
ATOM 5481 O O . GLU B 1 85 ? 6.625 16.219 17.906 1 88.38 85 GLU B O 1
ATOM 5486 N N . LEU B 1 86 ? 7.906 16.062 16.094 1 90.62 86 LEU B N 1
ATOM 5487 C CA . LEU B 1 86 ? 6.805 16.469 15.227 1 90.62 86 LEU B CA 1
ATOM 5488 C C . LEU B 1 86 ? 5.664 15.453 15.289 1 90.62 86 LEU B C 1
ATOM 5490 O O . LEU B 1 86 ? 4.5 15.836 15.43 1 90.62 86 LEU B O 1
ATOM 5494 N N . SER B 1 87 ? 5.992 14.18 15.188 1 89.81 87 SER B N 1
ATOM 5495 C CA . SER B 1 87 ? 4.996 13.117 15.258 1 89.81 87 SER B CA 1
ATOM 5496 C C . SER B 1 87 ? 4.258 13.148 16.594 1 89.81 87 SER B C 1
ATOM 5498 O O . SER B 1 87 ? 3.029 13.031 16.625 1 89.81 87 SER B O 1
ATOM 5500 N N . GLU B 1 88 ? 4.938 13.273 17.641 1 91.38 88 GLU B N 1
ATOM 5501 C CA . GLU B 1 88 ? 4.316 13.359 18.969 1 91.38 88 GLU B CA 1
ATOM 5502 C C . GLU B 1 88 ? 3.377 14.555 19.062 1 91.38 88 GLU B C 1
ATOM 5504 O O . GLU B 1 88 ? 2.266 14.438 19.578 1 91.38 88 GLU B O 1
ATOM 5509 N N . ALA B 1 89 ? 3.875 15.672 18.625 1 93.62 89 ALA B N 1
ATOM 5510 C CA . ALA B 1 89 ? 3.076 16.891 18.719 1 93.62 89 ALA B CA 1
ATOM 5511 C C . ALA B 1 89 ? 1.78 16.75 17.922 1 93.62 89 ALA B C 1
ATOM 5513 O O . ALA B 1 89 ? 0.701 17.094 18.422 1 93.62 89 ALA B O 1
ATOM 5514 N N . ILE B 1 90 ? 1.872 16.266 16.734 1 94.25 90 ILE B N 1
ATOM 5515 C CA . ILE B 1 90 ? 0.708 16.125 15.867 1 94.25 90 ILE B CA 1
ATOM 5516 C C . ILE B 1 90 ? -0.297 15.156 16.5 1 94.25 90 ILE B C 1
ATOM 5518 O O . ILE B 1 90 ? -1.495 15.445 16.547 1 94.25 90 ILE B O 1
ATOM 5522 N N . ASN B 1 91 ? 0.203 14.062 17.016 1 95.12 91 ASN B N 1
ATOM 5523 C CA . ASN B 1 91 ? -0.668 13.062 17.625 1 95.12 91 ASN B CA 1
ATOM 5524 C C . ASN B 1 91 ? -1.225 13.547 18.953 1 95.12 91 ASN B C 1
ATOM 5526 O O . ASN B 1 91 ? -2.166 12.953 19.5 1 95.12 91 ASN B O 1
ATOM 5530 N N . SER B 1 92 ? -0.679 14.656 19.5 1 95.12 92 SER B N 1
ATOM 5531 C CA . SER B 1 92 ? -1.103 15.164 20.797 1 95.12 92 SER B CA 1
ATOM 5532 C C . SER B 1 92 ? -1.801 16.516 20.672 1 95.12 92 SER B C 1
ATOM 5534 O O . SER B 1 92 ? -2.189 17.109 21.672 1 95.12 92 SER B O 1
ATOM 5536 N N . MET B 1 93 ? -1.954 16.984 19.516 1 96.62 93 MET B N 1
ATOM 5537 C CA . MET B 1 93 ? -2.369 18.375 19.281 1 96.62 93 MET B CA 1
ATOM 5538 C C . MET B 1 93 ? -3.715 18.656 19.938 1 96.62 93 MET B C 1
ATOM 5540 O O . MET B 1 93 ? -3.861 19.641 20.672 1 96.62 93 MET B O 1
ATOM 5544 N N . TYR B 1 94 ? -4.695 17.781 19.766 1 96.94 94 TYR B N 1
ATOM 5545 C CA . TYR B 1 94 ? -6.012 17.953 20.375 1 96.94 94 TYR B CA 1
ATOM 5546 C C . TYR B 1 94 ? -5.898 18.031 21.906 1 96.94 94 TYR B C 1
ATOM 5548 O O . TYR B 1 94 ? -6.516 18.891 22.531 1 96.94 94 TYR B O 1
ATOM 5556 N N . ARG B 1 95 ? -5.117 17.188 22.438 1 95.69 95 ARG B N 1
ATOM 5557 C CA . ARG B 1 95 ? -4.938 17.141 23.875 1 95.69 95 ARG B CA 1
ATOM 5558 C C . ARG B 1 95 ? -4.258 18.391 24.391 1 95.69 95 ARG B C 1
ATOM 5560 O O . ARG B 1 95 ? -4.578 18.875 25.484 1 95.69 95 ARG B O 1
ATOM 5567 N N . TYR B 1 96 ? -3.266 18.906 23.656 1 96.88 96 TYR B N 1
ATOM 5568 C CA . TYR B 1 96 ? -2.594 20.141 24.062 1 96.88 96 TYR B CA 1
ATOM 5569 C C . TYR B 1 96 ? -3.596 21.281 24.219 1 96.88 96 TYR B C 1
ATOM 5571 O O . TYR B 1 96 ? -3.566 22 25.219 1 96.88 96 TYR B O 1
ATOM 5579 N N . TYR B 1 97 ? -4.508 21.375 23.281 1 98 97 TYR B N 1
ATOM 5580 C CA . TYR B 1 97 ? -5.504 22.453 23.328 1 98 97 TYR B CA 1
ATOM 5581 C C . TYR B 1 97 ? -6.566 22.156 24.391 1 98 97 TYR B C 1
ATOM 5583 O O . TYR B 1 97 ? -7.047 23.062 25.062 1 98 97 TYR B O 1
ATOM 5591 N N . GLN B 1 98 ? -6.902 20.938 24.531 1 96.75 98 GLN B N 1
ATOM 5592 C CA . GLN B 1 98 ? -7.914 20.516 25.484 1 96.75 98 GLN B CA 1
ATOM 5593 C C . GLN B 1 98 ? -7.445 20.75 26.922 1 96.75 98 GLN B C 1
ATOM 5595 O O . GLN B 1 98 ? -8.242 21.141 27.781 1 96.75 98 GLN B O 1
ATOM 5600 N N . GLN B 1 99 ? -6.191 20.594 27.156 1 96.44 99 GLN B N 1
ATOM 5601 C CA . GLN B 1 99 ? -5.66 20.656 28.516 1 96.44 99 GLN B CA 1
ATOM 5602 C C . GLN B 1 99 ? -5.191 22.062 28.859 1 96.44 99 GLN B C 1
ATOM 5604 O O . GLN B 1 99 ? -4.918 22.359 30.031 1 96.44 99 GLN B O 1
ATOM 5609 N N . ALA B 1 100 ? -5.121 22.922 27.875 1 97.94 100 ALA B N 1
ATOM 5610 C CA . ALA B 1 100 ? -4.73 24.297 28.156 1 97.94 100 ALA B CA 1
ATOM 5611 C C . ALA B 1 100 ? -5.758 25 29.047 1 97.94 100 ALA B C 1
ATOM 5613 O O . ALA B 1 100 ? -6.953 24.703 28.969 1 97.94 100 ALA B O 1
ATOM 5614 N N . ALA B 1 101 ? -5.25 25.891 29.891 1 97.88 101 ALA B N 1
ATOM 5615 C CA . ALA B 1 101 ? -6.152 26.656 30.75 1 97.88 101 ALA B CA 1
ATOM 5616 C C . ALA B 1 101 ? -7.039 27.594 29.922 1 97.88 101 ALA B C 1
ATOM 5618 O O . ALA B 1 101 ? -8.211 27.797 30.25 1 97.88 101 ALA B O 1
ATOM 5619 N N . ILE B 1 102 ? -6.422 28.141 28.922 1 98.25 102 ILE B N 1
ATOM 5620 C CA . ILE B 1 102 ? -7.121 29.078 28.047 1 98.25 102 ILE B CA 1
ATOM 5621 C C . ILE B 1 102 ? -6.441 29.109 26.672 1 98.25 102 ILE B C 1
ATOM 5623 O O . ILE B 1 102 ? -5.238 28.859 26.562 1 98.25 102 ILE B O 1
ATOM 5627 N N . CYS B 1 103 ? -7.254 29.297 25.594 1 98.88 103 CYS B N 1
ATOM 5628 C CA . CYS B 1 103 ? -6.719 29.422 24.234 1 98.88 103 CYS B CA 1
ATOM 5629 C C . CYS B 1 103 ? -6.891 30.859 23.719 1 98.88 103 CYS B C 1
ATOM 5631 O O . CYS B 1 103 ? -7.98 31.422 23.797 1 98.88 103 CYS B O 1
ATOM 5633 N N . TYR B 1 104 ? -5.812 31.469 23.328 1 98.75 104 TYR B N 1
ATOM 5634 C CA . TYR B 1 104 ? -5.848 32.75 22.641 1 98.75 104 TYR B CA 1
ATOM 5635 C C . TYR B 1 104 ? -5.828 32.562 21.125 1 98.75 104 TYR B C 1
ATOM 5637 O O . TYR B 1 104 ? -4.832 32.125 20.562 1 98.75 104 TYR B O 1
ATOM 5645 N N . ALA B 1 105 ? -6.938 32.875 20.469 1 98.62 105 ALA B N 1
ATOM 5646 C CA . ALA B 1 105 ? -6.961 32.875 19.016 1 98.62 105 ALA B CA 1
ATOM 5647 C C . ALA B 1 105 ? -6.641 34.281 18.469 1 98.62 105 ALA B C 1
ATOM 5649 O O . ALA B 1 105 ? -7.352 35.25 18.75 1 98.62 105 ALA B O 1
ATOM 5650 N N . TYR B 1 106 ? -5.57 34.344 17.75 1 96.88 106 TYR B N 1
ATOM 5651 C CA . TYR B 1 106 ? -5.133 35.625 17.188 1 96.88 106 TYR B CA 1
ATOM 5652 C C . TYR B 1 106 ? -5.621 35.781 15.758 1 96.88 106 TYR B C 1
ATOM 5654 O O . TYR B 1 106 ? -5.152 35.062 14.852 1 96.88 106 TYR B O 1
ATOM 5662 N N . LEU B 1 107 ? -6.566 36.656 15.516 1 96.44 107 LEU B N 1
ATOM 5663 C CA . LEU B 1 107 ? -7.105 36.969 14.195 1 96.44 107 LEU B CA 1
ATOM 5664 C C . LEU B 1 107 ? -6.473 38.219 13.617 1 96.44 107 LEU B C 1
ATOM 5666 O O . LEU B 1 107 ? -7.055 39.312 13.688 1 96.44 107 LEU B O 1
ATOM 5670 N N . ALA B 1 108 ? -5.457 38 12.906 1 91.94 108 ALA B N 1
ATOM 5671 C CA . ALA B 1 108 ? -4.613 39.094 12.398 1 91.94 108 ALA B CA 1
ATOM 5672 C C . ALA B 1 108 ? -5.371 39.938 11.391 1 91.94 108 ALA B C 1
ATOM 5674 O O . ALA B 1 108 ? -6.09 39.406 10.539 1 91.94 108 ALA B O 1
ATOM 5675 N N . GLY B 1 109 ? -5.254 41.281 11.523 1 89 109 GLY B N 1
ATOM 5676 C CA . GLY B 1 109 ? -5.664 42.188 10.453 1 89 109 GLY B CA 1
ATOM 5677 C C . GLY B 1 109 ? -7.082 42.688 10.625 1 89 109 GLY B C 1
ATOM 5678 O O . GLY B 1 109 ? -7.523 43.562 9.883 1 89 109 GLY B O 1
ATOM 5679 N N . LEU B 1 110 ? -7.812 42.188 11.633 1 93.38 110 LEU B N 1
ATOM 5680 C CA . LEU B 1 110 ? -9.156 42.688 11.875 1 93.38 110 LEU B CA 1
ATOM 5681 C C . LEU B 1 110 ? -9.109 44.062 12.547 1 93.38 110 LEU B C 1
ATOM 5683 O O . LEU B 1 110 ? -8.258 44.312 13.406 1 93.38 110 LEU B O 1
ATOM 5687 N N . PRO B 1 111 ? -10.07 44.906 12.211 1 90.62 111 PRO B N 1
ATOM 5688 C CA . PRO B 1 111 ? -10.148 46.188 12.93 1 90.62 111 PRO B CA 1
ATOM 5689 C C . PRO B 1 111 ? -10.461 46 14.414 1 90.62 111 PRO B C 1
ATOM 5691 O O . PRO B 1 111 ? -11.203 45.094 14.789 1 90.62 111 PRO B O 1
ATOM 5694 N N . GLU B 1 112 ? -9.969 46.938 15.227 1 90.56 112 GLU B N 1
ATOM 5695 C CA . GLU B 1 112 ? -10.133 46.875 16.672 1 90.56 112 GLU B CA 1
ATOM 5696 C C . GLU B 1 112 ? -11.602 47 17.062 1 90.56 112 GLU B C 1
ATOM 5698 O O . GLU B 1 112 ? -12.023 46.469 18.109 1 90.56 112 GLU B O 1
ATOM 5703 N N . ASP B 1 113 ? -12.367 47.656 16.219 1 91.44 113 ASP B N 1
ATOM 5704 C CA . ASP B 1 113 ? -13.766 47.875 16.547 1 91.44 113 ASP B CA 1
ATOM 5705 C C . ASP B 1 113 ? -14.672 46.812 15.922 1 91.44 113 ASP B C 1
ATOM 5707 O O . ASP B 1 113 ? -15.891 47 15.844 1 91.44 113 ASP B O 1
ATOM 5711 N N . THR B 1 114 ? -14.023 45.719 15.531 1 95 114 THR B N 1
ATOM 5712 C CA . THR B 1 114 ? -14.789 44.625 14.945 1 95 114 THR B CA 1
ATOM 5713 C C . THR B 1 114 ? -15.727 44.031 15.977 1 95 114 THR B C 1
ATOM 5715 O O . THR B 1 114 ? -15.305 43.688 17.094 1 95 114 THR B O 1
ATOM 5718 N N . ASP B 1 115 ? -17.016 43.938 15.633 1 96.38 115 ASP B N 1
ATOM 5719 C CA . ASP B 1 115 ? -17.984 43.219 16.469 1 96.38 115 ASP B CA 1
ATOM 5720 C C . ASP B 1 115 ? -18.062 41.75 16.047 1 96.38 115 ASP B C 1
ATOM 5722 O O . ASP B 1 115 ? -18.672 41.406 15.031 1 96.38 115 ASP B O 1
ATOM 5726 N N . ALA B 1 116 ? -17.578 40.906 16.859 1 97.12 116 ALA B N 1
ATOM 5727 C CA . ALA B 1 116 ? -17.484 39.469 16.562 1 97.12 116 ALA B CA 1
ATOM 5728 C C . ALA B 1 116 ? -18.875 38.844 16.406 1 97.12 116 ALA B C 1
ATOM 5730 O O . ALA B 1 116 ? -19.047 37.812 15.75 1 97.12 116 ALA B O 1
ATOM 5731 N N . GLN B 1 117 ? -19.891 39.438 16.953 1 96.75 117 GLN B N 1
ATOM 5732 C CA . GLN B 1 117 ? -21.25 38.906 16.906 1 96.75 117 GLN B CA 1
ATOM 5733 C C . GLN B 1 117 ? -21.891 39.156 15.555 1 96.75 117 GLN B C 1
ATOM 5735 O O . GLN B 1 117 ? -22.719 38.344 15.094 1 96.75 117 GLN B O 1
ATOM 5740 N N . THR B 1 118 ? -21.484 40.25 14.898 1 96.25 118 THR B N 1
ATOM 5741 C CA . THR B 1 118 ? -22.312 40.625 13.766 1 96.25 118 THR B CA 1
ATOM 5742 C C . THR B 1 118 ? -21.469 40.875 12.523 1 96.25 118 THR B C 1
ATOM 5744 O O . THR B 1 118 ? -21.938 40.719 11.398 1 96.25 118 THR B O 1
ATOM 5747 N N . ASP B 1 119 ? -20.234 41.281 12.688 1 96.94 119 ASP B N 1
ATOM 5748 C CA . ASP B 1 119 ? -19.453 41.781 11.555 1 96.94 119 ASP B CA 1
ATOM 5749 C C . ASP B 1 119 ? -19.078 40.625 10.617 1 96.94 119 ASP B C 1
ATOM 5751 O O . ASP B 1 119 ? -18.656 39.562 11.078 1 96.94 119 ASP B O 1
ATOM 5755 N N . VAL B 1 120 ? -19.188 40.906 9.367 1 96.62 120 VAL B N 1
ATOM 5756 C CA . VAL B 1 120 ? -18.875 39.906 8.336 1 96.62 120 VAL B CA 1
ATOM 5757 C C . VAL B 1 120 ? -17.375 39.688 8.266 1 96.62 120 VAL B C 1
ATOM 5759 O O . VAL B 1 120 ? -16.922 38.562 7.977 1 96.62 120 VAL B O 1
ATOM 5762 N N . GLU B 1 121 ? -16.594 40.719 8.578 1 95.81 121 GLU B N 1
ATOM 5763 C CA . GLU B 1 121 ? -15.148 40.562 8.555 1 95.81 121 GLU B CA 1
ATOM 5764 C C . GLU B 1 121 ? -14.672 39.5 9.539 1 95.81 121 GLU B C 1
ATOM 5766 O O . GLU B 1 121 ? -13.711 38.781 9.266 1 95.81 121 GLU B O 1
ATOM 5771 N N . PHE B 1 122 ? -15.375 39.469 10.648 1 97.44 122 PHE B N 1
ATOM 5772 C CA . PHE B 1 122 ? -15.055 38.438 11.625 1 97.44 122 PHE B CA 1
ATOM 5773 C C . PHE B 1 122 ? -15.352 37.031 11.062 1 97.44 122 PHE B C 1
ATOM 5775 O O . PHE B 1 122 ? -14.508 36.156 11.117 1 97.44 122 PHE B O 1
ATOM 5782 N N . ALA B 1 123 ? -16.469 36.875 10.461 1 97.69 123 ALA B N 1
ATOM 5783 C CA . ALA B 1 123 ? -16.922 35.594 9.938 1 97.69 123 ALA B CA 1
ATOM 5784 C C . ALA B 1 123 ? -16.062 35.125 8.766 1 97.69 123 ALA B C 1
ATOM 5786 O O . ALA B 1 123 ? -15.852 33.938 8.562 1 97.69 123 ALA B O 1
ATOM 5787 N N . ASN B 1 124 ? -15.508 36.062 8.047 1 97.12 124 ASN B N 1
ATOM 5788 C CA . ASN B 1 124 ? -14.773 35.75 6.824 1 97.12 124 ASN B CA 1
ATOM 5789 C C . ASN B 1 124 ? -13.273 35.656 7.074 1 97.12 124 ASN B C 1
ATOM 5791 O O . ASN B 1 124 ? -12.492 35.5 6.137 1 97.12 124 ASN B O 1
ATOM 5795 N N . HIS B 1 125 ? -12.875 35.781 8.289 1 97.56 125 HIS B N 1
ATOM 5796 C CA . HIS B 1 125 ? -11.445 35.719 8.578 1 97.56 125 HIS B CA 1
ATOM 5797 C C . HIS B 1 125 ? -10.867 34.375 8.219 1 97.56 125 HIS B C 1
ATOM 5799 O O . HIS B 1 125 ? -11.516 33.344 8.422 1 97.56 125 HIS B O 1
ATOM 5805 N N . GLU B 1 126 ? -9.656 34.312 7.758 1 96.88 126 GLU B N 1
ATOM 5806 C CA . GLU B 1 126 ? -9.016 33.094 7.25 1 96.88 126 GLU B CA 1
ATOM 5807 C C . GLU B 1 126 ? -8.852 32.062 8.352 1 96.88 126 GLU B C 1
ATOM 5809 O O . GLU B 1 126 ? -8.805 30.859 8.078 1 96.88 126 GLU B O 1
ATOM 5814 N N . TRP B 1 127 ? -8.75 32.531 9.594 1 97.88 127 TRP B N 1
ATOM 5815 C CA . TRP B 1 127 ? -8.609 31.609 10.727 1 97.88 127 TRP B CA 1
ATOM 5816 C C . TRP B 1 127 ? -9.703 30.547 10.719 1 97.88 127 TRP B C 1
ATOM 5818 O O . TRP B 1 127 ? -9.445 29.375 11.047 1 97.88 127 TRP B O 1
ATOM 5828 N N . PHE B 1 128 ? -10.891 30.859 10.25 1 98.25 128 PHE B N 1
ATOM 5829 C CA . PHE B 1 128 ? -12.031 29.953 10.281 1 98.25 128 PHE B CA 1
ATOM 5830 C C . PHE B 1 128 ? -11.969 28.953 9.133 1 98.25 128 PHE B C 1
ATOM 5832 O O . PHE B 1 128 ? -12.766 28.016 9.078 1 98.25 128 PHE B O 1
ATOM 5839 N N . THR B 1 129 ? -10.938 29.078 8.242 1 97.12 129 THR B N 1
ATOM 5840 C CA . THR B 1 129 ? -10.898 28.203 7.07 1 97.12 129 THR B CA 1
ATOM 5841 C C . THR B 1 129 ? -9.602 27.391 7.039 1 97.12 129 THR B C 1
ATOM 5843 O O . THR B 1 129 ? -9.312 26.719 6.055 1 97.12 129 THR B O 1
ATOM 5846 N N . ARG B 1 130 ? -8.812 27.484 8.094 1 97.94 130 ARG B N 1
ATOM 5847 C CA . ARG B 1 130 ? -7.602 26.672 8.18 1 97.94 130 ARG B CA 1
ATOM 5848 C C . ARG B 1 130 ? -7.883 25.328 8.844 1 97.94 130 ARG B C 1
ATOM 5850 O O . ARG B 1 130 ? -8.648 25.266 9.805 1 97.94 130 ARG B O 1
ATOM 5857 N N . GLY B 1 131 ? -7.273 24.297 8.359 1 98.25 131 GLY B N 1
ATOM 5858 C CA . GLY B 1 131 ? -7.527 22.953 8.828 1 98.25 131 GLY B CA 1
ATOM 5859 C C . GLY B 1 131 ? -7.238 22.766 10.312 1 98.25 131 GLY B C 1
ATOM 5860 O O . GLY B 1 131 ? -8.078 22.266 11.062 1 98.25 131 GLY B O 1
ATOM 5861 N N . TRP B 1 132 ? -6.105 23.25 10.805 1 98 132 TRP B N 1
ATOM 5862 C CA . TRP B 1 132 ? -5.645 23.016 12.172 1 98 132 TRP B CA 1
ATOM 5863 C C . TRP B 1 132 ? -6.52 23.766 13.172 1 98 132 TRP B C 1
ATOM 5865 O O . TRP B 1 132 ? -6.707 23.312 14.305 1 98 132 TRP B O 1
ATOM 5875 N N . THR B 1 133 ? -7.121 24.859 12.781 1 98.56 133 THR B N 1
ATOM 5876 C CA . THR B 1 133 ? -7.863 25.703 13.727 1 98.56 133 THR B CA 1
ATOM 5877 C C . THR B 1 133 ? -9.188 25.031 14.102 1 98.56 133 THR B C 1
ATOM 5879 O O . THR B 1 133 ? -9.844 25.453 15.062 1 98.56 133 THR B O 1
ATOM 5882 N N . LEU B 1 134 ? -9.594 23.984 13.336 1 98.62 134 LEU B N 1
ATOM 5883 C CA . LEU B 1 134 ? -10.828 23.281 13.688 1 98.62 134 LEU B CA 1
ATOM 5884 C C . LEU B 1 134 ? -10.727 22.656 15.078 1 98.62 134 LEU B C 1
ATOM 5886 O O . LEU B 1 134 ? -11.562 22.922 15.938 1 98.62 134 LEU B O 1
ATOM 5890 N N . GLN B 1 135 ? -9.703 21.875 15.266 1 98.19 135 GLN B N 1
ATOM 5891 C CA . GLN B 1 135 ? -9.547 21.266 16.578 1 98.19 135 GLN B CA 1
ATOM 5892 C C . GLN B 1 135 ? -9.172 22.297 17.625 1 98.19 135 GLN B C 1
ATOM 5894 O O . GLN B 1 135 ? -9.508 22.156 18.812 1 98.19 135 GLN B O 1
ATOM 5899 N N . GLU B 1 136 ? -8.547 23.406 17.219 1 98.5 136 GLU B N 1
ATOM 5900 C CA . GLU B 1 136 ? -8.156 24.469 18.125 1 98.5 136 GLU B CA 1
ATOM 5901 C C . GLU B 1 136 ? -9.367 25.266 18.609 1 98.5 136 GLU B C 1
ATOM 5903 O O . GLU B 1 136 ? -9.305 25.953 19.625 1 98.5 136 GLU B O 1
ATOM 5908 N N . LEU B 1 137 ? -10.375 25.203 17.859 1 98.69 137 LEU B N 1
ATOM 5909 C CA . LEU B 1 137 ? -11.633 25.828 18.266 1 98.69 137 LEU B CA 1
ATOM 5910 C C . LEU B 1 137 ? -12.43 24.906 19.188 1 98.69 137 LEU B C 1
ATOM 5912 O O . LEU B 1 137 ? -13.008 25.359 20.172 1 98.69 137 LEU B O 1
ATOM 5916 N N . ILE B 1 138 ? -12.414 23.641 18.891 1 98.25 138 ILE B N 1
ATOM 5917 C CA . ILE B 1 138 ? -13.312 22.688 19.531 1 98.25 138 ILE B CA 1
ATOM 5918 C C . ILE B 1 138 ? -12.695 22.203 20.844 1 98.25 138 ILE B C 1
ATOM 5920 O O . ILE B 1 138 ? -13.383 22.109 21.859 1 98.25 138 ILE B O 1
ATOM 5924 N N . ALA B 1 139 ? -11.453 21.938 20.953 1 97.94 139 ALA B N 1
ATOM 5925 C CA . ALA B 1 139 ? -10.789 21.188 22.016 1 97.94 139 ALA B CA 1
ATOM 5926 C C . ALA B 1 139 ? -10.734 22.016 23.297 1 97.94 139 ALA B C 1
ATOM 5928 O O . ALA B 1 139 ? -11.031 21.516 24.375 1 97.94 139 ALA B O 1
ATOM 5929 N N . PRO B 1 140 ? -10.391 23.359 23.188 1 98.12 140 PRO B N 1
ATOM 5930 C CA . PRO B 1 140 ? -10.258 24.094 24.453 1 98.12 140 PRO B CA 1
ATOM 5931 C C . PRO B 1 140 ? -11.602 24.344 25.125 1 98.12 140 PRO B C 1
ATOM 5933 O O . PRO B 1 140 ? -12.625 24.469 24.453 1 98.12 140 PRO B O 1
ATOM 5936 N N . LYS B 1 141 ? -11.523 24.484 26.359 1 96.38 141 LYS B N 1
ATOM 5937 C CA . LYS B 1 141 ? -12.727 24.828 27.109 1 96.38 141 LYS B CA 1
ATOM 5938 C C . LYS B 1 141 ? -13.188 26.25 26.766 1 96.38 141 LYS B C 1
ATOM 5940 O O . LYS B 1 141 ? -14.391 26.516 26.688 1 96.38 141 LYS B O 1
ATOM 5945 N N . GLU B 1 142 ? -12.219 27.047 26.656 1 97.94 142 GLU B N 1
ATOM 5946 C CA . GLU B 1 142 ? -12.508 28.438 26.312 1 97.94 142 GLU B CA 1
ATOM 5947 C C . GLU B 1 142 ? -11.492 28.984 25.312 1 97.94 142 GLU B C 1
ATOM 5949 O O . GLU B 1 142 ? -10.32 28.594 25.328 1 97.94 142 GLU B O 1
ATOM 5954 N N . VAL B 1 143 ? -12.062 29.828 24.375 1 98.81 143 VAL B N 1
ATOM 5955 C CA . VAL B 1 143 ? -11.234 30.516 23.391 1 98.81 143 VAL B CA 1
ATOM 5956 C C . VAL B 1 143 ? -11.516 32.031 23.438 1 98.81 143 VAL B C 1
ATOM 5958 O O . VAL B 1 143 ? -12.672 32.438 23.422 1 98.81 143 VAL B O 1
ATOM 5961 N N . LEU B 1 144 ? -10.469 32.812 23.625 1 98.69 144 LEU B N 1
ATOM 5962 C CA . LEU B 1 144 ? -10.547 34.25 23.5 1 98.69 144 LEU B CA 1
ATOM 5963 C C . LEU B 1 144 ? -10.031 34.719 22.141 1 98.69 144 LEU B C 1
ATOM 5965 O O . LEU B 1 144 ? -8.891 34.406 21.781 1 98.69 144 LEU B O 1
ATOM 5969 N N . PHE B 1 145 ? -10.875 35.438 21.438 1 98.56 145 PHE B N 1
ATOM 5970 C CA . PHE B 1 145 ? -10.484 35.938 20.125 1 98.56 145 PHE B CA 1
ATOM 5971 C C . PHE B 1 145 ? -9.898 37.344 20.219 1 98.56 145 PHE B C 1
ATOM 5973 O O . PHE B 1 145 ? -10.516 38.219 20.797 1 98.56 145 PHE B O 1
ATOM 5980 N N . PHE B 1 146 ? -8.695 37.5 19.656 1 97.25 146 PHE B N 1
ATOM 5981 C CA . PHE B 1 146 ? -8 38.75 19.734 1 97.25 146 PHE B CA 1
ATOM 5982 C C . PHE B 1 146 ? -7.625 39.25 18.344 1 97.25 146 PHE B C 1
ATOM 5984 O O . PHE B 1 146 ? -7.492 38.469 17.422 1 97.25 146 PHE B O 1
ATOM 5991 N N . THR B 1 147 ? -7.523 40.531 18.234 1 94.69 147 THR B N 1
ATOM 5992 C CA . THR B 1 147 ? -6.824 41.188 17.125 1 94.69 147 THR B CA 1
ATOM 5993 C C . THR B 1 147 ? -5.816 42.219 17.656 1 94.69 147 THR B C 1
ATOM 5995 O O . THR B 1 147 ? -5.656 42.375 18.859 1 94.69 147 THR B O 1
ATOM 5998 N N . GLU B 1 148 ? -5.016 42.719 16.734 1 87.75 148 GLU B N 1
ATOM 5999 C CA . GLU B 1 148 ? -4.004 43.719 17.141 1 87.75 148 GLU B CA 1
ATOM 6000 C C . GLU B 1 148 ? -4.516 45.125 17 1 87.75 148 GLU B C 1
ATOM 6002 O O . GLU B 1 148 ? -5.332 45.406 16.109 1 87.75 148 GLU B O 1
ATOM 6007 N N . ARG B 1 149 ? -4.035 45.938 17.922 1 83 149 ARG B N 1
ATOM 6008 C CA . ARG B 1 149 ? -4.285 47.375 17.812 1 83 149 ARG B CA 1
ATOM 6009 C C . ARG B 1 149 ? -3.361 48 16.781 1 83 149 ARG B C 1
ATOM 6011 O O . ARG B 1 149 ? -2.182 47.656 16.688 1 83 149 ARG B O 1
ATOM 6018 N N . ARG B 1 150 ? -3.953 48.656 15.812 1 73.88 150 ARG B N 1
ATOM 6019 C CA . ARG B 1 150 ? -3.135 49.312 14.797 1 73.88 150 ARG B CA 1
ATOM 6020 C C . ARG B 1 150 ? -2.672 50.688 15.273 1 73.88 150 ARG B C 1
ATOM 6022 O O . ARG B 1 150 ? -3.406 51.375 15.977 1 73.88 150 ARG B O 1
ATOM 6029 N N . ARG B 1 151 ? -1.333 50.938 15.188 1 64.44 151 ARG B N 1
ATOM 6030 C CA . ARG B 1 151 ? -0.831 52.281 15.484 1 64.44 151 ARG B CA 1
ATOM 6031 C C . ARG B 1 151 ? -1.293 53.281 14.43 1 64.44 151 ARG B C 1
ATOM 6033 O O . ARG B 1 151 ? -1.248 53 13.234 1 64.44 151 ARG B O 1
ATOM 6040 N N . ILE B 1 152 ? -2.201 54.188 14.68 1 54.94 152 ILE B N 1
ATOM 6041 C CA . ILE B 1 152 ? -2.646 55.25 13.789 1 54.94 152 ILE B CA 1
ATOM 6042 C C . ILE B 1 152 ? -1.438 56 13.242 1 54.94 152 ILE B C 1
ATOM 6044 O O . ILE B 1 152 ? -0.849 56.844 13.945 1 54.94 152 ILE B O 1
ATOM 6048 N N . GLY B 1 153 ? -0.389 55.344 13.062 1 47.69 153 GLY B N 1
ATOM 6049 C CA . GLY B 1 153 ? 0.617 56.312 12.617 1 47.69 153 GLY B CA 1
ATOM 6050 C C . GLY B 1 153 ? 0.388 56.781 11.195 1 47.69 153 GLY B C 1
ATOM 6051 O O . GLY B 1 153 ? -0.468 56.25 10.484 1 47.69 153 GLY B O 1
ATOM 6052 N N . GLY B 1 154 ? 1.23 57.844 10.656 1 46.72 154 GLY B N 1
ATOM 6053 C CA . GLY B 1 154 ? 1.216 58.562 9.383 1 46.72 154 GLY B CA 1
ATOM 6054 C C . GLY B 1 154 ? 1.221 57.625 8.188 1 46.72 154 GLY B C 1
ATOM 6055 O O . GLY B 1 154 ? 1.453 56.438 8.32 1 46.72 154 GLY B O 1
ATOM 6056 N N . PRO B 1 155 ? 0.882 58.094 6.965 1 48.16 155 PRO B N 1
ATOM 6057 C CA . PRO B 1 155 ? 0.691 57.469 5.66 1 48.16 155 PRO B CA 1
ATOM 6058 C C . PRO B 1 155 ? 1.765 56.438 5.348 1 48.16 155 PRO B C 1
ATOM 6060 O O . PRO B 1 155 ? 1.569 55.594 4.477 1 48.16 155 PRO B O 1
ATOM 6063 N N . GLU B 1 156 ? 2.947 56.562 5.801 1 43.78 156 GLU B N 1
ATOM 6064 C CA . GLU B 1 156 ? 4.098 55.906 5.168 1 43.78 156 GLU B CA 1
ATOM 6065 C C . GLU B 1 156 ? 4.352 54.531 5.754 1 43.78 156 GLU B C 1
ATOM 6067 O O . GLU B 1 156 ? 5.324 53.875 5.395 1 43.78 156 GLU B O 1
ATOM 6072 N N . LEU B 1 157 ? 3.793 54.094 6.781 1 47.72 157 LEU B N 1
ATOM 6073 C CA . LEU B 1 157 ? 4.316 52.844 7.309 1 47.72 157 LEU B CA 1
ATOM 6074 C C . LEU B 1 157 ? 3.678 51.625 6.602 1 47.72 157 LEU B C 1
ATOM 6076 O O . LEU B 1 157 ? 2.455 51.594 6.453 1 47.72 157 LEU B O 1
ATOM 6080 N N . PRO B 1 158 ? 4.438 50.719 5.953 1 48.84 158 PRO B N 1
ATOM 6081 C CA . PRO B 1 158 ? 3.871 49.531 5.316 1 48.84 158 PRO B CA 1
ATOM 6082 C C . PRO B 1 158 ? 2.994 48.719 6.266 1 48.84 158 PRO B C 1
ATOM 6084 O O . PRO B 1 158 ? 3.232 48.719 7.473 1 48.84 158 PRO B O 1
ATOM 6087 N N . LYS B 1 159 ? 1.784 48.312 5.797 1 50.31 159 LYS B N 1
ATOM 6088 C CA . LYS B 1 159 ? 0.72 47.594 6.484 1 50.31 159 LYS B CA 1
ATOM 6089 C C . LYS B 1 159 ? 1.293 46.625 7.508 1 50.31 159 LYS B C 1
ATOM 6091 O O . LYS B 1 159 ? 0.737 46.438 8.594 1 50.31 159 LYS B O 1
ATOM 6096 N N . LYS B 1 160 ? 2.303 45.906 7.238 1 52.94 160 LYS B N 1
ATOM 6097 C CA . LYS B 1 160 ? 2.92 44.906 8.094 1 52.94 160 LYS B CA 1
ATOM 6098 C C . LYS B 1 160 ? 3.625 45.531 9.289 1 52.94 160 LYS B C 1
ATOM 6100 O O . LYS B 1 160 ? 3.684 44.969 10.375 1 52.94 160 LYS B O 1
ATOM 6105 N N . SER B 1 161 ? 4.121 46.844 9.148 1 52.22 161 SER B N 1
ATOM 6106 C CA . SER B 1 161 ? 4.965 47.531 10.109 1 52.22 161 SER B CA 1
ATOM 6107 C C . SER B 1 161 ? 4.129 48.25 11.172 1 52.22 161 SER B C 1
ATOM 6109 O O . SER B 1 161 ? 4.664 48.75 12.164 1 52.22 161 SER B O 1
ATOM 6111 N N . SER B 1 162 ? 2.846 48.281 11.055 1 58.81 162 SER B N 1
ATOM 6112 C CA . SER B 1 162 ? 2.021 49.062 11.969 1 58.81 162 SER B CA 1
ATOM 6113 C C . SER B 1 162 ? 1.394 48.188 13.039 1 58.81 162 SER B C 1
ATOM 6115 O O . SER B 1 162 ? 0.674 48.688 13.914 1 58.81 162 SER B O 1
ATOM 6117 N N . ARG B 1 163 ? 1.748 46.906 13.078 1 67.38 163 ARG B N 1
ATOM 6118 C CA . ARG B 1 163 ? 1.183 46 14.078 1 67.38 163 ARG B CA 1
ATOM 6119 C C . ARG B 1 163 ? 1.924 46.094 15.406 1 67.38 163 ARG B C 1
ATOM 6121 O O . ARG B 1 163 ? 3.131 46.344 15.43 1 67.38 163 ARG B O 1
ATOM 6128 N N . THR B 1 164 ? 1.098 46.188 16.547 1 71.31 164 THR B N 1
ATOM 6129 C CA . THR B 1 164 ? 1.704 46.25 17.859 1 71.31 164 THR B CA 1
ATOM 6130 C C . THR B 1 164 ? 1.375 45 18.672 1 71.31 164 THR B C 1
ATOM 6132 O O . THR B 1 164 ? 0.471 44.219 18.297 1 71.31 164 THR B O 1
ATOM 6135 N N . GLY B 1 165 ? 2.104 44.719 19.656 1 74.44 165 GLY B N 1
ATOM 6136 C CA . GLY B 1 165 ? 1.846 43.625 20.562 1 74.44 165 GLY B CA 1
ATOM 6137 C C . GLY B 1 165 ? 0.672 43.875 21.5 1 74.44 165 GLY B C 1
ATOM 6138 O O . GLY B 1 165 ? 0.392 43.094 22.391 1 74.44 165 GLY B O 1
ATOM 6139 N N . ASP B 1 166 ? -0.085 44.969 21.141 1 84.88 166 ASP B N 1
ATOM 6140 C CA . ASP B 1 166 ? -1.266 45.281 21.938 1 84.88 166 ASP B CA 1
ATOM 6141 C C . ASP B 1 166 ? -2.518 44.625 21.344 1 84.88 166 ASP B C 1
ATOM 6143 O O . ASP B 1 166 ? -2.926 44.969 20.234 1 84.88 166 ASP B O 1
ATOM 6147 N N . TRP B 1 167 ? -3.078 43.719 22.109 1 92.62 167 TRP B N 1
ATOM 6148 C CA . TRP B 1 167 ? -4.195 42.906 21.625 1 92.62 167 TRP B CA 1
ATOM 6149 C C . TRP B 1 167 ? -5.523 43.438 22.141 1 92.62 167 TRP B C 1
ATOM 6151 O O . TRP B 1 167 ? -5.594 44 23.234 1 92.62 167 TRP B O 1
ATOM 6161 N N . THR B 1 168 ? -6.461 43.469 21.312 1 93.94 168 THR B N 1
ATOM 6162 C CA . THR B 1 168 ? -7.836 43.781 21.672 1 93.94 168 THR B CA 1
ATOM 6163 C C . THR B 1 168 ? -8.719 42.562 21.641 1 93.94 168 THR B C 1
ATOM 6165 O O . THR B 1 168 ? -8.695 41.781 20.672 1 93.94 168 THR B O 1
ATOM 6168 N N . LEU B 1 169 ? -9.477 42.375 22.734 1 96.5 169 LEU B N 1
ATOM 6169 C CA . LEU B 1 169 ? -10.391 41.25 22.828 1 96.5 169 LEU B CA 1
ATOM 6170 C C . LEU B 1 169 ? -11.633 41.469 21.984 1 96.5 169 LEU B C 1
ATOM 6172 O O . LEU B 1 169 ? -12.32 42.5 22.141 1 96.5 169 LEU B O 1
ATOM 6176 N N . LEU B 1 170 ? -11.898 40.562 21.125 1 97.12 170 LEU B N 1
ATOM 6177 C CA . LEU B 1 170 ? -13.07 40.656 20.25 1 97.12 170 LEU B CA 1
ATOM 6178 C C . LEU B 1 170 ? -14.25 39.938 20.859 1 97.12 170 LEU B C 1
ATOM 6180 O O . LEU B 1 170 ? -15.406 40.312 20.641 1 97.12 170 LEU B O 1
ATOM 6184 N N . GLY B 1 171 ? -13.984 38.812 21.531 1 97.06 171 GLY B N 1
ATOM 6185 C CA . GLY B 1 171 ? -15.031 38.031 22.125 1 97.06 171 GLY B CA 1
ATOM 6186 C C . GLY B 1 171 ? -14.531 36.688 22.656 1 97.06 171 GLY B C 1
ATOM 6187 O O . GLY B 1 171 ? -13.344 36.375 22.531 1 97.06 171 GLY B O 1
ATOM 6188 N N . ARG B 1 172 ? -15.492 36 23.328 1 97.88 172 ARG B N 1
ATOM 6189 C CA . ARG B 1 172 ? -15.234 34.688 23.922 1 97.88 172 ARG B CA 1
ATOM 6190 C C . ARG B 1 172 ? -16.094 33.625 23.25 1 97.88 172 ARG B C 1
ATOM 6192 O O . ARG B 1 172 ? -17.25 33.844 22.891 1 97.88 172 ARG B O 1
ATOM 6199 N N . LYS B 1 173 ? -15.438 32.469 23.109 1 98.38 173 LYS B N 1
ATOM 6200 C CA . LYS B 1 173 ? -16.141 31.328 22.516 1 98.38 173 LYS B CA 1
ATOM 6201 C C . LYS B 1 173 ? -17.484 31.078 23.219 1 98.38 173 LYS B C 1
ATOM 6203 O O . LYS B 1 173 ? -18.5 30.891 22.547 1 98.38 173 LYS B O 1
ATOM 6208 N N . SER B 1 174 ? -17.562 31.141 24.547 1 96.94 174 SER B N 1
ATOM 6209 C CA . SER B 1 174 ? -18.766 30.875 25.328 1 96.94 174 SER B CA 1
ATOM 6210 C C . SER B 1 174 ? -19.875 31.859 24.984 1 96.94 174 SER B C 1
ATOM 6212 O O . SER B 1 174 ? -21.047 31.5 24.953 1 96.94 174 SER B O 1
ATOM 6214 N N . ASP B 1 175 ? -19.484 33.094 24.641 1 97.06 175 ASP B N 1
ATOM 6215 C CA . ASP B 1 175 ? -20.469 34.125 24.328 1 97.06 175 ASP B CA 1
ATOM 6216 C C . ASP B 1 175 ? -20.859 34.062 22.859 1 97.06 175 ASP B C 1
ATOM 6218 O O . ASP B 1 175 ? -21.938 34.531 22.484 1 97.06 175 ASP B O 1
ATOM 6222 N N . LEU B 1 176 ? -19.984 33.562 22.062 1 98.06 176 LEU B N 1
ATOM 6223 C CA . LEU B 1 176 ? -20.156 33.625 20.609 1 98.06 176 LEU B CA 1
ATOM 6224 C C . LEU B 1 176 ? -20.625 32.281 20.047 1 98.06 176 LEU B C 1
ATOM 6226 O O . LEU B 1 176 ? -20.531 32.062 18.844 1 98.06 176 LEU B O 1
ATOM 6230 N N . CYS B 1 177 ? -21.094 31.406 20.812 1 97.06 177 CYS B N 1
ATOM 6231 C CA . CYS B 1 177 ? -21.375 30.031 20.406 1 97.06 177 CYS B CA 1
ATOM 6232 C C . CYS B 1 177 ? -22.312 30 19.203 1 97.06 177 CYS B C 1
ATOM 6234 O O . CYS B 1 177 ? -22.047 29.281 18.234 1 97.06 177 CYS B O 1
ATOM 6236 N N . THR B 1 178 ? -23.359 30.719 19.25 1 97.44 178 THR B N 1
ATOM 6237 C CA . THR B 1 178 ? -24.328 30.734 18.156 1 97.44 178 THR B CA 1
ATOM 6238 C C . THR B 1 178 ? -23.703 31.312 16.891 1 97.44 178 THR B C 1
ATOM 6240 O O . THR B 1 178 ? -23.891 30.766 15.797 1 97.44 178 THR B O 1
ATOM 6243 N N . ARG B 1 179 ? -22.984 32.406 17.062 1 97.94 179 ARG B N 1
ATOM 6244 C CA . ARG B 1 179 ? -22.281 33.031 15.945 1 97.94 179 ARG B CA 1
ATOM 6245 C C . ARG B 1 179 ? -21.266 32.094 15.32 1 97.94 179 ARG B C 1
ATOM 6247 O O . ARG B 1 179 ? -21.219 31.953 14.094 1 97.94 179 ARG B O 1
ATOM 6254 N N . LEU B 1 180 ? -20.5 31.469 16.172 1 98.5 180 LEU B N 1
ATOM 6255 C CA . LEU B 1 180 ? -19.484 30.547 15.703 1 98.5 180 LEU B CA 1
ATOM 6256 C C . LEU B 1 180 ? -20.109 29.344 15.008 1 98.5 180 LEU B C 1
ATOM 6258 O O . LEU B 1 180 ? -19.578 28.844 14.016 1 98.5 180 LEU B O 1
ATOM 6262 N N . SER B 1 181 ? -21.188 28.875 15.562 1 98.25 181 SER B N 1
ATOM 6263 C CA . SER B 1 181 ? -21.922 27.781 14.93 1 98.25 181 SER B CA 1
ATOM 6264 C C . SER B 1 181 ? -22.359 28.156 13.516 1 98.25 181 SER B C 1
ATOM 6266 O O . SER B 1 181 ? -22.25 27.359 12.594 1 98.25 181 SER B O 1
ATOM 6268 N N . SER B 1 182 ? -22.828 29.328 13.383 1 97.38 182 SER B N 1
ATOM 6269 C CA . SER B 1 182 ? -23.281 29.812 12.078 1 97.38 182 SER B CA 1
ATOM 6270 C C . SER B 1 182 ? -22.109 29.906 11.102 1 97.38 182 SER B C 1
ATOM 6272 O O . SER B 1 182 ? -22.266 29.656 9.906 1 97.38 182 SER B O 1
ATOM 6274 N N . ILE B 1 183 ? -20.953 30.25 11.547 1 97.69 183 ILE B N 1
ATOM 6275 C CA . ILE B 1 183 ? -19.781 30.438 10.711 1 97.69 183 ILE B CA 1
ATOM 6276 C C . ILE B 1 183 ? -19.203 29.094 10.312 1 97.69 183 ILE B C 1
ATOM 6278 O O . ILE B 1 183 ? -18.812 28.891 9.156 1 97.69 183 ILE B O 1
ATOM 6282 N N . THR B 1 184 ? -19.172 28.125 11.219 1 97.94 184 THR B N 1
ATOM 6283 C CA . THR B 1 184 ? -18.359 26.922 11.047 1 97.94 184 THR B CA 1
ATOM 6284 C C . THR B 1 184 ? -19.25 25.703 10.758 1 97.94 184 THR B C 1
ATOM 6286 O O . THR B 1 184 ? -18.75 24.672 10.312 1 97.94 184 THR B O 1
ATOM 6289 N N . GLY B 1 185 ? -20.516 25.766 11.047 1 96.25 185 GLY B N 1
ATOM 6290 C CA . GLY B 1 185 ? -21.422 24.641 10.914 1 96.25 185 GLY B CA 1
ATOM 6291 C C . GLY B 1 185 ? -21.359 23.688 12.094 1 96.25 185 GLY B C 1
ATOM 6292 O O . GLY B 1 185 ? -22.078 22.688 12.133 1 96.25 185 GLY B O 1
ATOM 6293 N N . ILE B 1 186 ? -20.547 23.984 13.148 1 98 186 ILE B N 1
ATOM 6294 C CA . ILE B 1 186 ? -20.391 23.125 14.312 1 98 186 ILE B CA 1
ATOM 6295 C C . ILE B 1 186 ? -21.547 23.375 15.289 1 98 186 ILE B C 1
ATOM 6297 O O . ILE B 1 186 ? -21.906 24.516 15.555 1 98 186 ILE B O 1
ATOM 6301 N N . ASP B 1 187 ? -22.047 22.375 15.883 1 95.81 187 ASP B N 1
ATOM 6302 C CA . ASP B 1 187 ? -23.172 22.469 16.812 1 95.81 187 ASP B CA 1
ATOM 6303 C C . ASP B 1 187 ? -22.781 23.266 18.047 1 95.81 187 ASP B C 1
ATOM 6305 O O . ASP B 1 187 ? -21.672 23.125 18.562 1 95.81 187 ASP B O 1
ATOM 6309 N N . THR B 1 188 ? -23.719 24.047 18.547 1 97.12 188 THR B N 1
ATOM 6310 C CA . THR B 1 188 ? -23.484 24.891 19.719 1 97.12 188 THR B CA 1
ATOM 6311 C C . THR B 1 188 ? -23.109 24.047 20.938 1 97.12 188 THR B C 1
ATOM 6313 O O . THR B 1 188 ? -22.25 24.438 21.734 1 97.12 188 THR B O 1
ATOM 6316 N N . ASN B 1 189 ? -23.734 22.906 20.984 1 96 189 ASN B N 1
ATOM 6317 C CA . ASN B 1 189 ? -23.469 22.062 22.125 1 96 189 ASN B CA 1
ATOM 6318 C C . ASN B 1 189 ? -22.031 21.5 22.109 1 96 189 ASN B C 1
ATOM 6320 O O . ASN B 1 189 ? -21.438 21.281 23.156 1 96 189 ASN B O 1
ATOM 6324 N N . VAL B 1 190 ? -21.531 21.297 20.922 1 96.56 190 VAL B N 1
ATOM 6325 C CA . VAL B 1 190 ? -20.141 20.844 20.781 1 96.56 190 VAL B CA 1
ATOM 6326 C C . VAL B 1 190 ? -19.188 21.984 21.156 1 96.56 190 VAL B C 1
ATOM 6328 O O . VAL B 1 190 ? -18.219 21.766 21.875 1 96.56 190 VAL B O 1
ATOM 6331 N N . LEU B 1 191 ? -19.469 23.188 20.734 1 97.56 191 LEU B N 1
ATOM 6332 C CA . LEU B 1 191 ? -18.641 24.359 21 1 97.56 191 LEU B CA 1
ATOM 6333 C C . LEU B 1 191 ? -18.625 24.672 22.5 1 97.56 191 LEU B C 1
ATOM 6335 O O . LEU B 1 191 ? -17.625 25.125 23.031 1 97.56 191 LEU B O 1
ATOM 6339 N N . ARG B 1 192 ? -19.75 24.344 23.156 1 95.56 192 ARG B N 1
ATOM 6340 C CA . ARG B 1 192 ? -19.875 24.609 24.578 1 95.56 192 ARG B CA 1
ATOM 6341 C C . ARG B 1 192 ? -19.219 23.5 25.406 1 95.56 192 ARG B C 1
ATOM 6343 O O . ARG B 1 192 ? -18.922 23.688 26.594 1 95.56 192 ARG B O 1
ATOM 6350 N N . GLY B 1 193 ? -19 22.438 24.812 1 93.75 193 GLY B N 1
ATOM 6351 C CA . GLY B 1 193 ? -18.422 21.297 25.516 1 93.75 193 GLY B CA 1
ATOM 6352 C C . GLY B 1 193 ? -19.469 20.422 26.188 1 93.75 193 GLY B C 1
ATOM 6353 O O . GLY B 1 193 ? -19.125 19.516 26.938 1 93.75 193 GLY B O 1
ATOM 6354 N N . SER B 1 194 ? -20.703 20.641 25.891 1 94 194 SER B N 1
ATOM 6355 C CA . SER B 1 194 ? -21.781 19.891 26.547 1 94 194 SER B CA 1
ATOM 6356 C C . SER B 1 194 ? -22.094 18.609 25.797 1 94 194 SER B C 1
ATOM 6358 O O . SER B 1 194 ? -22.781 17.719 26.328 1 94 194 SER B O 1
ATOM 6360 N N . GLN B 1 195 ? -21.672 18.5 24.625 1 94 195 GLN B N 1
ATOM 6361 C CA . GLN B 1 195 ? -21.844 17.281 23.844 1 94 195 GLN B CA 1
ATOM 6362 C C . GLN B 1 195 ? -20.484 16.688 23.453 1 94 195 GLN B C 1
ATOM 6364 O O . GLN B 1 195 ? -19.594 17.406 22.984 1 94 195 GLN B O 1
ATOM 6369 N N . GLU B 1 196 ? -20.391 15.391 23.703 1 92.88 196 GLU B N 1
ATOM 6370 C CA . GLU B 1 196 ? -19.156 14.703 23.359 1 92.88 196 GLU B CA 1
ATOM 6371 C C . GLU B 1 196 ? -18.984 14.586 21.844 1 92.88 196 GLU B C 1
ATOM 6373 O O . GLU B 1 196 ? -19.906 14.188 21.141 1 92.88 196 GLU B O 1
ATOM 6378 N N . ILE B 1 197 ? -17.844 14.867 21.422 1 94.25 197 ILE B N 1
ATOM 6379 C CA . ILE B 1 197 ? -17.547 14.883 19.984 1 94.25 197 ILE B CA 1
ATOM 6380 C C . ILE B 1 197 ? -17.734 13.484 19.406 1 94.25 197 ILE B C 1
ATOM 6382 O O . ILE B 1 197 ? -18.141 13.328 18.25 1 94.25 197 ILE B O 1
ATOM 6386 N N . ARG B 1 198 ? -17.453 12.422 20.203 1 90.62 198 ARG B N 1
ATOM 6387 C CA . ARG B 1 198 ? -17.516 11.039 19.766 1 90.62 198 ARG B CA 1
ATOM 6388 C C . ARG B 1 198 ? -18.953 10.625 19.469 1 90.62 198 ARG B C 1
ATOM 6390 O O . ARG B 1 198 ? -19.203 9.617 18.797 1 90.62 198 ARG B O 1
ATOM 6397 N N . SER B 1 199 ? -19.875 11.391 19.969 1 92.81 199 SER B N 1
ATOM 6398 C CA . SER B 1 199 ? -21.297 11.086 19.766 1 92.81 199 SER B CA 1
ATOM 6399 C C . SER B 1 199 ? -21.781 11.633 18.422 1 92.81 199 SER B C 1
ATOM 6401 O O . SER B 1 199 ? -22.875 11.289 17.969 1 92.81 199 SER B O 1
ATOM 6403 N N . ILE B 1 200 ? -21.031 12.445 17.828 1 95.88 200 ILE B N 1
ATOM 6404 C CA . ILE B 1 200 ? -21.359 13.047 16.547 1 95.88 200 ILE B CA 1
ATOM 6405 C C . ILE B 1 200 ? -20.953 12.109 15.414 1 95.88 200 ILE B C 1
ATOM 6407 O O . ILE B 1 200 ? -19.891 11.469 15.477 1 95.88 200 ILE B O 1
ATOM 6411 N N . SER B 1 201 ? -21.781 11.961 14.359 1 96.56 201 SER B N 1
ATOM 6412 C CA . SER B 1 201 ? -21.484 11.055 13.242 1 96.56 201 SER B CA 1
ATOM 6413 C C . SER B 1 201 ? -20.188 11.438 12.547 1 96.56 201 SER B C 1
ATOM 6415 O O . SER B 1 201 ? -19.734 12.578 12.641 1 96.56 201 SER B O 1
ATOM 6417 N N . ILE B 1 202 ? -19.609 10.469 11.898 1 97.81 202 ILE B N 1
ATOM 6418 C CA . ILE B 1 202 ? -18.359 10.688 11.195 1 97.81 202 ILE B CA 1
ATOM 6419 C C . ILE B 1 202 ? -18.562 11.711 10.078 1 97.81 202 ILE B C 1
ATOM 6421 O O . ILE B 1 202 ? -17.75 12.625 9.914 1 97.81 202 ILE B O 1
ATOM 6425 N N . ALA B 1 203 ? -19.625 11.617 9.336 1 98.12 203 ALA B N 1
ATOM 6426 C CA . ALA B 1 203 ? -19.891 12.508 8.219 1 98.12 203 ALA B CA 1
ATOM 6427 C C . ALA B 1 203 ? -20.031 13.953 8.688 1 98.12 203 ALA B C 1
ATOM 6429 O O . ALA B 1 203 ? -19.516 14.875 8.047 1 98.12 203 ALA B O 1
ATOM 6430 N N . LYS B 1 204 ? -20.719 14.125 9.758 1 97.62 204 LYS B N 1
ATOM 6431 C CA . LYS B 1 204 ? -20.906 15.469 10.289 1 97.62 204 LYS B CA 1
ATOM 6432 C C . LYS B 1 204 ? -19.578 16.078 10.727 1 97.62 204 LYS B C 1
ATOM 6434 O O . LYS B 1 204 ? -19.281 17.234 10.398 1 97.62 204 LYS B O 1
ATOM 6439 N N . ARG B 1 205 ? -18.781 15.383 11.438 1 98.38 205 ARG B N 1
ATOM 6440 C CA . ARG B 1 205 ? -17.469 15.875 11.836 1 98.38 205 ARG B CA 1
ATOM 6441 C C . ARG B 1 205 ? -16.609 16.203 10.617 1 98.38 205 ARG B C 1
ATOM 6443 O O . ARG B 1 205 ? -15.93 17.219 10.586 1 98.38 205 ARG B O 1
ATOM 6450 N N . MET B 1 206 ? -16.688 15.32 9.578 1 98.69 206 MET B N 1
ATOM 6451 C CA . MET B 1 206 ? -15.953 15.57 8.344 1 98.69 206 MET B CA 1
ATOM 6452 C C . MET B 1 206 ? -16.438 16.844 7.668 1 98.69 206 MET B C 1
ATOM 6454 O O . MET B 1 206 ? -15.656 17.594 7.082 1 98.69 206 MET B O 1
ATOM 6458 N N . SER B 1 207 ? -17.719 17.078 7.789 1 98.38 207 SER B N 1
ATOM 6459 C CA . SER B 1 207 ? -18.312 18.25 7.152 1 98.38 207 SER B CA 1
ATOM 6460 C C . SER B 1 207 ? -17.75 19.531 7.75 1 98.38 207 SER B C 1
ATOM 6462 O O . SER B 1 207 ? -17.641 20.547 7.059 1 98.38 207 SER B O 1
ATOM 6464 N N . TRP B 1 208 ? -17.375 19.516 9.047 1 98.56 208 TRP B N 1
ATOM 6465 C CA . TRP B 1 208 ? -16.781 20.672 9.688 1 98.56 208 TRP B CA 1
ATOM 6466 C C . TRP B 1 208 ? -15.43 21.016 9.062 1 98.56 208 TRP B C 1
ATOM 6468 O O . TRP B 1 208 ? -15 22.172 9.094 1 98.56 208 TRP B O 1
ATOM 6478 N N . ALA B 1 209 ? -14.75 20.016 8.445 1 98.56 209 ALA B N 1
ATOM 6479 C CA . ALA B 1 209 ? -13.414 20.188 7.867 1 98.56 209 ALA B CA 1
ATOM 6480 C C . ALA B 1 209 ? -13.5 20.484 6.375 1 98.56 209 ALA B C 1
ATOM 6482 O O . ALA B 1 209 ? -12.516 20.891 5.758 1 98.56 209 ALA B O 1
ATOM 6483 N N . ALA B 1 210 ? -14.633 20.391 5.777 1 98.25 210 ALA B N 1
ATOM 6484 C CA . ALA B 1 210 ? -14.812 20.297 4.328 1 98.25 210 ALA B CA 1
ATOM 6485 C C . ALA B 1 210 ? -14.359 21.594 3.646 1 98.25 210 ALA B C 1
ATOM 6487 O O . ALA B 1 210 ? -13.805 21.547 2.543 1 98.25 210 ALA B O 1
ATOM 6488 N N . LYS B 1 211 ? -14.492 22.719 4.277 1 97.12 211 LYS B N 1
ATOM 6489 C CA . LYS B 1 211 ? -14.172 24 3.65 1 97.12 211 LYS B CA 1
ATOM 6490 C C . LYS B 1 211 ? -12.836 24.531 4.156 1 97.12 211 LYS B C 1
ATOM 6492 O O . LYS B 1 211 ? -12.492 25.688 3.898 1 97.12 211 LYS B O 1
ATOM 6497 N N . ARG B 1 212 ? -12.172 23.797 4.859 1 98.06 212 ARG B N 1
ATOM 6498 C CA . ARG B 1 212 ? -10.891 24.219 5.422 1 98.06 212 ARG B CA 1
ATOM 6499 C C . ARG B 1 212 ? -9.727 23.75 4.551 1 98.06 212 ARG B C 1
ATOM 6501 O O . ARG B 1 212 ? -9.852 22.781 3.807 1 98.06 212 ARG B O 1
ATOM 6508 N N . VAL B 1 213 ? -8.656 24.531 4.676 1 96.94 213 VAL B N 1
ATOM 6509 C CA . VAL B 1 213 ? -7.512 24.25 3.814 1 96.94 213 VAL B CA 1
ATOM 6510 C C . VAL B 1 213 ? -6.242 24.125 4.656 1 96.94 213 VAL B C 1
ATOM 6512 O O . VAL B 1 213 ? -6.18 24.656 5.77 1 96.94 213 VAL B O 1
ATOM 6515 N N . THR B 1 214 ? -5.316 23.375 4.207 1 96.44 214 THR B N 1
ATOM 6516 C CA . THR B 1 214 ? -4.004 23.219 4.824 1 96.44 214 THR B CA 1
ATOM 6517 C C . THR B 1 214 ? -2.896 23.5 3.814 1 96.44 214 THR B C 1
ATOM 6519 O O . THR B 1 214 ? -3.115 23.406 2.604 1 96.44 214 THR B O 1
ATOM 6522 N N . THR B 1 215 ? -1.804 23.922 4.305 1 92.12 215 THR B N 1
ATOM 6523 C CA . THR B 1 215 ? -0.657 24.172 3.438 1 92.12 215 THR B CA 1
ATOM 6524 C C . THR B 1 215 ? -0.101 22.859 2.891 1 92.12 215 THR B C 1
ATOM 6526 O O . THR B 1 215 ? 0.063 22.703 1.678 1 92.12 215 THR B O 1
ATOM 6529 N N . ARG B 1 216 ? 0.159 21.969 3.834 1 92.12 216 ARG B N 1
ATOM 6530 C CA . ARG B 1 216 ? 0.557 20.625 3.406 1 92.12 216 ARG B CA 1
ATOM 6531 C C . ARG B 1 216 ? -0.664 19.75 3.154 1 92.12 216 ARG B C 1
ATOM 6533 O O . ARG B 1 216 ? -1.601 19.734 3.955 1 92.12 216 ARG B O 1
ATOM 6540 N N . ILE B 1 217 ? -0.602 18.969 2.096 1 93.69 217 ILE B N 1
ATOM 6541 C CA . ILE B 1 217 ? -1.75 18.172 1.685 1 93.69 217 ILE B CA 1
ATOM 6542 C C . ILE B 1 217 ? -2.064 17.141 2.758 1 93.69 217 ILE B C 1
ATOM 6544 O O . ILE B 1 217 ? -3.23 16.906 3.092 1 93.69 217 ILE B O 1
ATOM 6548 N N . GLU B 1 218 ? -1.027 16.516 3.359 1 95.81 218 GLU B N 1
ATOM 6549 C CA . GLU B 1 218 ? -1.227 15.461 4.344 1 95.81 218 GLU B CA 1
ATOM 6550 C C . GLU B 1 218 ? -1.921 15.992 5.594 1 95.81 218 GLU B C 1
ATOM 6552 O O . GLU B 1 218 ? -2.619 15.242 6.285 1 95.81 218 GLU B O 1
ATOM 6557 N N . ASP B 1 219 ? -1.833 17.281 5.828 1 96.62 219 ASP B N 1
ATOM 6558 C CA . ASP B 1 219 ? -2.35 17.891 7.051 1 96.62 219 ASP B CA 1
ATOM 6559 C C . ASP B 1 219 ? -3.877 17.938 7.035 1 96.62 219 ASP B C 1
ATOM 6561 O O . ASP B 1 219 ? -4.504 18.141 8.078 1 96.62 219 ASP B O 1
ATOM 6565 N N . CYS B 1 220 ? -4.441 17.781 5.898 1 97.69 220 CYS B N 1
ATOM 6566 C CA . CYS B 1 220 ? -5.898 17.719 5.883 1 97.69 220 CYS B CA 1
ATOM 6567 C C . CYS B 1 220 ? -6.406 16.531 6.676 1 97.69 220 CYS B C 1
ATOM 6569 O O . CYS B 1 220 ? -7.531 16.547 7.18 1 97.69 220 CYS B O 1
ATOM 6571 N N . ALA B 1 221 ? -5.547 15.469 6.711 1 98.19 221 ALA B N 1
ATOM 6572 C CA . ALA B 1 221 ? -5.855 14.297 7.516 1 98.19 221 ALA B CA 1
ATOM 6573 C C . ALA B 1 221 ? -5.324 14.453 8.938 1 98.19 221 ALA B C 1
ATOM 6575 O O . ALA B 1 221 ? -6.039 14.18 9.906 1 98.19 221 ALA B O 1
ATOM 6576 N N . TYR B 1 222 ? -4.09 14.914 9.07 1 97.75 222 TYR B N 1
ATOM 6577 C CA . TYR B 1 222 ? -3.391 14.906 10.352 1 97.75 222 TYR B CA 1
ATOM 6578 C C . TYR B 1 222 ? -4.043 15.875 11.328 1 97.75 222 TYR B C 1
ATOM 6580 O O . TYR B 1 222 ? -4.059 15.633 12.539 1 97.75 222 TYR B O 1
ATOM 6588 N N . CYS B 1 223 ? -4.641 16.938 10.82 1 98 223 CYS B N 1
ATOM 6589 C CA . CYS B 1 223 ? -5.258 17.922 11.711 1 98 223 CYS B CA 1
ATOM 6590 C C . CYS B 1 223 ? -6.578 17.391 12.258 1 98 223 CYS B C 1
ATOM 6592 O O . CYS B 1 223 ? -7.188 18.016 13.125 1 98 223 CYS B O 1
ATOM 6594 N N . LEU B 1 224 ? -7.012 16.219 11.797 1 98.31 224 LEU B N 1
ATOM 6595 C CA . LEU B 1 224 ? -8.297 15.672 12.203 1 98.31 224 LEU B CA 1
ATOM 6596 C C . LEU B 1 224 ? -8.117 14.516 13.18 1 98.31 224 LEU B C 1
ATOM 6598 O O . LEU B 1 224 ? -9.094 13.977 13.711 1 98.31 224 LEU B O 1
ATOM 6602 N N . LEU B 1 225 ? -6.867 14.094 13.438 1 97.69 225 LEU B N 1
ATOM 6603 C CA . LEU B 1 225 ? -6.609 12.906 14.258 1 97.69 225 LEU B CA 1
ATOM 6604 C C . LEU B 1 225 ? -7.301 13.016 15.609 1 97.69 225 LEU B C 1
ATOM 6606 O O . LEU B 1 225 ? -8.016 12.102 16.016 1 97.69 225 LEU B O 1
ATOM 6610 N N . GLY B 1 226 ? -7.156 14.125 16.266 1 96.56 226 GLY B N 1
ATOM 6611 C CA . GLY B 1 226 ? -7.738 14.312 17.594 1 96.56 226 GLY B CA 1
ATOM 6612 C C . GLY B 1 226 ? -9.25 14.352 17.578 1 96.56 226 GLY B C 1
ATOM 6613 O O . GLY B 1 226 ? -9.906 13.898 18.516 1 96.56 226 GLY B O 1
ATOM 6614 N N . LEU B 1 227 ? -9.797 14.898 16.531 1 96.88 227 LEU B N 1
ATOM 6615 C CA . LEU B 1 227 ? -11.25 14.992 16.391 1 96.88 227 LEU B CA 1
ATOM 6616 C C . LEU B 1 227 ? -11.883 13.609 16.328 1 96.88 227 LEU B C 1
ATOM 6618 O O . LEU B 1 227 ? -13.031 13.422 16.734 1 96.88 227 LEU B O 1
ATOM 6622 N N . PHE B 1 228 ? -11.148 12.625 15.852 1 97.5 228 PHE B N 1
ATOM 6623 C CA . PHE B 1 228 ? -11.688 11.281 15.68 1 97.5 228 PHE B CA 1
ATOM 6624 C C . PHE B 1 228 ? -11.055 10.32 16.672 1 97.5 228 PHE B C 1
ATOM 6626 O O . PHE B 1 228 ? -11.32 9.109 16.641 1 97.5 228 PHE B O 1
ATOM 6633 N N . GLY B 1 229 ? -10.164 10.836 17.516 1 95.56 229 GLY B N 1
ATOM 6634 C CA . GLY B 1 229 ? -9.531 9.992 18.516 1 95.56 229 GLY B CA 1
ATOM 6635 C C . GLY B 1 229 ? -8.617 8.945 17.922 1 95.56 229 GLY B C 1
ATOM 6636 O O . GLY B 1 229 ? -8.602 7.793 18.359 1 95.56 229 GLY B O 1
ATOM 6637 N N . ILE B 1 230 ? -7.918 9.312 16.844 1 94.81 230 ILE B N 1
ATOM 6638 C CA . ILE B 1 230 ? -7.051 8.414 16.094 1 94.81 230 ILE B CA 1
ATOM 6639 C C . ILE B 1 230 ? -5.598 8.859 16.234 1 94.81 230 ILE B C 1
ATOM 6641 O O . ILE B 1 230 ? -5.316 10.055 16.359 1 94.81 230 ILE B O 1
ATOM 6645 N N . ASN B 1 231 ? -4.707 7.945 16.375 1 94.12 231 ASN B N 1
ATOM 6646 C CA . ASN B 1 231 ? -3.275 8.18 16.219 1 94.12 231 ASN B CA 1
ATOM 6647 C C . ASN B 1 231 ? -2.703 7.418 15.039 1 94.12 231 ASN B C 1
ATOM 6649 O O . ASN B 1 231 ? -3.1 6.281 14.773 1 94.12 231 ASN B O 1
ATOM 6653 N N . MET B 1 232 ? -1.898 8.078 14.289 1 91.44 232 MET B N 1
ATOM 6654 C CA . MET B 1 232 ? -1.232 7.363 13.203 1 91.44 232 MET B CA 1
ATOM 6655 C C . MET B 1 232 ? 0.135 7.973 12.906 1 91.44 232 MET B C 1
ATOM 6657 O O . MET B 1 232 ? 0.389 9.133 13.25 1 91.44 232 MET B O 1
ATOM 6661 N N . PRO B 1 233 ? 1.036 7.203 12.312 1 89.69 233 PRO B N 1
ATOM 6662 C CA . PRO B 1 233 ? 2.344 7.746 11.938 1 89.69 233 PRO B CA 1
ATOM 6663 C C . PRO B 1 233 ? 2.25 8.828 10.859 1 89.69 233 PRO B C 1
ATOM 6665 O O . PRO B 1 233 ? 1.418 8.734 9.953 1 89.69 233 PRO B O 1
ATOM 6668 N N . MET B 1 234 ? 3.094 9.828 11.039 1 90.81 234 MET B N 1
ATOM 6669 C CA . MET B 1 234 ? 3.168 10.867 10.008 1 90.81 234 MET B CA 1
ATOM 6670 C C . MET B 1 234 ? 4.012 10.398 8.828 1 90.81 234 MET B C 1
ATOM 6672 O O . MET B 1 234 ? 5.133 9.922 9.008 1 90.81 234 MET B O 1
ATOM 6676 N N . LEU B 1 235 ? 3.443 10.383 7.73 1 91.81 235 LEU B N 1
ATOM 6677 C CA . LEU B 1 235 ? 4.133 10.039 6.492 1 91.81 235 LEU B CA 1
ATOM 6678 C C . LEU B 1 235 ? 4.004 11.156 5.465 1 91.81 235 LEU B C 1
ATOM 6680 O O . LEU B 1 235 ? 3.344 10.984 4.434 1 91.81 235 LEU B O 1
ATOM 6684 N N . TYR B 1 236 ? 4.707 12.234 5.727 1 89.75 236 TYR B N 1
ATOM 6685 C CA . TYR B 1 236 ? 4.707 13.281 4.711 1 89.75 236 TYR B CA 1
ATOM 6686 C C . TYR B 1 236 ? 5.293 12.773 3.398 1 89.75 236 TYR B C 1
ATOM 6688 O O . TYR B 1 236 ? 6.285 12.039 3.396 1 89.75 236 TYR B O 1
ATOM 6696 N N . GLY B 1 237 ? 4.688 13.156 2.275 1 90.56 237 GLY B N 1
ATOM 6697 C CA . GLY B 1 237 ? 5.02 12.617 0.968 1 90.56 237 GLY B CA 1
ATOM 6698 C C . GLY B 1 237 ? 3.957 11.688 0.418 1 90.56 237 GLY B C 1
ATOM 6699 O O . GLY B 1 237 ? 3.943 11.391 -0.779 1 90.56 237 GLY B O 1
ATOM 6700 N N . GLU B 1 238 ? 3.035 11.234 1.282 1 92.75 238 GLU B N 1
ATOM 6701 C CA . GLU B 1 238 ? 1.995 10.32 0.818 1 92.75 238 GLU B CA 1
ATOM 6702 C C . GLU B 1 238 ? 0.85 11.078 0.154 1 92.75 238 GLU B C 1
ATOM 6704 O O . GLU B 1 238 ? 0.001 10.477 -0.507 1 92.75 238 GLU B O 1
ATOM 6709 N N . ASN B 1 239 ? 0.734 12.352 0.383 1 93.06 239 ASN B N 1
ATOM 6710 C CA . ASN B 1 239 ? -0.26 13.219 -0.244 1 93.06 239 ASN B CA 1
ATOM 6711 C C . ASN B 1 239 ? -1.68 12.805 0.134 1 93.06 239 ASN B C 1
ATOM 6713 O O . ASN B 1 239 ? -2.002 12.688 1.317 1 93.06 239 ASN B O 1
ATOM 6717 N N . GLU B 1 240 ? -2.551 12.562 -0.848 1 93.06 240 GLU B N 1
ATOM 6718 C CA . GLU B 1 240 ? -3.967 12.305 -0.596 1 93.06 240 GLU B CA 1
ATOM 6719 C C . GLU B 1 240 ? -4.172 10.961 0.096 1 93.06 240 GLU B C 1
ATOM 6721 O O . GLU B 1 240 ? -5.238 10.703 0.657 1 93.06 240 GLU B O 1
ATOM 6726 N N . LYS B 1 241 ? -3.201 10.172 0.083 1 94.81 241 LYS B N 1
ATOM 6727 C CA . LYS B 1 241 ? -3.316 8.875 0.748 1 94.81 241 LYS B CA 1
ATOM 6728 C C . LYS B 1 241 ? -3.457 9.039 2.258 1 94.81 241 LYS B C 1
ATOM 6730 O O . LYS B 1 241 ? -3.941 8.141 2.945 1 94.81 241 LYS B O 1
ATOM 6735 N N . ALA B 1 242 ? -2.98 10.18 2.76 1 96.94 242 ALA B N 1
ATOM 6736 C CA . ALA B 1 242 ? -3.084 10.438 4.191 1 96.94 242 ALA B CA 1
ATOM 6737 C C . ALA B 1 242 ? -4.539 10.438 4.648 1 96.94 242 ALA B C 1
ATOM 6739 O O . ALA B 1 242 ? -4.871 9.859 5.688 1 96.94 242 ALA B O 1
ATOM 6740 N N . PHE B 1 243 ? -5.418 11.055 3.844 1 98.12 243 PHE B N 1
ATOM 6741 C CA . PHE B 1 243 ? -6.824 11.133 4.219 1 98.12 243 PHE B CA 1
ATOM 6742 C C . PHE B 1 243 ? -7.492 9.766 4.082 1 98.12 243 PHE B C 1
ATOM 6744 O O . PHE B 1 243 ? -8.375 9.414 4.867 1 98.12 243 PHE B O 1
ATOM 6751 N N . ILE B 1 244 ? -7.113 9 3.086 1 97.5 244 ILE B N 1
ATOM 6752 C CA . ILE B 1 244 ? -7.605 7.633 2.947 1 97.5 244 ILE B CA 1
ATOM 6753 C C . ILE B 1 244 ? -7.203 6.812 4.172 1 97.5 244 ILE B C 1
ATOM 6755 O O . ILE B 1 244 ? -8.023 6.098 4.746 1 97.5 244 ILE B O 1
ATOM 6759 N N . ARG B 1 245 ? -5.941 6.941 4.566 1 96.5 245 ARG B N 1
ATOM 6760 C CA . ARG B 1 245 ? -5.438 6.223 5.73 1 96.5 245 ARG B CA 1
ATOM 6761 C C . ARG B 1 245 ? -6.199 6.617 6.992 1 96.5 245 ARG B C 1
ATOM 6763 O O . ARG B 1 245 ? -6.492 5.766 7.836 1 96.5 245 ARG B O 1
ATOM 6770 N N . LEU B 1 246 ? -6.508 7.898 7.133 1 98.12 246 LEU B N 1
ATOM 6771 C CA . LEU B 1 246 ? -7.309 8.344 8.266 1 98.12 246 LEU B CA 1
ATOM 6772 C C . LEU B 1 246 ? -8.648 7.617 8.312 1 98.12 246 LEU B C 1
ATOM 6774 O O . LEU B 1 246 ? -9.047 7.109 9.359 1 98.12 246 LEU B O 1
ATOM 6778 N N . GLN B 1 247 ? -9.305 7.57 7.211 1 98.31 247 GLN B N 1
ATOM 6779 C CA . GLN B 1 247 ? -10.609 6.914 7.141 1 98.31 247 GLN B CA 1
ATOM 6780 C C . GLN B 1 247 ? -10.492 5.422 7.445 1 98.31 247 GLN B C 1
ATOM 6782 O O . GLN B 1 247 ? -11.352 4.852 8.117 1 98.31 247 GLN B O 1
ATOM 6787 N N . GLU B 1 248 ? -9.414 4.801 6.91 1 96.69 248 GLU B N 1
ATOM 6788 C CA . GLU B 1 248 ? -9.172 3.395 7.219 1 96.69 248 GLU B CA 1
ATOM 6789 C C . GLU B 1 248 ? -8.984 3.182 8.719 1 96.69 248 GLU B C 1
ATOM 6791 O O . GLU B 1 248 ? -9.477 2.203 9.281 1 96.69 248 GLU B O 1
ATOM 6796 N N . GLU B 1 249 ? -8.25 4.066 9.383 1 97 249 GLU B N 1
ATOM 6797 C CA . GLU B 1 249 ? -8.055 3.973 10.828 1 97 249 GLU B CA 1
ATOM 6798 C C . GLU B 1 249 ? -9.375 4.164 11.578 1 97 249 GLU B C 1
ATOM 6800 O O . GLU B 1 249 ? -9.633 3.473 12.562 1 97 249 GLU B O 1
ATOM 6805 N N . ILE B 1 250 ? -10.203 5.07 11.125 1 97.12 250 ILE B N 1
ATOM 6806 C CA . ILE B 1 250 ? -11.5 5.32 11.75 1 97.12 250 ILE B CA 1
ATOM 6807 C C . ILE B 1 250 ? -12.375 4.07 11.648 1 97.12 250 ILE B C 1
ATOM 6809 O O . ILE B 1 250 ? -13.023 3.68 12.617 1 97.12 250 ILE B O 1
ATOM 6813 N N . MET B 1 251 ? -12.328 3.395 10.555 1 94.69 251 MET B N 1
ATOM 6814 C CA . MET B 1 251 ? -13.211 2.26 10.297 1 94.69 251 MET B CA 1
ATOM 6815 C C . MET B 1 251 ? -12.828 1.064 11.164 1 94.69 251 MET B C 1
ATOM 6817 O O . MET B 1 251 ? -13.641 0.161 11.367 1 94.69 251 MET B O 1
ATOM 6821 N N . LYS B 1 252 ? -11.617 1.029 11.594 1 92.88 252 LYS B N 1
ATOM 6822 C CA . LYS B 1 252 ? -11.18 -0.078 12.438 1 92.88 252 LYS B CA 1
ATOM 6823 C C . LYS B 1 252 ? -11.945 -0.096 13.758 1 92.88 252 LYS B C 1
ATOM 6825 O O . LYS B 1 252 ? -12.117 -1.154 14.367 1 92.88 252 LYS B O 1
ATOM 6830 N N . ASP B 1 253 ? -12.453 1.154 14.148 1 91.44 253 ASP B N 1
ATOM 6831 C CA . ASP B 1 253 ? -13.047 1.219 15.477 1 91.44 253 ASP B CA 1
ATOM 6832 C C . ASP B 1 253 ? -14.484 1.717 15.406 1 91.44 253 ASP B C 1
ATOM 6834 O O . ASP B 1 253 ? -15.109 1.972 16.438 1 91.44 253 ASP B O 1
ATOM 6838 N N . SER B 1 254 ? -14.945 1.907 14.133 1 92.56 254 SER B N 1
ATOM 6839 C CA . SER B 1 254 ? -16.297 2.457 14.023 1 92.56 254 SER B CA 1
ATOM 6840 C C . SER B 1 254 ? -17.078 1.767 12.914 1 92.56 254 SER B C 1
ATOM 6842 O O . SER B 1 254 ? -16.547 1.488 11.844 1 92.56 254 SER B O 1
ATOM 6844 N N . SER B 1 255 ? -18.344 1.513 13.227 1 91.81 255 SER B N 1
ATOM 6845 C CA . SER B 1 255 ? -19.234 0.953 12.219 1 91.81 255 SER B CA 1
ATOM 6846 C C . SER B 1 255 ? -20.141 2.029 11.625 1 91.81 255 SER B C 1
ATOM 6848 O O . SER B 1 255 ? -21.141 1.718 10.984 1 91.81 255 SER B O 1
ATOM 6850 N N . ASP B 1 256 ? -19.844 3.283 11.898 1 94.75 256 ASP B N 1
ATOM 6851 C CA . ASP B 1 256 ? -20.609 4.422 11.398 1 94.75 256 ASP B CA 1
ATOM 6852 C C . ASP B 1 256 ? -20.5 4.531 9.883 1 94.75 256 ASP B C 1
ATOM 6854 O O . ASP B 1 256 ? -19.516 5.059 9.359 1 94.75 256 ASP B O 1
ATOM 6858 N N . GLU B 1 257 ? -21.578 4.191 9.156 1 95.88 257 GLU B N 1
ATOM 6859 C CA . GLU B 1 257 ? -21.547 4.121 7.695 1 95.88 257 GLU B CA 1
ATOM 6860 C C . GLU B 1 257 ? -21.703 5.504 7.074 1 95.88 257 GLU B C 1
ATOM 6862 O O . GLU B 1 257 ? -21.562 5.668 5.859 1 95.88 257 GLU B O 1
ATOM 6867 N N . SER B 1 258 ? -21.953 6.512 7.883 1 97.31 258 SER B N 1
ATOM 6868 C CA . SER B 1 258 ? -21.969 7.867 7.336 1 97.31 258 SER B CA 1
ATOM 6869 C C . SER B 1 258 ? -20.609 8.242 6.75 1 97.31 258 SER B C 1
ATOM 6871 O O . SER B 1 258 ? -20.516 9.211 5.992 1 97.31 258 SER B O 1
ATOM 6873 N N . LEU B 1 259 ? -19.609 7.441 7.098 1 98.06 259 LEU B N 1
ATOM 6874 C CA . LEU B 1 259 ? -18.266 7.594 6.527 1 98.06 259 LEU B CA 1
ATOM 6875 C C . LEU B 1 259 ? -18.328 7.547 5.004 1 98.06 259 LEU B C 1
ATOM 6877 O O . LEU B 1 259 ? -17.516 8.18 4.328 1 98.06 259 LEU B O 1
ATOM 6881 N N . PHE B 1 260 ? -19.328 6.883 4.445 1 98.12 260 PHE B N 1
ATOM 6882 C CA . PHE B 1 260 ? -19.406 6.672 3.004 1 98.12 260 PHE B CA 1
ATOM 6883 C C . PHE B 1 260 ? -20.359 7.668 2.357 1 98.12 260 PHE B C 1
ATOM 6885 O O . PHE B 1 260 ? -20.531 7.668 1.137 1 98.12 260 PHE B O 1
ATOM 6892 N N . ALA B 1 261 ? -20.953 8.547 3.166 1 98 261 ALA B N 1
ATOM 6893 C CA . ALA B 1 261 ? -21.953 9.492 2.682 1 98 261 ALA B CA 1
ATOM 6894 C C . ALA B 1 261 ? -21.312 10.797 2.234 1 98 261 ALA B C 1
ATOM 6896 O O . ALA B 1 261 ? -21.594 11.859 2.807 1 98 261 ALA B O 1
ATOM 6897 N N . TRP B 1 262 ? -20.5 10.727 1.241 1 98.19 262 TRP B N 1
ATOM 6898 C CA . TRP B 1 262 ? -19.828 11.891 0.66 1 98.19 262 TRP B CA 1
ATOM 6899 C C . TRP B 1 262 ? -20.125 11.992 -0.833 1 98.19 262 TRP B C 1
ATOM 6901 O O . TRP B 1 262 ? -20.641 11.055 -1.438 1 98.19 262 TRP B O 1
ATOM 6911 N N . ARG B 1 263 ? -19.891 13.148 -1.412 1 97.06 263 ARG B N 1
ATOM 6912 C CA . ARG B 1 263 ? -20.078 13.352 -2.844 1 97.06 263 ARG B CA 1
ATOM 6913 C C . ARG B 1 263 ? -18.938 14.18 -3.436 1 97.06 263 ARG B C 1
ATOM 6915 O O . ARG B 1 263 ? -18.391 15.047 -2.766 1 97.06 263 ARG B O 1
ATOM 6922 N N . ASP B 1 264 ? -18.578 13.859 -4.625 1 96.25 264 ASP B N 1
ATOM 6923 C CA . ASP B 1 264 ? -17.641 14.633 -5.434 1 96.25 264 ASP B CA 1
ATOM 6924 C C . ASP B 1 264 ? -18.359 15.367 -6.555 1 96.25 264 ASP B C 1
ATOM 6926 O O . ASP B 1 264 ? -18.578 14.812 -7.637 1 96.25 264 ASP B O 1
ATOM 6930 N N . GLU B 1 265 ? -18.578 16.609 -6.344 1 91.62 265 GLU B N 1
ATOM 6931 C CA . GLU B 1 265 ? -19.391 17.422 -7.262 1 91.62 265 GLU B CA 1
ATOM 6932 C C . GLU B 1 265 ? -18.703 17.578 -8.609 1 91.62 265 GLU B C 1
ATOM 6934 O O . GLU B 1 265 ? -19.359 17.766 -9.633 1 91.62 265 GLU B O 1
ATOM 6939 N N . ASN B 1 266 ? -17.438 17.406 -8.641 1 91.5 266 ASN B N 1
ATOM 6940 C CA . ASN B 1 266 ? -16.672 17.641 -9.859 1 91.5 266 ASN B CA 1
ATOM 6941 C C . ASN B 1 266 ? -16.359 16.344 -10.586 1 91.5 266 ASN B C 1
ATOM 6943 O O . ASN B 1 266 ? -15.742 16.359 -11.656 1 91.5 266 ASN B O 1
ATOM 6947 N N . ALA B 1 267 ? -16.797 15.273 -10.078 1 91.75 267 ALA B N 1
ATOM 6948 C CA . ALA B 1 267 ? -16.438 13.984 -10.672 1 91.75 267 ALA B CA 1
ATOM 6949 C C . ALA B 1 267 ? -17.281 13.711 -11.922 1 91.75 267 ALA B C 1
ATOM 6951 O O . ALA B 1 267 ? -18.469 14.039 -11.961 1 91.75 267 ALA B O 1
ATOM 6952 N N . ASN B 1 268 ? -16.641 13.094 -12.906 1 91.94 268 ASN B N 1
ATOM 6953 C CA . ASN B 1 268 ? -17.375 12.555 -14.039 1 91.94 268 ASN B CA 1
ATOM 6954 C C . ASN B 1 268 ? -18.344 11.453 -13.609 1 91.94 268 ASN B C 1
ATOM 6956 O O . ASN B 1 268 ? -18.016 10.641 -12.742 1 91.94 268 ASN B O 1
ATOM 6960 N N . THR B 1 269 ? -19.484 11.484 -14.219 1 90.06 269 THR B N 1
ATOM 6961 C CA . THR B 1 269 ? -20.531 10.555 -13.844 1 90.06 269 THR B CA 1
ATOM 6962 C C . THR B 1 269 ? -20.078 9.109 -14.008 1 90.06 269 THR B C 1
ATOM 6964 O O . THR B 1 269 ? -20.5 8.227 -13.266 1 90.06 269 THR B O 1
ATOM 6967 N N . ASP B 1 270 ? -19.156 8.859 -14.883 1 88.69 270 ASP B N 1
ATOM 6968 C CA . ASP B 1 270 ? -18.75 7.488 -15.164 1 88.69 270 ASP B CA 1
ATOM 6969 C C . ASP B 1 270 ? -17.406 7.168 -14.492 1 88.69 270 ASP B C 1
ATOM 6971 O O . ASP B 1 270 ? -16.891 6.062 -14.641 1 88.69 270 ASP B O 1
ATOM 6975 N N . ALA B 1 271 ? -17 8.156 -13.75 1 91.69 271 ALA B N 1
ATOM 6976 C CA . ALA B 1 271 ? -15.719 7.914 -13.078 1 91.69 271 ALA B CA 1
ATOM 6977 C C . ALA B 1 271 ? -15.852 6.82 -12.023 1 91.69 271 ALA B C 1
ATOM 6979 O O . ALA B 1 271 ? -16.828 6.789 -11.273 1 91.69 271 ALA B O 1
ATOM 6980 N N . LEU B 1 272 ? -14.961 5.863 -12.039 1 92.81 272 LEU B N 1
ATOM 6981 C CA . LEU B 1 272 ? -14.922 4.801 -11.039 1 92.81 272 LEU B CA 1
ATOM 6982 C C . LEU B 1 272 ? -14.047 5.203 -9.852 1 92.81 272 LEU B C 1
ATOM 6984 O O . LEU B 1 272 ? -12.93 5.699 -10.039 1 92.81 272 LEU B O 1
ATOM 6988 N N . THR B 1 273 ? -14.602 5.051 -8.641 1 94.88 273 THR B N 1
ATOM 6989 C CA . THR B 1 273 ? -13.852 5.387 -7.438 1 94.88 273 THR B CA 1
ATOM 6990 C C . THR B 1 273 ? -14.07 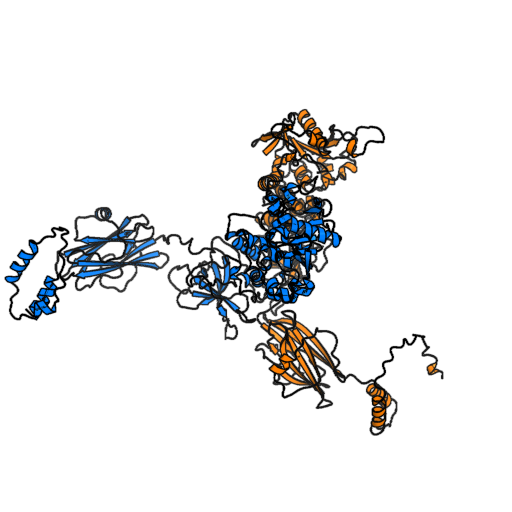4.336 -6.352 1 94.88 273 THR B C 1
ATOM 6992 O O . THR B 1 273 ? -14.906 3.439 -6.512 1 94.88 273 THR B O 1
ATOM 6995 N N . GLY B 1 274 ? -13.312 4.434 -5.293 1 95.56 274 GLY B N 1
ATOM 6996 C CA . GLY B 1 274 ? -13.562 3.639 -4.098 1 95.56 274 GLY B CA 1
ATOM 6997 C C . GLY B 1 274 ? -14.656 4.207 -3.217 1 95.56 274 GLY B C 1
ATOM 6998 O O . GLY B 1 274 ? -15.383 5.113 -3.629 1 95.56 274 GLY B O 1
ATOM 6999 N N . LEU B 1 275 ? -14.773 3.629 -2.021 1 97.69 275 LEU B N 1
ATOM 7000 C CA . LEU B 1 275 ? -15.844 4.051 -1.123 1 97.69 275 LEU B CA 1
ATOM 7001 C C . LEU B 1 275 ? -15.359 5.145 -0.177 1 97.69 275 LEU B C 1
ATOM 7003 O O . LEU B 1 275 ? -16.172 5.801 0.481 1 97.69 275 LEU B O 1
ATOM 7007 N N . LEU B 1 276 ? -14.07 5.293 -0.068 1 98.12 276 LEU B N 1
ATOM 7008 C CA . LEU B 1 276 ? -13.523 6.328 0.807 1 98.12 276 LEU B CA 1
ATOM 7009 C C . LEU B 1 276 ? -13.258 7.609 0.03 1 98.12 276 LEU B C 1
ATOM 7011 O O . LEU B 1 276 ? -12.812 7.562 -1.119 1 98.12 276 LEU B O 1
ATOM 7015 N N . ALA B 1 277 ? -13.5 8.734 0.653 1 98.12 277 ALA B N 1
ATOM 7016 C CA . ALA B 1 277 ? -13.297 10.031 0.02 1 98.12 277 ALA B CA 1
ATOM 7017 C C . ALA B 1 277 ? -11.812 10.375 -0.064 1 98.12 277 ALA B C 1
ATOM 7019 O O . ALA B 1 277 ? -11.039 10.023 0.829 1 98.12 277 ALA B O 1
ATOM 7020 N N . SER B 1 278 ? -11.461 11.102 -1.09 1 96.06 278 SER B N 1
ATOM 7021 C CA . SER B 1 278 ? -10.055 11.469 -1.272 1 96.06 278 SER B CA 1
ATOM 7022 C C . SER B 1 278 ? -9.727 12.766 -0.553 1 96.06 278 SER B C 1
ATOM 7024 O O . SER B 1 278 ? -8.555 13.117 -0.395 1 96.06 278 SER B O 1
ATOM 7026 N N . SER B 1 279 ? -10.781 13.469 -0.098 1 97.19 279 SER B N 1
ATOM 7027 C CA . SER B 1 279 ? -10.602 14.75 0.581 1 97.19 279 SER B CA 1
ATOM 7028 C C . SER B 1 279 ? -11.789 15.062 1.489 1 97.19 279 SER B C 1
ATOM 7030 O O . SER B 1 279 ? -12.922 14.664 1.202 1 97.19 279 SER B O 1
ATOM 7032 N N . PRO B 1 280 ? -11.5 15.844 2.562 1 97.88 280 PRO B N 1
ATOM 7033 C CA . PRO B 1 280 ? -12.625 16.266 3.398 1 97.88 280 PRO B CA 1
ATOM 7034 C C . PRO B 1 280 ? -13.609 17.156 2.646 1 97.88 280 PRO B C 1
ATOM 7036 O O . PRO B 1 280 ? -14.797 17.203 3.002 1 97.88 280 PRO B O 1
ATOM 7039 N N . SER B 1 281 ? -13.188 17.797 1.607 1 97.81 281 SER B N 1
ATOM 7040 C CA . SER B 1 281 ? -14.047 18.703 0.848 1 97.81 281 SER B CA 1
ATOM 7041 C C . SER B 1 281 ? -15.258 17.969 0.278 1 97.81 281 SER B C 1
ATOM 7043 O O . SER B 1 281 ? -16.281 18.578 -0.011 1 97.81 281 SER B O 1
ATOM 7045 N N . MET B 1 282 ? -15.18 16.688 0.172 1 98.06 282 MET B N 1
ATOM 7046 C CA . MET B 1 282 ? -16.25 15.883 -0.409 1 98.06 282 MET B CA 1
ATOM 7047 C C . MET B 1 282 ? -17.375 15.68 0.592 1 98.06 282 MET B C 1
ATOM 7049 O O . MET B 1 282 ? -18.469 15.227 0.224 1 98.06 282 MET B O 1
ATOM 7053 N N . PHE B 1 283 ? -17.234 16.094 1.817 1 98.31 283 PHE B N 1
ATOM 7054 C CA . PHE B 1 283 ? -18.25 15.969 2.857 1 98.31 283 PHE B CA 1
ATOM 7055 C C . PHE B 1 283 ? -18.984 17.297 3.061 1 98.31 283 PHE B C 1
ATOM 7057 O O . PHE B 1 283 ? -19.688 17.469 4.055 1 98.31 283 PHE B O 1
ATOM 7064 N N . LYS B 1 284 ? -18.797 18.219 2.205 1 96.94 284 LYS B N 1
ATOM 7065 C CA . LYS B 1 284 ? -19.344 19.562 2.35 1 96.94 284 LYS B CA 1
ATOM 7066 C C . LYS B 1 284 ? -20.828 19.516 2.678 1 96.94 284 LYS B C 1
ATOM 7068 O O . LYS B 1 284 ? -21.312 20.297 3.504 1 96.94 284 LYS B O 1
ATOM 7073 N N . ASP B 1 285 ? -21.562 18.562 2.088 1 95.19 285 ASP B N 1
ATOM 7074 C CA . ASP B 1 285 ? -23.016 18.484 2.266 1 95.19 285 ASP B CA 1
ATOM 7075 C C . ASP B 1 285 ? -23.391 17.281 3.129 1 95.19 285 ASP B C 1
ATOM 7077 O O . ASP B 1 285 ? -24.531 16.797 3.043 1 95.19 285 ASP B O 1
ATOM 7081 N N . SER B 1 286 ? -22.484 16.828 3.93 1 97.06 286 SER B N 1
ATOM 7082 C CA . SER B 1 286 ? -22.734 15.578 4.652 1 97.06 286 SER B CA 1
ATOM 7083 C C . SER B 1 286 ? -23.047 15.844 6.121 1 97.06 286 SER B C 1
ATOM 7085 O O . SER B 1 286 ? -23.125 14.914 6.926 1 97.06 286 SER B O 1
ATOM 7087 N N . GLY B 1 287 ? -23.266 17.062 6.52 1 96 287 GLY B N 1
ATOM 7088 C CA . GLY B 1 287 ? -23.422 17.453 7.91 1 96 287 GLY B CA 1
ATOM 7089 C C . GLY B 1 287 ? -24.703 16.938 8.539 1 96 287 GLY B C 1
ATOM 7090 O O . GLY B 1 287 ? -24.844 16.938 9.766 1 96 287 GLY B O 1
ATOM 7091 N N . ARG B 1 288 ? -25.609 16.406 7.758 1 94.31 288 ARG B N 1
ATOM 7092 C CA . ARG B 1 288 ? -26.906 15.992 8.297 1 94.31 288 ARG B CA 1
ATOM 7093 C C . ARG B 1 288 ? -27 14.477 8.352 1 94.31 288 ARG B C 1
ATOM 7095 O O . ARG B 1 288 ? -28.016 13.93 8.828 1 94.31 288 ARG B O 1
ATOM 7102 N N . PHE B 1 289 ? -26.031 13.805 7.883 1 96.12 289 PHE B N 1
ATOM 7103 C CA . PHE B 1 289 ? -26.047 12.344 7.922 1 96.12 289 PHE B CA 1
ATOM 7104 C C . PHE B 1 289 ? -25.672 11.836 9.305 1 96.12 289 PHE B C 1
ATOM 7106 O O . PHE B 1 289 ? -24.781 12.398 9.953 1 96.12 289 PHE B O 1
ATOM 7113 N N . PHE B 1 290 ? -26.297 10.844 9.797 1 93.88 290 PHE B N 1
ATOM 7114 C CA . PHE B 1 290 ? -25.922 10.102 11 1 93.88 290 PHE B CA 1
ATOM 7115 C C . PHE B 1 290 ? -26.219 8.617 10.828 1 93.88 290 PHE B C 1
ATOM 7117 O O . PHE B 1 290 ? -27.016 8.227 9.977 1 93.88 290 PHE B O 1
ATOM 7124 N N . ALA B 1 291 ? -25.531 7.805 11.539 1 91.69 291 ALA B N 1
ATOM 7125 C CA . ALA B 1 291 ? -25.703 6.355 11.453 1 91.69 291 ALA B CA 1
ATOM 7126 C C . ALA B 1 291 ? -26.844 5.883 12.359 1 91.69 291 ALA B C 1
ATOM 7128 O O . ALA B 1 291 ? -26.953 6.328 13.5 1 91.69 291 ALA B O 1
ATOM 7129 N N . TYR B 1 292 ? -27.734 4.969 11.789 1 90.44 292 TYR B N 1
ATOM 7130 C CA . TYR B 1 292 ? -28.703 4.301 12.641 1 90.44 292 TYR B CA 1
ATOM 7131 C C . TYR B 1 292 ? -28.016 3.369 13.633 1 90.44 292 TYR B C 1
ATOM 7133 O O . TYR B 1 292 ? -27.031 2.707 13.289 1 90.44 292 TYR B O 1
ATOM 7141 N N . TYR B 1 293 ? -28.453 3.365 14.758 1 85.38 293 TYR B N 1
ATOM 7142 C CA . TYR B 1 293 ? -27.797 2.586 15.797 1 85.38 293 TYR B CA 1
ATOM 7143 C C . TYR B 1 293 ? -28.234 1.128 15.75 1 85.38 293 TYR B C 1
ATOM 7145 O O . TYR B 1 293 ? -29.391 0.812 16.078 1 85.38 293 TYR B O 1
ATOM 7153 N N . ASP B 1 294 ? -27.438 0.164 15.516 1 79.44 294 ASP B N 1
ATOM 7154 C CA . ASP B 1 294 ? -27.406 -1.291 15.625 1 79.44 294 ASP B CA 1
ATOM 7155 C C . ASP B 1 294 ? -28.812 -1.885 15.5 1 79.44 294 ASP B C 1
ATOM 7157 O O . ASP B 1 294 ? -29.188 -2.75 16.297 1 79.44 294 ASP B O 1
ATOM 7161 N N . TRP B 1 295 ? -29.578 -1.427 14.547 1 84.44 295 TRP B N 1
ATOM 7162 C CA . TRP B 1 295 ? -30.938 -1.929 14.375 1 84.44 295 TRP B CA 1
ATOM 7163 C C . TRP B 1 295 ? -30.953 -3.178 13.5 1 84.44 295 TRP B C 1
ATOM 7165 O O . TRP B 1 295 ? -31.891 -3.979 13.562 1 84.44 295 TRP B O 1
ATOM 7175 N N . GLU B 1 296 ? -29.906 -3.383 12.727 1 83.75 296 GLU B N 1
ATOM 7176 C CA . GLU B 1 296 ? -29.688 -4.578 11.922 1 83.75 296 GLU B CA 1
ATOM 7177 C C . GLU B 1 296 ? -28.266 -5.09 12.078 1 83.75 296 GLU B C 1
ATOM 7179 O O . GLU B 1 296 ? -27.297 -4.352 11.852 1 83.75 296 GLU B O 1
ATOM 7184 N N . PRO B 1 297 ? -28.188 -6.367 12.523 1 79.5 297 PRO B N 1
ATOM 7185 C CA . PRO B 1 297 ? -26.828 -6.914 12.641 1 79.5 297 PRO B CA 1
ATOM 7186 C C . PRO B 1 297 ? -26.047 -6.836 11.336 1 79.5 297 PRO B C 1
ATOM 7188 O O . PRO B 1 297 ? -26.578 -7.16 10.273 1 79.5 297 PRO B O 1
ATOM 7191 N N . ARG B 1 298 ? -24.875 -6.266 11.438 1 81 298 ARG B N 1
ATOM 7192 C CA . ARG B 1 298 ? -24.016 -6.105 10.258 1 81 298 ARG B CA 1
ATOM 7193 C C . ARG B 1 298 ? -22.703 -6.848 10.43 1 81 298 ARG B C 1
ATOM 7195 O O . ARG B 1 298 ? -22.156 -6.914 11.539 1 81 298 ARG B O 1
ATOM 7202 N N . VAL B 1 299 ? -22.266 -7.453 9.305 1 87.38 299 VAL B N 1
ATOM 7203 C CA . VAL B 1 299 ? -20.922 -8.023 9.258 1 87.38 299 VAL B CA 1
ATOM 7204 C C . VAL B 1 299 ? -19.891 -6.91 9.289 1 87.38 299 VAL B C 1
ATOM 7206 O O . VAL B 1 299 ? -20.062 -5.863 8.664 1 87.38 299 VAL B O 1
ATOM 7209 N N . PRO B 1 300 ? -18.828 -7.145 10.109 1 90.44 300 PRO B N 1
ATOM 7210 C CA . PRO B 1 300 ? -17.766 -6.133 10.109 1 90.44 300 PRO B CA 1
ATOM 7211 C C . PRO B 1 300 ? -17.156 -5.934 8.727 1 90.44 300 PRO B C 1
ATOM 7213 O O . PRO B 1 300 ? -17.062 -6.883 7.945 1 90.44 300 PRO B O 1
ATOM 7216 N N . TYR B 1 301 ? -16.891 -4.785 8.406 1 92.31 301 TYR B N 1
ATOM 7217 C CA . TYR B 1 301 ? -16.156 -4.512 7.168 1 92.31 301 TYR B CA 1
ATOM 7218 C C . TYR B 1 301 ? -14.711 -4.152 7.453 1 92.31 301 TYR B C 1
ATOM 7220 O O . TYR B 1 301 ? -14.391 -3.615 8.516 1 92.31 301 TYR B O 1
ATOM 7228 N N . PHE B 1 302 ? -13.797 -4.598 6.57 1 91.31 302 PHE B N 1
ATOM 7229 C CA . PHE B 1 302 ? -12.367 -4.379 6.738 1 91.31 302 PHE B CA 1
ATOM 7230 C C . PHE B 1 302 ? -11.656 -4.395 5.391 1 91.31 302 PHE B C 1
ATOM 7232 O O . PHE B 1 302 ? -12.203 -4.875 4.398 1 91.31 302 PHE B O 1
ATOM 7239 N N . LYS B 1 303 ? -10.516 -3.814 5.406 1 92.06 303 LYS B N 1
ATOM 7240 C CA . LYS B 1 303 ? -9.703 -3.746 4.199 1 92.06 303 LYS B CA 1
ATOM 7241 C C . LYS B 1 303 ? -9.023 -5.082 3.918 1 92.06 303 LYS B C 1
ATOM 7243 O O . LYS B 1 303 ? -8.516 -5.73 4.832 1 92.06 303 LYS B O 1
ATOM 7248 N N . THR B 1 304 ? -9.109 -5.535 2.625 1 90.25 304 THR B N 1
ATOM 7249 C CA . THR B 1 304 ? -8.406 -6.711 2.127 1 90.25 304 THR B CA 1
ATOM 7250 C C . THR B 1 304 ? -7.566 -6.363 0.9 1 90.25 304 THR B C 1
ATOM 7252 O O . THR B 1 304 ? -7.547 -5.207 0.464 1 90.25 304 THR B O 1
ATOM 7255 N N . ASN B 1 305 ? -6.887 -7.348 0.332 1 88.25 305 ASN B N 1
ATOM 7256 C CA . ASN B 1 305 ? -6.121 -7.113 -0.888 1 88.25 305 ASN B CA 1
ATOM 7257 C C . ASN B 1 305 ? -7.035 -6.902 -2.092 1 88.25 305 ASN B C 1
ATOM 7259 O O . ASN B 1 305 ? -6.586 -6.449 -3.145 1 88.25 305 ASN B O 1
ATOM 7263 N N . HIS B 1 306 ? -8.367 -7.199 -1.927 1 88.62 306 HIS B N 1
ATOM 7264 C CA . HIS B 1 306 ? -9.367 -6.93 -2.955 1 88.62 306 HIS B CA 1
ATOM 7265 C C . HIS B 1 306 ? -10.062 -5.594 -2.711 1 88.62 306 HIS B C 1
ATOM 7267 O O . HIS B 1 306 ? -11.07 -5.285 -3.352 1 88.62 306 HIS B O 1
ATOM 7273 N N . GLY B 1 307 ? -9.547 -4.898 -1.788 1 91.19 307 GLY B N 1
ATOM 7274 C CA . GLY B 1 307 ? -10.195 -3.66 -1.388 1 91.19 307 GLY B CA 1
ATOM 7275 C C . GLY B 1 307 ? -11.023 -3.801 -0.124 1 91.19 307 GLY B C 1
ATOM 7276 O O . GLY B 1 307 ? -10.75 -4.672 0.708 1 91.19 307 GLY B O 1
ATOM 7277 N N . LEU B 1 308 ? -11.938 -2.906 0.051 1 94.56 308 LEU B N 1
ATOM 7278 C CA . LEU B 1 308 ? -12.82 -2.926 1.215 1 94.56 308 LEU B CA 1
ATOM 7279 C C . LEU B 1 308 ? -13.867 -4.023 1.084 1 94.56 308 LEU B C 1
ATOM 7281 O O . LEU B 1 308 ? -14.656 -4.023 0.131 1 94.56 308 LEU B O 1
ATOM 7285 N N . GLN B 1 309 ? -13.789 -5.027 1.975 1 93.69 309 GLN B N 1
ATOM 7286 C CA . GLN B 1 309 ? -14.875 -5.992 2.092 1 93.69 309 GLN B CA 1
ATOM 7287 C C . GLN B 1 309 ? -16 -5.445 2.961 1 93.69 309 GLN B C 1
ATOM 7289 O O . GLN B 1 309 ? -15.797 -5.121 4.129 1 93.69 309 GLN B O 1
ATOM 7294 N N . ILE B 1 310 ? -17.141 -5.336 2.395 1 94.19 310 ILE B N 1
ATOM 7295 C CA . ILE B 1 310 ? -18.281 -4.777 3.123 1 94.19 310 ILE B CA 1
ATOM 7296 C C . ILE B 1 310 ? -19.562 -5.465 2.676 1 94.19 310 ILE B C 1
ATOM 7298 O O . ILE B 1 310 ? -19.688 -5.867 1.517 1 94.19 310 ILE B O 1
ATOM 7302 N N . THR B 1 311 ? -20.422 -5.691 3.602 1 93.75 311 THR B N 1
ATOM 7303 C CA . THR B 1 311 ? -21.734 -6.258 3.311 1 93.75 311 THR B CA 1
ATOM 7304 C C . THR B 1 311 ? -22.812 -5.18 3.363 1 93.75 311 THR B C 1
ATOM 7306 O O . THR B 1 311 ? -23 -4.543 4.398 1 93.75 311 THR B O 1
ATOM 7309 N N . LEU B 1 312 ? -23.469 -4.934 2.225 1 93.69 312 LEU B N 1
ATOM 7310 C CA . LEU B 1 312 ? -24.531 -3.939 2.086 1 93.69 312 LEU B CA 1
ATOM 7311 C C . LEU B 1 312 ? -25.75 -4.535 1.378 1 93.69 312 LEU B C 1
ATOM 7313 O O . LEU B 1 312 ? -25.672 -5.633 0.823 1 93.69 312 LEU B O 1
ATOM 7317 N N . ARG B 1 313 ? -26.812 -3.854 1.52 1 92.56 313 ARG B N 1
ATOM 7318 C CA . ARG B 1 313 ? -28 -4.211 0.739 1 92.56 313 ARG B CA 1
ATOM 7319 C C . ARG B 1 313 ? -27.984 -3.521 -0.622 1 92.56 313 ARG B C 1
ATOM 7321 O O . ARG B 1 313 ? -27.922 -2.293 -0.702 1 92.56 313 ARG B O 1
ATOM 7328 N N . LEU B 1 314 ? -28.062 -4.367 -1.69 1 92.88 314 LEU B N 1
ATOM 7329 C CA . LEU B 1 314 ? -27.953 -3.854 -3.051 1 92.88 314 LEU B CA 1
ATOM 7330 C C . LEU B 1 314 ? -29.266 -4.02 -3.803 1 92.88 314 LEU B C 1
ATOM 7332 O O . LEU B 1 314 ? -29.922 -5.059 -3.689 1 92.88 314 LEU B O 1
ATOM 7336 N N . THR B 1 315 ? -29.625 -2.963 -4.484 1 91.75 315 THR B N 1
ATOM 7337 C CA . THR B 1 315 ? -30.766 -2.99 -5.402 1 91.75 315 THR B CA 1
ATOM 7338 C C . THR B 1 315 ? -30.312 -2.668 -6.824 1 91.75 315 THR B C 1
ATOM 7340 O O . THR B 1 315 ? -29.688 -1.638 -7.062 1 91.75 315 THR B O 1
ATOM 7343 N N . PRO B 1 316 ? -30.609 -3.543 -7.781 1 90.12 316 PRO B N 1
ATOM 7344 C CA . PRO B 1 316 ? -30.25 -3.23 -9.172 1 90.12 316 PRO B CA 1
ATOM 7345 C C . PRO B 1 316 ? -31.031 -2.039 -9.719 1 90.12 316 PRO B C 1
ATOM 7347 O O . PRO B 1 316 ? -32.219 -1.884 -9.422 1 90.12 316 PRO B O 1
ATOM 7350 N N . VAL B 1 317 ? -30.422 -1.162 -10.297 1 85.5 317 VAL B N 1
ATOM 7351 C CA . VAL B 1 317 ? -31.062 0.01 -10.891 1 85.5 317 VAL B CA 1
ATOM 7352 C C . VAL B 1 317 ? -31.344 -0.247 -12.367 1 85.5 317 VAL B C 1
ATOM 7354 O O . VAL B 1 317 ? -32.438 -0.005 -12.852 1 85.5 317 VAL B O 1
ATOM 7357 N N . GLU B 1 318 ? -30.312 -0.45 -13.18 1 73.88 318 GLU B N 1
ATOM 7358 C CA . GLU B 1 318 ? -30.422 -0.661 -14.625 1 73.88 318 GLU B CA 1
ATOM 7359 C C . GLU B 1 318 ? -29.766 -1.977 -15.039 1 73.88 318 GLU B C 1
ATOM 7361 O O . GLU B 1 318 ? -29.125 -2.639 -14.227 1 73.88 318 GLU B O 1
ATOM 7366 N N . SER B 1 319 ? -30.062 -2.461 -16.203 1 66.19 319 SER B N 1
ATOM 7367 C CA . SER B 1 319 ? -29.578 -3.686 -16.844 1 66.19 319 SER B CA 1
ATOM 7368 C C . SER B 1 319 ? -28.047 -3.684 -16.953 1 66.19 319 SER B C 1
ATOM 7370 O O . SER B 1 319 ? -27.438 -4.727 -17.203 1 66.19 319 SER B O 1
ATOM 7372 N N . ASN B 1 320 ? -27.438 -2.766 -16.375 1 69.06 320 ASN B N 1
ATOM 7373 C CA . ASN B 1 320 ? -26.016 -2.686 -16.719 1 69.06 320 ASN B CA 1
ATOM 7374 C C . ASN B 1 320 ? -25.141 -2.723 -15.477 1 69.06 320 ASN B C 1
ATOM 7376 O O . ASN B 1 320 ? -24.219 -1.919 -15.344 1 69.06 320 ASN B O 1
ATOM 7380 N N . ASP B 1 321 ? -25.375 -3.715 -14.609 1 84.44 321 ASP B N 1
ATOM 7381 C CA . ASP B 1 321 ? -24.5 -3.977 -13.477 1 84.44 321 ASP B CA 1
ATOM 7382 C C . ASP B 1 321 ? -24.391 -2.752 -12.57 1 84.44 321 ASP B C 1
ATOM 7384 O O . ASP B 1 321 ? -23.344 -2.514 -11.961 1 84.44 321 ASP B O 1
ATOM 7388 N N . LEU B 1 322 ? -25.406 -1.944 -12.656 1 91.88 322 LEU B N 1
ATOM 7389 C CA . LEU B 1 322 ? -25.484 -0.784 -11.773 1 91.88 322 LEU B CA 1
ATOM 7390 C C . LEU B 1 322 ? -26.406 -1.06 -10.594 1 91.88 322 LEU B C 1
ATOM 7392 O O . LEU B 1 322 ? -27.5 -1.597 -10.766 1 91.88 322 LEU B O 1
ATOM 7396 N N . TYR B 1 323 ? -25.938 -0.72 -9.438 1 93.75 323 TYR B N 1
ATOM 7397 C CA . TYR B 1 323 ? -26.672 -0.981 -8.211 1 93.75 323 TYR B CA 1
ATOM 7398 C C . TYR B 1 323 ? -26.719 0.254 -7.316 1 93.75 323 TYR B C 1
ATOM 7400 O O . TYR B 1 323 ? -25.875 1.154 -7.461 1 93.75 323 TYR B O 1
ATOM 7408 N N . VAL B 1 324 ? -27.719 0.315 -6.527 1 95.62 324 VAL B N 1
ATOM 7409 C CA . VAL B 1 324 ? -27.719 1.228 -5.387 1 95.62 324 VAL B CA 1
ATOM 7410 C C . VAL B 1 324 ? -27.5 0.443 -4.098 1 95.62 324 VAL B C 1
ATOM 7412 O O . VAL B 1 324 ? -28.203 -0.53 -3.826 1 95.62 324 VAL B O 1
ATOM 7415 N N . ALA B 1 325 ? -26.484 0.79 -3.414 1 96.5 325 ALA B N 1
ATOM 7416 C CA . ALA B 1 325 ? -26.188 0.18 -2.119 1 96.5 325 ALA B CA 1
ATOM 7417 C C . ALA B 1 325 ? -26.719 1.046 -0.975 1 96.5 325 ALA B C 1
ATOM 7419 O O . ALA B 1 325 ? -26.344 2.217 -0.854 1 96.5 325 ALA B O 1
ATOM 7420 N N . ALA B 1 326 ? -27.469 0.494 -0.13 1 95.62 326 ALA B N 1
ATOM 7421 C CA . ALA B 1 326 ? -28.062 1.241 0.975 1 95.62 326 ALA B CA 1
ATOM 7422 C C . ALA B 1 326 ? -27.078 1.371 2.141 1 95.62 326 ALA B C 1
ATOM 7424 O O . ALA B 1 326 ? -26.469 0.388 2.553 1 95.62 326 ALA B O 1
ATOM 7425 N N . LEU B 1 327 ? -26.969 2.553 2.641 1 95.81 327 LEU B N 1
ATOM 7426 C CA . LEU B 1 327 ? -26.188 2.818 3.852 1 95.81 327 LEU B CA 1
ATOM 7427 C C . LEU B 1 327 ? -27.109 2.887 5.07 1 95.81 327 LEU B C 1
ATOM 7429 O O . LEU B 1 327 ? -28.281 3.215 4.949 1 95.81 327 LEU B O 1
ATOM 7433 N N . ASN B 1 328 ? -26.547 2.537 6.188 1 92.94 328 ASN B N 1
ATOM 7434 C CA . ASN B 1 328 ? -27.281 2.635 7.445 1 92.94 328 ASN B CA 1
ATOM 7435 C C . ASN B 1 328 ? -27.359 4.074 7.945 1 92.94 328 ASN B C 1
ATOM 7437 O O . ASN B 1 328 ? -26.984 4.359 9.086 1 92.94 328 ASN B O 1
ATOM 7441 N N . CYS B 1 329 ? -27.766 4.992 7.07 1 94.31 329 CYS B N 1
ATOM 7442 C CA . CYS B 1 329 ? -27.969 6.422 7.258 1 94.31 329 CYS B CA 1
ATOM 7443 C C . CYS B 1 329 ? -29.266 6.879 6.605 1 94.31 329 CYS B C 1
ATOM 7445 O O . CYS B 1 329 ? -29.734 6.254 5.66 1 94.31 329 CYS B O 1
ATOM 7447 N N . PRO B 1 330 ? -29.797 7.984 7.125 1 92.62 330 PRO B N 1
ATOM 7448 C CA . PRO B 1 330 ? -31.031 8.484 6.508 1 92.62 330 PRO B CA 1
ATOM 7449 C C . PRO B 1 330 ? -30.797 9.102 5.129 1 92.62 330 PRO B C 1
ATOM 7451 O O . PRO B 1 330 ? -29.641 9.352 4.754 1 92.62 330 PRO B O 1
ATOM 7454 N N . ARG B 1 331 ? -31.875 9.336 4.473 1 90.75 331 ARG B N 1
ATOM 7455 C CA . ARG B 1 331 ? -31.828 9.992 3.168 1 90.75 331 ARG B CA 1
ATOM 7456 C C . ARG B 1 331 ? -31.219 11.383 3.271 1 90.75 331 ARG B C 1
ATOM 7458 O O . ARG B 1 331 ? -31.234 11.992 4.34 1 90.75 331 ARG B O 1
ATOM 7465 N N . PRO B 1 332 ? -30.656 11.805 2.086 1 87.62 332 PRO B N 1
ATOM 7466 C CA . PRO B 1 332 ? -30.094 13.156 2.098 1 87.62 332 PRO B CA 1
ATOM 7467 C C . PRO B 1 332 ? -31.109 14.219 2.537 1 87.62 332 PRO B C 1
ATOM 7469 O O . PRO B 1 332 ? -32.219 14.297 1.984 1 87.62 332 PRO B O 1
ATOM 7472 N N . PHE B 1 333 ? -30.797 14.93 3.467 1 86.88 333 PHE B N 1
ATOM 7473 C CA . PHE B 1 333 ? -31.547 16.078 3.965 1 86.88 333 PHE B CA 1
ATOM 7474 C C . PHE B 1 333 ? -32.844 15.633 4.637 1 86.88 333 PHE B C 1
ATOM 7476 O O . PHE B 1 333 ? -33.781 16.422 4.805 1 86.88 333 PHE B O 1
ATOM 7483 N N . GLU B 1 334 ? -32.906 14.344 4.941 1 86.69 334 GLU B N 1
ATOM 7484 C CA . GLU B 1 334 ? -34.062 13.789 5.617 1 86.69 334 GLU B CA 1
ATOM 7485 C C . GLU B 1 334 ? -33.656 13.016 6.867 1 86.69 334 GLU B C 1
ATOM 7487 O O . GLU B 1 334 ? -32.469 12.867 7.156 1 86.69 334 GLU B O 1
ATOM 7492 N N . THR B 1 335 ? -34.688 12.602 7.68 1 85.56 335 THR B N 1
ATOM 7493 C CA . THR B 1 335 ? -34.406 11.859 8.898 1 85.56 335 THR B CA 1
ATOM 7494 C C . THR B 1 335 ? -34.969 10.445 8.812 1 85.56 335 THR B C 1
ATOM 7496 O O . THR B 1 335 ? -35.062 9.734 9.82 1 85.56 335 THR B O 1
ATOM 7499 N N . ASP B 1 336 ? -35.438 10.125 7.652 1 87.25 336 ASP B N 1
ATOM 7500 C CA . ASP B 1 336 ? -36 8.797 7.441 1 87.25 336 ASP B CA 1
ATOM 7501 C C . ASP B 1 336 ? -35.438 8.164 6.164 1 87.25 336 ASP B C 1
ATOM 7503 O O . ASP B 1 336 ? -34.625 8.781 5.461 1 87.25 336 ASP B O 1
ATOM 7507 N N . GLY B 1 337 ? -35.781 6.906 6.027 1 91.44 337 GLY B N 1
ATOM 7508 C CA . GLY B 1 337 ? -35.281 6.215 4.852 1 91.44 337 GLY B CA 1
ATOM 7509 C C . GLY B 1 337 ? -33.781 5.906 4.93 1 91.44 337 GLY B C 1
ATOM 7510 O O . GLY B 1 337 ? -33.219 5.805 6.023 1 91.44 337 GLY B O 1
ATOM 7511 N N . PHE B 1 338 ? -33.312 5.652 3.719 1 94.81 338 PHE B N 1
ATOM 7512 C CA . PHE B 1 338 ? -31.906 5.277 3.695 1 94.81 338 PHE B CA 1
ATOM 7513 C C . PHE B 1 338 ? -31.172 6.035 2.598 1 94.81 338 PHE B C 1
ATOM 7515 O O . PHE B 1 338 ? -31.734 6.316 1.541 1 94.81 338 PHE B O 1
ATOM 7522 N N . ALA B 1 339 ? -29.969 6.461 2.924 1 96.06 339 ALA B N 1
ATOM 7523 C CA . ALA B 1 339 ? -29.047 6.949 1.893 1 96.06 339 ALA B CA 1
ATOM 7524 C C . ALA B 1 339 ? -28.453 5.789 1.105 1 96.06 339 ALA B C 1
ATOM 7526 O O . ALA B 1 339 ? -28.406 4.656 1.589 1 96.06 339 ALA B O 1
ATOM 7527 N N . GLY B 1 340 ? -28.125 6.07 -0.161 1 96.69 340 GLY B N 1
ATOM 7528 C CA . GLY B 1 340 ? -27.516 5.039 -0.99 1 96.69 340 GLY B CA 1
ATOM 7529 C C . GLY B 1 340 ? -26.359 5.555 -1.834 1 96.69 340 GLY B C 1
ATOM 7530 O O . GLY B 1 340 ? -26.297 6.746 -2.148 1 96.69 340 GLY B O 1
ATOM 7531 N N . VAL B 1 341 ? -25.406 4.703 -2.154 1 97.56 341 VAL B N 1
ATOM 7532 C CA . VAL B 1 341 ? -24.344 5.012 -3.104 1 97.56 341 VAL B CA 1
ATOM 7533 C C . VAL B 1 341 ? -24.469 4.105 -4.328 1 97.56 341 VAL B C 1
ATOM 7535 O O . VAL B 1 341 ? -24.938 2.971 -4.223 1 97.56 341 VAL B O 1
ATOM 7538 N N . PHE B 1 342 ? -24.078 4.617 -5.461 1 96.62 342 PHE B N 1
ATOM 7539 C CA . PHE B 1 342 ? -24.156 3.85 -6.699 1 96.62 342 PHE B CA 1
ATOM 7540 C C . PHE B 1 342 ? -22.891 3.016 -6.898 1 96.62 342 PHE B C 1
ATOM 7542 O O . PHE B 1 342 ? -21.781 3.527 -6.781 1 96.62 342 PHE B O 1
ATOM 7549 N N . LEU B 1 343 ? -23.094 1.752 -7.168 1 95.31 343 LEU B N 1
ATOM 7550 C CA . LEU B 1 343 ? -22 0.821 -7.406 1 95.31 343 LEU B CA 1
ATOM 7551 C C . LEU B 1 343 ? -22.156 0.14 -8.766 1 95.31 343 LEU B C 1
ATOM 7553 O O . LEU B 1 343 ? -23.266 -0.194 -9.172 1 95.31 343 LEU B O 1
ATOM 7557 N N . ARG B 1 344 ? -21.047 -0.021 -9.398 1 92.25 344 ARG B N 1
ATOM 7558 C CA . ARG B 1 344 ? -20.984 -0.81 -10.625 1 92.25 344 ARG B CA 1
ATOM 7559 C C . ARG B 1 344 ? -20.188 -2.09 -10.414 1 92.25 344 ARG B C 1
ATOM 7561 O O . ARG B 1 344 ? -19.094 -2.061 -9.844 1 92.25 344 ARG B O 1
ATOM 7568 N N . ARG B 1 345 ? -20.719 -3.16 -10.773 1 89.06 345 ARG B N 1
ATOM 7569 C CA . ARG B 1 345 ? -20 -4.422 -10.758 1 89.06 345 ARG B CA 1
ATOM 7570 C C . ARG B 1 345 ? -18.984 -4.484 -11.891 1 89.06 345 ARG B C 1
ATOM 7572 O O . ARG B 1 345 ? -19.328 -4.25 -13.055 1 89.06 345 ARG B O 1
ATOM 7579 N N . LEU B 1 346 ? -17.75 -4.727 -11.578 1 80.5 346 LEU B N 1
ATOM 7580 C CA . LEU B 1 346 ? -16.672 -4.734 -12.57 1 80.5 346 LEU B CA 1
ATOM 7581 C C . LEU B 1 346 ? -16.438 -6.145 -13.102 1 80.5 346 LEU B C 1
ATOM 7583 O O . LEU B 1 346 ? -16.016 -6.312 -14.25 1 80.5 346 LEU B O 1
ATOM 7587 N N . SER B 1 347 ? -16.375 -7.176 -12.172 1 66.88 347 SER B N 1
ATOM 7588 C CA . SER B 1 347 ? -16.031 -8.547 -12.539 1 66.88 347 SER B CA 1
ATOM 7589 C C . SER B 1 347 ? -17.109 -9.18 -13.406 1 66.88 347 SER B C 1
ATOM 7591 O O . SER B 1 347 ? -18.297 -8.961 -13.172 1 66.88 347 SER B O 1
ATOM 7593 N N . HIS B 1 348 ? -16.812 -9.312 -14.688 1 57.59 348 HIS B N 1
ATOM 7594 C CA . HIS B 1 348 ? -17.781 -9.945 -15.57 1 57.59 348 HIS B CA 1
ATOM 7595 C C . HIS B 1 348 ? -17.609 -11.461 -15.578 1 57.59 348 HIS B C 1
ATOM 7597 O O . HIS B 1 348 ? -17.156 -12.039 -16.578 1 57.59 348 HIS B O 1
ATOM 7603 N N . THR B 1 349 ? -17.312 -12.016 -14.312 1 46.25 349 THR B N 1
ATOM 7604 C CA . THR B 1 349 ? -17.172 -13.461 -14.398 1 46.25 349 THR B CA 1
ATOM 7605 C C . THR B 1 349 ? -18.531 -14.125 -14.664 1 46.25 349 THR B C 1
ATOM 7607 O O . THR B 1 349 ? -19.547 -13.719 -14.102 1 46.25 349 THR B O 1
ATOM 7610 N N . GLY B 1 350 ? -18.609 -15.047 -15.812 1 44.16 350 GLY B N 1
ATOM 7611 C CA . GLY B 1 350 ? -19.438 -16.078 -16.438 1 44.16 350 GLY B CA 1
ATOM 7612 C C . GLY B 1 350 ? -20.75 -15.555 -16.969 1 44.16 350 GLY B C 1
ATOM 7613 O O . GLY B 1 350 ? -21.094 -14.383 -16.766 1 44.16 350 GLY B O 1
ATOM 7614 N N . SER B 1 351 ? -21.266 -16.406 -17.672 1 41.72 351 SER B N 1
ATOM 7615 C CA . SER B 1 351 ? -22.469 -16.391 -18.5 1 41.72 351 SER B CA 1
ATOM 7616 C C . SER B 1 351 ? -23.625 -15.68 -17.828 1 41.72 351 SER B C 1
ATOM 7618 O O . SER B 1 351 ? -24.531 -15.18 -18.484 1 41.72 351 SER B O 1
ATOM 7620 N N . ASP B 1 352 ? -23.938 -16.109 -16.531 1 40.84 352 ASP B N 1
ATOM 7621 C CA . ASP B 1 352 ? -25.266 -15.711 -16.078 1 40.84 352 ASP B CA 1
ATOM 7622 C C . ASP B 1 352 ? -25.203 -14.375 -15.352 1 40.84 352 ASP B C 1
ATOM 7624 O O . ASP B 1 352 ? -24.516 -14.234 -14.336 1 40.84 352 ASP B O 1
ATOM 7628 N N . GLN B 1 353 ? -25.328 -13.312 -16.078 1 44.69 353 GLN B N 1
ATOM 7629 C CA . GLN B 1 353 ? -25.578 -11.938 -15.664 1 44.69 353 GLN B CA 1
ATOM 7630 C C . GLN B 1 353 ? -26.047 -11.875 -14.211 1 44.69 353 GLN B C 1
ATOM 7632 O O . GLN B 1 353 ? -25.875 -10.852 -13.547 1 44.69 353 GLN B O 1
ATOM 7637 N N . MET B 1 354 ? -26.703 -12.875 -13.805 1 45.69 354 MET B N 1
ATOM 7638 C CA . MET B 1 354 ? -27.469 -12.766 -12.57 1 45.69 354 MET B CA 1
ATOM 7639 C C . MET B 1 354 ? -26.703 -13.352 -11.391 1 45.69 354 MET B C 1
ATOM 7641 O O . MET B 1 354 ? -27.094 -13.172 -10.234 1 45.69 354 MET B O 1
ATOM 7645 N N . SER B 1 355 ? -25.594 -14.055 -11.688 1 48.44 355 SER B N 1
ATOM 7646 C CA . SER B 1 355 ? -25.062 -14.711 -10.5 1 48.44 355 SER B CA 1
ATOM 7647 C C . SER B 1 355 ? -23.922 -13.906 -9.883 1 48.44 355 SER B C 1
ATOM 7649 O O . SER B 1 355 ? -22.906 -13.656 -10.539 1 48.44 355 SER B O 1
ATOM 7651 N N . THR B 1 356 ? -24.25 -13.07 -8.969 1 55.12 356 THR B N 1
ATOM 7652 C CA . THR B 1 356 ? -23.281 -12.383 -8.125 1 55.12 356 THR B CA 1
ATOM 7653 C C . THR B 1 356 ? -22.391 -13.383 -7.402 1 55.12 356 THR B C 1
ATOM 7655 O O . THR B 1 356 ? -22.875 -14.359 -6.828 1 55.12 356 THR B O 1
ATOM 7658 N N . ASN B 1 357 ? -21.078 -13.422 -7.859 1 63 357 ASN B N 1
ATOM 7659 C CA . ASN B 1 357 ? -20.109 -14.211 -7.102 1 63 357 ASN B CA 1
ATOM 7660 C C . ASN B 1 357 ? -19.641 -13.469 -5.852 1 63 357 ASN B C 1
ATOM 7662 O O . ASN B 1 357 ? -19.641 -12.242 -5.816 1 63 357 ASN B O 1
ATOM 7666 N N . TYR B 1 358 ? -19.422 -14.242 -4.812 1 66.94 358 TYR B N 1
ATOM 7667 C CA . TYR B 1 358 ? -19.031 -13.742 -3.5 1 66.94 358 TYR B CA 1
ATOM 7668 C C . TYR B 1 358 ? -17.812 -12.852 -3.594 1 66.94 358 TYR B C 1
ATOM 7670 O O . TYR B 1 358 ? -17.625 -11.938 -2.779 1 66.94 358 TYR B O 1
ATOM 7678 N N . TYR B 1 359 ? -17.109 -12.922 -4.73 1 73.81 359 TYR B N 1
ATOM 7679 C CA . TYR B 1 359 ? -15.859 -12.172 -4.738 1 73.81 359 TYR B CA 1
ATOM 7680 C C . TYR B 1 359 ? -15.852 -11.133 -5.852 1 73.81 359 TYR B C 1
ATOM 7682 O O . TYR B 1 359 ? -14.797 -10.664 -6.273 1 73.81 359 TYR B O 1
ATOM 7690 N N . ASP B 1 360 ? -17.016 -10.688 -6.23 1 79.81 360 ASP B N 1
ATOM 7691 C CA . ASP B 1 360 ? -17.141 -9.703 -7.301 1 79.81 360 ASP B CA 1
ATOM 7692 C C . ASP B 1 360 ? -16.578 -8.352 -6.863 1 79.81 360 ASP B C 1
ATOM 7694 O O . ASP B 1 360 ? -16.766 -7.93 -5.719 1 79.81 360 ASP B O 1
ATOM 7698 N N . GLN B 1 361 ? -15.922 -7.793 -7.844 1 85.94 361 GLN B N 1
ATOM 7699 C CA . GLN B 1 361 ? -15.383 -6.457 -7.617 1 85.94 361 GLN B CA 1
ATOM 7700 C C . GLN B 1 361 ? -16.391 -5.379 -8.016 1 85.94 361 GLN B C 1
ATOM 7702 O O . GLN B 1 361 ? -17.062 -5.504 -9.039 1 85.94 361 GLN B O 1
ATOM 7707 N N . TYR B 1 362 ? -16.562 -4.426 -7.141 1 91.44 362 TYR B N 1
ATOM 7708 C CA . TYR B 1 362 ? -17.422 -3.275 -7.406 1 91.44 362 TYR B CA 1
ATOM 7709 C C . TYR B 1 362 ? -16.625 -1.975 -7.332 1 91.44 362 TYR B C 1
ATOM 7711 O O . TYR B 1 362 ? -15.523 -1.943 -6.781 1 91.44 362 TYR B O 1
ATOM 7719 N N . ALA B 1 363 ? -17.109 -0.925 -7.992 1 94.12 363 ALA B N 1
ATOM 7720 C CA . ALA B 1 363 ? -16.609 0.439 -7.871 1 94.12 363 ALA B CA 1
ATOM 7721 C C . ALA B 1 363 ? -17.75 1.435 -7.691 1 94.12 363 ALA B C 1
ATOM 7723 O O . ALA B 1 363 ? -18.859 1.215 -8.188 1 94.12 363 ALA B O 1
ATOM 7724 N N . ARG B 1 364 ? -17.484 2.424 -6.902 1 96.88 364 ARG B N 1
ATOM 7725 C CA . ARG B 1 364 ? -18.469 3.502 -6.789 1 96.88 364 ARG B CA 1
ATOM 7726 C C . ARG B 1 364 ? -18.531 4.324 -8.07 1 96.88 364 ARG B C 1
ATOM 7728 O O . ARG B 1 364 ? -17.5 4.629 -8.672 1 96.88 364 ARG B O 1
ATOM 7735 N N . VAL B 1 365 ? -19.703 4.57 -8.516 1 95.12 365 VAL B N 1
ATOM 7736 C CA . VAL B 1 365 ? -19.953 5.406 -9.68 1 95.12 365 VAL B CA 1
ATOM 7737 C C . VAL B 1 365 ? -20.969 6.488 -9.336 1 95.12 365 VAL B C 1
ATOM 7739 O O . VAL B 1 365 ? -21.547 6.488 -8.242 1 95.12 365 VAL B O 1
ATOM 7742 N N . ARG B 1 366 ? -21.078 7.5 -10.18 1 95.5 366 ARG B N 1
ATOM 7743 C CA . ARG B 1 366 ? -21.984 8.617 -9.906 1 95.5 366 ARG B CA 1
ATOM 7744 C C . ARG B 1 366 ? -21.719 9.219 -8.531 1 95.5 366 ARG B C 1
ATOM 7746 O O . ARG B 1 366 ? -22.641 9.406 -7.742 1 95.5 366 ARG B O 1
ATOM 7753 N N . SER B 1 367 ? -20.406 9.43 -8.273 1 96.19 367 SER B N 1
ATOM 7754 C CA . SER B 1 367 ? -19.969 9.859 -6.949 1 96.19 367 SER B CA 1
ATOM 7755 C C . SER B 1 367 ? -20.438 11.281 -6.652 1 96.19 367 SER B C 1
ATOM 7757 O O . SER B 1 367 ? -20.312 11.758 -5.523 1 96.19 367 SER B O 1
ATOM 7759 N N . GLY B 1 368 ? -21.016 11.953 -7.586 1 96.56 368 GLY B N 1
ATOM 7760 C CA . GLY B 1 368 ? -21.531 13.297 -7.379 1 96.56 368 GLY B CA 1
ATOM 7761 C C . GLY B 1 368 ? -22.906 13.312 -6.727 1 96.56 368 GLY B C 1
ATOM 7762 O O . GLY B 1 368 ? -23.422 14.375 -6.379 1 96.56 368 GLY B O 1
ATOM 7763 N N . THR B 1 369 ? -23.453 12.117 -6.551 1 94.88 369 THR B N 1
ATOM 7764 C CA . THR B 1 369 ? -24.812 12.062 -6.016 1 94.88 369 THR B CA 1
ATOM 7765 C C . THR B 1 369 ? -24.922 10.992 -4.934 1 94.88 369 THR B C 1
ATOM 7767 O O . THR B 1 369 ? -24.172 10.016 -4.938 1 94.88 369 THR B O 1
ATOM 7770 N N . ILE B 1 370 ? -25.797 11.258 -3.957 1 96.44 370 ILE B N 1
ATOM 7771 C CA . ILE B 1 370 ? -26.234 10.273 -2.973 1 96.44 370 ILE B CA 1
ATOM 7772 C C . ILE B 1 370 ? -27.688 9.891 -3.223 1 96.44 370 ILE B C 1
ATOM 7774 O O . ILE B 1 370 ? -28.547 10.766 -3.348 1 96.44 370 ILE B O 1
ATOM 7778 N N . ALA B 1 371 ? -27.922 8.641 -3.342 1 95.31 371 ALA B N 1
ATOM 7779 C CA . ALA B 1 371 ? -29.266 8.156 -3.639 1 95.31 371 ALA B CA 1
ATOM 7780 C C . ALA B 1 371 ? -30.156 8.203 -2.398 1 95.31 371 ALA B C 1
ATOM 7782 O O . ALA B 1 371 ? -29.656 8.125 -1.271 1 95.31 371 ALA B O 1
ATOM 7783 N N . ALA B 1 372 ? -31.438 8.453 -2.658 1 94.75 372 ALA B N 1
ATOM 7784 C CA . ALA B 1 372 ? -32.469 8.375 -1.618 1 94.75 372 ALA B CA 1
ATOM 7785 C C . ALA B 1 372 ? -33.312 7.121 -1.779 1 94.75 372 ALA B C 1
ATOM 7787 O O . ALA B 1 372 ? -33.875 6.879 -2.848 1 94.75 372 ALA B O 1
ATOM 7788 N N . ILE B 1 373 ? -33.281 6.305 -0.755 1 92.69 373 ILE B N 1
ATOM 7789 C CA . ILE B 1 373 ? -34.094 5.082 -0.756 1 92.69 373 ILE B CA 1
ATOM 7790 C C . ILE B 1 373 ? -35.25 5.23 0.197 1 92.69 373 ILE B C 1
ATOM 7792 O O . ILE B 1 373 ? -35.094 5.375 1.407 1 92.69 373 ILE B O 1
ATOM 7796 N N . ASP B 1 374 ? -36.469 5.145 -0.367 1 86.69 374 ASP B N 1
ATOM 7797 C CA . ASP B 1 374 ? -37.656 5.266 0.433 1 86.69 374 ASP B CA 1
ATOM 7798 C C . ASP B 1 374 ? -38.094 3.91 0.998 1 86.69 374 ASP B C 1
ATOM 7800 O O . ASP B 1 374 ? -38.094 2.906 0.282 1 86.69 374 ASP B O 1
ATOM 7804 N N . ASP B 1 375 ? -38.219 3.777 2.254 1 71.69 375 ASP B N 1
ATOM 7805 C CA . ASP B 1 375 ? -38.594 2.506 2.879 1 71.69 375 ASP B CA 1
ATOM 7806 C C . ASP B 1 375 ? -40.094 2.352 2.99 1 71.69 375 ASP B C 1
ATOM 7808 O O . ASP B 1 375 ? -40.594 1.531 3.768 1 71.69 375 ASP B O 1
ATOM 7812 N N . LYS B 1 376 ? -41.031 3.174 2.506 1 65.31 376 LYS B N 1
ATOM 7813 C CA . LYS B 1 376 ? -42.469 3.135 2.688 1 65.31 376 LYS B CA 1
ATOM 7814 C C . LYS B 1 376 ? -43.125 2.031 1.841 1 65.31 376 LYS B C 1
ATOM 7816 O O . LYS B 1 376 ? -44.25 1.648 2.066 1 65.31 376 LYS B O 1
ATOM 7821 N N . GLY B 1 377 ? -42.469 1.457 0.875 1 57 377 GLY B N 1
ATOM 7822 C CA . GLY B 1 377 ? -43.125 0.488 0.021 1 57 377 GLY B CA 1
ATOM 7823 C C . GLY B 1 377 ? -43.094 -0.924 0.575 1 57 377 GLY B C 1
ATOM 7824 O O . GLY B 1 377 ? -42.531 -1.16 1.644 1 57 377 GLY B O 1
ATOM 7825 N N . SER B 1 378 ? -43.938 -1.854 -0.085 1 57.66 378 SER B N 1
ATOM 7826 C CA . SER B 1 378 ? -43.969 -3.289 0.183 1 57.66 378 SER B CA 1
ATOM 7827 C C . SER B 1 378 ? -42.625 -3.943 -0.128 1 57.66 378 SER B C 1
ATOM 7829 O O . SER B 1 378 ? -42.031 -3.723 -1.198 1 57.66 378 SER B O 1
ATOM 7831 N N . GLY B 1 379 ? -41.906 -4.527 0.854 1 62.44 379 GLY B N 1
ATOM 7832 C CA . GLY B 1 379 ? -40.656 -5.23 0.782 1 62.44 379 GLY B CA 1
ATOM 7833 C C . GLY B 1 379 ? -39.469 -4.375 1.207 1 62.44 379 GLY B C 1
ATOM 7834 O O . GLY B 1 379 ? -39.625 -3.195 1.525 1 62.44 379 GLY B O 1
ATOM 7835 N N . ASP B 1 380 ? -38.375 -4.93 1.328 1 78.12 380 ASP B N 1
ATOM 7836 C CA . ASP B 1 380 ? -37.188 -4.203 1.724 1 78.12 380 ASP B CA 1
ATOM 7837 C C . ASP B 1 380 ? -36.594 -3.449 0.539 1 78.12 380 ASP B C 1
ATOM 7839 O O . ASP B 1 380 ? -35.938 -4.047 -0.319 1 78.12 380 ASP B O 1
ATOM 7843 N N . ALA B 1 381 ? -37 -2.131 0.31 1 83.5 381 ALA B N 1
ATOM 7844 C CA . ALA B 1 381 ? -36.562 -1.253 -0.777 1 83.5 381 ALA B CA 1
ATOM 7845 C C . ALA B 1 381 ? -35.062 -1.209 -0.879 1 83.5 381 ALA B C 1
ATOM 7847 O O . ALA B 1 381 ? -34.5 -0.754 -1.886 1 83.5 381 ALA B O 1
ATOM 7848 N N . ARG B 1 382 ? -34.406 -1.803 0.117 1 90.5 382 ARG B N 1
ATOM 7849 C CA . ARG B 1 382 ? -32.938 -1.742 0.164 1 90.5 382 ARG B CA 1
ATOM 7850 C C . ARG B 1 382 ? -32.312 -2.865 -0.659 1 90.5 382 ARG B C 1
ATOM 7852 O O . ARG B 1 382 ? -31.141 -2.822 -0.977 1 90.5 382 ARG B O 1
ATOM 7859 N N . GLY B 1 383 ? -33.094 -3.785 -0.991 1 89.31 383 GLY B N 1
ATOM 7860 C CA . GLY B 1 383 ? -32.562 -4.859 -1.815 1 89.31 383 GLY B CA 1
ATOM 7861 C C . GLY B 1 383 ? -31.969 -6 -1.005 1 89.31 383 GLY B C 1
ATOM 7862 O O . GLY B 1 383 ? -32.406 -6.254 0.12 1 89.31 383 GLY B O 1
ATOM 7863 N N . ASN B 1 384 ? -31.016 -6.785 -1.622 1 87.94 384 ASN B N 1
ATOM 7864 C CA . ASN B 1 384 ? -30.484 -8.008 -1.03 1 87.94 384 ASN B CA 1
ATOM 7865 C C . ASN B 1 384 ? -29.141 -7.77 -0.353 1 87.94 384 ASN B C 1
ATOM 7867 O O . ASN B 1 384 ? -28.328 -6.996 -0.847 1 87.94 384 ASN B O 1
ATOM 7871 N N . ILE B 1 385 ? -28.984 -8.516 0.713 1 87.19 385 ILE B N 1
ATOM 7872 C CA . ILE B 1 385 ? -27.719 -8.477 1.435 1 87.19 385 ILE B CA 1
ATOM 7873 C C . ILE B 1 385 ? -26.609 -9.094 0.573 1 87.19 385 ILE B C 1
ATOM 7875 O O . ILE B 1 385 ? -26.734 -10.234 0.115 1 87.19 385 ILE B O 1
ATOM 7879 N N . THR B 1 386 ? -25.547 -8.328 0.33 1 89.06 386 THR B N 1
ATOM 7880 C CA . THR B 1 386 ? -24.469 -8.742 -0.548 1 89.06 386 THR B CA 1
ATOM 7881 C C . THR B 1 386 ? -23.109 -8.32 0.031 1 89.06 386 THR B C 1
ATOM 7883 O O . THR B 1 386 ? -22.953 -7.184 0.47 1 89.06 386 THR B O 1
ATOM 7886 N N . THR B 1 387 ? -22.188 -9.281 0.056 1 90 387 THR B N 1
ATOM 7887 C CA . THR B 1 387 ? -20.797 -8.938 0.372 1 90 387 THR B CA 1
ATOM 7888 C C . THR B 1 387 ? -20.047 -8.516 -0.886 1 90 387 THR B C 1
ATOM 7890 O O . THR B 1 387 ? -20.094 -9.211 -1.903 1 90 387 THR B O 1
ATOM 7893 N N . LEU B 1 388 ? -19.547 -7.383 -0.806 1 90.81 388 LEU B N 1
ATOM 7894 C CA . LEU B 1 388 ? -18.875 -6.867 -1.995 1 90.81 388 LEU B CA 1
ATOM 7895 C C . LEU B 1 388 ? -17.469 -6.391 -1.663 1 90.81 388 LEU B C 1
ATOM 7897 O O . LEU B 1 388 ? -17.125 -6.184 -0.493 1 90.81 388 LEU B O 1
ATOM 7901 N N . TYR B 1 389 ? -16.625 -6.336 -2.693 1 91.06 389 TYR B N 1
ATOM 7902 C CA . TYR B 1 389 ? -15.258 -5.84 -2.605 1 91.06 389 TYR B CA 1
ATOM 7903 C C . TYR B 1 389 ? -15.078 -4.594 -3.467 1 91.06 389 TYR B C 1
ATOM 7905 O O . TYR B 1 389 ? -15.406 -4.602 -4.656 1 91.06 389 TYR B O 1
ATOM 7913 N N . VAL B 1 390 ? -14.562 -3.521 -2.84 1 93.62 390 VAL B N 1
ATOM 7914 C CA . VAL B 1 390 ? -14.398 -2.258 -3.551 1 93.62 390 VAL B CA 1
ATOM 7915 C C . VAL B 1 390 ? -12.969 -1.755 -3.391 1 93.62 390 VAL B C 1
ATOM 7917 O O . VAL B 1 390 ? -12.555 -1.369 -2.295 1 93.62 390 VAL B O 1
ATOM 7920 N N . ARG B 1 391 ? -12.242 -1.738 -4.539 1 90.69 391 ARG B N 1
ATOM 7921 C CA . ARG B 1 391 ? -10.898 -1.167 -4.508 1 90.69 391 ARG B CA 1
ATOM 7922 C C . ARG B 1 391 ? -10.953 0.356 -4.441 1 90.69 391 ARG B C 1
ATOM 7924 O O . ARG B 1 391 ? -11.828 0.977 -5.047 1 90.69 391 ARG B O 1
ATOM 7931 N N . GLN B 1 392 ? -9.953 0.958 -3.754 1 91.25 392 GLN B N 1
ATOM 7932 C CA . GLN B 1 392 ? -9.938 2.41 -3.621 1 91.25 392 GLN B CA 1
ATOM 7933 C C . GLN B 1 392 ? -9.562 3.08 -4.941 1 91.25 392 GLN B C 1
ATOM 7935 O O . GLN B 1 392 ? -10.023 4.184 -5.234 1 91.25 392 GLN B O 1
ATOM 7940 N N . ASP B 1 393 ? -8.734 2.426 -5.707 1 85.88 393 ASP B N 1
ATOM 7941 C CA . ASP B 1 393 ? -8.375 2.916 -7.035 1 85.88 393 ASP B CA 1
ATOM 7942 C C . ASP B 1 393 ? -8.688 1.877 -8.109 1 85.88 393 ASP B C 1
ATOM 7944 O O . ASP B 1 393 ? -7.793 1.174 -8.578 1 85.88 393 ASP B O 1
ATOM 7948 N N . PRO B 1 394 ? -9.914 1.843 -8.547 1 78.62 394 PRO B N 1
ATOM 7949 C CA . PRO B 1 394 ? -10.305 0.78 -9.477 1 78.62 394 PRO B CA 1
ATOM 7950 C C . PRO B 1 394 ? -9.734 0.98 -10.875 1 78.62 394 PRO B C 1
ATOM 7952 O O . PRO B 1 394 ? -9.57 0.014 -11.625 1 78.62 394 PRO B O 1
ATOM 7955 N N . ASP B 1 395 ? -9.633 2.193 -11.438 1 62.38 395 ASP B N 1
ATOM 7956 C CA . ASP B 1 395 ? -9.125 2.441 -12.789 1 62.38 395 ASP B CA 1
ATOM 7957 C C . ASP B 1 395 ? -7.66 2.031 -12.906 1 62.38 395 ASP B C 1
ATOM 7959 O O . ASP B 1 395 ? -7.254 1.468 -13.93 1 62.38 395 ASP B O 1
ATOM 7963 N N . ARG B 1 396 ? -6.922 2.498 -12.055 1 54.16 396 ARG B N 1
ATOM 7964 C CA . ARG B 1 396 ? -5.469 2.385 -12.148 1 54.16 396 ARG B CA 1
ATOM 7965 C C . ARG B 1 396 ? -5.027 0.926 -12.094 1 54.16 396 ARG B C 1
ATOM 7967 O O . ARG B 1 396 ? -3.955 0.575 -12.586 1 54.16 396 ARG B O 1
ATOM 7974 N N . SER B 1 397 ? -5.91 0.085 -11.508 1 52.16 397 SER B N 1
ATOM 7975 C CA . SER B 1 397 ? -5.449 -1.27 -11.219 1 52.16 397 SER B CA 1
ATOM 7976 C C . SER B 1 397 ? -5.691 -2.201 -12.398 1 52.16 397 SER B C 1
ATOM 7978 O O . SER B 1 397 ? -5.395 -3.395 -12.328 1 52.16 397 SER B O 1
ATOM 7980 N N . ALA B 1 398 ? -6.188 -1.622 -13.555 1 54.25 398 ALA B N 1
ATOM 7981 C CA . ALA B 1 398 ? -6.656 -2.738 -14.367 1 54.25 398 ALA B CA 1
ATOM 7982 C C . ALA B 1 398 ? -5.52 -3.328 -15.195 1 54.25 398 ALA B C 1
ATOM 7984 O O . ALA B 1 398 ? -4.961 -2.654 -16.062 1 54.25 398 ALA B O 1
ATOM 7985 N N . PRO B 1 399 ? -4.758 -4.34 -14.617 1 57.38 399 PRO B N 1
ATOM 7986 C CA . PRO B 1 399 ? -3.842 -5.117 -15.453 1 57.38 399 PRO B CA 1
ATOM 7987 C C . PRO B 1 399 ? -4.461 -5.504 -16.797 1 57.38 399 PRO B C 1
ATOM 7989 O O . PRO B 1 399 ? -5.68 -5.445 -16.969 1 57.38 399 PRO B O 1
ATOM 7992 N N . PRO B 1 400 ? -3.535 -5.605 -17.703 1 62.75 400 PRO B N 1
ATOM 7993 C CA . PRO B 1 400 ? -4.078 -6.203 -18.938 1 62.75 400 PRO B CA 1
ATOM 7994 C C . PRO B 1 400 ? -4.988 -7.398 -18.656 1 62.75 400 PRO B C 1
ATOM 7996 O O . PRO B 1 400 ? -4.73 -8.172 -17.734 1 62.75 400 PRO B O 1
ATOM 7999 N N . ARG B 1 401 ? -6.129 -7.355 -19.094 1 73.31 401 ARG B N 1
ATOM 8000 C CA . ARG B 1 401 ? -7.121 -8.414 -18.922 1 73.31 401 ARG B CA 1
ATOM 8001 C C . ARG B 1 401 ? -6.688 -9.688 -19.641 1 73.31 401 ARG B C 1
ATOM 8003 O O . ARG B 1 401 ? -7.273 -10.07 -20.656 1 73.31 401 ARG B O 1
ATOM 8010 N N . ILE B 1 402 ? -5.582 -10.289 -19.109 1 81.38 402 ILE B N 1
ATOM 8011 C CA . ILE B 1 402 ? -5.051 -11.523 -19.656 1 81.38 402 ILE B CA 1
ATOM 8012 C C . ILE B 1 402 ? -5.645 -12.719 -18.906 1 81.38 402 ILE B C 1
ATOM 8014 O O . ILE B 1 402 ? -5.598 -12.773 -17.688 1 81.38 402 ILE B O 1
ATOM 8018 N N . TYR B 1 403 ? -6.238 -13.617 -19.719 1 84.62 403 TYR B N 1
ATOM 8019 C CA . TYR B 1 403 ? -6.824 -14.852 -19.188 1 84.62 403 TYR B CA 1
ATOM 8020 C C . TYR B 1 403 ? -5.969 -16.062 -19.547 1 84.62 403 TYR B C 1
ATOM 8022 O O . TYR B 1 403 ? -5.148 -15.992 -20.469 1 84.62 403 TYR B O 1
ATOM 8030 N N . PRO B 1 404 ? -6.109 -17.125 -18.766 1 84.31 404 PRO B N 1
ATOM 8031 C CA . PRO B 1 404 ? -5.332 -18.312 -19.109 1 84.31 404 PRO B CA 1
ATOM 8032 C C . PRO B 1 404 ? -5.562 -18.781 -20.547 1 84.31 404 PRO B C 1
ATOM 8034 O O . PRO B 1 404 ? -4.617 -19.172 -21.234 1 84.31 404 PRO B O 1
ATOM 8037 N N . ASP B 1 405 ? -6.848 -18.656 -20.906 1 86.81 405 ASP B N 1
ATOM 8038 C CA . ASP B 1 405 ? -7.199 -19.109 -22.234 1 86.81 405 ASP B CA 1
ATOM 8039 C C . ASP B 1 405 ? -7.715 -17.953 -23.094 1 86.81 405 ASP B C 1
ATOM 8041 O O . ASP B 1 405 ? -8.719 -17.328 -22.766 1 86.81 405 ASP B O 1
ATOM 8045 N N . HIS B 1 406 ? -6.945 -17.641 -24.062 1 88.69 406 HIS B N 1
ATOM 8046 C CA . HIS B 1 406 ? -7.375 -16.703 -25.094 1 88.69 406 HIS B CA 1
ATOM 8047 C C . HIS B 1 406 ? -7.734 -17.422 -26.391 1 88.69 406 HIS B C 1
ATOM 8049 O O . HIS B 1 406 ? -6.934 -18.203 -26.906 1 88.69 406 HIS B O 1
ATOM 8055 N N . ILE B 1 407 ? -8.977 -17.141 -26.922 1 92.31 407 ILE B N 1
ATOM 8056 C CA . ILE B 1 407 ? -9.469 -17.875 -28.078 1 92.31 407 ILE B CA 1
ATOM 8057 C C . ILE B 1 407 ? -9.977 -16.906 -29.141 1 92.31 407 ILE B C 1
ATOM 8059 O O . ILE B 1 407 ? -10.734 -15.984 -28.828 1 92.31 407 ILE B O 1
ATOM 8063 N N . LEU B 1 408 ? -9.461 -17.047 -30.281 1 94.38 408 LEU B N 1
ATOM 8064 C CA . LEU B 1 408 ? -10 -16.344 -31.438 1 94.38 408 LEU B CA 1
ATOM 8065 C C . LEU B 1 408 ? -11.188 -17.109 -32.031 1 94.38 408 LEU B C 1
ATOM 8067 O O . LEU B 1 408 ? -11.062 -18.281 -32.375 1 94.38 408 LEU B O 1
ATOM 8071 N N . GLN B 1 409 ? -12.336 -16.453 -32.125 1 94.38 409 GLN B N 1
ATOM 8072 C CA . GLN B 1 409 ? -13.555 -17.078 -32.625 1 94.38 409 GLN B CA 1
ATOM 8073 C C . GLN B 1 409 ? -14.102 -16.344 -33.844 1 94.38 409 GLN B C 1
ATOM 8075 O O . GLN B 1 409 ? -14.461 -15.164 -33.75 1 94.38 409 GLN B O 1
ATOM 8080 N N . LEU B 1 410 ? -14.133 -17.047 -35 1 94.75 410 LEU B N 1
ATOM 8081 C CA . LEU B 1 410 ? -14.812 -16.469 -36.156 1 94.75 410 LEU B CA 1
ATOM 8082 C C . LEU B 1 410 ? -16.328 -16.422 -35.938 1 94.75 410 LEU B C 1
ATOM 8084 O O . LEU B 1 410 ? -16.953 -17.453 -35.688 1 94.75 410 LEU B O 1
ATOM 8088 N N . ARG B 1 411 ? -16.844 -15.234 -35.969 1 94.19 411 ARG B N 1
ATOM 8089 C CA . ARG B 1 411 ? -18.25 -15.07 -35.656 1 94.19 411 ARG B CA 1
ATOM 8090 C C . ARG B 1 411 ? -19.078 -14.797 -36.875 1 94.19 411 ARG B C 1
ATOM 8092 O O . ARG B 1 411 ? -20.047 -15.516 -37.188 1 94.19 411 ARG B O 1
ATOM 8099 N N . ASN B 1 412 ? -18.688 -13.664 -37.594 1 93.56 412 ASN B N 1
ATOM 8100 C CA . ASN B 1 412 ? -19.406 -13.305 -38.812 1 93.56 412 ASN B CA 1
ATOM 8101 C C . ASN B 1 412 ? -18.469 -13.219 -40.031 1 93.56 412 ASN B C 1
ATOM 8103 O O . ASN B 1 412 ? -17.312 -12.828 -39.875 1 93.56 412 ASN B O 1
ATOM 8107 N N . GLY B 1 413 ? -19.062 -13.672 -41.219 1 93.69 413 GLY B N 1
ATOM 8108 C CA . GLY B 1 413 ? -18.312 -13.602 -42.469 1 93.69 413 GLY B CA 1
ATOM 8109 C C . GLY B 1 413 ? -19 -12.75 -43.531 1 93.69 413 GLY B C 1
ATOM 8110 O O . GLY B 1 413 ? -20.078 -12.219 -43.281 1 93.69 413 GLY B O 1
ATOM 8111 N N . PRO B 1 414 ? -18.281 -12.648 -44.594 1 93.81 414 PRO B N 1
ATOM 8112 C CA . PRO B 1 414 ? -18.859 -11.836 -45.656 1 93.81 414 PRO B CA 1
ATOM 8113 C C . PRO B 1 414 ? -20.094 -12.484 -46.281 1 93.81 414 PRO B C 1
ATOM 8115 O O . PRO B 1 414 ? -20.453 -13.609 -45.938 1 93.81 414 PRO B O 1
ATOM 8118 N N . ASP B 1 415 ? -20.75 -11.648 -47.188 1 91.25 415 ASP B N 1
ATOM 8119 C CA . ASP B 1 415 ? -21.922 -12.141 -47.875 1 91.25 415 ASP B CA 1
ATOM 8120 C C . ASP B 1 415 ? -21.641 -13.461 -48.594 1 91.25 415 ASP B C 1
ATOM 8122 O O . ASP B 1 415 ? -20.797 -13.516 -49.5 1 91.25 415 ASP B O 1
ATOM 8126 N N . SER B 1 416 ? -22.391 -14.469 -48.281 1 90.56 416 SER B N 1
ATOM 8127 C CA . SER B 1 416 ? -22.141 -15.82 -48.781 1 90.56 416 SER B CA 1
ATOM 8128 C C . SER B 1 416 ? -22.469 -15.945 -50.25 1 90.56 416 SER B C 1
ATOM 8130 O O . SER B 1 416 ? -22.094 -16.922 -50.906 1 90.56 416 SER B O 1
ATOM 8132 N N . GLN B 1 417 ? -23.125 -14.969 -50.75 1 89.19 417 GLN B N 1
ATOM 8133 C CA . GLN B 1 417 ? -23.422 -14.977 -52.188 1 89.19 417 GLN B CA 1
ATOM 8134 C C . GLN B 1 417 ? -22.234 -14.492 -53 1 89.19 417 GLN B C 1
ATOM 8136 O O . GLN B 1 417 ? -22.141 -14.773 -54.188 1 89.19 417 GLN B O 1
ATOM 8141 N N . LEU B 1 418 ? -21.375 -13.836 -52.312 1 91.69 418 LEU B N 1
ATOM 8142 C CA . LEU B 1 418 ? -20.266 -13.25 -53.031 1 91.69 418 LEU B CA 1
ATOM 8143 C C . LEU B 1 418 ? -18.953 -13.938 -52.656 1 91.69 418 LEU B C 1
ATOM 8145 O O . LEU B 1 418 ? -18.047 -14.055 -53.5 1 91.69 418 LEU B O 1
ATOM 8149 N N . TYR B 1 419 ? -18.953 -14.359 -51.438 1 94.5 419 TYR B N 1
ATOM 8150 C CA . TYR B 1 419 ? -17.688 -14.922 -50.938 1 94.5 419 TYR B CA 1
ATOM 8151 C C . TYR B 1 419 ? -17.922 -16.219 -50.188 1 94.5 419 TYR B C 1
ATOM 8153 O O . TYR B 1 419 ? -18.969 -16.406 -49.562 1 94.5 419 TYR B O 1
ATOM 8161 N N . LYS B 1 420 ? -16.938 -17.109 -50.219 1 93.62 420 LYS B N 1
ATOM 8162 C CA . LYS B 1 420 ? -16.953 -18.344 -49.469 1 93.62 420 LYS B CA 1
ATOM 8163 C C . LYS B 1 420 ? -15.641 -18.547 -48.719 1 93.62 420 LYS B C 1
ATOM 8165 O O . LYS B 1 420 ? -14.57 -18.219 -49.219 1 93.62 420 LYS B O 1
ATOM 8170 N N . LEU B 1 421 ? -15.766 -19 -47.5 1 94.88 421 LEU B N 1
ATOM 8171 C CA . LEU B 1 421 ? -14.578 -19.375 -46.75 1 94.88 421 LEU B CA 1
ATOM 8172 C C . LEU B 1 421 ? -13.953 -20.641 -47.344 1 94.88 421 LEU B C 1
ATOM 8174 O O . LEU B 1 421 ? -14.547 -21.719 -47.281 1 94.88 421 LEU B O 1
ATOM 8178 N N . TYR B 1 422 ? -12.836 -20.453 -47.844 1 93.44 422 TYR B N 1
ATOM 8179 C CA . TYR B 1 422 ? -12.133 -21.531 -48.531 1 93.44 422 TYR B CA 1
ATOM 8180 C C . TYR B 1 422 ? -11.477 -22.469 -47.531 1 93.44 422 TYR B C 1
ATOM 8182 O O . TYR B 1 422 ? -11.414 -23.688 -47.75 1 93.44 422 TYR B O 1
ATOM 8190 N N . GLY B 1 423 ? -10.992 -21.906 -46.469 1 93.44 423 GLY B N 1
ATOM 8191 C CA . GLY B 1 423 ? -10.344 -22.703 -45.438 1 93.44 423 GLY B CA 1
ATOM 8192 C C . GLY B 1 423 ? -9.711 -21.875 -44.344 1 93.44 423 GLY B C 1
ATOM 8193 O O . GLY B 1 423 ? -9.617 -20.656 -44.469 1 93.44 423 GLY B O 1
ATOM 8194 N N . THR B 1 424 ? -9.414 -22.594 -43.312 1 95.06 424 THR B N 1
ATOM 8195 C CA . THR B 1 424 ? -8.688 -21.953 -42.219 1 95.06 424 THR B CA 1
ATOM 8196 C C . THR B 1 424 ? -7.488 -22.797 -41.812 1 95.06 424 THR B C 1
ATOM 8198 O O . THR B 1 424 ? -7.43 -24 -42.125 1 95.06 424 THR B O 1
ATOM 8201 N N . MET B 1 425 ? -6.445 -22.141 -41.25 1 94.25 425 MET B N 1
ATOM 8202 C CA . MET B 1 425 ? -5.27 -22.766 -40.656 1 94.25 425 MET B CA 1
ATOM 8203 C C . MET B 1 425 ? -4.953 -22.141 -39.312 1 94.25 425 MET B C 1
ATOM 8205 O O . MET B 1 425 ? -5.234 -20.969 -39.094 1 94.25 425 MET B O 1
ATOM 8209 N N . GLY B 1 426 ? -4.441 -23 -38.375 1 92.94 426 GLY B N 1
ATOM 8210 C CA . GLY B 1 426 ? -3.975 -22.453 -37.094 1 92.94 426 GLY B CA 1
ATOM 8211 C C . GLY B 1 426 ? -4.078 -23.438 -35.969 1 92.94 426 GLY B C 1
ATOM 8212 O O . GLY B 1 426 ? -4.375 -24.609 -36.156 1 92.94 426 GLY B O 1
ATOM 8213 N N . ASN B 1 427 ? -3.705 -22.938 -34.781 1 87.25 427 ASN B N 1
ATOM 8214 C CA . ASN B 1 427 ? -3.791 -23.75 -33.562 1 87.25 427 ASN B CA 1
ATOM 8215 C C . ASN B 1 427 ? -5.227 -23.844 -33.062 1 87.25 427 ASN B C 1
ATOM 8217 O O . ASN B 1 427 ? -5.691 -22.969 -32.312 1 87.25 427 ASN B O 1
ATOM 8221 N N . ARG B 1 428 ? -5.82 -24.953 -33.375 1 89.44 428 ARG B N 1
ATOM 8222 C CA . ARG B 1 428 ? -7.23 -25.141 -33.062 1 89.44 428 ARG B CA 1
ATOM 8223 C C . ARG B 1 428 ? -7.457 -25.125 -31.547 1 89.44 428 ARG B C 1
ATOM 8225 O O . ARG B 1 428 ? -6.652 -25.672 -30.781 1 89.44 428 ARG B O 1
ATOM 8232 N N . SER B 1 429 ? -8.523 -24.422 -31.219 1 90.69 429 SER B N 1
ATOM 8233 C CA . SER B 1 429 ? -8.938 -24.453 -29.812 1 90.69 429 SER B CA 1
ATOM 8234 C C . SER B 1 429 ? -9.898 -25.609 -29.547 1 90.69 429 SER B C 1
ATOM 8236 O O . SER B 1 429 ? -10.688 -25.969 -30.406 1 90.69 429 SER B O 1
ATOM 8238 N N . ASP B 1 430 ? -9.844 -26.094 -28.281 1 85.88 430 ASP B N 1
ATOM 8239 C CA . ASP B 1 430 ? -10.734 -27.172 -27.875 1 85.88 430 ASP B CA 1
ATOM 8240 C C . ASP B 1 430 ? -12.055 -26.625 -27.344 1 85.88 430 ASP B C 1
ATOM 8242 O O . ASP B 1 430 ? -12.961 -27.391 -27 1 85.88 430 ASP B O 1
ATOM 8246 N N . ASN B 1 431 ? -12.133 -25.25 -27.375 1 87.81 431 ASN B N 1
ATOM 8247 C CA . ASN B 1 431 ? -13.312 -24.656 -26.766 1 87.81 431 ASN B CA 1
ATOM 8248 C C . ASN B 1 431 ? -13.977 -23.641 -27.703 1 87.81 431 ASN B C 1
ATOM 8250 O O . ASN B 1 431 ? -14.156 -22.484 -27.344 1 87.81 431 ASN B O 1
ATOM 8254 N N . PRO B 1 432 ? -14.438 -24.109 -28.844 1 90.81 432 PRO B N 1
ATOM 8255 C CA . PRO B 1 432 ? -15.164 -23.188 -29.719 1 90.81 432 PRO B CA 1
ATOM 8256 C C . PRO B 1 432 ? -16.562 -22.844 -29.188 1 90.81 432 PRO B C 1
ATOM 8258 O O . PRO B 1 432 ? -17.172 -23.672 -28.5 1 90.81 432 PRO B O 1
ATOM 8261 N N . LEU B 1 433 ? -16.969 -21.641 -29.484 1 90.75 433 LEU B N 1
ATOM 8262 C CA . LEU B 1 433 ? -18.328 -21.25 -29.125 1 90.75 433 LEU B CA 1
ATOM 8263 C C . LEU B 1 433 ? -19.328 -21.719 -30.188 1 90.75 433 LEU B C 1
ATOM 8265 O O . LEU B 1 433 ? -19 -21.75 -31.375 1 90.75 433 LEU B O 1
ATOM 8269 N N . SER B 1 434 ? -20.484 -22.141 -29.656 1 85.25 434 SER B N 1
ATOM 8270 C CA . SER B 1 434 ? -21.547 -22.484 -30.578 1 85.25 434 SER B CA 1
ATOM 8271 C C . SER B 1 434 ? -22.266 -21.25 -31.109 1 85.25 434 SER B C 1
ATOM 8273 O O . SER B 1 434 ? -23.031 -20.609 -30.391 1 85.25 434 SER B O 1
ATOM 8275 N N . LEU B 1 435 ? -21.922 -20.906 -32.375 1 85.5 435 LEU B N 1
ATOM 8276 C CA . LEU B 1 435 ? -22.516 -19.719 -32.938 1 85.5 435 LEU B CA 1
ATOM 8277 C C . LEU B 1 435 ? -23.5 -20.094 -34.062 1 85.5 435 LEU B C 1
ATOM 8279 O O . LEU B 1 435 ? -23.391 -21.156 -34.656 1 85.5 435 LEU B O 1
ATOM 8283 N N . SER B 1 436 ? -24.609 -19.375 -34.25 1 72.94 436 SER B N 1
ATOM 8284 C CA . SER B 1 436 ? -25.703 -19.688 -35.156 1 72.94 436 SER B CA 1
ATOM 8285 C C . SER B 1 436 ? -25.328 -19.422 -36.594 1 72.94 436 SER B C 1
ATOM 8287 O O . SER B 1 436 ? -26 -19.891 -37.531 1 72.94 436 SER B O 1
ATOM 8289 N N . GLY B 1 437 ? -24.266 -19.016 -37.031 1 75.12 437 GLY B N 1
ATOM 8290 C CA . GLY B 1 437 ? -23.984 -18.656 -38.406 1 75.12 437 GLY B CA 1
ATOM 8291 C C . GLY B 1 437 ? -23.625 -19.828 -39.281 1 75.12 437 GLY B C 1
ATOM 8292 O O . GLY B 1 437 ? -23.109 -20.828 -38.781 1 75.12 437 GLY B O 1
ATOM 8293 N N . THR B 1 438 ? -24.141 -19.812 -40.656 1 79.88 438 THR B N 1
ATOM 8294 C CA . THR B 1 438 ? -23.938 -20.938 -41.562 1 79.88 438 THR B CA 1
ATOM 8295 C C . THR B 1 438 ? -22.875 -20.609 -42.594 1 79.88 438 THR B C 1
ATOM 8297 O O . THR B 1 438 ? -22.688 -21.344 -43.562 1 79.88 438 THR B O 1
ATOM 8300 N N . TRP B 1 439 ? -22.172 -19.562 -42.375 1 90.56 439 TRP B N 1
ATOM 8301 C CA . TRP B 1 439 ? -21.25 -19.156 -43.406 1 90.56 439 TRP B CA 1
ATOM 8302 C C . TRP B 1 439 ? -19.969 -19.984 -43.344 1 90.56 439 TRP B C 1
ATOM 8304 O O . TRP B 1 439 ? -19.188 -19.984 -44.312 1 90.56 439 TRP B O 1
ATOM 8314 N N . ILE B 1 440 ? -19.781 -20.703 -42.25 1 93.06 440 ILE B N 1
ATOM 8315 C CA . ILE B 1 440 ? -18.594 -21.547 -42.125 1 93.06 440 ILE B CA 1
ATOM 8316 C C . ILE B 1 440 ? -18.922 -22.969 -42.594 1 93.06 440 ILE B C 1
ATOM 8318 O O . ILE B 1 440 ? -19.75 -23.641 -41.969 1 93.06 440 ILE B O 1
ATOM 8322 N N . PRO B 1 441 ? -18.312 -23.391 -43.594 1 90.31 441 PRO B N 1
ATOM 8323 C CA . PRO B 1 441 ? -18.594 -24.75 -44.062 1 90.31 441 PRO B CA 1
ATOM 8324 C C . PRO B 1 441 ? -18.266 -25.812 -43.031 1 90.31 441 PRO B C 1
ATOM 8326 O O . PRO B 1 441 ? -17.391 -25.609 -42.188 1 90.31 441 PRO B O 1
ATOM 8329 N N . LYS B 1 442 ? -18.969 -26.906 -43.156 1 88.38 442 LYS B N 1
ATOM 8330 C CA . LYS B 1 442 ? -18.766 -28.016 -42.25 1 88.38 442 LYS B CA 1
ATOM 8331 C C . LYS B 1 442 ? -17.328 -28.531 -42.312 1 88.38 442 LYS B C 1
ATOM 8333 O O . LYS B 1 442 ? -16.766 -28.656 -43.406 1 88.38 442 LYS B O 1
ATOM 8338 N N . GLY B 1 443 ? -16.719 -28.781 -41.156 1 88.06 443 GLY B N 1
ATOM 8339 C CA . GLY B 1 443 ? -15.383 -29.344 -41.125 1 88.06 443 GLY B CA 1
ATOM 8340 C C . GLY B 1 443 ? -14.297 -28.297 -40.969 1 88.06 443 GLY B C 1
ATOM 8341 O O . GLY B 1 443 ? -13.164 -28.625 -40.594 1 88.06 443 GLY B O 1
ATOM 8342 N N . ILE B 1 444 ? -14.656 -27.016 -41.312 1 92.19 444 ILE B N 1
ATOM 8343 C CA . ILE B 1 444 ? -13.672 -25.953 -41.156 1 92.19 444 ILE B CA 1
ATOM 8344 C C . ILE B 1 444 ? -13.664 -25.438 -39.719 1 92.19 444 ILE B C 1
ATOM 8346 O O . ILE B 1 444 ? -14.719 -25.188 -39.125 1 92.19 444 ILE B O 1
ATOM 8350 N N . LYS B 1 445 ? -12.5 -25.297 -39.188 1 92.5 445 LYS B N 1
ATOM 8351 C CA . LYS B 1 445 ? -12.344 -24.844 -37.812 1 92.5 445 LYS B CA 1
ATOM 8352 C C . LYS B 1 445 ? -12.609 -23.344 -37.688 1 92.5 445 LYS B C 1
ATOM 8354 O O . LYS B 1 445 ? -12.242 -22.562 -38.562 1 92.5 445 LYS B O 1
ATOM 8359 N N . SER B 1 446 ? -13.242 -22.984 -36.562 1 94.19 446 SER B N 1
ATOM 8360 C CA . SER B 1 446 ? -13.648 -21.594 -36.438 1 94.19 446 SER B CA 1
ATOM 8361 C C . SER B 1 446 ? -13.023 -20.953 -35.188 1 94.19 446 SER B C 1
ATOM 8363 O O . SER B 1 446 ? -13.141 -19.75 -34.969 1 94.19 446 SER B O 1
ATOM 8365 N N . ALA B 1 447 ? -12.422 -21.781 -34.312 1 95.38 447 ALA B N 1
ATOM 8366 C CA . ALA B 1 447 ? -11.836 -21.25 -33.062 1 95.38 447 ALA B CA 1
ATOM 8367 C C . ALA B 1 447 ? -10.367 -21.641 -32.969 1 95.38 447 ALA B C 1
ATOM 8369 O O . ALA B 1 447 ? -9.984 -22.766 -33.281 1 95.38 447 ALA B O 1
ATOM 8370 N N . PHE B 1 448 ? -9.578 -20.656 -32.562 1 95.06 448 PHE B N 1
ATOM 8371 C CA . PHE B 1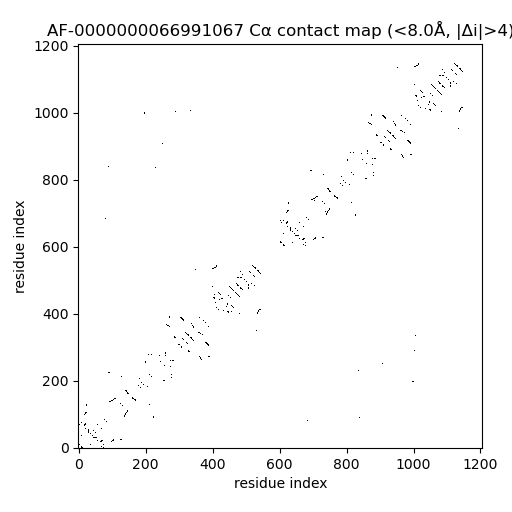 448 ? -8.133 -20.859 -32.5 1 95.06 448 PHE B CA 1
ATOM 8372 C C . PHE B 1 448 ? -7.539 -20.297 -31.234 1 95.06 448 PHE B C 1
ATOM 8374 O O . PHE B 1 448 ? -7.977 -19.25 -30.75 1 95.06 448 PHE B O 1
ATOM 8381 N N . SER B 1 449 ? -6.543 -20.938 -30.656 1 91.62 449 SER B N 1
ATOM 8382 C CA . SER B 1 449 ? -5.836 -20.453 -29.484 1 91.62 449 SER B CA 1
ATOM 8383 C C . SER B 1 449 ? -4.918 -19.281 -29.828 1 91.62 449 SER B C 1
ATOM 8385 O O . SER B 1 449 ? -4.23 -19.312 -30.844 1 91.62 449 SER B O 1
ATOM 8387 N N . VAL B 1 450 ? -5.008 -18.234 -28.984 1 90 450 VAL B N 1
ATOM 8388 C CA . VAL B 1 450 ? -4.172 -17.062 -29.188 1 90 450 VAL B CA 1
ATOM 8389 C C . VAL B 1 450 ? -3.027 -17.062 -28.188 1 90 450 VAL B C 1
ATOM 8391 O O . VAL B 1 450 ? -3.256 -17.188 -26.969 1 90 450 VAL B O 1
ATOM 8394 N N . ALA B 1 451 ? -1.854 -16.984 -28.766 1 81.81 451 ALA B N 1
ATOM 8395 C CA . ALA B 1 451 ? -0.694 -16.844 -27.891 1 81.81 451 ALA B CA 1
ATOM 8396 C C . ALA B 1 451 ? -0.703 -15.492 -27.172 1 81.81 451 ALA B C 1
ATOM 8398 O O . ALA B 1 451 ? -1.297 -14.531 -27.672 1 81.81 451 ALA B O 1
ATOM 8399 N N . LYS B 1 452 ? -0.122 -15.438 -26.047 1 79.5 452 LYS B N 1
ATOM 8400 C CA . LYS B 1 452 ? -0.111 -14.195 -25.281 1 79.5 452 LYS B CA 1
ATOM 8401 C C . LYS B 1 452 ? 1.111 -13.344 -25.625 1 79.5 452 LYS B C 1
ATOM 8403 O O . LYS B 1 452 ? 1.155 -12.156 -25.312 1 79.5 452 LYS B O 1
ATOM 8408 N N . GLN B 1 453 ? 2.047 -13.914 -26.391 1 75.81 453 GLN B N 1
ATOM 8409 C CA . GLN B 1 453 ? 3.213 -13.172 -26.844 1 75.81 453 GLN B CA 1
ATOM 8410 C C . GLN B 1 453 ? 2.832 -12.188 -27.953 1 75.81 453 GLN B C 1
ATOM 8412 O O . GLN B 1 453 ? 1.831 -12.383 -28.656 1 75.81 453 GLN B O 1
ATOM 8417 N N . ARG B 1 454 ? 3.672 -11.289 -28.172 1 76.06 454 ARG B N 1
ATOM 8418 C CA . ARG B 1 454 ? 3.4 -10.258 -29.172 1 76.06 454 ARG B CA 1
ATOM 8419 C C . ARG B 1 454 ? 3.617 -10.789 -30.594 1 76.06 454 ARG B C 1
ATOM 8421 O O . ARG B 1 454 ? 4.535 -11.578 -30.828 1 76.06 454 ARG B O 1
ATOM 8428 N N . ASN B 1 455 ? 2.701 -10.391 -31.484 1 82.12 455 ASN B N 1
ATOM 8429 C CA . ASN B 1 455 ? 2.816 -10.602 -32.906 1 82.12 455 ASN B CA 1
ATOM 8430 C C . ASN B 1 455 ? 2.939 -12.078 -33.281 1 82.12 455 ASN B C 1
ATOM 8432 O O . ASN B 1 455 ? 3.818 -12.477 -34.031 1 82.12 455 ASN B O 1
ATOM 8436 N N . ARG B 1 456 ? 2.104 -12.812 -32.625 1 88.5 456 ARG B N 1
ATOM 8437 C CA . ARG B 1 456 ? 2.068 -14.242 -32.938 1 88.5 456 ARG B CA 1
ATOM 8438 C C . ARG B 1 456 ? 0.801 -14.609 -33.688 1 88.5 456 ARG B C 1
ATOM 8440 O O . ARG B 1 456 ? -0.304 -14.242 -33.281 1 88.5 456 ARG B O 1
ATOM 8447 N N . LEU B 1 457 ? 1.01 -15.273 -34.781 1 93 457 LEU B N 1
ATOM 8448 C CA . LEU B 1 457 ? -0.104 -15.703 -35.625 1 93 457 LEU B CA 1
ATOM 8449 C C . LEU B 1 457 ? -0.92 -16.781 -34.906 1 93 457 LEU B C 1
ATOM 8451 O O . LEU B 1 457 ? -0.357 -17.688 -34.312 1 93 457 LEU B O 1
ATOM 8455 N N . ALA B 1 458 ? -2.209 -16.625 -35.031 1 94.12 458 ALA B N 1
ATOM 8456 C CA . ALA B 1 458 ? -3.104 -17.609 -34.406 1 94.12 458 ALA B CA 1
ATOM 8457 C C . ALA B 1 458 ? -3.887 -18.375 -35.469 1 94.12 458 ALA B C 1
ATOM 8459 O O . ALA B 1 458 ? -4.141 -19.562 -35.312 1 94.12 458 ALA B O 1
ATOM 8460 N N . ALA B 1 459 ? -4.297 -17.625 -36.531 1 95.94 459 ALA B N 1
ATOM 8461 C CA . ALA B 1 459 ? -5.168 -18.25 -37.531 1 95.94 459 ALA B CA 1
ATOM 8462 C C . ALA B 1 459 ? -4.996 -17.609 -38.906 1 95.94 459 ALA B C 1
ATOM 8464 O O . ALA B 1 459 ? -4.637 -16.438 -39 1 95.94 459 ALA B O 1
ATOM 8465 N N . VAL B 1 460 ? -5.191 -18.391 -39.875 1 96.75 460 VAL B N 1
ATOM 8466 C CA . VAL B 1 460 ? -5.273 -17.953 -41.281 1 96.75 460 VAL B CA 1
ATOM 8467 C C . VAL B 1 460 ? -6.652 -18.297 -41.844 1 96.75 460 VAL B C 1
ATOM 8469 O O . VAL B 1 460 ? -7.109 -19.438 -41.75 1 96.75 460 VAL B O 1
ATOM 8472 N N . ALA B 1 461 ? -7.309 -17.312 -42.344 1 96.12 461 ALA B N 1
ATOM 8473 C CA . ALA B 1 461 ? -8.586 -17.516 -43 1 96.12 461 ALA B CA 1
ATOM 8474 C C . ALA B 1 461 ? -8.516 -17.094 -44.469 1 96.12 461 ALA B C 1
ATOM 8476 O O . ALA B 1 461 ? -8.117 -15.977 -44.781 1 96.12 461 ALA B O 1
ATOM 8477 N N . VAL B 1 462 ? -8.906 -17.984 -45.281 1 96.25 462 VAL B N 1
ATOM 8478 C CA . VAL B 1 462 ? -8.836 -17.734 -46.719 1 96.25 462 VAL B CA 1
ATOM 8479 C C . VAL B 1 462 ? -10.242 -17.641 -47.281 1 96.25 462 VAL B C 1
ATOM 8481 O O . VAL B 1 462 ? -11.078 -18.531 -47.062 1 96.25 462 VAL B O 1
ATOM 8484 N N . PHE B 1 463 ? -10.422 -16.609 -48.094 1 95.06 463 PHE B N 1
ATOM 8485 C CA . PHE B 1 463 ? -11.727 -16.391 -48.719 1 95.06 463 PHE B CA 1
ATOM 8486 C C . PHE B 1 463 ? -11.609 -16.391 -50.25 1 95.06 463 PHE B C 1
ATOM 8488 O O . PHE B 1 463 ? -10.609 -15.93 -50.812 1 95.06 463 PHE B O 1
ATOM 8495 N N . GLN B 1 464 ? -12.656 -16.984 -50.812 1 94.31 464 GLN B N 1
ATOM 8496 C CA . GLN B 1 464 ? -12.727 -17.062 -52.25 1 94.31 464 GLN B CA 1
ATOM 8497 C C . GLN B 1 464 ? -13.953 -16.312 -52.781 1 94.31 464 GLN B C 1
ATOM 8499 O O . GLN B 1 464 ? -15.047 -16.453 -52.25 1 94.31 464 GLN B O 1
ATOM 8504 N N . ARG B 1 465 ? -13.672 -15.57 -53.844 1 90.75 465 ARG B N 1
ATOM 8505 C CA . ARG B 1 465 ? -14.789 -14.938 -54.531 1 90.75 465 ARG B CA 1
ATOM 8506 C C . ARG B 1 465 ? -15.531 -15.945 -55.406 1 90.75 465 ARG B C 1
ATOM 8508 O O . ARG B 1 465 ? -14.914 -16.734 -56.125 1 90.75 465 ARG B O 1
ATOM 8515 N N . LEU B 1 466 ? -16.781 -15.914 -55.344 1 88.38 466 LEU B N 1
ATOM 8516 C CA . LEU B 1 466 ? -17.562 -16.938 -56.031 1 88.38 466 LEU B CA 1
ATOM 8517 C C . LEU B 1 466 ? -17.656 -16.625 -57.531 1 88.38 466 LEU B C 1
ATOM 8519 O O . LEU B 1 466 ? -17.828 -17.531 -58.344 1 88.38 466 LEU B O 1
ATOM 8523 N N . ASN B 1 467 ? -17.547 -15.383 -57.938 1 81.25 467 ASN B N 1
ATOM 8524 C CA . ASN B 1 467 ? -17.672 -15.031 -59.375 1 81.25 467 ASN B CA 1
ATOM 8525 C C . ASN B 1 467 ? -16.375 -15.266 -60.125 1 81.25 467 ASN B C 1
ATOM 8527 O O . ASN B 1 467 ? -16.359 -15.242 -61.344 1 81.25 467 ASN B O 1
ATOM 8531 N N . LYS B 1 468 ? -15.352 -15.359 -59.438 1 80.19 468 LYS B N 1
ATOM 8532 C CA . LYS B 1 468 ? -14.047 -15.625 -60.031 1 80.19 468 LYS B CA 1
ATOM 8533 C C . LYS B 1 468 ? -13.258 -16.625 -59.188 1 80.19 468 LYS B C 1
ATOM 8535 O O . LYS B 1 468 ? -12.727 -16.281 -58.125 1 80.19 468 LYS B O 1
ATOM 8540 N N . SER B 1 469 ? -13.109 -17.766 -59.688 1 74.5 469 SER B N 1
ATOM 8541 C CA . SER B 1 469 ? -12.578 -18.875 -58.938 1 74.5 469 SER B CA 1
ATOM 8542 C C . SER B 1 469 ? -11.148 -18.609 -58.469 1 74.5 469 SER B C 1
ATOM 8544 O O . SER B 1 469 ? -10.719 -19.094 -57.438 1 74.5 469 SER B O 1
ATOM 8546 N N . ASP B 1 470 ? -10.5 -17.812 -59.156 1 80.75 470 ASP B N 1
ATOM 8547 C CA . ASP B 1 470 ? -9.094 -17.625 -58.844 1 80.75 470 ASP B CA 1
ATOM 8548 C C . ASP B 1 470 ? -8.891 -16.406 -57.938 1 80.75 470 ASP B C 1
ATOM 8550 O O . ASP B 1 470 ? -7.77 -16.109 -57.531 1 80.75 470 ASP B O 1
ATOM 8554 N N . ALA B 1 471 ? -9.938 -15.773 -57.594 1 89.56 471 ALA B N 1
ATOM 8555 C CA . ALA B 1 471 ? -9.844 -14.57 -56.781 1 89.56 471 ALA B CA 1
ATOM 8556 C C . ALA B 1 471 ? -10 -14.914 -55.281 1 89.56 471 ALA B C 1
ATOM 8558 O O . ALA B 1 471 ? -11.094 -15.258 -54.844 1 89.56 471 ALA B O 1
ATOM 8559 N N . LYS B 1 472 ? -8.898 -14.914 -54.594 1 93.88 472 LYS B N 1
ATOM 8560 C CA . LYS B 1 472 ? -8.898 -15.211 -53.156 1 93.88 472 LYS B CA 1
ATOM 8561 C C . LYS B 1 472 ? -8.18 -14.125 -52.375 1 93.88 472 LYS B C 1
ATOM 8563 O O . LYS B 1 472 ? -7.363 -13.383 -52.938 1 93.88 472 LYS B O 1
ATOM 8568 N N . PHE B 1 473 ? -8.562 -13.953 -51.156 1 94.5 473 PHE B N 1
ATOM 8569 C CA . PHE B 1 473 ? -7.789 -13.141 -50.219 1 94.5 473 PHE B CA 1
ATOM 8570 C C . PHE B 1 473 ? -7.621 -13.852 -48.906 1 94.5 473 PHE B C 1
ATOM 8572 O O . PHE B 1 473 ? -8.375 -14.766 -48.562 1 94.5 473 PHE B O 1
ATOM 8579 N N . THR B 1 474 ? -6.551 -13.461 -48.188 1 95.62 474 THR B N 1
ATOM 8580 C CA . THR B 1 474 ? -6.176 -14.117 -46.938 1 95.62 474 THR B CA 1
ATOM 8581 C C . THR B 1 474 ? -6.219 -13.133 -45.781 1 95.62 474 THR B C 1
ATOM 8583 O O . THR B 1 474 ? -5.742 -12 -45.906 1 95.62 474 THR B O 1
ATOM 8586 N N . VAL B 1 475 ? -6.84 -13.562 -44.75 1 95.5 475 VAL B N 1
ATOM 8587 C CA . VAL B 1 475 ? -6.875 -12.781 -43.5 1 95.5 475 VAL B CA 1
ATOM 8588 C C . VAL B 1 475 ? -6.066 -13.492 -42.438 1 95.5 475 VAL B C 1
ATOM 8590 O O . VAL B 1 475 ? -6.402 -14.609 -42.031 1 95.5 475 VAL B O 1
ATOM 8593 N N . LEU B 1 476 ? -5.012 -12.867 -42 1 95.25 476 LEU B N 1
ATOM 8594 C CA . LEU B 1 476 ? -4.207 -13.352 -40.906 1 95.25 476 LEU B CA 1
ATOM 8595 C C . LEU B 1 476 ? -4.664 -12.734 -39.594 1 95.25 476 LEU B C 1
ATOM 8597 O O . LEU B 1 476 ? -4.91 -11.531 -39.5 1 95.25 476 LEU B O 1
ATOM 8601 N N . LEU B 1 477 ? -4.855 -13.578 -38.594 1 93.75 477 LEU B N 1
ATOM 8602 C CA . LEU B 1 477 ? -5.297 -13.133 -37.281 1 93.75 477 LEU B CA 1
ATOM 8603 C C . LEU B 1 477 ? -4.34 -13.617 -36.188 1 93.75 477 LEU B C 1
ATOM 8605 O O . LEU B 1 477 ? -3.875 -14.758 -36.219 1 93.75 477 LEU B O 1
ATOM 8609 N N . GLY B 1 478 ? -4.023 -12.773 -35.219 1 91.12 478 GLY B N 1
ATOM 8610 C CA . GLY B 1 478 ? -3.121 -13.141 -34.156 1 91.12 478 GLY B CA 1
ATOM 8611 C C . GLY B 1 478 ? -2.99 -12.07 -33.094 1 91.12 478 GLY B C 1
ATOM 8612 O O . GLY B 1 478 ? -3.76 -11.109 -33.062 1 91.12 478 GLY B O 1
ATOM 8613 N N . SER B 1 479 ? -2.066 -12.391 -32.125 1 86.75 479 SER B N 1
ATOM 8614 C CA . SER B 1 479 ? -1.823 -11.445 -31.047 1 86.75 479 SER B CA 1
ATOM 8615 C C . SER B 1 479 ? -1.137 -10.18 -31.562 1 86.75 479 SER B C 1
ATOM 8617 O O . SER B 1 479 ? -0.323 -10.25 -32.469 1 86.75 479 SER B O 1
ATOM 8619 N N . ALA B 1 480 ? -1.594 -9.031 -30.984 1 78.12 480 ALA B N 1
ATOM 8620 C CA . ALA B 1 480 ? -1.053 -7.734 -31.391 1 78.12 480 ALA B CA 1
ATOM 8621 C C . ALA B 1 480 ? 0.047 -7.277 -30.438 1 78.12 480 ALA B C 1
ATOM 8623 O O . ALA B 1 480 ? 0.475 -8.039 -29.562 1 78.12 480 ALA B O 1
ATOM 8624 N N . SER B 1 481 ? 0.539 -6.094 -30.734 1 63.19 481 SER B N 1
ATOM 8625 C CA . SER B 1 481 ? 1.697 -5.543 -30.047 1 63.19 481 SER B CA 1
ATOM 8626 C C . SER B 1 481 ? 1.415 -5.352 -28.562 1 63.19 481 SER B C 1
ATOM 8628 O O . SER B 1 481 ? 2.328 -5.434 -27.734 1 63.19 481 SER B O 1
ATOM 8630 N N . ASP B 1 482 ? 0.217 -5.059 -28.344 1 60.25 482 ASP B N 1
ATOM 8631 C CA . ASP B 1 482 ? -0.095 -4.918 -26.922 1 60.25 482 ASP B CA 1
ATOM 8632 C C . ASP B 1 482 ? -0.597 -6.234 -26.344 1 60.25 482 ASP B C 1
ATOM 8634 O O . ASP B 1 482 ? -1.416 -6.922 -26.953 1 60.25 482 ASP B O 1
ATOM 8638 N N . THR B 1 483 ? 0.037 -6.613 -25.328 1 57.47 483 THR B N 1
ATOM 8639 C CA . THR B 1 483 ? -0.278 -7.891 -24.688 1 57.47 483 THR B CA 1
ATOM 8640 C C . THR B 1 483 ? -1.769 -7.988 -24.375 1 57.47 483 THR B C 1
ATOM 8642 O O . THR B 1 483 ? -2.346 -7.074 -23.781 1 57.47 483 THR B O 1
ATOM 8645 N N . GLY B 1 484 ? -2.377 -8.859 -24.922 1 62.75 484 GLY B N 1
ATOM 8646 C CA . GLY B 1 484 ? -3.766 -9.172 -24.641 1 62.75 484 GLY B CA 1
ATOM 8647 C C . GLY B 1 484 ? -4.719 -8.766 -25.75 1 62.75 484 GLY B C 1
ATOM 8648 O O . GLY B 1 484 ? -5.902 -9.102 -25.703 1 62.75 484 GLY B O 1
ATOM 8649 N N . ASP B 1 485 ? -4.117 -8.125 -26.734 1 75.94 485 ASP B N 1
ATOM 8650 C CA . ASP B 1 485 ? -4.992 -7.742 -27.844 1 75.94 485 ASP B CA 1
ATOM 8651 C C . ASP B 1 485 ? -4.688 -8.562 -29.094 1 75.94 485 ASP B C 1
ATOM 8653 O O . ASP B 1 485 ? -3.648 -9.219 -29.172 1 75.94 485 ASP B O 1
ATOM 8657 N N . VAL B 1 486 ? -5.684 -8.586 -29.984 1 85.38 486 VAL B N 1
ATOM 8658 C CA . VAL B 1 486 ? -5.555 -9.336 -31.219 1 85.38 486 VAL B CA 1
ATOM 8659 C C . VAL B 1 486 ? -5.621 -8.375 -32.406 1 85.38 486 VAL B C 1
ATOM 8661 O O . VAL B 1 486 ? -6.262 -7.324 -32.344 1 85.38 486 VAL B O 1
ATOM 8664 N N . GLY B 1 487 ? -4.773 -8.625 -33.344 1 87.88 487 GLY B N 1
ATOM 8665 C CA . GLY B 1 487 ? -4.762 -7.879 -34.594 1 87.88 487 GLY B CA 1
ATOM 8666 C C . GLY B 1 487 ? -4.938 -8.766 -35.812 1 87.88 487 GLY B C 1
ATOM 8667 O O . GLY B 1 487 ? -5.184 -9.961 -35.688 1 87.88 487 GLY B O 1
ATOM 8668 N N . PHE B 1 488 ? -4.992 -8.031 -37.031 1 92 488 PHE B N 1
ATOM 8669 C CA . PHE B 1 488 ? -5.18 -8.773 -38.281 1 92 488 PHE B CA 1
ATOM 8670 C C . PHE B 1 488 ? -4.266 -8.242 -39.375 1 92 488 PHE B C 1
ATOM 8672 O O . PHE B 1 488 ? -3.668 -7.172 -39.219 1 92 488 PHE B O 1
ATOM 8679 N N . HIS B 1 489 ? -4.016 -8.992 -40.312 1 93 489 HIS B N 1
ATOM 8680 C CA . HIS B 1 489 ? -3.271 -8.68 -41.531 1 93 489 HIS B CA 1
ATOM 8681 C C . HIS B 1 489 ? -3.936 -9.297 -42.781 1 93 489 HIS B C 1
ATOM 8683 O O . HIS B 1 489 ? -4.066 -10.516 -42.875 1 93 489 HIS B O 1
ATOM 8689 N N . VAL B 1 490 ? -4.43 -8.367 -43.688 1 93.62 490 VAL B N 1
ATOM 8690 C CA . VAL B 1 490 ? -5.129 -8.844 -44.875 1 93.62 490 VAL B CA 1
ATOM 8691 C C . VAL B 1 490 ? -4.188 -8.82 -46.062 1 93.62 490 VAL B C 1
ATOM 8693 O O . VAL B 1 490 ? -3.477 -7.836 -46.312 1 93.62 490 VAL B O 1
ATOM 8696 N N . LEU B 1 491 ? -4.18 -9.891 -46.75 1 92.81 491 LEU B N 1
ATOM 8697 C CA . LEU B 1 491 ? -3.332 -10.023 -47.938 1 92.81 491 LEU B CA 1
ATOM 8698 C C . LEU B 1 491 ? -4.148 -10.469 -49.156 1 92.81 491 LEU B C 1
ATOM 8700 O O . LEU B 1 491 ? -5.109 -11.227 -49 1 92.81 491 LEU B O 1
ATOM 8704 N N . ASP B 1 492 ? -3.629 -9.977 -50.281 1 91.69 492 ASP B N 1
ATOM 8705 C CA . ASP B 1 492 ? -4.242 -10.414 -51.531 1 91.69 492 ASP B CA 1
ATOM 8706 C C . ASP B 1 492 ? -3.697 -11.781 -51.938 1 91.69 492 ASP B C 1
ATOM 8708 O O . ASP B 1 492 ? -2.494 -12.031 -51.844 1 91.69 492 ASP B O 1
ATOM 8712 N N . GLY B 1 493 ? -4.645 -12.609 -52.25 1 89.69 493 GLY B N 1
ATOM 8713 C CA . GLY B 1 493 ? -4.262 -13.898 -52.812 1 89.69 493 GLY B CA 1
ATOM 8714 C C . GLY B 1 493 ? -4.102 -14.984 -51.781 1 89.69 493 GLY B C 1
ATOM 8715 O O . GLY B 1 493 ? -4.453 -14.781 -50.594 1 89.69 493 GLY B O 1
ATOM 8716 N N . TRP B 1 494 ? -3.803 -16.172 -52.25 1 90.94 494 TRP B N 1
ATOM 8717 C CA . TRP B 1 494 ? -3.572 -17.375 -51.469 1 90.94 494 TRP B CA 1
ATOM 8718 C C . TRP B 1 494 ? -2.477 -18.234 -52.062 1 90.94 494 TRP B C 1
ATOM 8720 O O . TRP B 1 494 ? -2.393 -18.375 -53.281 1 90.94 494 TRP B O 1
ATOM 8730 N N . ASP B 1 495 ? -1.592 -18.641 -51.219 1 88.5 495 ASP B N 1
ATOM 8731 C CA . ASP B 1 495 ? -0.557 -19.594 -51.594 1 88.5 495 ASP B CA 1
ATOM 8732 C C . ASP B 1 495 ? -0.746 -20.938 -50.906 1 88.5 495 ASP B C 1
ATOM 8734 O O . ASP B 1 495 ? -0.451 -21.062 -49.719 1 88.5 495 ASP B O 1
ATOM 8738 N N . GLU B 1 496 ? -1.146 -21.906 -51.625 1 85.31 496 GLU B N 1
ATOM 8739 C CA . GLU B 1 496 ? -1.462 -23.219 -51.094 1 85.31 496 GLU B CA 1
ATOM 8740 C C . GLU B 1 496 ? -0.216 -23.906 -50.531 1 85.31 496 GLU B C 1
ATOM 8742 O O . GLU B 1 496 ? -0.313 -24.75 -49.625 1 85.31 496 GLU B O 1
ATOM 8747 N N . ALA B 1 497 ? 0.893 -23.484 -51 1 88.5 497 ALA B N 1
ATOM 8748 C CA . ALA B 1 497 ? 2.139 -24.141 -50.594 1 88.5 497 ALA B CA 1
ATOM 8749 C C . ALA B 1 497 ? 2.668 -23.547 -49.312 1 88.5 497 ALA B C 1
ATOM 8751 O O . ALA B 1 497 ? 3.518 -24.156 -48.656 1 88.5 497 ALA B O 1
ATOM 8752 N N . ARG B 1 498 ? 2.141 -22.484 -48.906 1 91.69 498 ARG B N 1
ATOM 8753 C CA . ARG B 1 498 ? 2.648 -21.812 -47.719 1 91.69 498 ARG B CA 1
ATOM 8754 C C . ARG B 1 498 ? 2.172 -22.531 -46.438 1 91.69 498 ARG B C 1
ATOM 8756 O O . ARG B 1 498 ? 0.977 -22.797 -46.281 1 91.69 498 ARG B O 1
ATOM 8763 N N . THR B 1 499 ? 3.107 -22.906 -45.688 1 93 499 THR B N 1
ATOM 8764 C CA . THR B 1 499 ? 2.797 -23.516 -44.375 1 93 499 THR B CA 1
ATOM 8765 C C . THR B 1 499 ? 2.381 -22.438 -43.375 1 93 499 THR B C 1
ATOM 8767 O O . THR B 1 499 ? 2.535 -21.25 -43.625 1 93 499 THR B O 1
ATOM 8770 N N . PHE B 1 500 ? 1.825 -22.875 -42.281 1 93.88 500 PHE B N 1
ATOM 8771 C CA . PHE B 1 500 ? 1.426 -21.969 -41.219 1 93.88 500 PHE B CA 1
ATOM 8772 C C . PHE B 1 500 ? 2.617 -21.156 -40.719 1 93.88 500 PHE B C 1
ATOM 8774 O O . PHE B 1 500 ? 2.486 -19.953 -40.438 1 93.88 500 PHE B O 1
ATOM 8781 N N . GLY B 1 501 ? 3.746 -21.844 -40.625 1 92.94 501 GLY B N 1
ATOM 8782 C CA . GLY B 1 501 ? 4.961 -21.156 -40.188 1 92.94 501 GLY B CA 1
ATOM 8783 C C . GLY B 1 501 ? 5.383 -20.047 -41.125 1 92.94 501 GLY B C 1
ATOM 8784 O O . GLY B 1 501 ? 5.879 -19.016 -40.688 1 92.94 501 GLY B O 1
ATOM 8785 N N . GLU B 1 502 ? 5.152 -20.266 -42.344 1 92.75 502 GLU B N 1
ATOM 8786 C CA . GLU B 1 502 ? 5.5 -19.266 -43.344 1 92.75 502 GLU B CA 1
ATOM 8787 C C . GLU B 1 502 ? 4.547 -18.062 -43.281 1 92.75 502 GLU B C 1
ATOM 8789 O O . GLU B 1 502 ? 4.969 -16.922 -43.469 1 92.75 502 GLU B O 1
ATOM 8794 N N . TRP B 1 503 ? 3.316 -18.344 -43.094 1 94.44 503 TRP B N 1
ATOM 8795 C CA . TRP B 1 503 ? 2.355 -17.266 -42.906 1 94.44 503 TRP B CA 1
ATOM 8796 C C . TRP B 1 503 ? 2.701 -16.438 -41.656 1 94.44 503 TRP B C 1
ATOM 8798 O O . TRP B 1 503 ? 2.545 -15.219 -41.656 1 94.44 503 TRP B O 1
ATOM 8808 N N . ALA B 1 504 ? 3.146 -17.141 -40.594 1 93.5 504 ALA B N 1
ATOM 8809 C CA . ALA B 1 504 ? 3.5 -16.469 -39.344 1 93.5 504 ALA B CA 1
ATOM 8810 C C . ALA B 1 504 ? 4.621 -15.461 -39.562 1 93.5 504 ALA B C 1
ATOM 8812 O O . ALA B 1 504 ? 4.664 -14.414 -38.906 1 93.5 504 ALA B O 1
ATOM 8813 N N . ARG B 1 505 ? 5.477 -15.664 -40.5 1 91.56 505 ARG B N 1
ATOM 8814 C CA . ARG B 1 505 ? 6.625 -14.805 -40.781 1 91.56 505 ARG B CA 1
ATOM 8815 C C . ARG B 1 505 ? 6.188 -13.492 -41.438 1 91.56 505 ARG B C 1
ATOM 8817 O O . ARG B 1 505 ? 6.863 -12.469 -41.281 1 91.56 505 ARG B O 1
ATOM 8824 N N . VAL B 1 506 ? 5.016 -13.586 -42.094 1 91.69 506 VAL B N 1
ATOM 8825 C CA . VAL B 1 506 ? 4.594 -12.391 -42.812 1 91.69 506 VAL B CA 1
ATOM 8826 C C . VAL B 1 506 ? 3.527 -11.648 -42 1 91.69 506 VAL B C 1
ATOM 8828 O O . VAL B 1 506 ? 3.098 -10.562 -42.406 1 91.69 506 VAL B O 1
ATOM 8831 N N . PHE B 1 507 ? 3.123 -12.18 -40.875 1 91.62 507 PHE B N 1
ATOM 8832 C CA . PHE B 1 507 ? 2.074 -11.586 -40.062 1 91.62 507 PHE B CA 1
ATOM 8833 C C . PHE B 1 507 ? 2.549 -10.281 -39.438 1 91.62 507 PHE B C 1
ATOM 8835 O O . PHE B 1 507 ? 3.484 -10.273 -38.625 1 91.62 507 PHE B O 1
ATOM 8842 N N . GLU B 1 508 ? 1.95 -9.227 -39.844 1 87.25 508 GLU B N 1
ATOM 8843 C CA . GLU B 1 508 ? 2.143 -7.891 -39.312 1 87.25 508 GLU B CA 1
ATOM 8844 C C . GLU B 1 508 ? 0.816 -7.277 -38.875 1 87.25 508 GLU B C 1
ATOM 8846 O O . GLU B 1 508 ? 0.136 -6.625 -39.656 1 87.25 508 GLU B O 1
ATOM 8851 N N . PRO B 1 509 ? 0.592 -7.547 -37.656 1 85.88 509 PRO B N 1
ATOM 8852 C CA . PRO B 1 509 ? -0.729 -7.113 -37.188 1 85.88 509 PRO B CA 1
ATOM 8853 C C . PRO B 1 509 ? -0.927 -5.602 -37.312 1 85.88 509 PRO B C 1
ATOM 8855 O O . PRO B 1 509 ? -0.007 -4.832 -37 1 85.88 509 PRO B O 1
ATOM 8858 N N . GLN B 1 510 ? -2.027 -5.195 -37.938 1 74.19 510 GLN B N 1
ATOM 8859 C CA . GLN B 1 510 ? -2.445 -3.805 -38.094 1 74.19 510 GLN B CA 1
ATOM 8860 C C . GLN B 1 510 ? -3.531 -3.443 -37.094 1 74.19 510 GLN B C 1
ATOM 8862 O O . GLN B 1 510 ? -4.203 -4.324 -36.531 1 74.19 510 GLN B O 1
ATOM 8867 N N . PRO B 1 511 ? -3.545 -2.174 -36.812 1 64.12 511 PRO B N 1
ATOM 8868 C CA . PRO B 1 511 ? -4.648 -1.767 -35.938 1 64.12 511 PRO B CA 1
ATOM 8869 C C . PRO B 1 511 ? -6.016 -1.929 -36.594 1 64.12 511 PRO B C 1
ATOM 8871 O O . PRO B 1 511 ? -6.105 -1.987 -37.844 1 64.12 511 PRO B O 1
ATOM 8874 N N . LEU B 1 512 ? -7.141 -2.15 -35.875 1 62.44 512 LEU B N 1
ATOM 8875 C CA . LEU B 1 512 ? -8.469 -2.58 -36.312 1 62.44 512 LEU B CA 1
ATOM 8876 C C . LEU B 1 512 ? -8.992 -1.72 -37.438 1 62.44 512 LEU B C 1
ATOM 8878 O O . LEU B 1 512 ? -9.688 -2.217 -38.344 1 62.44 512 LEU B O 1
ATOM 8882 N N . GLU B 1 513 ? -9.281 -0.354 -37.438 1 62.47 513 GLU B N 1
ATOM 8883 C CA . GLU B 1 513 ? -9.898 0.411 -38.531 1 62.47 513 GLU B CA 1
ATOM 8884 C C . GLU B 1 513 ? -8.844 1.135 -39.375 1 62.47 513 GLU B C 1
ATOM 8886 O O . GLU B 1 513 ? -7.742 1.413 -38.875 1 62.47 513 GLU B O 1
ATOM 8891 N N . PRO B 1 514 ? -9.023 1.367 -40.906 1 70 514 PRO B N 1
ATOM 8892 C CA . PRO B 1 514 ? -10.195 1.251 -41.781 1 70 514 PRO B CA 1
ATOM 8893 C C . PRO B 1 514 ? -10.188 -0.03 -42.594 1 70 514 PRO B C 1
ATOM 8895 O O . PRO B 1 514 ? -9.219 -0.799 -42.562 1 70 514 PRO B O 1
ATOM 8898 N N . ALA B 1 515 ? -11.258 -0.334 -43.5 1 82.44 515 ALA B N 1
ATOM 8899 C CA . ALA B 1 515 ? -11.336 -1.45 -44.469 1 82.44 515 ALA B CA 1
ATOM 8900 C C . ALA B 1 515 ? -10.086 -1.524 -45.312 1 82.44 515 ALA B C 1
ATOM 8902 O O . ALA B 1 515 ? -9.523 -0.493 -45.719 1 82.44 515 ALA B O 1
ATOM 8903 N N . VAL B 1 516 ? -9.539 -2.641 -45.5 1 88.94 516 VAL B N 1
ATOM 8904 C CA . VAL B 1 516 ? -8.359 -2.867 -46.312 1 88.94 516 VAL B CA 1
ATOM 8905 C C . VAL B 1 516 ? -8.781 -3.049 -47.781 1 88.94 516 VAL B C 1
ATOM 8907 O O . VAL B 1 516 ? -9.609 -3.906 -48.094 1 88.94 516 VAL B O 1
ATOM 8910 N N . ASP B 1 517 ? -8.195 -2.174 -48.625 1 89.25 517 ASP B N 1
ATOM 8911 C CA . ASP B 1 517 ? -8.492 -2.24 -50.062 1 89.25 517 ASP B CA 1
ATOM 8912 C C . ASP B 1 517 ? -7.492 -3.141 -50.781 1 89.25 517 ASP B C 1
ATOM 8914 O O . ASP B 1 517 ? -6.297 -2.855 -50.812 1 89.25 517 ASP B O 1
ATOM 8918 N N . LEU B 1 518 ? -8.047 -4.176 -51.375 1 89.56 518 LEU B N 1
ATOM 8919 C CA . LEU B 1 518 ? -7.203 -5.125 -52.094 1 89.56 518 LEU B CA 1
ATOM 8920 C C . LEU B 1 518 ? -7.309 -4.914 -53.594 1 89.56 518 LEU B C 1
ATOM 8922 O O . LEU B 1 518 ? -6.926 -5.789 -54.375 1 89.56 518 LEU B O 1
ATOM 8926 N N . GLY B 1 519 ? -7.871 -3.752 -54.062 1 86.31 519 GLY B N 1
ATOM 8927 C CA . GLY B 1 519 ? -8.133 -3.488 -55.469 1 86.31 519 GLY B CA 1
ATOM 8928 C C . GLY B 1 519 ? -9.547 -3.836 -55.875 1 86.31 519 GLY B C 1
ATOM 8929 O O . GLY B 1 519 ? -10.414 -2.961 -55.938 1 86.31 519 GLY B O 1
ATOM 8930 N N . TYR B 1 520 ? -9.805 -5.184 -56 1 83.5 520 TYR B N 1
ATOM 8931 C CA . TYR B 1 520 ? -11.133 -5.637 -56.406 1 83.5 520 TYR B CA 1
ATOM 8932 C C . TYR B 1 520 ? -12.023 -5.859 -55.188 1 83.5 520 TYR B C 1
ATOM 8934 O O . TYR B 1 520 ? -13.25 -5.77 -55.281 1 83.5 520 TYR B O 1
ATOM 8942 N N . ASP B 1 521 ? -11.375 -6.109 -54.094 1 89.94 521 ASP B N 1
ATOM 8943 C CA . ASP B 1 521 ? -12.109 -6.406 -52.844 1 89.94 521 ASP B CA 1
ATOM 8944 C C . ASP B 1 521 ? -11.758 -5.418 -51.75 1 89.94 521 ASP B C 1
ATOM 8946 O O . ASP B 1 521 ? -10.625 -4.938 -51.688 1 89.94 521 ASP B O 1
ATOM 8950 N N . SER B 1 522 ? -12.727 -5.027 -51 1 92.44 522 SER B N 1
ATOM 8951 C CA . SER B 1 522 ? -12.539 -4.293 -49.781 1 92.44 522 SER B CA 1
ATOM 8952 C C . SER B 1 522 ? -12.914 -5.148 -48.562 1 92.44 522 SER B C 1
ATOM 8954 O O . SER B 1 522 ? -14.031 -5.66 -48.469 1 92.44 522 SER B O 1
ATOM 8956 N N . VAL B 1 523 ? -11.945 -5.332 -47.656 1 93.31 523 VAL B N 1
ATOM 8957 C CA . VAL B 1 523 ? -12.148 -6.246 -46.562 1 93.31 523 VAL B CA 1
ATOM 8958 C C . VAL B 1 523 ? -12.133 -5.469 -45.25 1 93.31 523 VAL B C 1
ATOM 8960 O O . VAL B 1 523 ? -11.219 -4.676 -45 1 93.31 523 VAL B O 1
ATOM 8963 N N . GLN B 1 524 ? -13.141 -5.637 -44.438 1 93.5 524 GLN B N 1
ATOM 8964 C CA . GLN B 1 524 ? -13.234 -5.043 -43.125 1 93.5 524 GLN B CA 1
ATOM 8965 C C . GLN B 1 524 ? -13.242 -6.121 -42.031 1 93.5 524 GLN B C 1
ATOM 8967 O O . GLN B 1 524 ? -14.023 -7.07 -42.094 1 93.5 524 GLN B O 1
ATOM 8972 N N . VAL B 1 525 ? -12.305 -5.945 -41.094 1 92.44 525 VAL B N 1
ATOM 8973 C CA . VAL B 1 525 ? -12.219 -6.895 -40 1 92.44 525 VAL B CA 1
ATOM 8974 C C . VAL B 1 525 ? -12.531 -6.18 -38.688 1 92.44 525 VAL B C 1
ATOM 8976 O O . VAL B 1 525 ? -11.93 -5.148 -38.375 1 92.44 525 VAL B O 1
ATOM 8979 N N . ARG B 1 526 ? -13.492 -6.641 -37.938 1 90.31 526 ARG B N 1
ATOM 8980 C CA . ARG B 1 526 ? -13.836 -6.141 -36.625 1 90.31 526 ARG B CA 1
ATOM 8981 C C . ARG B 1 526 ? -13.633 -7.219 -35.562 1 90.31 526 ARG B C 1
ATOM 8983 O O . ARG B 1 526 ? -13.945 -8.391 -35.781 1 90.31 526 ARG B O 1
ATOM 8990 N N . ILE B 1 527 ? -13.039 -6.773 -34.469 1 89.56 527 ILE B N 1
ATOM 8991 C CA . ILE B 1 527 ? -12.781 -7.715 -33.375 1 89.56 527 ILE B CA 1
ATOM 8992 C C . ILE B 1 527 ? -13.359 -7.176 -32.062 1 89.56 527 ILE B C 1
ATOM 8994 O O . ILE B 1 527 ? -13.117 -6.023 -31.703 1 89.56 527 ILE B O 1
ATOM 8998 N N . GLU B 1 528 ? -14.18 -7.973 -31.391 1 86.5 528 GLU B N 1
ATOM 8999 C CA . GLU B 1 528 ? -14.75 -7.656 -30.094 1 86.5 528 GLU B CA 1
ATOM 9000 C C . GLU B 1 528 ? -14.375 -8.719 -29.047 1 86.5 528 GLU B C 1
ATOM 9002 O O . GLU B 1 528 ? -14.414 -9.914 -29.344 1 86.5 528 GLU B O 1
ATOM 9007 N N . SER B 1 529 ? -13.984 -8.219 -27.891 1 85.25 529 SER B N 1
ATOM 9008 C CA . SER B 1 529 ? -13.602 -9.172 -26.859 1 85.25 529 SER B CA 1
ATOM 9009 C C . SER B 1 529 ? -14.773 -9.477 -25.922 1 85.25 529 SER B C 1
ATOM 9011 O O . SER B 1 529 ? -15.609 -8.609 -25.656 1 85.25 529 SER B O 1
ATOM 9013 N N . SER B 1 530 ? -14.891 -10.758 -25.562 1 82.5 530 SER B N 1
ATOM 9014 C CA . SER B 1 530 ? -15.883 -11.219 -24.594 1 82.5 530 SER B CA 1
ATOM 9015 C C . SER B 1 530 ? -15.312 -12.32 -23.703 1 82.5 530 SER B C 1
ATOM 9017 O O . SER B 1 530 ? -14.422 -13.062 -24.109 1 82.5 530 SER B O 1
ATOM 9019 N N . VAL B 1 531 ? -15.844 -12.352 -22.531 1 79.31 531 VAL B N 1
ATOM 9020 C CA . VAL B 1 531 ? -15.391 -13.398 -21.609 1 79.31 531 VAL B CA 1
ATOM 9021 C C . VAL B 1 531 ? -16.531 -14.383 -21.359 1 79.31 531 VAL B C 1
ATOM 9023 O O . VAL B 1 531 ? -17.625 -13.984 -20.938 1 79.31 531 VAL B O 1
ATOM 9026 N N . VAL B 1 532 ? -16.281 -15.648 -21.734 1 79.38 532 VAL B N 1
ATOM 9027 C CA . VAL B 1 532 ? -17.25 -16.719 -21.531 1 79.38 532 VAL B CA 1
ATOM 9028 C C . VAL B 1 532 ? -16.594 -17.875 -20.781 1 79.38 532 VAL B C 1
ATOM 9030 O O . VAL B 1 532 ? -15.555 -18.391 -21.203 1 79.38 532 VAL B O 1
ATOM 9033 N N . HIS B 1 533 ? -17.172 -18.312 -19.672 1 77.56 533 HIS B N 1
ATOM 9034 C CA . HIS B 1 533 ? -16.688 -19.422 -18.859 1 77.56 533 HIS B CA 1
ATOM 9035 C C . HIS B 1 533 ? -15.203 -19.25 -18.531 1 77.56 533 HIS B C 1
ATOM 9037 O O . HIS B 1 533 ? -14.406 -20.172 -18.75 1 77.56 533 HIS B O 1
ATOM 9043 N N . ASN B 1 534 ? -14.781 -18.062 -18.172 1 76.12 534 ASN B N 1
ATOM 9044 C CA . ASN B 1 534 ? -13.453 -17.734 -17.656 1 76.12 534 ASN B CA 1
ATOM 9045 C C . ASN B 1 534 ? -12.398 -17.797 -18.766 1 76.12 534 ASN B C 1
ATOM 9047 O O . ASN B 1 534 ? -11.219 -18.016 -18.5 1 76.12 534 ASN B O 1
ATOM 9051 N N . ARG B 1 535 ? -12.883 -17.719 -19.969 1 83 535 ARG B N 1
ATOM 9052 C CA . ARG B 1 535 ? -12.008 -17.625 -21.141 1 83 535 ARG B CA 1
ATOM 9053 C C . ARG B 1 535 ? -12.273 -16.344 -21.922 1 83 535 ARG B C 1
ATOM 9055 O O . ARG B 1 535 ? -13.414 -15.898 -22.016 1 83 535 ARG B O 1
ATOM 9062 N N . LYS B 1 536 ? -11.18 -15.836 -22.375 1 85.94 536 LYS B N 1
ATOM 9063 C CA . LYS B 1 536 ? -11.336 -14.633 -23.188 1 85.94 536 LYS B CA 1
ATOM 9064 C C . LYS B 1 536 ? -11.453 -14.984 -24.672 1 85.94 536 LYS B C 1
ATOM 9066 O O . LYS B 1 536 ? -10.562 -15.617 -25.234 1 85.94 536 LYS B O 1
ATOM 9071 N N . TYR B 1 537 ? -12.586 -14.555 -25.281 1 89.75 537 TYR B N 1
ATOM 9072 C CA . TYR B 1 537 ? -12.828 -14.773 -26.703 1 89.75 537 TYR B CA 1
ATOM 9073 C C . TYR B 1 537 ? -12.68 -13.484 -27.484 1 89.75 537 TYR B C 1
ATOM 9075 O O . TYR B 1 537 ? -13.172 -12.43 -27.062 1 89.75 537 TYR B O 1
ATOM 9083 N N . PHE B 1 538 ? -11.906 -13.562 -28.469 1 91 538 PHE B N 1
ATOM 9084 C CA . PHE B 1 538 ? -11.867 -12.508 -29.484 1 91 538 PHE B CA 1
ATOM 9085 C C . PHE B 1 538 ? -12.789 -12.852 -30.656 1 91 538 PHE B C 1
ATOM 9087 O O . PHE B 1 538 ? -12.414 -13.633 -31.531 1 91 538 PHE B O 1
ATOM 9094 N N . MET B 1 539 ? -13.953 -12.18 -30.641 1 92.56 539 MET B N 1
ATOM 9095 C CA . MET B 1 539 ? -14.945 -12.422 -31.688 1 92.56 539 MET B CA 1
ATOM 9096 C C . MET B 1 539 ? -14.594 -11.664 -32.969 1 92.56 539 MET B C 1
ATOM 9098 O O . MET B 1 539 ? -14.578 -10.438 -32.969 1 92.56 539 MET B O 1
ATOM 9102 N N . VAL B 1 540 ? -14.391 -12.391 -34.062 1 93.5 540 VAL B N 1
ATOM 9103 C CA . VAL B 1 540 ? -13.906 -11.789 -35.281 1 93.5 540 VAL B CA 1
ATOM 9104 C C . VAL B 1 540 ? -15.031 -11.742 -36.312 1 93.5 540 VAL B C 1
ATOM 9106 O O . VAL B 1 540 ? -15.625 -12.773 -36.625 1 93.5 540 VAL B O 1
ATOM 9109 N N . ASP B 1 541 ? -15.25 -10.562 -36.781 1 93.56 541 ASP B N 1
ATOM 9110 C CA . ASP B 1 541 ? -16.156 -10.328 -37.875 1 93.56 541 ASP B CA 1
ATOM 9111 C C . ASP B 1 541 ? -15.406 -9.867 -39.125 1 93.56 541 ASP B C 1
ATOM 9113 O O . ASP B 1 541 ? -14.688 -8.859 -39.094 1 93.56 541 ASP B O 1
ATOM 9117 N N . ILE B 1 542 ? -15.586 -10.625 -40.188 1 94.44 542 ILE B N 1
ATOM 9118 C CA . ILE B 1 542 ? -14.922 -10.273 -41.438 1 94.44 542 ILE B CA 1
ATOM 9119 C C . ILE B 1 542 ? -15.969 -9.938 -42.5 1 94.44 542 ILE B C 1
ATOM 9121 O O . ILE B 1 542 ? -16.828 -10.758 -42.812 1 94.44 542 ILE B O 1
ATOM 9125 N N . ASP B 1 543 ? -15.867 -8.719 -42.969 1 93.44 543 ASP B N 1
ATOM 9126 C CA . ASP B 1 543 ? -16.734 -8.273 -44.062 1 93.44 543 ASP B CA 1
ATOM 9127 C C . ASP B 1 543 ? -15.93 -7.941 -45.312 1 93.44 543 ASP B C 1
ATOM 9129 O O . ASP B 1 543 ? -14.812 -7.438 -45.219 1 93.44 543 ASP B O 1
ATOM 9133 N N . ALA B 1 544 ? -16.438 -8.383 -46.469 1 93.75 544 ALA B N 1
ATOM 9134 C CA . ALA B 1 544 ? -15.797 -8.094 -47.75 1 93.75 544 ALA B CA 1
ATOM 9135 C C . ALA B 1 544 ? -16.812 -7.586 -48.75 1 93.75 544 ALA B C 1
ATOM 9137 O O . ALA B 1 544 ? -17.938 -8.078 -48.812 1 93.75 544 ALA B O 1
ATOM 9138 N N . THR B 1 545 ? -16.406 -6.543 -49.5 1 90.56 545 THR B N 1
ATOM 9139 C CA . THR B 1 545 ? -17.25 -5.973 -50.531 1 90.56 545 THR B CA 1
ATOM 9140 C C . THR B 1 545 ? -16.453 -5.84 -51.844 1 90.56 545 THR B C 1
ATOM 9142 O O . THR B 1 545 ? -15.227 -5.754 -51.844 1 90.56 545 THR B O 1
ATOM 9145 N N . LEU B 1 546 ? -17.234 -5.934 -52.969 1 87.69 546 LEU B N 1
ATOM 9146 C CA . LEU B 1 546 ? -16.625 -5.738 -54.281 1 87.69 546 LEU B CA 1
ATOM 9147 C C . LEU B 1 546 ? -16.484 -4.254 -54.594 1 87.69 546 LEU B C 1
ATOM 9149 O O . LEU B 1 546 ? -17.438 -3.482 -54.406 1 87.69 546 LEU B O 1
ATOM 9153 N N . ASN B 1 547 ? -15.273 -3.887 -54.812 1 79.75 547 ASN B N 1
ATOM 9154 C CA . ASN B 1 547 ? -15.078 -2.51 -55.281 1 79.75 547 ASN B CA 1
ATOM 9155 C C . ASN B 1 547 ? -15.617 -2.295 -56.688 1 79.75 547 ASN B C 1
ATOM 9157 O O . ASN B 1 547 ? -15.234 -3.002 -57.625 1 79.75 547 ASN B O 1
ATOM 9161 N N . ARG B 1 548 ? -16.797 -1.983 -56.938 1 59.12 548 ARG B N 1
ATOM 9162 C CA . ARG B 1 548 ? -17.328 -1.709 -58.25 1 59.12 548 ARG B CA 1
ATOM 9163 C C . ARG B 1 548 ? -16.516 -0.638 -58.969 1 59.12 548 ARG B C 1
ATOM 9165 O O . ARG B 1 548 ? -16.203 0.402 -58.406 1 59.12 548 ARG B O 1
ATOM 9172 N N . SER B 1 549 ? -15.734 -1.028 -59.781 1 52.88 549 SER B N 1
ATOM 9173 C CA . SER B 1 549 ? -15.094 -0.018 -60.625 1 52.88 549 SER B CA 1
ATOM 9174 C C . SER B 1 549 ? -16.109 0.998 -61.125 1 52.88 549 SER B C 1
ATOM 9176 O O . SER B 1 549 ? -17.297 0.681 -61.281 1 52.88 549 SER B O 1
ATOM 9178 N N . PHE B 1 550 ? -15.773 2.182 -61.094 1 47.88 550 PHE B N 1
ATOM 9179 C CA . PHE B 1 550 ? -16.562 3.229 -61.719 1 47.88 550 PHE B CA 1
ATOM 9180 C C . PHE B 1 550 ? -17.156 2.736 -63.031 1 47.88 550 PHE B C 1
ATOM 9182 O O . PHE B 1 550 ? -18.312 3.012 -63.344 1 47.88 550 PHE B O 1
ATOM 9189 N N . VAL B 1 551 ? -16.344 1.938 -63.75 1 48.47 551 VAL B N 1
ATOM 9190 C CA . VAL B 1 551 ? -16.734 1.489 -65.125 1 48.47 551 VAL B CA 1
ATOM 9191 C C . VAL B 1 551 ? -17.859 0.464 -65 1 48.47 551 VAL B C 1
ATOM 9193 O O . VAL B 1 551 ? -18.828 0.509 -65.75 1 48.47 551 VAL B O 1
ATOM 9196 N N . ASP B 1 552 ? -17.844 -0.3 -64.062 1 50.91 552 ASP B N 1
ATOM 9197 C CA . ASP B 1 552 ? -18.875 -1.334 -63.906 1 50.91 552 ASP B CA 1
ATOM 9198 C C . ASP B 1 552 ? -20.188 -0.751 -63.406 1 50.91 552 ASP B C 1
ATOM 9200 O O . ASP B 1 552 ? -21.266 -1.101 -63.906 1 50.91 552 ASP B O 1
ATOM 9204 N N . THR B 1 553 ? -20.141 0.164 -62.531 1 52.94 553 THR B N 1
ATOM 9205 C CA . THR B 1 553 ? -21.312 0.931 -62.125 1 52.94 553 THR B CA 1
ATOM 9206 C C . THR B 1 553 ? -21.844 1.743 -63.312 1 52.94 553 THR B C 1
ATOM 9208 O O . THR B 1 553 ? -23.062 1.833 -63.5 1 52.94 553 THR B O 1
ATOM 9211 N N . LEU B 1 554 ? -20.906 2.303 -64.062 1 50.62 554 LEU B N 1
ATOM 9212 C CA . LEU B 1 554 ? -21.266 3.02 -65.25 1 50.62 554 LEU B CA 1
ATOM 9213 C C . LEU B 1 554 ? -21.875 2.07 -66.312 1 50.62 554 LEU B C 1
ATOM 9215 O O . LEU B 1 554 ? -22.875 2.393 -66.938 1 50.62 554 LEU B O 1
ATOM 9219 N N . MET B 1 555 ? -21.359 0.895 -66.375 1 50.31 555 MET B N 1
ATOM 9220 C CA . MET B 1 555 ? -21.859 -0.048 -67.375 1 50.31 555 MET B CA 1
ATOM 9221 C C . MET B 1 555 ? -23.219 -0.61 -67 1 50.31 555 MET B C 1
ATOM 9223 O O . MET B 1 555 ? -24.109 -0.778 -67.812 1 50.31 555 MET B O 1
ATOM 9227 N N . GLU B 1 556 ? -23.375 -0.798 -65.812 1 54.56 556 GLU B N 1
ATOM 9228 C CA . GLU B 1 556 ? -24.688 -1.261 -65.312 1 54.56 556 GLU B CA 1
ATOM 9229 C C . GLU B 1 556 ? -25.734 -0.156 -65.438 1 54.56 556 GLU B C 1
ATOM 9231 O O . GLU B 1 556 ? -26.875 -0.409 -65.812 1 54.56 556 GLU B O 1
ATOM 9236 N N . ALA B 1 557 ? -25.375 1.047 -65.188 1 52.34 557 ALA B N 1
ATOM 9237 C CA . ALA B 1 557 ? -26.266 2.182 -65.375 1 52.34 557 ALA B CA 1
ATOM 9238 C C . ALA B 1 557 ? -26.562 2.377 -66.875 1 52.34 557 ALA B C 1
ATOM 9240 O O . ALA B 1 557 ? -27.703 2.648 -67.25 1 52.34 557 ALA B O 1
ATOM 9241 N N . VAL B 1 558 ? -25.547 2.162 -67.75 1 52.09 558 VAL B N 1
ATOM 9242 C CA . VAL B 1 558 ? -25.734 2.258 -69.188 1 52.09 558 VAL B CA 1
ATOM 9243 C C . VAL B 1 558 ? -26.562 1.077 -69.688 1 52.09 558 VAL B C 1
ATOM 9245 O O . VAL B 1 558 ? -27.469 1.246 -70.5 1 52.09 558 VAL B O 1
ATOM 9248 N N . ALA B 1 559 ? -26.344 -0.07 -69.125 1 50.94 559 ALA B N 1
ATOM 9249 C CA . ALA B 1 559 ? -27.094 -1.249 -69.562 1 50.94 559 ALA B CA 1
ATOM 9250 C C . ALA B 1 559 ? -28.562 -1.141 -69.188 1 50.94 559 ALA B C 1
ATOM 9252 O O . ALA B 1 559 ? -29.438 -1.632 -69.875 1 50.94 559 ALA B O 1
ATOM 9253 N N . LYS B 1 560 ? -28.844 -0.572 -68.062 1 53 560 LYS B N 1
ATOM 9254 C CA . LYS B 1 560 ? -30.234 -0.358 -67.688 1 53 560 LYS B CA 1
ATOM 9255 C C . LYS B 1 560 ? -30.906 0.678 -68.562 1 53 560 LYS B C 1
ATOM 9257 O O . LYS B 1 560 ? -32.094 0.594 -68.875 1 53 560 LYS B O 1
ATOM 9262 N N . GLU B 1 561 ? -30.156 1.717 -68.938 1 48.47 561 GLU B N 1
ATOM 9263 C CA . GLU B 1 561 ? -30.781 2.787 -69.688 1 48.47 561 GLU B CA 1
ATOM 9264 C C . GLU B 1 561 ? -30.812 2.459 -71.188 1 48.47 561 GLU B C 1
ATOM 9266 O O . GLU B 1 561 ? -31.609 3.021 -71.938 1 48.47 561 GLU B O 1
ATOM 9271 N N . ILE B 1 562 ? -29.703 1.831 -71.75 1 43.16 562 ILE B N 1
ATOM 9272 C CA . ILE B 1 562 ? -29.797 1.576 -73.188 1 43.16 562 ILE B CA 1
ATOM 9273 C C . ILE B 1 562 ? -30.203 0.122 -73.438 1 43.16 562 ILE B C 1
ATOM 9275 O O . ILE B 1 562 ? -29.406 -0.793 -73.188 1 43.16 562 ILE B O 1
ATOM 9279 N N . PRO B 1 563 ? -31.484 -0.113 -73.625 1 41.84 563 PRO B N 1
ATOM 9280 C CA . PRO B 1 563 ? -32.094 -1.353 -74.125 1 41.84 563 PRO B CA 1
ATOM 9281 C C . PRO B 1 563 ? -31.5 -1.828 -75.438 1 41.84 563 PRO B C 1
ATOM 9283 O O . PRO B 1 563 ? -31.297 -1.022 -76.375 1 41.84 563 PRO B O 1
ATOM 9286 N N . GLY B 1 564 ? -30.656 -3.049 -75.625 1 45.19 564 GLY B N 1
ATOM 9287 C CA . GLY B 1 564 ? -30.156 -3.76 -76.812 1 45.19 564 GLY B CA 1
ATOM 9288 C C . GLY B 1 564 ? -28.641 -3.885 -76.812 1 45.19 564 GLY B C 1
ATOM 9289 O O . GLY B 1 564 ? -28.062 -4.379 -77.812 1 45.19 564 GLY B O 1
ATOM 9290 N N . VAL B 1 565 ? -27.875 -2.895 -76.312 1 37.19 565 VAL B N 1
ATOM 9291 C CA . VAL B 1 565 ? -26.438 -3.014 -76.5 1 37.19 565 VAL B CA 1
ATOM 9292 C C . VAL B 1 565 ? -25.938 -4.266 -75.75 1 37.19 565 VAL B C 1
ATOM 9294 O O . VAL B 1 565 ? -26.016 -4.363 -74.5 1 37.19 565 VAL B O 1
ATOM 9297 N N . THR B 1 566 ? -26.062 -5.434 -76.438 1 37.75 566 THR B N 1
ATOM 9298 C CA . THR B 1 566 ? -25.453 -6.715 -76.062 1 37.75 566 THR B CA 1
ATOM 9299 C C . THR B 1 566 ? -23.984 -6.535 -75.75 1 37.75 566 THR B C 1
ATOM 9301 O O . THR B 1 566 ? -23.266 -5.805 -76.438 1 37.75 566 THR B O 1
ATOM 9304 N N . THR B 1 567 ? -23.516 -6.754 -74.5 1 38.69 567 THR B N 1
ATOM 9305 C CA . THR B 1 567 ? -22.312 -6.566 -73.75 1 38.69 567 THR B CA 1
ATOM 9306 C C . THR B 1 567 ? -21.094 -7.152 -74.438 1 38.69 567 THR B C 1
ATOM 9308 O O . THR B 1 567 ? -19.969 -7.102 -73.875 1 38.69 567 THR B O 1
ATOM 9311 N N . GLY B 1 568 ? -21.234 -7.844 -75.625 1 37.59 568 GLY B N 1
ATOM 9312 C CA . GLY B 1 568 ? -20.016 -8.539 -76 1 37.59 568 GLY B CA 1
ATOM 9313 C C . GLY B 1 568 ? -18.922 -7.602 -76.5 1 37.59 568 GLY B C 1
ATOM 9314 O O . GLY B 1 568 ? -17.766 -7.723 -76.062 1 37.59 568 GLY B O 1
ATOM 9315 N N . ARG B 1 569 ? -19.156 -6.836 -77.625 1 37.47 569 ARG B N 1
ATOM 9316 C CA . ARG B 1 569 ? -18.094 -6.219 -78.438 1 37.47 569 ARG B CA 1
ATOM 9317 C C . ARG B 1 569 ? -17.562 -4.965 -77.75 1 37.47 569 ARG B C 1
ATOM 9319 O O . ARG B 1 569 ? -16.375 -4.648 -77.812 1 37.47 569 ARG B O 1
ATOM 9326 N N . HIS B 1 570 ? -18.406 -4.074 -77.188 1 36.62 570 HIS B N 1
ATOM 9327 C CA . HIS B 1 570 ? -17.984 -2.766 -76.75 1 36.62 570 HIS B CA 1
ATOM 9328 C C . HIS B 1 570 ? -17.266 -2.875 -75.375 1 36.62 570 HIS B C 1
ATOM 9330 O O . HIS B 1 570 ? -16.734 -1.887 -74.875 1 36.62 570 HIS B O 1
ATOM 9336 N N . GLN B 1 571 ? -17.359 -3.934 -74.688 1 36 571 GLN B N 1
ATOM 9337 C CA . GLN B 1 571 ? -16.578 -4.164 -73.5 1 36 571 GLN B CA 1
ATOM 9338 C C . GLN B 1 571 ? -15.078 -4.18 -73.812 1 36 571 GLN B C 1
ATOM 9340 O O . GLN B 1 571 ? -14.266 -3.791 -72.938 1 36 571 GLN B O 1
ATOM 9345 N N . ARG B 1 572 ? -14.617 -4.5 -75 1 39 572 ARG B N 1
ATOM 9346 C CA . ARG B 1 572 ? -13.195 -4.535 -75.312 1 39 572 ARG B CA 1
ATOM 9347 C C . ARG B 1 572 ? -12.641 -3.125 -75.5 1 39 572 ARG B C 1
ATOM 9349 O O . ARG B 1 572 ? -11.5 -2.855 -75.125 1 39 572 ARG B O 1
ATOM 9356 N N . ARG B 1 573 ? -13.391 -2.211 -76.125 1 37.19 573 ARG B N 1
ATOM 9357 C CA . ARG B 1 573 ? -12.836 -0.893 -76.438 1 37.19 573 ARG B CA 1
ATOM 9358 C C . ARG B 1 573 ? -12.672 -0.066 -75.125 1 37.19 573 ARG B C 1
ATOM 9360 O O . ARG B 1 573 ? -11.719 0.704 -75 1 37.19 573 ARG B O 1
ATOM 9367 N N . ILE B 1 574 ? -13.594 -0.201 -74.25 1 37.19 574 ILE B N 1
ATOM 9368 C CA . ILE B 1 574 ? -13.453 0.601 -73 1 37.19 574 ILE B CA 1
ATOM 9369 C C . ILE B 1 574 ? -12.305 0.055 -72.188 1 37.19 574 ILE B C 1
ATOM 9371 O O . ILE B 1 574 ? -11.539 0.823 -71.562 1 37.19 574 ILE B O 1
ATOM 9375 N N . ASN B 1 575 ? -12.07 -1.219 -72.25 1 36.16 575 ASN B N 1
ATOM 9376 C CA . ASN B 1 575 ? -10.914 -1.741 -71.5 1 36.16 575 ASN B CA 1
ATOM 9377 C C . ASN B 1 575 ? -9.602 -1.223 -72.125 1 36.16 575 ASN B C 1
ATOM 9379 O O . ASN B 1 575 ? -8.602 -1.102 -71.375 1 36.16 575 ASN B O 1
ATOM 9383 N N . GLY B 1 576 ? -9.484 -0.903 -73.375 1 36.28 576 GLY B N 1
ATOM 9384 C CA . GLY B 1 576 ? -8.297 -0.362 -74 1 36.28 576 GLY B CA 1
ATOM 9385 C C . GLY B 1 576 ? -7.984 1.06 -73.562 1 36.28 576 GLY B C 1
ATOM 9386 O O . GLY B 1 576 ? -6.82 1.459 -73.5 1 36.28 576 GLY B O 1
ATOM 9387 N N . LEU B 1 577 ? -8.969 1.953 -73.375 1 34.12 577 LEU B N 1
ATOM 9388 C CA . LEU B 1 577 ? -8.703 3.35 -73 1 34.12 577 LEU B CA 1
ATOM 9389 C C . LEU B 1 577 ? -8.25 3.496 -71.562 1 34.12 577 LEU B C 1
ATOM 9391 O O . LEU B 1 577 ? -7.547 4.449 -71.25 1 34.12 577 LEU B O 1
ATOM 9395 N N . VAL B 1 578 ? -8.773 2.729 -70.75 1 31.16 578 VAL B N 1
ATOM 9396 C CA . VAL B 1 578 ? -8.406 2.916 -69.312 1 31.16 578 VAL B CA 1
ATOM 9397 C C . VAL B 1 578 ? -6.965 2.465 -69.125 1 31.16 578 VAL B C 1
ATOM 9399 O O . VAL B 1 578 ? -6.352 2.789 -68.125 1 31.16 578 VAL B O 1
ATOM 9402 N N . LYS B 1 579 ? -6.379 1.66 -69.938 1 31.14 579 LYS B N 1
ATOM 9403 C CA . LYS B 1 579 ? -5 1.252 -69.688 1 31.14 579 LYS B CA 1
ATOM 9404 C C . LYS B 1 579 ? -4.027 2.396 -69.938 1 31.14 579 LYS B C 1
ATOM 9406 O O . LYS B 1 579 ? -2.867 2.342 -69.562 1 31.14 579 LYS B O 1
ATOM 9411 N N . THR B 1 580 ? -4.27 3.262 -70.875 1 29.64 580 THR B N 1
ATOM 9412 C CA . THR B 1 580 ? -3.16 4.137 -71.25 1 29.64 580 THR B CA 1
ATOM 9413 C C . THR B 1 580 ? -2.973 5.227 -70.188 1 29.64 580 THR B C 1
ATOM 9415 O O . THR B 1 580 ? -1.898 5.824 -70.125 1 29.64 580 THR B O 1
ATOM 9418 N N . LYS B 1 581 ? -3.99 5.977 -69.75 1 29.48 581 LYS B N 1
ATOM 9419 C CA . LYS B 1 581 ? -3.664 7.207 -69 1 29.48 581 LYS B CA 1
ATOM 9420 C C . LYS B 1 581 ? -3.176 6.914 -67.625 1 29.48 581 LYS B C 1
ATOM 9422 O O . LYS B 1 581 ? -3.979 6.816 -66.688 1 29.48 581 LYS B O 1
ATOM 9427 N N . ARG B 1 582 ? -2.266 6.059 -67.375 1 25.66 582 ARG B N 1
ATOM 9428 C CA . ARG B 1 582 ? -1.629 5.805 -66.125 1 25.66 582 ARG B CA 1
ATOM 9429 C C . ARG B 1 582 ? -1.162 7.105 -65.438 1 25.66 582 ARG B C 1
ATOM 9431 O O . ARG B 1 582 ? -1.445 7.363 -64.312 1 25.66 582 ARG B O 1
ATOM 9438 N N . LEU B 1 583 ? 0.086 7.625 -65.562 1 22.89 583 LEU B N 1
ATOM 9439 C CA . LEU B 1 583 ? 0.98 8.031 -64.5 1 22.89 583 LEU B CA 1
ATOM 9440 C C . LEU B 1 583 ? 0.751 9.492 -64.125 1 22.89 583 LEU B C 1
ATOM 9442 O O . LEU B 1 583 ? 0.979 9.883 -63 1 22.89 583 LEU B O 1
ATOM 9446 N N . VAL B 1 584 ? 0.713 10.648 -65 1 24.55 584 VAL B N 1
ATOM 9447 C CA . VAL B 1 584 ? 1.561 11.742 -64.562 1 24.55 584 VAL B CA 1
ATOM 9448 C C . VAL B 1 584 ? 0.781 12.617 -63.594 1 24.55 584 VAL B C 1
ATOM 9450 O O . VAL B 1 584 ? -0.239 13.203 -63.938 1 24.55 584 VAL B O 1
ATOM 9453 N N . ALA B 1 585 ? 0.774 12.336 -62.281 1 21.3 585 ALA B N 1
ATOM 9454 C CA . ALA B 1 585 ? 0.165 13.062 -61.188 1 21.3 585 ALA B CA 1
ATOM 9455 C C . ALA B 1 585 ? 0.669 14.5 -61.125 1 21.3 585 ALA B C 1
ATOM 9457 O O . ALA B 1 585 ? 1.774 14.766 -60.656 1 21.3 585 ALA B O 1
ATOM 9458 N N . PRO B 1 586 ? 0.567 15.383 -62.312 1 22.94 586 PRO B N 1
ATOM 9459 C CA . PRO B 1 586 ? 1.017 16.719 -61.906 1 22.94 586 PRO B CA 1
ATOM 9460 C C . PRO B 1 586 ? 0.125 17.359 -60.844 1 22.94 586 PRO B C 1
ATOM 9462 O O . PRO B 1 586 ? -1.089 17.141 -60.844 1 22.94 586 PRO B O 1
ATOM 9465 N N . GLN B 1 587 ? 0.539 17.672 -59.625 1 23.17 587 GLN B N 1
ATOM 9466 C CA . GLN B 1 587 ? 0.08 18.281 -58.375 1 23.17 587 GLN B CA 1
ATOM 9467 C C . GLN B 1 587 ? -0.577 19.625 -58.625 1 23.17 587 GLN B C 1
ATOM 9469 O O . GLN B 1 587 ? -0.797 20.406 -57.688 1 23.17 587 GLN B O 1
ATOM 9474 N N . GLU B 1 588 ? -0.757 20.172 -59.906 1 23.14 588 GLU B N 1
ATOM 9475 C CA . GLU B 1 588 ? -1.131 21.594 -59.844 1 23.14 588 GLU B CA 1
ATOM 9476 C C . GLU B 1 588 ? -2.537 21.766 -59.281 1 23.14 588 GLU B C 1
ATOM 9478 O O . GLU B 1 588 ? -3.385 20.875 -59.406 1 23.14 588 GLU B O 1
ATOM 9483 N N . GLU B 1 589 ? -2.844 22.875 -58.469 1 23.77 589 GLU B N 1
ATOM 9484 C CA . GLU B 1 589 ? -3.844 23.5 -57.594 1 23.77 589 GLU B CA 1
ATOM 9485 C C . GLU B 1 589 ? -5.121 23.812 -58.375 1 23.77 589 GLU B C 1
ATOM 9487 O O . GLU B 1 589 ? -5.168 24.766 -59.156 1 23.77 589 GLU B O 1
ATOM 9492 N N . ILE B 1 590 ? -5.797 22.906 -59.031 1 21.36 590 ILE B N 1
ATOM 9493 C CA . ILE B 1 590 ? -6.941 23.422 -59.75 1 21.36 590 ILE B CA 1
ATOM 9494 C C . ILE B 1 590 ? -7.91 24.109 -58.812 1 21.36 590 ILE B C 1
ATOM 9496 O O . ILE B 1 590 ? -8.359 23.516 -57.812 1 21.36 590 ILE B O 1
ATOM 9500 N N . ARG B 1 591 ? -8.055 25.469 -58.906 1 20.95 591 ARG B N 1
ATOM 9501 C CA . ARG B 1 591 ? -8.922 26.484 -58.312 1 20.95 591 ARG B CA 1
ATOM 9502 C C . ARG B 1 591 ? -10.391 26.062 -58.406 1 20.95 591 ARG B C 1
ATOM 9504 O O . ARG B 1 591 ? -10.828 25.547 -59.438 1 20.95 591 ARG B O 1
ATOM 9511 N N . ALA B 1 592 ? -11.164 26.016 -57.281 1 21.19 592 ALA B N 1
ATOM 9512 C CA . ALA B 1 592 ? -12.484 25.625 -56.781 1 21.19 592 ALA B CA 1
ATOM 9513 C C . ALA B 1 592 ? -13.594 26.344 -57.531 1 21.19 592 ALA B C 1
ATOM 9515 O O . ALA B 1 592 ? -14.648 26.656 -56.969 1 21.19 592 ALA B O 1
ATOM 9516 N N . LYS B 1 593 ? -13.352 27.078 -58.688 1 25.75 593 LYS B N 1
ATOM 9517 C CA . LYS B 1 593 ? -14.508 27.922 -59 1 25.75 593 LYS B CA 1
ATOM 9518 C C . LYS B 1 593 ? -15.75 27.078 -59.25 1 25.75 593 LYS B C 1
ATOM 9520 O O . LYS B 1 593 ? -15.664 26 -59.875 1 25.75 593 LYS B O 1
ATOM 9525 N N . GLY B 1 594 ? -16.875 27.25 -58.469 1 23.84 594 GLY B N 1
ATOM 9526 C CA . GLY B 1 594 ? -18.219 26.781 -58.219 1 23.84 594 GLY B CA 1
ATOM 9527 C C . GLY B 1 594 ? -19.062 26.672 -59.469 1 23.84 594 GLY B C 1
ATOM 9528 O O . GLY B 1 594 ? -19.75 27.625 -59.844 1 23.84 594 GLY B O 1
ATOM 9529 N N . PHE B 1 595 ? -18.625 26.062 -60.625 1 22.08 595 PHE B N 1
ATOM 9530 C CA . PHE B 1 595 ? -19.5 26.078 -61.812 1 22.08 595 PHE B CA 1
ATOM 9531 C C . PHE B 1 595 ? -20.781 25.312 -61.531 1 22.08 595 PHE B C 1
ATOM 9533 O O . PHE B 1 595 ? -20.797 24.344 -60.781 1 22.08 595 PHE B O 1
ATOM 9540 N N . SER B 1 596 ? -21.969 25.969 -61.812 1 26.94 596 SER B N 1
ATOM 9541 C CA . SER B 1 596 ? -23.406 25.75 -61.688 1 26.94 596 SER B CA 1
ATOM 9542 C C . SER B 1 596 ? -23.844 24.516 -62.469 1 26.94 596 SER B C 1
ATOM 9544 O O . SER B 1 596 ? -23.406 24.312 -63.594 1 26.94 596 SER B O 1
ATOM 9546 N N . VAL B 1 597 ? -24.109 23.438 -61.938 1 22.25 597 VAL B N 1
ATOM 9547 C CA . VAL B 1 597 ? -24.719 22.25 -62.531 1 22.25 597 VAL B CA 1
ATOM 9548 C C . VAL B 1 597 ? -26 22.641 -63.25 1 22.25 597 VAL B C 1
ATOM 9550 O O . VAL B 1 597 ? -26.625 21.797 -63.906 1 22.25 597 VAL B O 1
ATOM 9553 N N . ARG B 1 598 ? -26.688 23.844 -63.031 1 25.27 598 ARG B N 1
ATOM 9554 C CA . ARG B 1 598 ? -27.906 24.141 -63.812 1 25.27 598 ARG B CA 1
ATOM 9555 C C . ARG B 1 598 ? -27.625 24.125 -65.312 1 25.27 598 ARG B C 1
ATOM 9557 O O . ARG B 1 598 ? -28.453 23.656 -66.062 1 25.27 598 ARG B O 1
ATOM 9564 N N . ASP B 1 599 ? -26.547 24.797 -65.75 1 24.98 599 ASP B N 1
ATOM 9565 C CA . ASP B 1 599 ? -26.375 25.094 -67.125 1 24.98 599 ASP B CA 1
ATOM 9566 C C . ASP B 1 599 ? -26.125 23.812 -67.938 1 24.98 599 ASP B C 1
ATOM 9568 O O . ASP B 1 599 ? -26.203 23.828 -69.188 1 24.98 599 ASP B O 1
ATOM 9572 N N . LEU B 1 600 ? -25.5 22.781 -67.438 1 20.5 600 LEU B N 1
ATOM 9573 C CA . LEU B 1 600 ? -25.266 21.688 -68.375 1 20.5 600 LEU B CA 1
ATOM 9574 C C . LEU B 1 600 ? -26.578 20.984 -68.75 1 20.5 600 LEU B C 1
ATOM 9576 O O . LEU B 1 600 ? -26.625 20.156 -69.625 1 20.5 600 LEU B O 1
ATOM 9580 N N . LEU B 1 601 ? -27.734 21.125 -67.875 1 22.41 601 LEU B N 1
ATOM 9581 C CA . LEU B 1 601 ? -28.984 20.625 -68.438 1 22.41 601 LEU B CA 1
ATOM 9582 C C . LEU B 1 601 ? -29.516 21.516 -69.562 1 22.41 601 LEU B C 1
ATOM 9584 O O . LEU B 1 601 ? -30.344 21.094 -70.375 1 22.41 601 LEU B O 1
ATOM 9588 N N . LYS B 1 602 ? -29.344 22.891 -69.5 1 23.52 602 LYS B N 1
ATOM 9589 C CA . LYS B 1 602 ? -29.844 23.734 -70.562 1 23.52 602 LYS B CA 1
ATOM 9590 C C . LYS B 1 602 ? -28.984 23.562 -71.812 1 23.52 602 LYS B C 1
ATOM 9592 O O . LYS B 1 602 ? -29.422 23.875 -72.938 1 23.52 602 LYS B O 1
ATOM 9597 N N . SER B 1 603 ? -27.688 23.344 -71.875 1 22.91 603 SER B N 1
ATOM 9598 C CA . SER B 1 603 ? -27.438 23.172 -73.312 1 22.91 603 SER B CA 1
ATOM 9599 C C . SER B 1 603 ? -27.734 21.75 -73.75 1 22.91 603 SER B C 1
ATOM 9601 O O . SER B 1 603 ? -27.531 20.797 -73 1 22.91 603 SER B O 1
#

InterPro domains:
  IPR010730 Heterokaryon incompatibility [PF06985] (20-114)
  IPR058525 Domain of unknown function DUF8212 [PF26640] (241-269)

Foldseek 3Di:
DWWAFLVQQAIDDDDPPAEEEEEAEDDDPLACAQVQADNVRHGDPVSCPGLNNQQVNLVSVVCVVVPGRTYHYPRRRFDPVDLVRVQVCLLCVLVVLQSYPEYEYEQEPDALPDACQDDVCNLPGLCQAALLCLSNQQRYQKYWYKYFDFDPDDDPDPPSRRGHSHIHTNDMLLVRLVVSCVSQVDHSCSSNVNDDLCVAAPLQLLLSNQRHDYPQQLVSLSSCCVSLVHRDRDDRPPHLVSNVVSLQRSLVPDPKQLQQVFADQPDDQFDWFFSHDSGSNRSNQSNPKTADPPPDDADRWHQDPLAIKGKFFWDDDDLQQKIWTWGRIADRVDRDFTKTFIKHWDDPPADDSPDDDLETEITTGRRRDIDGFDCPDDDRSRHDIHIYGYHRDPVVPPPQPDFPWEKEFEAAEADLLFKAWPAKDFAADPDYDDHPDPRHDPPGGGMWTADQDAQFWTMKIKMATPVDRQWIKIKTKYHHRDGNDIFIDIGTGDDPPADPVNVSVVGDGDDQDDFDDPPQKTKHKDWDWDDHNRYIYTYIHIYMDGDQPPVNVVVVVVPVPDPPPDCDPVVVVVVVVVPPPDDPPDPDPPPPDPPDPVVVVVD/DWWAFLVQQAIDDDDPPAEEEEEAEDDDPLACAQVQADNVRHGDPVSCPGLNVQQVNLVSVVCVVVPHRTYDYPGRRFDCVDLVRVQVCLLCVLVVLQSYPEYEYEQEPDALPDACQDDVCNLPGLCQAALLCLSNQQRYQKYWYKYFDFDPDDPPDPPSRRGHSHIHTNDMLLVRLVVSCVSQVDHSCSSNVNDDLCVAAPLQLLLSNQRHDYPAQLVLLSSCCVSLVHRDRDDRPPGLVSNVVSLQRSLVPDPKQLQQVFADQPDDQADWFFSHDSGSNRSNQSNPKTADDPPDDFDRWHQDPLAIWGKFAWDDDDLAQKIWTWGRIADRVDRDFTKTFIKHWDDPPADDSPDDDLETEITTGRRRDIDGFDCPDDDRSRHDIHIYHYHRRPVVPDPQPDFPWEKEFEAAEADLLFKAWPAKDFAADPDYDDYPDPRHDPPGGGMWTADQDAQFWTMKIKMATPVDRQWIKIKTKYHHPDGNDIFIDIGGGDDPPADPVNVSVVRDGDDQDDFDDPPQKTKHKDWDWDAHNRYIYTYIHIYMDGDQDPVNVVVVVVPVVDPPPDPDPVVVVVVVVVPPPPDDPPPDDPDPPPDDPVVVVVD